Protein AF-0000000070218497 (afdb_homodimer)

Structure (mmCIF, N/CA/C/O backbone):
data_AF-0000000070218497-model_v1
#
loop_
_entity.id
_entity.type
_entity.pdbx_description
1 polymer 'Uncharacterized protein'
#
loop_
_atom_site.group_PDB
_atom_site.id
_atom_site.type_symbol
_atom_site.label_atom_id
_atom_site.label_alt_id
_atom_site.label_comp_id
_atom_site.label_asym_id
_atom_site.label_entity_id
_atom_site.label_seq_id
_atom_site.pdbx_PDB_ins_code
_atom_site.Cartn_x
_atom_site.Cartn_y
_atom_site.Cartn_z
_atom_site.occupancy
_atom_site.B_iso_or_equiv
_atom_site.auth_seq_id
_atom_site.auth_comp_id
_atom_site.auth_asym_id
_atom_site.auth_atom_id
_atom_site.pdbx_PDB_model_num
ATOM 1 N N . MET A 1 1 ? -20.203 59.906 51.844 1 42.94 1 MET A N 1
ATOM 2 C CA . MET A 1 1 ? -19.125 59.75 50.875 1 42.94 1 MET A CA 1
ATOM 3 C C . MET A 1 1 ? -19.578 58.938 49.656 1 42.94 1 MET A C 1
ATOM 5 O O . MET A 1 1 ? -20.172 57.875 49.844 1 42.94 1 MET A O 1
ATOM 9 N N . ARG A 1 2 ? -19.859 59.5 48.562 1 55.91 2 ARG A N 1
ATOM 10 C CA . ARG A 1 2 ? -20.406 58.812 47.375 1 55.91 2 ARG A CA 1
ATOM 11 C C . ARG A 1 2 ? -19.484 57.719 46.906 1 55.91 2 ARG A C 1
ATOM 13 O O . ARG A 1 2 ? -18.266 57.906 46.781 1 55.91 2 ARG A O 1
ATOM 20 N N . SER A 1 3 ? -19.922 56.531 47.125 1 72.69 3 SER A N 1
ATOM 21 C CA . SER A 1 3 ? -19.203 55.375 46.656 1 72.69 3 SER A CA 1
ATOM 22 C C . SER A 1 3 ? -19.172 55.312 45.125 1 72.69 3 SER A C 1
ATOM 24 O O . SER A 1 3 ? -20.172 55.625 44.469 1 72.69 3 SER A O 1
ATOM 26 N N . TYR A 1 4 ? -17.984 55.156 44.531 1 78.25 4 TYR A N 1
ATOM 27 C CA . TYR A 1 4 ? -17.828 55.031 43.094 1 78.25 4 TYR A CA 1
ATOM 28 C C . TYR A 1 4 ? -18.375 53.688 42.625 1 78.25 4 TYR A C 1
ATOM 30 O O . TYR A 1 4 ? -18.422 52.719 43.375 1 78.25 4 TYR A O 1
ATOM 38 N N . HIS A 1 5 ? -19.031 53.656 41.531 1 82.56 5 HIS A N 1
ATOM 39 C CA . HIS A 1 5 ? -19.578 52.438 40.938 1 82.56 5 HIS A CA 1
ATOM 40 C C . HIS A 1 5 ? -18.469 51.562 40.344 1 82.56 5 HIS A C 1
ATOM 42 O O . HIS A 1 5 ? -18.266 51.562 39.125 1 82.56 5 HIS A O 1
ATOM 48 N N . ILE A 1 6 ? -17.844 50.75 41.156 1 85.44 6 ILE A N 1
ATOM 49 C CA . ILE A 1 6 ? -16.672 49.938 40.781 1 85.44 6 ILE A CA 1
ATOM 50 C C . ILE A 1 6 ? -17.094 48.812 39.844 1 85.44 6 ILE A C 1
ATOM 52 O O . ILE A 1 6 ? -16.453 48.594 38.812 1 85.44 6 ILE A O 1
ATOM 56 N N . PHE A 1 7 ? -18.219 48.188 40.094 1 85.06 7 PHE A N 1
ATOM 57 C CA . PHE A 1 7 ? -18.625 47.031 39.312 1 85.06 7 PHE A CA 1
ATOM 58 C C . PHE A 1 7 ? -19.109 47.438 37.938 1 85.06 7 PHE A C 1
ATOM 60 O O . PHE A 1 7 ? -18.906 46.719 36.969 1 85.06 7 PHE A O 1
ATOM 67 N N . ARG A 1 8 ? -19.641 48.594 37.906 1 84.75 8 ARG A N 1
ATOM 68 C CA . ARG A 1 8 ? -20.078 49.094 36.594 1 84.75 8 ARG A CA 1
ATOM 69 C C . ARG A 1 8 ? -18.875 49.5 35.75 1 84.75 8 ARG A C 1
ATOM 71 O O . ARG A 1 8 ? -18.891 49.312 34.531 1 84.75 8 ARG A O 1
ATOM 78 N N . SER A 1 9 ? -17.828 49.969 36.344 1 87.44 9 SER A N 1
ATOM 79 C CA . SER A 1 9 ? -16.641 50.406 35.625 1 87.44 9 SER A CA 1
ATOM 80 C C . SER A 1 9 ? -15.828 49.219 35.125 1 87.44 9 SER A C 1
ATOM 82 O O . SER A 1 9 ? -15.164 49.281 34.094 1 87.44 9 SER A O 1
ATOM 84 N N . TRP A 1 10 ? -15.867 48.062 35.844 1 91.88 10 TRP A N 1
ATOM 85 C CA . TRP A 1 10 ? -15.07 46.906 35.469 1 91.88 10 TRP A CA 1
ATOM 86 C C . TRP A 1 10 ? -15.945 45.812 34.812 1 91.88 10 TRP A C 1
ATOM 88 O O . TRP A 1 10 ? -15.5 44.688 34.625 1 91.88 10 TRP A O 1
ATOM 98 N N . ALA A 1 11 ? -17.188 46.125 34.438 1 91.12 11 ALA A N 1
ATOM 99 C CA . ALA A 1 11 ? -18.125 45.156 33.875 1 91.12 11 ALA A CA 1
ATOM 100 C C . ALA A 1 11 ? -17.641 44.656 32.531 1 91.12 11 ALA A C 1
ATOM 102 O O . ALA A 1 11 ? -17.75 43.469 32.219 1 91.12 11 ALA A O 1
ATOM 103 N N . LEU A 1 12 ? -17.109 45.531 31.672 1 88.75 12 LEU A N 1
ATOM 104 C CA . LEU A 1 12 ? -16.641 45.125 30.359 1 88.75 12 LEU A CA 1
ATOM 105 C C . LEU A 1 12 ? -15.422 44.219 30.469 1 88.75 12 LEU A C 1
ATOM 107 O O . LEU A 1 12 ? -15.273 43.281 29.688 1 88.75 12 LEU A O 1
ATOM 111 N N . GLU A 1 13 ? -14.609 44.469 31.406 1 90.38 13 GLU A N 1
ATOM 112 C CA . GLU A 1 13 ? -13.438 43.625 31.594 1 90.38 13 GLU A CA 1
ATOM 113 C C . GLU A 1 13 ? -13.844 42.25 32.156 1 90.38 13 GLU A C 1
ATOM 115 O O . GLU A 1 13 ? -13.234 41.25 31.812 1 90.38 13 GLU A O 1
ATOM 120 N N . ALA A 1 14 ? -14.852 42.25 33 1 92.44 14 ALA A N 1
ATOM 121 C CA . ALA A 1 14 ? -15.344 40.969 33.5 1 92.44 14 ALA A CA 1
ATOM 122 C C . ALA A 1 14 ? -15.93 40.125 32.375 1 92.44 14 ALA A C 1
ATOM 124 O O . ALA A 1 14 ? -15.734 38.906 32.312 1 92.44 14 ALA A O 1
ATOM 125 N N . LEU A 1 15 ? -16.594 40.781 31.5 1 94.12 15 LEU A N 1
ATOM 126 C CA . LEU A 1 15 ? -17.125 40.094 30.328 1 94.12 15 LEU A CA 1
ATOM 127 C C . LEU A 1 15 ? -16 39.594 29.438 1 94.12 15 LEU A C 1
ATOM 129 O O . LEU A 1 15 ? -16.094 38.5 28.875 1 94.12 15 LEU A O 1
ATOM 133 N N . THR A 1 16 ? -14.977 40.344 29.281 1 95 16 THR A N 1
ATOM 134 C CA . THR A 1 16 ? -13.836 39.969 28.453 1 95 16 THR A CA 1
ATOM 135 C C . THR A 1 16 ? -13.109 38.781 29.047 1 95 16 THR A C 1
ATOM 137 O O . THR A 1 16 ? -12.633 37.906 28.312 1 95 16 THR A O 1
ATOM 140 N N . VAL A 1 17 ? -13.016 38.719 30.312 1 95.31 17 VAL A N 1
ATOM 141 C CA . VAL A 1 17 ? -12.391 37.562 30.953 1 95.31 17 VAL A CA 1
ATOM 142 C C . VAL A 1 17 ? -13.242 36.312 30.734 1 95.31 17 VAL A C 1
ATOM 144 O O . VAL A 1 17 ? -12.711 35.219 30.469 1 95.31 17 VAL A O 1
ATOM 147 N N . ALA A 1 18 ? -14.523 36.469 30.875 1 96.38 18 ALA A N 1
ATOM 148 C CA . ALA A 1 18 ? -15.422 35.344 30.625 1 96.38 18 ALA A CA 1
ATOM 149 C C . ALA A 1 18 ? -15.289 34.844 29.203 1 96.38 18 ALA A C 1
ATOM 151 O O . ALA A 1 18 ? -15.258 33.625 28.953 1 96.38 18 ALA A O 1
ATOM 152 N N . LEU A 1 19 ? -15.188 35.75 28.297 1 96.75 19 LEU A N 1
ATOM 153 C CA . LEU A 1 19 ? -15.023 35.375 26.891 1 96.75 19 LEU A CA 1
ATOM 154 C C . LEU A 1 19 ? -13.695 34.656 26.656 1 96.75 19 LEU A C 1
ATOM 156 O O . LEU A 1 19 ? -13.602 33.75 25.828 1 96.75 19 LEU A O 1
ATOM 160 N N . ALA A 1 20 ? -12.68 35.094 27.344 1 97.38 20 ALA A N 1
ATOM 161 C CA . ALA A 1 20 ? -11.375 34.469 27.234 1 97.38 20 ALA A CA 1
ATOM 162 C C . ALA A 1 20 ? -11.43 33.031 27.734 1 97.38 20 ALA A C 1
ATOM 164 O O . ALA A 1 20 ? -10.852 32.125 27.125 1 97.38 20 ALA A O 1
ATOM 165 N N . ILE A 1 21 ? -12.125 32.781 28.797 1 97 21 ILE A N 1
ATOM 166 C CA . ILE A 1 21 ? -12.273 31.453 29.344 1 97 21 ILE A CA 1
ATOM 167 C C . ILE A 1 21 ? -13.062 30.578 28.375 1 97 21 ILE A C 1
ATOM 169 O O . ILE A 1 21 ? -12.703 29.422 28.141 1 97 21 ILE A O 1
ATOM 173 N N . ILE A 1 22 ? -14.039 31.125 27.766 1 97.19 22 ILE A N 1
ATOM 174 C CA . ILE A 1 22 ? -14.844 30.391 26.797 1 97.19 22 ILE A CA 1
ATOM 175 C C . ILE A 1 22 ? -14 30.047 25.578 1 97.19 22 ILE A C 1
ATOM 177 O O . ILE A 1 22 ? -14.102 28.938 25.031 1 97.19 22 ILE A O 1
ATOM 181 N N . LEU A 1 23 ? -13.156 30.922 25.188 1 97.44 23 LEU A N 1
ATOM 182 C CA . LEU A 1 23 ? -12.344 30.703 24 1 97.44 23 LEU A CA 1
ATOM 183 C C . LEU A 1 23 ? -11.32 29.594 24.219 1 97.44 23 LEU A C 1
ATOM 185 O O . LEU A 1 23 ? -11.078 28.781 23.328 1 97.44 23 LEU A O 1
ATOM 189 N N . ILE A 1 24 ? -10.703 29.625 25.375 1 96.81 24 ILE A N 1
ATOM 190 C CA . ILE A 1 24 ? -9.727 28.562 25.641 1 96.81 24 ILE A CA 1
ATOM 191 C C . ILE A 1 24 ? -10.438 27.219 25.719 1 96.81 24 ILE A C 1
ATOM 193 O O . ILE A 1 24 ? -9.891 26.188 25.297 1 96.81 24 ILE A O 1
ATOM 197 N N . ALA A 1 25 ? -11.633 27.188 26.25 1 96.69 25 ALA A N 1
ATOM 198 C CA . ALA A 1 25 ? -12.43 25.969 26.281 1 96.69 25 ALA A CA 1
ATOM 199 C C . ALA A 1 25 ? -12.805 25.516 24.875 1 96.69 25 ALA A C 1
ATOM 201 O O . ALA A 1 25 ? -12.789 24.328 24.578 1 96.69 25 ALA A O 1
ATOM 202 N N . LEU A 1 26 ? -13.133 26.469 24.094 1 96.94 26 LEU A N 1
ATOM 203 C CA . LEU A 1 26 ? -13.484 26.172 22.703 1 96.94 26 LEU A CA 1
ATOM 204 C C . LEU A 1 26 ? -12.281 25.625 21.953 1 96.94 26 LEU A C 1
ATOM 206 O O . LEU A 1 26 ? -12.406 24.656 21.188 1 96.94 26 LEU A O 1
ATOM 210 N N . ILE A 1 27 ? -11.148 26.219 22.094 1 97.06 27 ILE A N 1
ATOM 211 C CA . ILE A 1 27 ? -9.93 25.766 21.438 1 97.06 27 ILE A CA 1
ATOM 212 C C . ILE A 1 27 ? -9.617 24.344 21.891 1 97.06 27 ILE A C 1
ATOM 214 O O . ILE A 1 27 ? -9.367 23.469 21.062 1 97.06 27 ILE A O 1
ATOM 218 N N . SER A 1 28 ? -9.664 24.109 23.172 1 96.06 28 SER A N 1
ATOM 219 C CA . SER A 1 28 ? -9.398 22.781 23.703 1 96.06 28 SER A CA 1
ATOM 220 C C . SER A 1 28 ? -10.453 21.766 23.25 1 96.06 28 SER A C 1
ATOM 222 O O . SER A 1 28 ? -10.141 20.609 22.969 1 96.06 28 SER A O 1
ATOM 224 N N . GLY A 1 29 ? -11.656 22.219 23.203 1 95.44 29 GLY A N 1
ATOM 225 C CA . GLY A 1 29 ? -12.742 21.359 22.766 1 95.44 29 GLY A CA 1
ATOM 226 C C . GLY A 1 29 ? -12.625 20.953 21.297 1 95.44 29 GLY A C 1
ATOM 227 O O . GLY A 1 29 ? -12.844 19.781 20.953 1 95.44 29 GLY A O 1
ATOM 228 N N . VAL A 1 30 ? -12.289 21.844 20.484 1 94.56 30 VAL A N 1
ATOM 229 C CA . VAL A 1 30 ? -12.133 21.562 19.047 1 94.56 30 VAL A CA 1
ATOM 230 C C . VAL A 1 30 ? -10.992 20.578 18.844 1 94.56 30 VAL A C 1
ATOM 232 O O . VAL A 1 30 ? -11.109 19.625 18.062 1 94.56 30 VAL A O 1
ATOM 235 N N . LEU A 1 31 ? -9.852 20.781 19.5 1 94.88 31 LEU A N 1
ATOM 236 C CA . LEU A 1 31 ? -8.711 19.891 19.375 1 94.88 31 LEU A CA 1
ATOM 237 C C . LEU A 1 31 ? -9.047 18.484 19.906 1 94.88 31 LEU A C 1
ATOM 239 O O . LEU A 1 31 ? -8.656 17.484 19.297 1 94.88 31 LEU A O 1
ATOM 243 N N . ALA A 1 32 ? -9.812 18.422 20.969 1 94.12 32 ALA A N 1
ATOM 244 C CA . ALA A 1 32 ? -10.203 17.141 21.531 1 94.12 32 ALA A CA 1
ATOM 245 C C . ALA A 1 32 ? -11.18 16.406 20.609 1 94.12 32 ALA A C 1
ATOM 247 O O . ALA A 1 32 ? -11.141 15.18 20.5 1 94.12 32 ALA A O 1
ATOM 248 N N . PHE A 1 33 ? -12 17.094 20 1 93.06 33 PHE A N 1
ATOM 249 C CA . PHE A 1 33 ? -13 16.516 19.125 1 93.06 33 PHE A CA 1
ATOM 250 C C . PHE A 1 33 ? -12.352 15.883 17.891 1 93.06 33 PHE A C 1
ATOM 252 O O . PHE A 1 33 ? -12.773 14.828 17.438 1 93.06 33 PHE A O 1
ATOM 259 N N . TYR A 1 34 ? -11.328 16.516 17.391 1 91.25 34 TYR A N 1
ATOM 260 C CA . TYR A 1 34 ? -10.719 16.047 16.156 1 91.25 34 TYR A CA 1
ATOM 261 C C . TYR A 1 34 ? -9.5 15.18 16.438 1 91.25 34 TYR A C 1
ATOM 263 O O . TYR A 1 34 ? -8.852 14.672 15.516 1 91.25 34 TYR A O 1
ATOM 271 N N . ASN A 1 35 ? -9.234 14.961 17.656 1 91.38 35 ASN A N 1
ATOM 272 C CA . ASN A 1 35 ? -8.086 14.133 18.016 1 91.38 35 ASN A CA 1
ATOM 273 C C . ASN A 1 35 ? -8.227 12.711 17.484 1 91.38 35 ASN A C 1
ATOM 275 O O . ASN A 1 35 ? -9.234 12.047 17.75 1 91.38 35 ASN A O 1
ATOM 279 N N . GLY A 1 36 ? -7.27 12.344 16.641 1 85.88 36 GLY A N 1
ATOM 280 C CA . GLY A 1 36 ? -7.266 11 16.109 1 85.88 36 GLY A CA 1
ATOM 281 C C . GLY A 1 36 ? -8.094 10.859 14.836 1 85.88 36 GLY A C 1
ATOM 282 O O . GLY A 1 36 ? -8.156 9.781 14.25 1 85.88 36 GLY A O 1
ATOM 283 N N . LYS A 1 37 ? -8.75 11.883 14.492 1 86.38 37 LYS A N 1
ATOM 284 C CA . LYS A 1 37 ? -9.555 11.883 13.273 1 86.38 37 LYS A CA 1
ATOM 285 C C . LYS A 1 37 ? -8.789 12.516 12.117 1 86.38 37 LYS A C 1
ATOM 287 O O . LYS A 1 37 ? -7.875 13.312 12.328 1 86.38 37 LYS A O 1
ATOM 292 N N . PRO A 1 38 ? -9.125 12 10.922 1 85.06 38 PRO A N 1
ATOM 293 C CA . PRO A 1 38 ? -8.492 12.633 9.766 1 85.06 38 PRO A CA 1
ATOM 294 C C . PRO A 1 38 ? -8.766 14.133 9.695 1 85.06 38 PRO A C 1
ATOM 296 O O . PRO A 1 38 ? -9.828 14.594 10.133 1 85.06 38 PRO A O 1
ATOM 299 N N . VAL A 1 39 ? -7.766 14.82 9.219 1 84.88 39 VAL A N 1
ATOM 300 C CA . VAL A 1 39 ? -7.898 16.266 9.062 1 84.88 39 VAL A CA 1
ATOM 301 C C . VAL A 1 39 ? -9.156 16.578 8.258 1 84.88 39 VAL A C 1
ATOM 303 O O . VAL A 1 39 ? -9.383 16 7.195 1 84.88 39 VAL A O 1
ATOM 306 N N . PRO A 1 40 ? -10.016 17.359 8.867 1 80.94 40 PRO A N 1
ATOM 307 C CA . PRO A 1 40 ? -11.266 17.672 8.164 1 80.94 40 PRO A CA 1
ATOM 308 C C . PRO A 1 40 ? -11.031 18.438 6.871 1 80.94 40 PRO A C 1
ATOM 310 O O . PRO A 1 40 ? -10.133 19.281 6.801 1 80.94 40 PRO A O 1
ATOM 313 N N . ASN A 1 41 ? -11.719 18 5.801 1 72.81 41 ASN A N 1
ATOM 314 C CA . ASN A 1 41 ? -11.656 18.688 4.52 1 72.81 41 ASN A CA 1
ATOM 315 C C . ASN A 1 41 ? -12.891 19.578 4.309 1 72.81 41 ASN A C 1
ATOM 317 O O . ASN A 1 41 ? -13.93 19.094 3.859 1 72.81 41 ASN A O 1
ATOM 321 N N . TRP A 1 42 ? -12.898 20.719 4.895 1 72.12 42 TRP A N 1
ATOM 322 C CA . TRP A 1 42 ? -14.023 21.641 4.719 1 72.12 42 TRP A CA 1
ATOM 323 C C . TRP A 1 42 ? -13.953 22.328 3.361 1 72.12 42 TRP A C 1
ATOM 325 O O . TRP A 1 42 ? -14.336 23.5 3.232 1 72.12 42 TRP A O 1
ATOM 335 N N . GLY A 1 43 ? -13.445 21.484 2.309 1 62.62 43 GLY A N 1
ATOM 336 C CA . GLY A 1 43 ? -13.289 22.031 0.968 1 62.62 43 GLY A CA 1
ATOM 337 C C . GLY A 1 43 ? -12.031 22.859 0.806 1 62.62 43 GLY A C 1
ATOM 338 O O . GLY A 1 43 ? -11.109 22.766 1.62 1 62.62 43 GLY A O 1
ATOM 339 N N . ASP A 1 44 ? -11.805 23.625 -0.364 1 59.91 44 ASP A N 1
ATOM 340 C CA . ASP A 1 44 ? -10.641 24.422 -0.724 1 59.91 44 ASP A CA 1
ATOM 341 C C . ASP A 1 44 ? -10.523 25.656 0.165 1 59.91 44 ASP A C 1
ATOM 343 O O . ASP A 1 44 ? -9.555 26.422 0.075 1 59.91 44 ASP A O 1
ATOM 347 N N . ASN A 1 45 ? -11.344 25.641 1.229 1 63.97 45 ASN A N 1
ATOM 348 C CA . ASN A 1 45 ? -11.359 27.016 1.68 1 63.97 45 ASN A CA 1
ATOM 349 C C . ASN A 1 45 ? -10.945 27.141 3.141 1 63.97 45 ASN A C 1
ATOM 351 O O . ASN A 1 45 ? -10.297 28.125 3.527 1 63.97 45 ASN A O 1
ATOM 355 N N . LEU A 1 46 ? -11.336 26.125 4.031 1 78.81 46 LEU A N 1
ATOM 356 C CA . LEU A 1 46 ? -11 26.406 5.422 1 78.81 46 LEU A CA 1
ATOM 357 C C . LEU A 1 46 ? -10.266 25.234 6.051 1 78.81 46 LEU A C 1
ATOM 359 O O . LEU A 1 46 ? -10.688 24.078 5.898 1 78.81 46 LEU A O 1
ATOM 363 N N . ASN A 1 47 ? -9.031 25.484 6.582 1 87.62 47 ASN A N 1
ATOM 364 C CA . ASN A 1 47 ? -8.219 24.5 7.309 1 87.62 47 ASN A CA 1
ATOM 365 C C . ASN A 1 47 ? -8.438 24.609 8.812 1 87.62 47 ASN A C 1
ATOM 367 O O . ASN A 1 47 ? -8.758 25.688 9.328 1 87.62 47 ASN A O 1
ATOM 371 N N . LEU A 1 48 ? -8.383 23.547 9.477 1 89.62 48 LEU A N 1
ATOM 372 C CA . LEU A 1 48 ? -8.508 23.516 10.93 1 89.62 48 LEU A CA 1
ATOM 373 C C . LEU A 1 48 ? -7.492 24.453 11.578 1 89.62 48 LEU A C 1
ATOM 375 O O . LEU A 1 48 ? -7.809 25.156 12.539 1 89.62 48 LEU A O 1
ATOM 379 N N . ASN A 1 49 ? -6.32 24.578 11.008 1 90.5 49 ASN A N 1
ATOM 380 C CA . ASN A 1 49 ? -5.27 25.422 11.547 1 90.5 49 ASN A CA 1
ATOM 381 C C . ASN A 1 49 ? -5.617 26.906 11.406 1 90.5 49 ASN A C 1
ATOM 383 O O . ASN A 1 49 ? -5.238 27.719 12.25 1 90.5 49 ASN A O 1
ATOM 387 N N . ALA A 1 50 ? -6.348 27.156 10.344 1 92.06 50 ALA A N 1
ATOM 388 C CA . ALA A 1 50 ? -6.797 28.531 10.172 1 92.06 50 ALA A CA 1
ATOM 389 C C . ALA A 1 50 ? -7.824 28.922 11.234 1 92.06 50 ALA A C 1
ATOM 391 O O . ALA A 1 50 ? -7.797 30.031 11.766 1 92.06 50 ALA A O 1
ATOM 392 N N . LEU A 1 51 ? -8.711 28.062 11.523 1 93.06 51 LEU A N 1
ATOM 393 C CA . LEU A 1 51 ? -9.695 28.297 12.578 1 93.06 51 LEU A CA 1
ATOM 394 C C . LEU A 1 51 ? -9.008 28.453 13.93 1 93.06 51 LEU A C 1
ATOM 396 O O . LEU A 1 51 ? -9.32 29.391 14.68 1 93.06 51 LEU A O 1
ATOM 400 N N . LEU A 1 52 ? -8.047 27.625 14.234 1 94.5 52 LEU A N 1
ATOM 401 C CA . LEU A 1 52 ? -7.316 27.703 15.492 1 94.5 52 LEU A CA 1
ATOM 402 C C . LEU A 1 52 ? -6.508 28.984 15.578 1 94.5 52 LEU A C 1
ATOM 404 O O . LEU A 1 52 ? -6.383 29.578 16.656 1 94.5 52 LEU A O 1
ATOM 408 N N . ALA A 1 53 ? -6 29.375 14.445 1 94.25 53 ALA A N 1
ATOM 409 C CA . ALA A 1 53 ? -5.25 30.625 14.414 1 94.25 53 ALA A CA 1
ATOM 410 C C . ALA A 1 53 ? -6.164 31.812 14.711 1 94.25 53 ALA A C 1
ATOM 412 O O . ALA A 1 53 ? -5.781 32.75 15.438 1 94.25 53 ALA A O 1
ATOM 413 N N . LEU A 1 54 ? -7.352 31.828 14.188 1 93.94 54 LEU A N 1
ATOM 414 C CA . LEU A 1 54 ? -8.312 32.875 14.438 1 93.94 54 LEU A CA 1
ATOM 415 C C . LEU A 1 54 ? -8.711 32.938 15.906 1 93.94 54 LEU A C 1
ATOM 417 O O . LEU A 1 54 ? -8.68 34 16.547 1 93.94 54 LEU A O 1
ATOM 421 N N . LEU A 1 55 ? -9.031 31.797 16.453 1 95.81 55 LEU A N 1
ATOM 422 C CA . LEU A 1 55 ? -9.438 31.719 17.844 1 95.81 55 LEU A CA 1
ATOM 423 C C . LEU A 1 55 ? -8.297 32.125 18.766 1 95.81 55 LEU A C 1
ATOM 425 O O . LEU A 1 55 ? -8.516 32.812 19.766 1 95.81 55 LEU A O 1
ATOM 429 N N . SER A 1 56 ? -7.09 31.703 18.438 1 95.31 56 SER A N 1
ATOM 430 C CA . SER A 1 56 ? -5.938 32.062 19.266 1 95.31 56 SER A CA 1
ATOM 431 C C . SER A 1 56 ? -5.629 33.531 19.188 1 95.31 56 SER A C 1
ATOM 433 O O . SER A 1 56 ? -5.227 34.156 20.188 1 95.31 56 SER A O 1
ATOM 435 N N . THR A 1 57 ? -5.797 34.062 18.016 1 93.38 57 THR A N 1
ATOM 436 C CA . THR A 1 57 ? -5.594 35.5 17.859 1 93.38 57 THR A CA 1
ATOM 437 C C . THR A 1 57 ? -6.617 36.281 18.688 1 93.38 57 THR A C 1
ATOM 439 O O . THR A 1 57 ? -6.273 37.281 19.344 1 93.38 57 THR A O 1
ATOM 442 N N . MET A 1 58 ? -7.84 35.906 18.719 1 94.19 58 MET A N 1
ATOM 443 C CA . MET A 1 58 ? -8.883 36.531 19.516 1 94.19 58 MET A CA 1
ATOM 444 C C . MET A 1 58 ? -8.602 36.375 21.016 1 94.19 58 MET A C 1
ATOM 446 O O . MET A 1 58 ? -8.797 37.312 21.781 1 94.19 58 MET A O 1
ATOM 450 N N . LEU A 1 59 ? -8.164 35.219 21.359 1 96.25 59 LEU A N 1
ATOM 451 C CA . LEU A 1 59 ? -7.824 34.969 22.766 1 96.25 59 LEU A CA 1
ATOM 452 C C . LEU A 1 59 ? -6.715 35.906 23.219 1 96.25 59 LEU A C 1
ATOM 454 O O . LEU A 1 59 ? -6.824 36.562 24.266 1 96.25 59 LEU A O 1
ATOM 458 N N . ARG A 1 60 ? -5.695 36.062 22.422 1 94.69 60 ARG A N 1
ATOM 459 C CA . ARG A 1 60 ? -4.598 36.938 22.766 1 94.69 60 ARG A CA 1
ATOM 460 C C . ARG A 1 60 ? -5.09 38.375 22.875 1 94.69 60 ARG A C 1
ATOM 462 O O . ARG A 1 60 ? -4.715 39.094 23.812 1 94.69 60 ARG A O 1
ATOM 469 N N . ALA A 1 61 ? -5.902 38.75 21.906 1 91.19 61 ALA A N 1
ATOM 470 C CA . ALA A 1 61 ? -6.426 40.125 21.922 1 91.19 61 ALA A CA 1
ATOM 471 C C . ALA A 1 61 ? -7.191 40.406 23.203 1 91.19 61 ALA A C 1
ATOM 473 O O . ALA A 1 61 ? -7.043 41.469 23.812 1 91.19 61 ALA A O 1
ATOM 474 N N . LEU A 1 62 ? -7.965 39.438 23.656 1 94.56 62 LEU A N 1
ATOM 475 C CA . LEU A 1 62 ? -8.758 39.625 24.875 1 94.56 62 LEU A CA 1
ATOM 476 C C . LEU A 1 62 ? -7.852 39.719 26.094 1 94.56 62 LEU A C 1
ATOM 478 O O . LEU A 1 62 ? -8.078 40.531 26.984 1 94.56 62 LEU A O 1
ATOM 482 N N . LEU A 1 63 ? -6.836 38.906 26.156 1 95 63 LEU A N 1
ATOM 483 C CA . LEU A 1 63 ? -5.906 38.938 27.281 1 95 63 LEU A CA 1
ATOM 484 C C . LEU A 1 63 ? -5.188 40.281 27.344 1 95 63 LEU A C 1
ATOM 486 O O . LEU A 1 63 ? -5.059 40.875 28.406 1 95 63 LEU A O 1
ATOM 490 N N . VAL A 1 64 ? -4.797 40.75 26.188 1 92.12 64 VAL A N 1
ATOM 491 C CA . VAL A 1 64 ? -4.051 42 26.125 1 92.12 64 VAL A CA 1
ATOM 492 C C . VAL A 1 64 ? -4.949 43.156 26.547 1 92.12 64 VAL A C 1
ATOM 494 O O . VAL A 1 64 ? -4.504 44.062 27.25 1 92.12 64 VAL A O 1
ATOM 497 N N . ILE A 1 65 ? -6.211 43.125 26.156 1 91.5 65 ILE A N 1
ATOM 498 C CA . ILE A 1 65 ? -7.152 44.188 26.531 1 91.5 65 ILE A CA 1
ATOM 499 C C . ILE A 1 65 ? -7.277 44.25 28.047 1 91.5 65 ILE A C 1
ATOM 501 O O . ILE A 1 65 ? -7.227 45.312 28.641 1 91.5 65 ILE A O 1
ATOM 505 N N . ILE A 1 66 ? -7.402 43.156 28.703 1 94 66 ILE A N 1
ATOM 506 C CA . ILE A 1 66 ? -7.605 43.062 30.141 1 94 66 ILE A CA 1
ATOM 507 C C . ILE A 1 66 ? -6.355 43.594 30.859 1 94 66 ILE A C 1
ATOM 509 O O . ILE A 1 66 ? -6.449 44.438 31.734 1 94 66 ILE A O 1
ATOM 513 N N . VAL A 1 67 ? -5.211 43.094 30.438 1 94.56 67 VAL A N 1
ATOM 514 C CA . VAL A 1 67 ? -3.98 43.469 31.125 1 94.56 67 VAL A CA 1
ATOM 515 C C . VAL A 1 67 ? -3.65 44.938 30.844 1 94.56 67 VAL A C 1
ATOM 517 O O . VAL A 1 67 ? -3.107 45.625 31.703 1 94.56 67 VAL A O 1
ATOM 520 N N . ALA A 1 68 ? -3.984 45.406 29.672 1 93.12 68 ALA A N 1
ATOM 521 C CA . ALA A 1 68 ? -3.775 46.812 29.344 1 93.12 68 ALA A CA 1
ATOM 522 C C . ALA A 1 68 ? -4.605 47.719 30.266 1 93.12 68 ALA A C 1
ATOM 524 O O . ALA A 1 68 ? -4.125 48.75 30.734 1 93.12 68 ALA A O 1
ATOM 525 N N . GLN A 1 69 ? -5.824 47.344 30.547 1 93.31 69 GLN A N 1
ATOM 526 C CA . GLN A 1 69 ? -6.684 48.125 31.438 1 93.31 69 GLN A CA 1
ATOM 527 C C . GLN A 1 69 ? -6.176 48.094 32.875 1 93.31 69 GLN A C 1
ATOM 529 O O . GLN A 1 69 ? -6.266 49.062 33.594 1 93.31 69 GLN A O 1
ATOM 534 N N . ILE A 1 70 ? -5.641 46.969 33.219 1 94.31 70 ILE A N 1
ATOM 535 C CA . ILE A 1 70 ? -5.09 46.844 34.562 1 94.31 70 ILE A CA 1
ATOM 536 C C . ILE A 1 70 ? -3.871 47.75 34.719 1 94.31 70 ILE A C 1
ATOM 538 O O . ILE A 1 70 ? -3.748 48.5 35.688 1 94.31 70 ILE A O 1
ATOM 542 N N . ILE A 1 71 ? -3.021 47.781 33.719 1 94.44 71 ILE A N 1
ATOM 543 C CA . ILE A 1 71 ? -1.835 48.625 33.75 1 94.44 71 ILE A CA 1
ATOM 544 C C . ILE A 1 71 ? -2.252 50.094 33.75 1 94.44 71 ILE A C 1
ATOM 546 O O . ILE A 1 71 ? -1.676 50.906 34.469 1 94.44 71 ILE A O 1
ATOM 550 N N . SER A 1 72 ? -3.299 50.375 32.938 1 93.06 72 SER A N 1
ATOM 551 C CA . SER A 1 72 ? -3.775 51.75 32.875 1 93.06 72 SER A CA 1
ATOM 552 C C . SER A 1 72 ? -4.359 52.219 34.188 1 93.06 72 SER A C 1
ATOM 554 O O . SER A 1 72 ? -4.238 53.406 34.562 1 93.06 72 SER A O 1
ATOM 556 N N . GLN A 1 73 ? -5.039 51.375 34.906 1 91.94 73 GLN A N 1
ATOM 557 C CA . GLN A 1 73 ? -5.578 51.75 36.219 1 91.94 73 GLN A CA 1
ATOM 558 C C . GLN A 1 73 ? -4.465 51.875 37.25 1 91.94 73 GLN A C 1
ATOM 560 O O . GLN A 1 73 ? -4.527 52.75 38.125 1 91.94 73 GLN A O 1
ATOM 565 N N . ARG A 1 74 ? -3.455 51.062 37.125 1 91.88 74 ARG A N 1
ATOM 566 C CA . ARG A 1 74 ? -2.348 51.062 38.062 1 91.88 74 ARG A CA 1
ATOM 567 C C . ARG A 1 74 ? -1.509 52.312 37.906 1 91.88 74 ARG A C 1
ATOM 569 O O . ARG A 1 74 ? -0.809 52.719 38.844 1 91.88 74 ARG A O 1
ATOM 576 N N . LYS A 1 75 ? -1.588 52.938 36.75 1 90.5 75 LYS A N 1
ATOM 577 C CA . LYS A 1 75 ? -0.894 54.188 36.5 1 90.5 75 LYS A CA 1
ATOM 578 C C . LYS A 1 75 ? -1.302 55.25 37.531 1 90.5 75 LYS A C 1
ATOM 580 O O . LYS A 1 75 ? -0.464 56 38 1 90.5 75 LYS A O 1
ATOM 585 N N . TRP A 1 76 ? -2.598 55.312 37.938 1 87.31 76 TRP A N 1
ATOM 586 C CA . TRP A 1 76 ? -3.127 56.281 38.906 1 87.31 76 TRP A CA 1
ATOM 587 C C . TRP A 1 76 ? -2.779 55.875 40.344 1 87.31 76 TRP A C 1
ATOM 589 O O . TRP A 1 76 ? -2.516 56.719 41.156 1 87.31 76 TRP A O 1
ATOM 599 N N . ASP A 1 77 ? -2.703 54.594 40.562 1 86.25 77 ASP A N 1
ATOM 600 C CA . ASP A 1 77 ? -2.342 54.094 41.875 1 86.25 77 ASP A CA 1
ATOM 601 C C . ASP A 1 77 ? -0.854 54.281 42.156 1 86.25 77 ASP A C 1
ATOM 603 O O . ASP A 1 77 ? -0.44 54.406 43.312 1 86.25 77 ASP A O 1
ATOM 607 N N . TRP A 1 78 ? -0.062 54.344 41.125 1 88.94 78 TRP A N 1
ATOM 608 C CA . TRP A 1 78 ? 1.383 54.531 41.219 1 88.94 78 TRP A CA 1
ATOM 609 C C . TRP A 1 78 ? 1.721 55.844 41.906 1 88.94 78 TRP A C 1
ATOM 611 O O . TRP A 1 78 ? 2.691 55.938 42.656 1 88.94 78 TRP A O 1
ATOM 621 N N . TYR A 1 79 ? 0.855 56.875 41.719 1 85.19 79 TYR A N 1
ATOM 622 C CA . TYR A 1 79 ? 1.123 58.188 42.281 1 85.19 79 TYR A CA 1
ATOM 623 C C . TYR A 1 79 ? 0.392 58.406 43.594 1 85.19 79 TYR A C 1
ATOM 625 O O . TYR A 1 79 ? 0.545 59.438 44.25 1 85.19 79 TYR A O 1
ATOM 633 N N . SER A 1 80 ? -0.384 57.469 44.031 1 78.31 80 SER A N 1
ATOM 634 C CA . SER A 1 80 ? -1.147 57.625 45.25 1 78.31 80 SER A CA 1
ATOM 635 C C . SER A 1 80 ? -0.305 57.25 46.469 1 78.31 80 SER A C 1
ATOM 637 O O . SER A 1 80 ? -0.81 57.219 47.594 1 78.31 80 SER A O 1
ATOM 639 N N . VAL A 1 81 ? 0.919 57.094 46.25 1 75.62 81 VAL A N 1
ATOM 640 C CA . VAL A 1 81 ? 1.801 56.75 47.375 1 75.62 81 VAL A CA 1
ATOM 641 C C . VAL A 1 81 ? 2.389 58.031 47.969 1 75.62 81 VAL A C 1
ATOM 643 O O . VAL A 1 81 ? 2.35 59.094 47.344 1 75.62 81 VAL A O 1
ATOM 646 N N . LYS A 1 82 ? 2.891 57.969 49.094 1 73 82 LYS A N 1
ATOM 647 C CA . LYS A 1 82 ? 3.393 59.094 49.844 1 73 82 LYS A CA 1
ATOM 648 C C . LYS A 1 82 ? 4.711 59.625 49.281 1 73 82 LYS A C 1
ATOM 650 O O . LYS A 1 82 ? 5 60.812 49.344 1 73 82 LYS A O 1
ATOM 655 N N . GLU A 1 83 ? 5.414 58.781 48.562 1 80.5 83 GLU A N 1
ATOM 656 C CA . GLU A 1 83 ? 6.695 59.188 47.969 1 80.5 83 GLU A CA 1
ATOM 657 C C . GLU A 1 83 ? 6.516 59.781 46.594 1 80.5 83 GLU A C 1
ATOM 659 O O . GLU A 1 83 ? 5.809 59.219 45.75 1 80.5 83 GLU A O 1
ATOM 664 N N . PRO A 1 84 ? 6.953 61.031 46.406 1 85.56 84 PRO A N 1
ATOM 665 C CA . PRO A 1 84 ? 6.836 61.625 45.062 1 85.56 84 PRO A CA 1
ATOM 666 C C . PRO A 1 84 ? 7.551 60.844 44 1 85.56 84 PRO A C 1
ATOM 668 O O . PRO A 1 84 ? 8.617 60.25 44.25 1 85.56 84 PRO A O 1
ATOM 671 N N . ARG A 1 85 ? 6.941 60.719 42.906 1 88.62 85 ARG A N 1
ATOM 672 C CA . ARG A 1 85 ? 7.477 60 41.75 1 88.62 85 ARG A CA 1
ATOM 673 C C . ARG A 1 85 ? 7.566 60.906 40.531 1 88.62 85 ARG A C 1
ATOM 675 O O . ARG A 1 85 ? 6.836 61.906 40.438 1 88.62 85 ARG A O 1
ATOM 682 N N . PRO A 1 86 ? 8.492 60.562 39.625 1 88.56 86 PRO A N 1
ATOM 683 C CA . PRO A 1 86 ? 8.656 61.406 38.438 1 88.56 86 PRO A CA 1
ATOM 684 C C . PRO A 1 86 ? 7.434 61.375 37.531 1 88.56 86 PRO A C 1
ATOM 686 O O . PRO A 1 86 ? 6.801 60.344 37.344 1 88.56 86 PRO A O 1
ATOM 689 N N . LEU A 1 87 ? 7.105 62.5 37 1 88.44 87 LEU A N 1
ATOM 690 C CA . LEU A 1 87 ? 5.977 62.625 36.094 1 88.44 87 LEU A CA 1
ATOM 691 C C . LEU A 1 87 ? 6.191 61.781 34.812 1 88.44 87 LEU A C 1
ATOM 693 O O . LEU A 1 87 ? 5.227 61.406 34.156 1 88.44 87 LEU A O 1
ATOM 697 N N . ALA A 1 88 ? 7.43 61.469 34.531 1 89.12 88 ALA A N 1
ATOM 698 C CA . ALA A 1 88 ? 7.773 60.656 33.375 1 89.12 88 ALA A CA 1
ATOM 699 C C . ALA A 1 88 ? 7.184 59.25 33.469 1 89.12 88 ALA A C 1
ATOM 701 O O . ALA A 1 88 ? 6.945 58.594 32.469 1 89.12 88 ALA A O 1
ATOM 702 N N . ASP A 1 89 ? 6.898 58.812 34.719 1 91.12 89 ASP A N 1
ATOM 703 C CA . ASP A 1 89 ? 6.332 57.5 34.906 1 91.12 89 ASP A CA 1
ATOM 704 C C . ASP A 1 89 ? 4.91 57.406 34.375 1 91.12 89 ASP A C 1
ATOM 706 O O . ASP A 1 89 ? 4.445 56.344 34 1 91.12 89 ASP A O 1
ATOM 710 N N . LEU A 1 90 ? 4.234 58.562 34.344 1 90.06 90 LEU A N 1
ATOM 711 C CA . LEU A 1 90 ? 2.883 58.562 33.781 1 90.06 90 LEU A CA 1
ATOM 712 C C . LEU A 1 90 ? 2.887 58.188 32.312 1 90.06 90 LEU A C 1
ATOM 714 O O . LEU A 1 90 ? 2.057 57.406 31.875 1 90.06 90 LEU A O 1
ATOM 718 N N . GLN A 1 91 ? 3.82 58.75 31.641 1 90.25 91 GLN A N 1
ATOM 719 C CA . GLN A 1 91 ? 3.963 58.438 30.219 1 90.25 91 GLN A CA 1
ATOM 720 C C . GLN A 1 91 ? 4.414 56.969 30.031 1 90.25 91 GLN A C 1
ATOM 722 O O . GLN A 1 91 ? 3.984 56.312 29.078 1 90.25 91 GLN A O 1
ATOM 727 N N . GLN A 1 92 ? 5.289 56.5 30.891 1 91.75 92 GLN A N 1
ATOM 728 C CA . GLN A 1 92 ? 5.773 55.125 30.766 1 91.75 92 GLN A CA 1
ATOM 729 C C . GLN A 1 92 ? 4.652 54.125 31 1 91.75 92 GLN A C 1
ATOM 731 O O . GLN A 1 92 ? 4.562 53.125 30.312 1 91.75 92 GLN A O 1
ATOM 736 N N . PHE A 1 93 ? 3.801 54.344 31.984 1 93.44 93 PHE A N 1
ATOM 737 C CA . PHE A 1 93 ? 2.658 53.469 32.219 1 93.44 93 PHE A CA 1
ATOM 738 C C . PHE A 1 93 ? 1.683 53.5 31.062 1 93.44 93 PHE A C 1
ATOM 740 O O . PHE A 1 93 ? 1.128 52.469 30.672 1 93.44 93 PHE A O 1
ATOM 747 N N . ASP A 1 94 ? 1.517 54.656 30.484 1 91.38 94 ASP A N 1
ATOM 748 C CA . ASP A 1 94 ? 0.615 54.781 29.344 1 91.38 94 ASP A CA 1
ATOM 749 C C . ASP A 1 94 ? 1.167 54.031 28.141 1 91.38 94 ASP A C 1
ATOM 751 O O . ASP A 1 94 ? 0.43 53.312 27.453 1 91.38 94 ASP A O 1
ATOM 755 N N . TYR A 1 95 ? 2.428 54.188 27.938 1 89.56 95 TYR A N 1
ATOM 756 C CA . TYR A 1 95 ? 3.078 53.5 26.844 1 89.56 95 TYR A CA 1
ATOM 757 C C . TYR A 1 95 ? 3.045 51.969 27.078 1 89.56 95 TYR A C 1
ATOM 759 O O . TYR A 1 95 ? 2.881 51.219 26.125 1 89.56 95 TYR A O 1
ATOM 767 N N . GLY A 1 96 ? 3.295 51.562 28.266 1 90.12 96 GLY A N 1
ATOM 768 C CA . GLY A 1 96 ? 3.318 50.156 28.609 1 90.12 96 GLY A CA 1
ATOM 769 C C . GLY A 1 96 ? 1.979 49.469 28.406 1 90.12 96 GLY A C 1
ATOM 770 O O . GLY A 1 96 ? 1.926 48.281 28.156 1 90.12 96 GLY A O 1
ATOM 771 N N . SER A 1 97 ? 0.874 50.188 28.453 1 91.12 97 SER A N 1
ATOM 772 C CA . SER A 1 97 ? -0.46 49.594 28.297 1 91.12 97 SER A CA 1
ATOM 773 C C . SER A 1 97 ? -0.861 49.531 26.828 1 91.12 97 SER A C 1
ATOM 775 O O . SER A 1 97 ? -1.847 48.875 26.484 1 91.12 97 SER A O 1
ATOM 777 N N . ARG A 1 98 ? -0.118 50.062 25.891 1 86.19 98 ARG A N 1
ATOM 778 C CA . ARG A 1 98 ? -0.515 50.156 24.5 1 86.19 98 ARG A CA 1
ATOM 779 C C . ARG A 1 98 ? 0.03 49 23.688 1 86.19 98 ARG A C 1
ATOM 781 O O . ARG A 1 98 ? -0.552 48.594 22.672 1 86.19 98 ARG A O 1
ATOM 788 N N . GLY A 1 99 ? 1.232 48.562 24.141 1 82.94 99 GLY A N 1
ATOM 789 C CA . GLY A 1 99 ? 1.796 47.469 23.344 1 82.94 99 GLY A CA 1
ATOM 790 C C . GLY A 1 99 ? 2.963 46.781 24 1 82.94 99 GLY A C 1
ATOM 791 O O . GLY A 1 99 ? 3.299 47.094 25.156 1 82.94 99 GLY A O 1
ATOM 792 N N . ALA A 1 100 ? 3.527 45.844 23.188 1 83.81 100 ALA A N 1
ATOM 793 C CA . ALA A 1 100 ? 4.598 45 23.719 1 83.81 100 ALA A CA 1
ATOM 794 C C . ALA A 1 100 ? 5.879 45.812 23.922 1 83.81 100 ALA A C 1
ATOM 796 O O . ALA A 1 100 ? 6.586 45.594 24.922 1 83.81 100 ALA A O 1
ATOM 797 N N . TYR A 1 101 ? 6.125 46.688 23.109 1 82.56 101 TYR A N 1
ATOM 798 C CA . TYR A 1 101 ? 7.34 47.469 23.219 1 82.56 101 TYR A CA 1
ATOM 799 C C . TYR A 1 101 ? 7.289 48.375 24.453 1 82.56 101 TYR A C 1
ATOM 801 O O . TYR A 1 101 ? 8.258 48.438 25.219 1 82.56 101 TYR A O 1
ATOM 809 N N . GLY A 1 102 ? 6.18 49.094 24.609 1 87.88 102 GLY A N 1
ATOM 810 C CA . GLY A 1 102 ? 6.008 49.906 25.797 1 87.88 102 GLY A CA 1
ATOM 811 C C . GLY A 1 102 ? 6.059 49.094 27.078 1 87.88 102 GLY A C 1
ATOM 812 O O . GLY A 1 102 ? 6.621 49.562 28.078 1 87.88 102 GLY A O 1
ATOM 813 N N . ALA A 1 103 ? 5.562 47.875 26.938 1 91.44 103 ALA A N 1
ATOM 814 C CA . ALA A 1 103 ? 5.555 47 28.109 1 91.44 103 ALA A CA 1
ATOM 815 C C . ALA A 1 103 ? 6.973 46.594 28.5 1 91.44 103 ALA A C 1
ATOM 817 O O . ALA A 1 103 ? 7.305 46.5 29.672 1 91.44 103 ALA A O 1
ATOM 818 N N . MET A 1 104 ? 7.777 46.375 27.531 1 91.06 104 MET A N 1
ATOM 819 C CA . MET A 1 104 ? 9.164 46 27.797 1 91.06 104 MET A CA 1
ATOM 820 C C . MET A 1 104 ? 9.914 47.125 28.484 1 91.06 104 MET A C 1
ATOM 822 O O . MET A 1 104 ? 10.727 46.875 29.375 1 91.06 104 MET A O 1
ATOM 826 N N . LEU A 1 105 ? 9.594 48.406 28.141 1 90.88 105 LEU A N 1
ATOM 827 C CA . LEU A 1 105 ? 10.258 49.562 28.719 1 90.88 105 LEU A CA 1
ATOM 828 C C . LEU A 1 105 ? 9.75 49.844 30.125 1 90.88 105 LEU A C 1
ATOM 830 O O . LEU A 1 105 ? 10.43 50.5 30.922 1 90.88 105 LEU A O 1
ATOM 834 N N . LEU A 1 106 ? 8.57 49.344 30.453 1 94.12 106 LEU A N 1
ATOM 835 C CA . LEU A 1 106 ? 7.957 49.562 31.75 1 94.12 106 LEU A CA 1
ATOM 836 C C . LEU A 1 106 ? 8.5 48.594 32.781 1 94.12 106 LEU A C 1
ATOM 838 O O . LEU A 1 106 ? 8.477 48.875 34 1 94.12 106 LEU A O 1
ATOM 842 N N . VAL A 1 107 ? 9.102 47.5 32.438 1 93.5 107 VAL A N 1
ATOM 843 C CA . VAL A 1 107 ? 9.508 46.406 33.312 1 93.5 107 VAL A CA 1
ATOM 844 C C . VAL A 1 107 ? 10.57 46.906 34.281 1 93.5 107 VAL A C 1
ATOM 846 O O . VAL A 1 107 ? 10.445 46.719 35.5 1 93.5 107 VAL A O 1
ATOM 849 N N . PRO A 1 108 ? 11.602 47.688 33.812 1 92.56 108 PRO A N 1
ATOM 850 C CA . PRO A 1 108 ? 12.625 48.125 34.75 1 92.56 108 PRO A CA 1
ATOM 851 C C . PRO A 1 108 ? 12.094 49.125 35.781 1 92.56 108 PRO A C 1
ATOM 853 O O . PRO A 1 108 ? 12.586 49.188 36.906 1 92.56 108 PRO A O 1
ATOM 856 N N . THR A 1 109 ? 11.07 49.969 35.438 1 90.88 109 THR A N 1
ATOM 857 C CA . THR A 1 109 ? 10.5 50.969 36.312 1 90.88 109 THR A CA 1
ATOM 858 C C . THR A 1 109 ? 9.688 50.312 37.438 1 90.88 109 THR A C 1
ATOM 860 O O . THR A 1 109 ? 9.727 50.781 38.594 1 90.88 109 THR A O 1
ATOM 863 N N . VAL A 1 110 ? 9.055 49.219 37.094 1 92.69 110 VAL A N 1
ATOM 864 C CA . VAL A 1 110 ? 8.125 48.656 38.062 1 92.69 110 VAL A CA 1
ATOM 865 C C . VAL A 1 110 ? 8.742 47.438 38.75 1 92.69 110 VAL A C 1
ATOM 867 O O . VAL A 1 110 ? 8.203 46.906 39.719 1 92.69 110 VAL A O 1
ATOM 870 N N . LEU A 1 111 ? 9.938 47.156 38.312 1 91.81 111 LEU A N 1
ATOM 871 C CA . LEU A 1 111 ? 10.586 45.969 38.812 1 91.81 111 LEU A CA 1
ATOM 872 C C . LEU A 1 111 ? 10.766 46.062 40.344 1 91.81 111 LEU A C 1
ATOM 874 O O . LEU A 1 111 ? 11.297 47.062 40.844 1 91.81 111 LEU A O 1
ATOM 878 N N . PHE A 1 112 ? 10.242 45.25 41.25 1 87.94 112 PHE A N 1
ATOM 879 C CA . PHE A 1 112 ? 10.344 45.062 42.688 1 87.94 112 PHE A CA 1
ATOM 880 C C . PHE A 1 112 ? 9.555 46.156 43.406 1 87.94 112 PHE A C 1
ATOM 882 O O . PHE A 1 112 ? 9.68 46.281 44.625 1 87.94 112 PHE A O 1
ATOM 889 N N . LYS A 1 113 ? 8.805 47.031 42.75 1 88.44 113 LYS A N 1
ATOM 890 C CA . LYS A 1 113 ? 8.016 48.094 43.375 1 88.44 113 LYS A CA 1
ATOM 891 C C . LYS A 1 113 ? 6.52 47.781 43.281 1 88.44 113 LYS A C 1
ATOM 893 O O . LYS A 1 113 ? 5.762 48.031 44.219 1 88.44 113 LYS A O 1
ATOM 898 N N . ASP A 1 114 ? 6.113 47.25 42.094 1 92.38 114 ASP A N 1
ATOM 899 C CA . ASP A 1 114 ? 4.703 46.938 41.844 1 92.38 114 ASP A CA 1
ATOM 900 C C . ASP A 1 114 ? 4.543 45.562 41.156 1 92.38 114 ASP A C 1
ATOM 902 O O . ASP A 1 114 ? 4.645 45.469 39.938 1 92.38 114 ASP A O 1
ATOM 906 N N . TYR A 1 115 ? 4.117 44.594 41.875 1 92.94 115 TYR A N 1
ATOM 907 C CA . TYR A 1 115 ? 4.043 43.219 41.375 1 92.94 115 TYR A CA 1
ATOM 908 C C . TYR A 1 115 ? 2.836 43.031 40.469 1 92.94 115 TYR A C 1
ATOM 910 O O . TYR A 1 115 ? 2.854 42.188 39.594 1 92.94 115 TYR A O 1
ATOM 918 N N . ILE A 1 116 ? 1.762 43.781 40.688 1 93.56 116 ILE A N 1
ATOM 919 C CA . ILE A 1 116 ? 0.563 43.656 39.844 1 93.56 116 ILE A CA 1
ATOM 920 C C . ILE A 1 116 ? 0.862 44.125 38.438 1 93.56 116 ILE A C 1
ATOM 922 O O . ILE A 1 116 ? 0.561 43.406 37.469 1 93.56 116 ILE A O 1
ATOM 926 N N . THR A 1 117 ? 1.525 45.281 38.344 1 94.88 117 THR A N 1
ATOM 927 C CA . THR A 1 117 ? 1.882 45.812 37.031 1 94.88 117 THR A CA 1
ATOM 928 C C . THR A 1 117 ? 2.936 44.906 36.344 1 94.88 117 THR A C 1
ATOM 930 O O . THR A 1 117 ? 2.898 44.719 35.156 1 94.88 117 THR A O 1
ATOM 933 N N . LEU A 1 118 ? 3.822 44.375 37.125 1 95.69 118 LEU A N 1
ATOM 934 C CA . LEU A 1 118 ? 4.852 43.5 36.594 1 95.69 118 LEU A CA 1
ATOM 935 C C . LEU A 1 118 ? 4.23 42.25 36 1 95.69 118 LEU A C 1
ATOM 937 O O . LEU A 1 118 ? 4.586 41.844 34.875 1 95.69 118 LEU A O 1
ATOM 941 N N . THR A 1 119 ? 3.344 41.594 36.75 1 95.81 119 THR A N 1
ATOM 942 C CA . THR A 1 119 ? 2.693 40.375 36.25 1 95.81 119 THR A CA 1
ATOM 943 C C . THR A 1 119 ? 1.859 40.656 35 1 95.81 119 THR A C 1
ATOM 945 O O . THR A 1 119 ? 1.84 39.875 34.062 1 95.81 119 THR A O 1
ATOM 948 N N . ALA A 1 120 ? 1.175 41.781 35.031 1 95.62 120 ALA A N 1
ATOM 949 C CA . ALA A 1 120 ? 0.371 42.156 33.875 1 95.62 120 ALA A CA 1
ATOM 950 C C . ALA A 1 120 ? 1.248 42.375 32.625 1 95.62 120 ALA A C 1
ATOM 952 O O . ALA A 1 120 ? 0.895 41.938 31.531 1 95.62 120 ALA A O 1
ATOM 953 N N . THR A 1 121 ? 2.4 43.031 32.781 1 95.38 121 THR A N 1
ATOM 954 C CA . THR A 1 121 ? 3.318 43.25 31.688 1 95.38 121 THR A CA 1
ATOM 955 C C . THR A 1 121 ? 3.904 41.938 31.188 1 95.38 121 THR A C 1
ATOM 957 O O . THR A 1 121 ? 4.105 41.75 29.984 1 95.38 121 THR A O 1
ATOM 960 N N . LEU A 1 122 ? 4.152 41.062 32 1 95.25 122 LEU A N 1
ATOM 961 C CA . LEU A 1 122 ? 4.672 39.75 31.609 1 95.25 122 LEU A CA 1
ATOM 962 C C . LEU A 1 122 ? 3.627 38.969 30.828 1 95.25 122 LEU A C 1
ATOM 964 O O . LEU A 1 122 ? 3.961 38.25 29.875 1 95.25 122 LEU A O 1
ATOM 968 N N . VAL A 1 123 ? 2.377 39.031 31.281 1 95.25 123 VAL A N 1
ATOM 969 C CA . VAL A 1 123 ? 1.304 38.375 30.531 1 95.25 123 VAL A CA 1
ATOM 970 C C . VAL A 1 123 ? 1.21 38.969 29.125 1 95.25 123 VAL A C 1
ATOM 972 O O . VAL A 1 123 ? 1.033 38.219 28.156 1 95.25 123 VAL A O 1
ATOM 975 N N . LEU A 1 124 ? 1.355 40.25 29.016 1 94.25 124 LEU A N 1
ATOM 976 C CA . LEU A 1 124 ? 1.303 40.906 27.719 1 94.25 124 LEU A CA 1
ATOM 977 C C . LEU A 1 124 ? 2.438 40.438 26.828 1 94.25 124 LEU A C 1
ATOM 979 O O . LEU A 1 124 ? 2.217 40.156 25.641 1 94.25 124 LEU A O 1
ATOM 983 N N . LEU A 1 125 ? 3.602 40.219 27.328 1 93.44 125 LEU A N 1
ATOM 984 C CA . LEU A 1 125 ? 4.766 39.812 26.547 1 93.44 125 LEU A CA 1
ATOM 985 C C . LEU A 1 125 ? 4.691 38.344 26.203 1 93.44 125 LEU A C 1
ATOM 987 O O . LEU A 1 125 ? 4.988 37.938 25.078 1 93.44 125 LEU A O 1
ATOM 991 N N . THR A 1 126 ? 4.25 37.531 27.078 1 94.88 126 THR A N 1
ATOM 992 C CA . THR A 1 126 ? 4.203 36.094 26.859 1 94.88 126 THR A CA 1
ATOM 993 C C . THR A 1 126 ? 2.986 35.719 26.031 1 94.88 126 THR A C 1
ATOM 995 O O . THR A 1 126 ? 2.914 34.594 25.5 1 94.88 126 THR A O 1
ATOM 998 N N . SER A 1 127 ? 2.062 36.625 25.875 1 93.88 127 SER A N 1
ATOM 999 C CA . SER A 1 127 ? 0.856 36.344 25.109 1 93.88 127 SER A CA 1
ATOM 1000 C C . SER A 1 127 ? 1.18 36.125 23.641 1 93.88 127 SER A C 1
ATOM 1002 O O . SER A 1 127 ? 0.381 35.562 22.906 1 93.88 127 SER A O 1
ATOM 1004 N N . PHE A 1 128 ? 2.416 36.5 23.172 1 91.56 128 PHE A N 1
ATOM 1005 C CA . PHE A 1 128 ? 2.857 36.25 21.797 1 91.56 128 PHE A CA 1
ATOM 1006 C C . PHE A 1 128 ? 2.965 34.781 21.516 1 91.56 128 PHE A C 1
ATOM 1008 O O . PHE A 1 128 ? 2.877 34.344 20.359 1 91.56 128 PHE A O 1
ATOM 1015 N N . LEU A 1 129 ? 3.049 34.031 22.562 1 94.38 129 LEU A N 1
ATOM 1016 C CA . LEU A 1 129 ? 3.293 32.625 22.391 1 94.38 129 LEU A CA 1
ATOM 1017 C C . LEU A 1 129 ? 1.98 31.828 22.375 1 94.38 129 LEU A C 1
ATOM 1019 O O . LEU A 1 129 ? 1.975 30.625 22.172 1 94.38 129 LEU A O 1
ATOM 1023 N N . VAL A 1 130 ? 0.872 32.5 22.531 1 95.62 130 VAL A N 1
ATOM 1024 C CA . VAL A 1 130 ? -0.414 31.828 22.562 1 95.62 130 VAL A CA 1
ATOM 1025 C C . VAL A 1 130 ? -0.681 31.172 21.203 1 95.62 130 VAL A C 1
ATOM 1027 O O . VAL A 1 130 ? -1.002 29.984 21.141 1 95.62 130 VAL A O 1
ATOM 1030 N N . GLY A 1 131 ? -0.492 31.859 20.125 1 93.75 131 GLY A N 1
ATOM 1031 C CA . GLY A 1 131 ? -0.718 31.328 18.781 1 93.75 131 GLY A CA 1
ATOM 1032 C C . GLY A 1 131 ? 0.139 30.109 18.469 1 93.75 131 GLY A C 1
ATOM 1033 O O . GLY A 1 131 ? -0.383 29.031 18.172 1 93.75 131 GLY A O 1
ATOM 1034 N N . PRO A 1 132 ? 1.449 30.281 18.625 1 93.81 132 PRO A N 1
ATOM 1035 C CA . PRO A 1 132 ? 2.346 29.156 18.344 1 93.81 132 PRO A CA 1
ATOM 1036 C C . PRO A 1 132 ? 2.068 27.953 19.219 1 93.81 132 PRO A C 1
ATOM 1038 O O . PRO A 1 132 ? 2.154 26.812 18.75 1 93.81 132 PRO A O 1
ATOM 1041 N N . CYS A 1 133 ? 1.742 28.172 20.453 1 95.06 133 CYS A N 1
ATOM 1042 C CA . CYS A 1 133 ? 1.484 27.047 21.344 1 95.06 133 CYS A CA 1
ATOM 1043 C C . CYS A 1 133 ? 0.213 26.312 20.953 1 95.06 133 CYS A C 1
ATOM 1045 O O . CYS A 1 133 ? 0.149 25.078 21.031 1 95.06 133 CYS A O 1
ATOM 1047 N N . VAL A 1 134 ? -0.748 27.062 20.547 1 95.44 134 VAL A N 1
ATOM 1048 C CA . VAL A 1 134 ? -1.977 26.422 20.094 1 95.44 134 VAL A CA 1
ATOM 1049 C C . VAL A 1 134 ? -1.703 25.625 18.812 1 95.44 134 VAL A C 1
ATOM 1051 O O . VAL A 1 134 ? -2.209 24.516 18.641 1 95.44 134 VAL A O 1
ATOM 1054 N N . GLN A 1 135 ? -0.883 26.188 17.969 1 93.25 135 GLN A N 1
ATOM 1055 C CA . GLN A 1 135 ? -0.549 25.484 16.734 1 93.25 135 GLN A CA 1
ATOM 1056 C C . GLN A 1 135 ? 0.318 24.25 17.031 1 93.25 135 GLN A C 1
ATOM 1058 O O . GLN A 1 135 ? 0.217 23.25 16.328 1 93.25 135 GLN A O 1
ATOM 1063 N N . GLN A 1 136 ? 1.128 24.391 18.016 1 91.69 136 GLN A N 1
ATOM 1064 C CA . GLN A 1 136 ? 1.936 23.25 18.406 1 91.69 136 GLN A CA 1
ATOM 1065 C C . GLN A 1 136 ? 1.066 22.141 19 1 91.69 136 GLN A C 1
ATOM 1067 O O . GLN A 1 136 ? 1.411 20.953 18.906 1 91.69 136 GLN A O 1
ATOM 1072 N N . ALA A 1 137 ? 0.046 22.531 19.562 1 93.31 137 ALA A N 1
ATOM 1073 C CA . ALA A 1 137 ? -0.857 21.547 20.156 1 93.31 137 ALA A CA 1
ATOM 1074 C C . ALA A 1 137 ? -1.604 20.766 19.078 1 93.31 137 ALA A C 1
ATOM 1076 O O . ALA A 1 137 ? -2.082 19.656 19.328 1 93.31 137 ALA A O 1
ATOM 1077 N N . SER A 1 138 ? -1.71 21.375 17.938 1 90.31 138 SER A N 1
ATOM 1078 C CA . SER A 1 138 ? -2.361 20.703 16.828 1 90.31 138 SER A CA 1
ATOM 1079 C C . SER A 1 138 ? -1.348 19.969 15.953 1 90.31 138 SER A C 1
ATOM 1081 O O . SER A 1 138 ? -0.974 20.453 14.883 1 90.31 138 SER A O 1
ATOM 1083 N N . GLY A 1 139 ? -0.938 18.844 16.328 1 83.94 139 GLY A N 1
ATOM 1084 C CA . GLY A 1 139 ? 0.019 18.062 15.578 1 83.94 139 GLY A CA 1
ATOM 1085 C C . GLY A 1 139 ? -0.635 17.156 14.547 1 83.94 139 GLY A C 1
ATOM 1086 O O . GLY A 1 139 ? -1.862 17.078 14.477 1 83.94 139 GLY A O 1
ATOM 1087 N N . ILE A 1 140 ? 0.283 16.719 13.625 1 80.62 140 ILE A N 1
ATOM 1088 C CA . ILE A 1 140 ? -0.2 15.82 12.594 1 80.62 140 ILE A CA 1
ATOM 1089 C C . ILE A 1 140 ? 0.544 14.492 12.68 1 80.62 140 ILE A C 1
ATOM 1091 O O . ILE A 1 140 ? 1.733 14.453 13.008 1 80.62 140 ILE A O 1
ATOM 1095 N N . ALA A 1 141 ? -0.215 13.383 12.5 1 78.5 141 ALA A N 1
ATOM 1096 C CA . ALA A 1 141 ? 0.355 12.039 12.484 1 78.5 141 ALA A CA 1
ATOM 1097 C C . ALA A 1 141 ? -0.345 11.156 11.453 1 78.5 141 ALA A C 1
ATOM 1099 O O . ALA A 1 141 ? -1.518 11.367 11.141 1 78.5 141 ALA A O 1
ATOM 1100 N N . PRO A 1 142 ? 0.496 10.297 10.828 1 77.62 142 PRO A N 1
ATOM 1101 C CA . PRO A 1 142 ? -0.16 9.352 9.922 1 77.62 142 PRO A CA 1
ATOM 1102 C C . PRO A 1 142 ? -1.07 8.367 10.656 1 77.62 142 PRO A C 1
ATOM 1104 O O . PRO A 1 142 ? -0.75 7.938 11.766 1 77.62 142 PRO A O 1
ATOM 1107 N N . CYS A 1 143 ? -2.217 8.172 10.102 1 78.19 143 CYS A N 1
ATOM 1108 C CA . CYS A 1 143 ? -3.148 7.203 10.672 1 78.19 143 CYS A CA 1
ATOM 1109 C C . CYS A 1 143 ? -3.77 6.34 9.578 1 78.19 143 CYS A C 1
ATOM 1111 O O . CYS A 1 143 ? -3.754 6.707 8.406 1 78.19 143 CYS A O 1
ATOM 1113 N N . SER A 1 144 ? -4.137 5.125 10 1 77.81 144 SER A N 1
ATOM 1114 C CA . SER A 1 144 ? -4.758 4.191 9.062 1 77.81 144 SER A CA 1
ATOM 1115 C C . SER A 1 144 ? -6.277 4.258 9.148 1 77.81 144 SER A C 1
ATOM 1117 O O . SER A 1 144 ? -6.852 4.109 10.227 1 77.81 144 SER A O 1
ATOM 1119 N N . VAL A 1 145 ? -6.879 4.578 8.031 1 79.19 145 VAL A N 1
ATOM 1120 C CA . VAL A 1 145 ? -8.336 4.641 7.965 1 79.19 145 VAL A CA 1
ATOM 1121 C C . VAL A 1 145 ? -8.844 3.697 6.875 1 79.19 145 VAL A C 1
ATOM 1123 O O . VAL A 1 145 ? -8.18 3.504 5.855 1 79.19 145 VAL A O 1
ATOM 1126 N N . PRO A 1 146 ? -9.93 3.029 7.184 1 79.62 146 PRO A N 1
ATOM 1127 C CA . PRO A 1 146 ? -10.484 2.158 6.145 1 79.62 146 PRO A CA 1
ATOM 1128 C C . PRO A 1 146 ? -10.906 2.926 4.895 1 79.62 146 PRO A C 1
ATOM 1130 O O . PRO A 1 146 ? -11.547 3.975 5 1 79.62 146 PRO A O 1
ATOM 1133 N N . GLY A 1 147 ? -10.328 2.471 3.773 1 72.75 147 GLY A N 1
ATOM 1134 C CA . GLY A 1 147 ? -10.672 3.127 2.521 1 72.75 147 GLY A CA 1
ATOM 1135 C C . GLY A 1 147 ? -12.102 2.883 2.092 1 72.75 147 GLY A C 1
ATOM 1136 O O . GLY A 1 147 ? -12.625 1.776 2.244 1 72.75 147 GLY A O 1
ATOM 1137 N N . SER A 1 148 ? -12.891 3.916 1.773 1 65.25 148 SER A N 1
ATOM 1138 C CA . SER A 1 148 ? -14.281 3.779 1.366 1 65.25 148 SER A CA 1
ATOM 1139 C C . SER A 1 148 ? -14.391 3.176 -0.031 1 65.25 148 SER A C 1
ATOM 1141 O O . SER A 1 148 ? -15.375 2.5 -0.344 1 65.25 148 SER A O 1
ATOM 1143 N N . LYS A 1 149 ? -13.453 3.344 -0.897 1 66.94 149 LYS A N 1
ATOM 1144 C CA . LYS A 1 149 ? -13.633 2.963 -2.295 1 66.94 149 LYS A CA 1
ATOM 1145 C C . LYS A 1 149 ? -12.781 1.742 -2.643 1 66.94 149 LYS A C 1
ATOM 1147 O O . LYS A 1 149 ? -12.852 1.227 -3.76 1 66.94 149 LYS A O 1
ATOM 1152 N N . ILE A 1 150 ? -11.992 1.331 -1.714 1 65.19 150 ILE A N 1
ATOM 1153 C CA . ILE A 1 150 ? -11.078 0.245 -2.055 1 65.19 150 ILE A CA 1
ATOM 1154 C C . ILE A 1 150 ? -11.484 -1.023 -1.308 1 65.19 150 ILE A C 1
ATOM 1156 O O . ILE A 1 150 ? -11.664 -1.003 -0.087 1 65.19 150 ILE A O 1
ATOM 1160 N N . SER A 1 151 ? -11.867 -1.922 -2.07 1 75 151 SER A N 1
ATOM 1161 C CA . SER A 1 151 ? -12.289 -3.162 -1.427 1 75 151 SER A CA 1
ATOM 1162 C C . SER A 1 151 ? -11.227 -4.25 -1.576 1 75 151 SER A C 1
ATOM 1164 O O . SER A 1 151 ? -10.461 -4.25 -2.543 1 75 151 SER A O 1
ATOM 1166 N N . ALA A 1 152 ? -10.938 -4.875 -0.479 1 83.75 152 ALA A N 1
ATOM 1167 C CA . ALA A 1 152 ? -10.102 -6.074 -0.428 1 83.75 152 ALA A CA 1
ATOM 1168 C C . ALA A 1 152 ? -10.953 -7.34 -0.487 1 83.75 152 ALA A C 1
ATOM 1170 O O . ALA A 1 152 ? -12.094 -7.348 -0.029 1 83.75 152 ALA A O 1
ATOM 1171 N N . SER A 1 153 ? -10.469 -8.289 -1.255 1 86.19 153 SER A N 1
ATOM 1172 C CA . SER A 1 153 ? -11.234 -9.531 -1.356 1 86.19 153 SER A CA 1
ATOM 1173 C C . SER A 1 153 ? -10.32 -10.75 -1.271 1 86.19 153 SER A C 1
ATOM 1175 O O . SER A 1 153 ? -9.148 -10.68 -1.663 1 86.19 153 SER A O 1
ATOM 1177 N N . LEU A 1 154 ? -10.797 -11.812 -0.648 1 87.44 154 LEU A N 1
ATOM 1178 C CA . LEU A 1 154 ? -10.156 -13.117 -0.533 1 87.44 154 LEU A CA 1
ATOM 1179 C C . LEU A 1 154 ? -11.117 -14.227 -0.964 1 87.44 154 LEU A C 1
ATOM 1181 O O . LEU A 1 154 ? -12.297 -14.211 -0.612 1 87.44 154 LEU A O 1
ATOM 1185 N N . PRO A 1 155 ? -10.641 -15.148 -1.707 1 88.12 155 PRO A N 1
ATOM 1186 C CA . PRO A 1 155 ? -11.531 -16.219 -2.166 1 88.12 155 PRO A CA 1
ATOM 1187 C C . PRO A 1 155 ? -11.781 -17.281 -1.095 1 88.12 155 PRO A C 1
ATOM 1189 O O . PRO A 1 155 ? -10.828 -17.891 -0.591 1 88.12 155 PRO A O 1
ATOM 1192 N N . PHE A 1 156 ? -13.008 -17.469 -0.749 1 89.44 156 PHE A N 1
ATOM 1193 C CA . PHE A 1 156 ? -13.492 -18.516 0.144 1 89.44 156 PHE A CA 1
ATOM 1194 C C . PHE A 1 156 ? -14.711 -19.219 -0.453 1 89.44 156 PHE A C 1
ATOM 1196 O O . PHE A 1 156 ? -15.836 -18.984 -0.018 1 89.44 156 PHE A O 1
ATOM 1203 N N . PRO A 1 157 ? -14.453 -20.141 -1.333 1 89.94 157 PRO A N 1
ATOM 1204 C CA . PRO A 1 157 ? -15.578 -20.766 -2.029 1 89.94 157 PRO A CA 1
ATOM 1205 C C . PRO A 1 157 ? -16.375 -21.719 -1.134 1 89.94 157 PRO A C 1
ATOM 1207 O O . PRO A 1 157 ? -15.797 -22.422 -0.302 1 89.94 157 PRO A O 1
ATOM 1210 N N . HIS A 1 158 ? -17.75 -21.719 -1.376 1 89.75 158 HIS A N 1
ATOM 1211 C CA . HIS A 1 158 ? -18.656 -22.609 -0.665 1 89.75 158 HIS A CA 1
ATOM 1212 C C . HIS A 1 158 ? -18.875 -23.906 -1.436 1 89.75 158 HIS A C 1
ATOM 1214 O O . HIS A 1 158 ? -19.312 -24.906 -0.863 1 89.75 158 HIS A O 1
ATOM 1220 N N . ARG A 1 159 ? -18.578 -23.75 -2.684 1 89.81 159 ARG A N 1
ATOM 1221 C CA . ARG A 1 159 ? -18.734 -24.922 -3.545 1 89.81 159 ARG A CA 1
ATOM 1222 C C . ARG A 1 159 ? -17.531 -25.078 -4.477 1 89.81 159 ARG A C 1
ATOM 1224 O O . ARG A 1 159 ? -17.078 -24.109 -5.078 1 89.81 159 ARG A O 1
ATOM 1231 N N . VAL A 1 160 ? -17.031 -26.266 -4.441 1 90.44 160 VAL A N 1
ATOM 1232 C CA . VAL A 1 160 ? -15.945 -26.594 -5.348 1 90.44 160 VAL A CA 1
ATOM 1233 C C . VAL A 1 160 ? -16.297 -27.844 -6.145 1 90.44 160 VAL A C 1
ATOM 1235 O O . VAL A 1 160 ? -16.562 -28.906 -5.562 1 90.44 160 VAL A O 1
ATOM 1238 N N . PRO A 1 161 ? -16.234 -27.844 -7.484 1 87.88 161 PRO A N 1
ATOM 1239 C CA . PRO A 1 161 ? -15.93 -26.703 -8.344 1 87.88 161 PRO A CA 1
ATOM 1240 C C . PRO A 1 161 ? -17.094 -25.719 -8.43 1 87.88 161 PRO A C 1
ATOM 1242 O O . PRO A 1 161 ? -18.25 -26.078 -8.203 1 87.88 161 PRO A O 1
ATOM 1245 N N . GLY A 1 162 ? -16.656 -24.406 -8.734 1 79.44 162 GLY A N 1
ATOM 1246 C CA . GLY A 1 162 ? -17.672 -23.375 -8.852 1 79.44 162 GLY A CA 1
ATOM 1247 C C . GLY A 1 162 ? -18.609 -23.594 -10.031 1 79.44 162 GLY A C 1
ATOM 1248 O O . GLY A 1 162 ? -18.406 -24.516 -10.82 1 79.44 162 GLY A O 1
ATOM 1249 N N . ASP A 1 163 ? -19.578 -22.625 -10.047 1 62.75 163 ASP A N 1
ATOM 1250 C CA . ASP A 1 163 ? -20.625 -22.688 -11.062 1 62.75 163 ASP A CA 1
ATOM 1251 C C . ASP A 1 163 ? -20.062 -22.391 -12.453 1 62.75 163 ASP A C 1
ATOM 1253 O O . ASP A 1 163 ? -19.281 -21.453 -12.633 1 62.75 163 ASP A O 1
ATOM 1257 N N . GLY A 1 164 ? -19.672 -23.438 -13.305 1 58.62 164 GLY A N 1
ATOM 1258 C CA . GLY A 1 164 ? -19.266 -23.234 -14.68 1 58.62 164 GLY A CA 1
ATOM 1259 C C . GLY A 1 164 ? -18.25 -24.266 -15.164 1 58.62 164 GLY A C 1
ATOM 1260 O O . GLY A 1 164 ? -17.984 -24.375 -16.359 1 58.62 164 GLY A O 1
ATOM 1261 N N . MET A 1 165 ? -17.656 -24.797 -14.211 1 58.88 165 MET A N 1
ATOM 1262 C CA . MET A 1 165 ? -16.734 -25.797 -14.734 1 58.88 165 MET A CA 1
ATOM 1263 C C . MET A 1 165 ? -17.469 -27.062 -15.141 1 58.88 165 MET A C 1
ATOM 1265 O O . MET A 1 165 ? -18.234 -27.625 -14.352 1 58.88 165 MET A O 1
ATOM 1269 N N . VAL A 1 166 ? -17.656 -27.188 -16.453 1 54.03 166 VAL A N 1
ATOM 1270 C CA . VAL A 1 166 ? -18.328 -28.359 -17 1 54.03 166 VAL A CA 1
ATOM 1271 C C . VAL A 1 166 ? -17.406 -29.578 -16.922 1 54.03 166 VAL A C 1
ATOM 1273 O O . VAL A 1 166 ? -16.266 -29.516 -17.375 1 54.03 166 VAL A O 1
ATOM 1276 N N . PHE A 1 167 ? -17.688 -30.453 -16 1 55.88 167 PHE A N 1
ATOM 1277 C CA . PHE A 1 167 ? -16.953 -31.719 -15.961 1 55.88 167 PHE A CA 1
ATOM 1278 C C . PHE A 1 167 ? -17.562 -32.75 -16.906 1 55.88 167 PHE A C 1
ATOM 1280 O O . PHE A 1 167 ? -18.797 -32.844 -17 1 55.88 167 PHE A O 1
ATOM 1287 N N . PRO A 1 168 ? -16.734 -33.125 -17.875 1 53.84 168 PRO A N 1
ATOM 1288 C CA . PRO A 1 168 ? -17.312 -34.156 -18.734 1 53.84 168 PRO A CA 1
ATOM 1289 C C . PRO A 1 168 ? -17.891 -35.344 -17.953 1 53.84 168 PRO A C 1
ATOM 1291 O O . PRO A 1 168 ? -17.469 -35.594 -16.828 1 53.84 168 PRO A O 1
ATOM 1294 N N . GLU A 1 169 ? -19.062 -35.844 -18.281 1 51.47 169 GLU A N 1
ATOM 1295 C CA . GLU A 1 169 ? -19.844 -36.938 -17.703 1 51.47 169 GLU A CA 1
ATOM 1296 C C . GLU A 1 169 ? -18.938 -38.125 -17.391 1 51.47 169 GLU A C 1
ATOM 1298 O O . GLU A 1 169 ? -19.25 -38.906 -16.484 1 51.47 169 GLU A O 1
ATOM 1303 N N . SER A 1 170 ? -17.75 -38.312 -18.156 1 52.66 170 SER A N 1
ATOM 1304 C CA . SER A 1 170 ? -17.016 -39.562 -18.062 1 52.66 170 SER A CA 1
ATOM 1305 C C . SER A 1 170 ? -16.109 -39.594 -16.844 1 52.66 170 SER A C 1
ATOM 1307 O O . SER A 1 170 ? -15.57 -40.625 -16.484 1 52.66 170 SER A O 1
ATOM 1309 N N . GLY A 1 171 ? -16.25 -38.656 -15.906 1 57.41 171 GLY A N 1
ATOM 1310 C CA . GLY A 1 171 ? -15.383 -38.656 -14.742 1 57.41 171 GLY A CA 1
ATOM 1311 C C . GLY A 1 171 ? -13.914 -38.562 -15.086 1 57.41 171 GLY A C 1
ATOM 1312 O O . GLY A 1 171 ? -13.055 -38.938 -14.273 1 57.41 171 GLY A O 1
ATOM 1313 N N . ILE A 1 172 ? -13.555 -38.375 -16.375 1 65.94 172 ILE A N 1
ATOM 1314 C CA . ILE A 1 172 ? -12.164 -38.281 -16.797 1 65.94 172 ILE A CA 1
ATOM 1315 C C . ILE A 1 172 ? -11.57 -36.969 -16.297 1 65.94 172 ILE A C 1
ATOM 1317 O O . ILE A 1 172 ? -12.156 -35.875 -16.484 1 65.94 172 ILE A O 1
ATOM 1321 N N . PRO A 1 173 ? -10.477 -37.25 -15.531 1 78.56 173 PRO A N 1
ATOM 1322 C CA . PRO A 1 173 ? -9.859 -36.031 -14.969 1 78.56 173 PRO A CA 1
ATOM 1323 C C . PRO A 1 173 ? -9.453 -35.031 -16.047 1 78.56 173 PRO A C 1
ATOM 1325 O O . PRO A 1 173 ? -8.82 -35.406 -17.047 1 78.56 173 PRO A O 1
ATOM 1328 N N . GLN A 1 174 ? -9.914 -33.844 -15.945 1 78.88 174 GLN A N 1
ATOM 1329 C CA . GLN A 1 174 ? -9.539 -32.75 -16.828 1 78.88 174 GLN A CA 1
ATOM 1330 C C . GLN A 1 174 ? -8.062 -32.406 -16.656 1 78.88 174 GLN A C 1
ATOM 1332 O O . GLN A 1 174 ? -7.512 -32.531 -15.57 1 78.88 174 GLN A O 1
ATOM 1337 N N . PRO A 1 175 ? -7.441 -31.953 -17.688 1 78.56 175 PRO A N 1
ATOM 1338 C CA . PRO A 1 175 ? -6.02 -31.625 -17.625 1 78.56 175 PRO A CA 1
ATOM 1339 C C . PRO A 1 175 ? -5.707 -30.562 -16.578 1 78.56 175 PRO A C 1
ATOM 1341 O O . PRO A 1 175 ? -4.641 -30.609 -15.953 1 78.56 175 PRO A O 1
ATOM 1344 N N . GLU A 1 176 ? -6.633 -29.672 -16.391 1 79.88 176 GLU A N 1
ATOM 1345 C CA . GLU A 1 176 ? -6.387 -28.625 -15.406 1 79.88 176 GLU A CA 1
ATOM 1346 C C . GLU A 1 176 ? -6.285 -29.203 -13.992 1 79.88 176 GLU A C 1
ATOM 1348 O O . GLU A 1 176 ? -5.496 -28.719 -13.18 1 79.88 176 GLU A O 1
ATOM 1353 N N . ILE A 1 177 ? -7.09 -30.156 -13.758 1 85.88 177 ILE A N 1
ATOM 1354 C CA . ILE A 1 177 ? -7.07 -30.797 -12.445 1 85.88 177 ILE A CA 1
ATOM 1355 C C . ILE A 1 177 ? -5.766 -31.578 -12.266 1 85.88 177 ILE A C 1
ATOM 1357 O O . ILE A 1 177 ? -5.145 -31.516 -11.203 1 85.88 177 ILE A O 1
ATOM 1361 N N . ILE A 1 178 ? -5.348 -32.219 -13.273 1 87.06 178 ILE A N 1
ATOM 1362 C CA . ILE A 1 178 ? -4.109 -33 -13.219 1 87.06 178 ILE A CA 1
ATOM 1363 C C . ILE A 1 178 ? -2.926 -32.062 -12.992 1 87.06 178 ILE A C 1
ATOM 1365 O O . ILE A 1 178 ? -2.062 -32.344 -12.156 1 87.06 178 ILE A O 1
ATOM 1369 N N . ALA A 1 179 ? -2.938 -30.953 -13.711 1 84.12 179 ALA A N 1
ATOM 1370 C CA . ALA A 1 179 ? -1.869 -29.969 -13.547 1 84.12 179 ALA A CA 1
ATOM 1371 C C . ALA A 1 179 ? -1.853 -29.406 -12.125 1 84.12 179 ALA A C 1
ATOM 1373 O O . ALA A 1 179 ? -0.784 -29.203 -11.547 1 84.12 179 ALA A O 1
ATOM 1374 N N . GLY A 1 180 ? -3 -29.188 -11.656 1 88.19 180 GLY A N 1
ATOM 1375 C CA . GLY A 1 180 ? -3.088 -28.703 -10.289 1 88.19 180 GLY A CA 1
ATOM 1376 C C . GLY A 1 180 ? -2.574 -29.703 -9.273 1 88.19 180 GLY A C 1
ATOM 1377 O O . GLY A 1 180 ? -1.882 -29.328 -8.32 1 88.19 180 GLY A O 1
ATOM 1378 N N . ILE A 1 181 ? -2.932 -30.938 -9.438 1 91.69 181 ILE A N 1
ATOM 1379 C CA . ILE A 1 181 ? -2.496 -31.984 -8.523 1 91.69 181 ILE A CA 1
ATOM 1380 C C . ILE A 1 181 ? -0.976 -32.125 -8.578 1 91.69 181 ILE A C 1
ATOM 1382 O O . ILE A 1 181 ? -0.311 -32.156 -7.539 1 91.69 181 ILE A O 1
ATOM 1386 N N . ILE A 1 182 ? -0.43 -32.156 -9.734 1 89.06 182 ILE A N 1
ATOM 1387 C CA . ILE A 1 182 ? 1.008 -32.344 -9.898 1 89.06 182 ILE A CA 1
ATOM 1388 C C . ILE A 1 182 ? 1.75 -31.156 -9.266 1 89.06 182 ILE A C 1
ATOM 1390 O O . ILE A 1 182 ? 2.744 -31.344 -8.562 1 89.06 182 ILE A O 1
ATOM 1394 N N . SER A 1 183 ? 1.287 -30.016 -9.555 1 87.81 183 SER A N 1
ATOM 1395 C CA . SER A 1 183 ? 1.922 -28.844 -8.977 1 87.81 183 SER A CA 1
ATOM 1396 C C . SER A 1 183 ? 1.876 -28.875 -7.453 1 87.81 183 SER A C 1
ATOM 1398 O O . SER A 1 183 ? 2.836 -28.484 -6.789 1 87.81 183 SER A O 1
ATOM 1400 N N . SER A 1 184 ? 0.788 -29.312 -6.895 1 91.81 184 SER A N 1
ATOM 1401 C CA . SER A 1 184 ? 0.62 -29.359 -5.445 1 91.81 184 SER A CA 1
ATOM 1402 C C . SER A 1 184 ? 1.499 -30.453 -4.824 1 91.81 184 SER A C 1
ATOM 1404 O O . SER A 1 184 ? 1.886 -30.344 -3.658 1 91.81 184 SER A O 1
ATOM 1406 N N . VAL A 1 185 ? 1.828 -31.422 -5.598 1 91.69 185 VAL A N 1
ATOM 1407 C CA . VAL A 1 185 ? 2.607 -32.531 -5.074 1 91.69 185 VAL A CA 1
ATOM 1408 C C . VAL A 1 185 ? 4.098 -32.25 -5.234 1 91.69 185 VAL A C 1
ATOM 1410 O O . VAL A 1 185 ? 4.891 -32.5 -4.328 1 91.69 185 VAL A O 1
ATOM 1413 N N . VAL A 1 186 ? 4.465 -31.703 -6.336 1 86.69 186 VAL A N 1
ATOM 1414 C CA . VAL A 1 186 ? 5.871 -31.484 -6.648 1 86.69 186 VAL A CA 1
ATOM 1415 C C . VAL A 1 186 ? 6.398 -30.281 -5.863 1 86.69 186 VAL A C 1
ATOM 1417 O O . VAL A 1 186 ? 7.52 -30.312 -5.352 1 86.69 186 VAL A O 1
ATOM 1420 N N . SER A 1 187 ? 5.566 -29.281 -5.793 1 83.94 187 SER A N 1
ATOM 1421 C CA . SER A 1 187 ? 5.961 -28.078 -5.078 1 83.94 187 SER A CA 1
ATOM 1422 C C . SER A 1 187 ? 4.82 -27.547 -4.215 1 83.94 187 SER A C 1
ATOM 1424 O O . SER A 1 187 ? 4.277 -26.469 -4.484 1 83.94 187 SER A O 1
ATOM 1426 N N . PRO A 1 188 ? 4.586 -28.203 -3.162 1 87.5 188 PRO A N 1
ATOM 1427 C CA . PRO A 1 188 ? 3.447 -27.812 -2.336 1 87.5 188 PRO A CA 1
ATOM 1428 C C . PRO A 1 188 ? 3.615 -26.406 -1.736 1 87.5 188 PRO A C 1
ATOM 1430 O O . PRO A 1 188 ? 2.627 -25.703 -1.519 1 87.5 188 PRO A O 1
ATOM 1433 N N . ASN A 1 189 ? 4.844 -25.984 -1.51 1 81.5 189 ASN A N 1
ATOM 1434 C CA . ASN A 1 189 ? 5.078 -24.672 -0.914 1 81.5 189 ASN A CA 1
ATOM 1435 C C . ASN A 1 189 ? 5.52 -23.656 -1.959 1 81.5 189 ASN A C 1
ATOM 1437 O O . ASN A 1 189 ? 6.066 -22.609 -1.614 1 81.5 189 ASN A O 1
ATOM 1441 N N . GLY A 1 190 ? 5.281 -24.016 -3.148 1 76.75 190 GLY A N 1
ATOM 1442 C CA . GLY A 1 190 ? 5.66 -23.109 -4.223 1 76.75 190 GLY A CA 1
ATOM 1443 C C . GLY A 1 190 ? 4.77 -21.875 -4.312 1 76.75 190 GLY A C 1
ATOM 1444 O O . GLY A 1 190 ? 3.607 -21.922 -3.9 1 76.75 190 GLY A O 1
ATOM 1445 N N . ILE A 1 191 ? 5.27 -20.812 -4.887 1 72.62 191 ILE A N 1
ATOM 1446 C CA . ILE A 1 191 ? 4.543 -19.547 -5.043 1 72.62 191 ILE A CA 1
ATOM 1447 C C . ILE A 1 191 ? 3.318 -19.766 -5.926 1 72.62 191 ILE A C 1
ATOM 1449 O O . ILE A 1 191 ? 2.297 -19.094 -5.762 1 72.62 191 ILE A O 1
ATOM 1453 N N . GLU A 1 192 ? 3.42 -20.766 -6.719 1 76.88 192 GLU A N 1
ATOM 1454 C CA . GLU A 1 192 ? 2.324 -21.031 -7.645 1 76.88 192 GLU A CA 1
ATOM 1455 C C . GLU A 1 192 ? 1.096 -21.562 -6.91 1 76.88 192 GLU A C 1
ATOM 1457 O O . GLU A 1 192 ? -0.012 -21.547 -7.449 1 76.88 192 GLU A O 1
ATOM 1462 N N . ASN A 1 193 ? 1.333 -22.062 -5.742 1 83.69 193 ASN A N 1
ATOM 1463 C CA . ASN A 1 193 ? 0.225 -22.625 -4.977 1 83.69 193 ASN A CA 1
ATOM 1464 C C . ASN A 1 193 ? -0.226 -21.688 -3.865 1 83.69 193 ASN A C 1
ATOM 1466 O O . ASN A 1 193 ? -0.96 -22.094 -2.963 1 83.69 193 ASN A O 1
ATOM 1470 N N . GLN A 1 194 ? 0.176 -20.484 -3.965 1 81.81 194 GLN A N 1
ATOM 1471 C CA . GLN A 1 194 ? -0.25 -19.516 -2.965 1 81.81 194 GLN A CA 1
ATOM 1472 C C . GLN A 1 194 ? -1.527 -18.812 -3.398 1 81.81 194 GLN A C 1
ATOM 1474 O O . GLN A 1 194 ? -1.76 -18.609 -4.594 1 81.81 194 GLN A O 1
ATOM 1479 N N . VAL A 1 195 ? -2.32 -18.438 -2.367 1 84.25 195 VAL A N 1
ATOM 1480 C CA . VAL A 1 195 ? -3.611 -17.812 -2.643 1 84.25 195 VAL A CA 1
ATOM 1481 C C . VAL A 1 195 ? -3.4 -16.391 -3.15 1 84.25 195 VAL A C 1
ATOM 1483 O O . VAL A 1 195 ? -2.57 -15.641 -2.617 1 84.25 195 VAL A O 1
ATOM 1486 N N . ASN A 1 196 ? -4.148 -16.078 -4.23 1 75.31 196 ASN A N 1
ATOM 1487 C CA . ASN A 1 196 ? -4.125 -14.727 -4.762 1 75.31 196 ASN A CA 1
ATOM 1488 C C . ASN A 1 196 ? -5.129 -13.828 -4.043 1 75.31 196 ASN A C 1
ATOM 1490 O O . ASN A 1 196 ? -6.273 -14.219 -3.826 1 75.31 196 ASN A O 1
ATOM 1494 N N . MET A 1 197 ? -4.656 -12.789 -3.504 1 80.38 197 MET A N 1
ATOM 1495 C CA . MET A 1 197 ? -5.516 -11.844 -2.807 1 80.38 197 MET A CA 1
ATOM 1496 C C . MET A 1 197 ? -5.508 -10.484 -3.506 1 80.38 197 MET A C 1
ATOM 1498 O O . MET A 1 197 ? -4.59 -10.18 -4.27 1 80.38 197 MET A O 1
ATOM 1502 N N . THR A 1 198 ? -6.703 -9.805 -3.355 1 81 198 THR A N 1
ATOM 1503 C CA . THR A 1 198 ? -6.777 -8.43 -3.82 1 81 198 THR A CA 1
ATOM 1504 C C . THR A 1 198 ? -6.711 -7.457 -2.645 1 81 198 THR A C 1
ATOM 1506 O O . THR A 1 198 ? -7.617 -7.418 -1.812 1 81 198 THR A O 1
ATOM 1509 N N . CYS A 1 199 ? -5.594 -6.82 -2.525 1 83.38 199 CYS A N 1
ATOM 1510 C CA . CYS A 1 199 ? -5.379 -5.809 -1.499 1 83.38 199 CYS A CA 1
ATOM 1511 C C . CYS A 1 199 ? -4.555 -4.645 -2.045 1 83.38 199 CYS A C 1
ATOM 1513 O O . CYS A 1 199 ? -3.326 -4.652 -1.955 1 83.38 199 CYS A O 1
ATOM 1515 N N . PRO A 1 200 ? -5.176 -3.586 -2.561 1 78.81 200 PRO A N 1
ATOM 1516 C CA . PRO A 1 200 ? -4.48 -2.498 -3.25 1 78.81 200 PRO A CA 1
ATOM 1517 C C . PRO A 1 200 ? -3.568 -1.696 -2.32 1 78.81 200 PRO A C 1
ATOM 1519 O O . PRO A 1 200 ? -2.586 -1.104 -2.773 1 78.81 200 PRO A O 1
ATOM 1522 N N . THR A 1 201 ? -3.838 -1.619 -1.03 1 78.12 201 THR A N 1
ATOM 1523 C CA . THR A 1 201 ? -3.053 -0.801 -0.112 1 78.12 201 THR A CA 1
ATOM 1524 C C . THR A 1 201 ? -1.948 -1.627 0.541 1 78.12 201 THR A C 1
ATOM 1526 O O . THR A 1 201 ? -1.034 -1.075 1.156 1 78.12 201 THR A O 1
ATOM 1529 N N . GLY A 1 202 ? -2.027 -2.879 0.431 1 78.75 202 GLY A N 1
ATOM 1530 C CA . GLY A 1 202 ? -1.05 -3.764 1.044 1 78.75 202 GLY A CA 1
ATOM 1531 C C . GLY A 1 202 ? -1.398 -4.141 2.471 1 78.75 202 GLY A C 1
ATOM 1532 O O . GLY A 1 202 ? -0.779 -5.035 3.053 1 78.75 202 GLY A O 1
ATOM 1533 N N . ASN A 1 203 ? -2.312 -3.451 3.066 1 81.75 203 ASN A N 1
ATOM 1534 C CA . ASN A 1 203 ? -2.795 -3.76 4.406 1 81.75 203 ASN A CA 1
ATOM 1535 C C . ASN A 1 203 ? -4.316 -3.889 4.441 1 81.75 203 ASN A C 1
ATOM 1537 O O . ASN A 1 203 ? -5.031 -2.891 4.34 1 81.75 203 ASN A O 1
ATOM 1541 N N . CYS A 1 204 ? -4.773 -5.145 4.578 1 84.69 204 CYS A N 1
ATOM 1542 C CA . CYS A 1 204 ? -6.207 -5.406 4.523 1 84.69 204 CYS A CA 1
ATOM 1543 C C . CYS A 1 204 ? -6.633 -6.344 5.648 1 84.69 204 CYS A C 1
ATOM 1545 O O . CYS A 1 204 ? -5.832 -7.148 6.129 1 84.69 204 CYS A O 1
ATOM 1547 N N . THR A 1 205 ? -7.82 -6.176 6.129 1 84.38 205 THR A N 1
ATOM 1548 C CA . THR A 1 205 ? -8.438 -7.055 7.117 1 84.38 205 THR A CA 1
ATOM 1549 C C . THR A 1 205 ? -9.758 -7.617 6.594 1 84.38 205 THR A C 1
ATOM 1551 O O . THR A 1 205 ? -10.438 -6.969 5.797 1 84.38 205 THR A O 1
ATOM 1554 N N . PHE A 1 206 ? -10 -8.891 6.969 1 82.81 206 PHE A N 1
ATOM 1555 C CA . PHE A 1 206 ? -11.188 -9.57 6.477 1 82.81 206 PHE A CA 1
ATOM 1556 C C . PHE A 1 206 ? -12.117 -9.938 7.629 1 82.81 206 PHE A C 1
ATOM 1558 O O . PHE A 1 206 ? -11.742 -10.719 8.5 1 82.81 206 PHE A O 1
ATOM 1565 N N . GLY A 1 207 ? -13.039 -9.227 8.023 1 71 207 GLY A N 1
ATOM 1566 C CA . GLY A 1 207 ? -14 -9.469 9.086 1 71 207 GLY A CA 1
ATOM 1567 C C . GLY A 1 207 ? -14.625 -8.203 9.633 1 71 207 GLY A C 1
ATOM 1568 O O . GLY A 1 207 ? -14.297 -7.102 9.18 1 71 207 GLY A O 1
ATOM 1569 N N . ASP A 1 208 ? -15.719 -8.352 10.367 1 54.91 208 ASP A N 1
ATOM 1570 C CA . ASP A 1 208 ? -16.406 -7.234 11.008 1 54.91 208 ASP A CA 1
ATOM 1571 C C . ASP A 1 208 ? -15.516 -6.555 12.039 1 54.91 208 ASP A C 1
ATOM 1573 O O . ASP A 1 208 ? -15.086 -7.188 13.008 1 54.91 208 ASP A O 1
ATOM 1577 N N . LEU A 1 209 ? -14.547 -5.863 11.578 1 45.5 209 LEU A N 1
ATOM 1578 C CA . LEU A 1 209 ? -13.766 -5.078 12.523 1 45.5 209 LEU A CA 1
ATOM 1579 C C . LEU A 1 209 ? -14.672 -4.234 13.414 1 45.5 209 LEU A C 1
ATOM 1581 O O . LEU A 1 209 ? -15.648 -3.658 12.938 1 45.5 209 LEU A O 1
ATOM 1585 N N . ILE A 1 210 ? -14.742 -4.602 14.625 1 39.34 210 ILE A N 1
ATOM 1586 C CA . ILE A 1 210 ? -15.328 -3.602 15.508 1 39.34 210 ILE A CA 1
ATOM 1587 C C . ILE A 1 210 ? -14.773 -2.221 15.172 1 39.34 210 ILE A C 1
ATOM 1589 O O . ILE A 1 210 ? -13.555 -2.037 15.078 1 39.34 210 ILE A O 1
ATOM 1593 N N . SER A 1 211 ? -15.492 -1.434 14.766 1 39.34 211 SER A N 1
ATOM 1594 C CA . SER A 1 211 ? -15.32 0.009 14.625 1 39.34 211 SER A CA 1
ATOM 1595 C C . SER A 1 211 ? -14.555 0.596 15.797 1 39.34 211 SER A C 1
ATOM 1597 O O . SER A 1 211 ? -14.812 0.249 16.953 1 39.34 211 SER A O 1
ATOM 1599 N N . GLY A 1 212 ? -13.391 1.348 15.633 1 41.84 212 GLY A N 1
ATOM 1600 C CA . GLY A 1 212 ? -12.695 2.168 16.609 1 41.84 212 GLY A CA 1
ATOM 1601 C C . GLY A 1 212 ? -11.352 1.597 17.016 1 41.84 212 GLY A C 1
ATOM 1602 O O . GLY A 1 212 ? -10.68 2.143 17.891 1 41.84 212 GLY A O 1
ATOM 1603 N N . ARG A 1 213 ? -11.219 0.373 16.734 1 45.75 213 ARG A N 1
ATOM 1604 C CA . ARG A 1 213 ? -9.992 -0.144 17.328 1 45.75 213 ARG A CA 1
ATOM 1605 C C . ARG A 1 213 ? -8.766 0.267 16.531 1 45.75 213 ARG A C 1
ATOM 1607 O O . ARG A 1 213 ? -8.852 0.44 15.305 1 45.75 213 ARG A O 1
ATOM 1614 N N . SER A 1 214 ? -7.73 0.653 17.25 1 46.38 214 SER A N 1
ATOM 1615 C CA . SER A 1 214 ? -6.453 1.057 16.672 1 46.38 214 SER A CA 1
ATOM 1616 C C . SER A 1 214 ? -5.891 -0.031 15.766 1 46.38 214 SER A C 1
ATOM 1618 O O . SER A 1 214 ? -6.207 -1.211 15.93 1 46.38 214 SER A O 1
ATOM 1620 N N . GLN A 1 215 ? -5.191 0.208 14.719 1 50.97 215 GLN A N 1
ATOM 1621 C CA . GLN A 1 215 ? -4.516 -0.649 13.75 1 50.97 215 GLN A CA 1
ATOM 1622 C C . GLN A 1 215 ? -3.861 -1.845 14.438 1 50.97 215 GLN A C 1
ATOM 1624 O O . GLN A 1 215 ? -3.986 -2.98 13.969 1 50.97 215 GLN A O 1
ATOM 1629 N N . ASP A 1 216 ? -3.068 -1.424 15.375 1 50.62 216 ASP A N 1
ATOM 1630 C CA . ASP A 1 216 ? -2.26 -2.439 16.047 1 50.62 216 ASP A CA 1
ATOM 1631 C C . ASP A 1 216 ? -3.141 -3.514 16.688 1 50.62 216 ASP A C 1
ATOM 1633 O O . ASP A 1 216 ? -2.791 -4.695 16.672 1 50.62 216 ASP A O 1
ATOM 1637 N N . THR A 1 217 ? -4.23 -2.949 17.047 1 53 217 THR A N 1
ATOM 1638 C CA . THR A 1 217 ? -5.062 -3.91 17.75 1 53 217 THR A CA 1
ATOM 1639 C C . THR A 1 217 ? -5.789 -4.828 16.781 1 53 217 THR A C 1
ATOM 1641 O O . THR A 1 217 ? -6.027 -6 17.078 1 53 217 THR A O 1
ATOM 1644 N N . ILE A 1 218 ? -6.102 -4.23 15.742 1 55.34 218 ILE A N 1
ATOM 1645 C CA . ILE A 1 218 ? -6.855 -5.031 14.781 1 55.34 218 ILE A CA 1
ATOM 1646 C C . ILE A 1 218 ? -5.961 -6.121 14.195 1 55.34 218 ILE A C 1
ATOM 1648 O O . ILE A 1 218 ? -6.395 -7.258 14.016 1 55.34 218 ILE A O 1
ATOM 1652 N N . PHE A 1 219 ? -4.801 -5.688 13.898 1 56.28 219 PHE A N 1
ATOM 1653 C CA . PHE A 1 219 ? -3.885 -6.637 13.273 1 56.28 219 PHE A CA 1
ATOM 1654 C C . PHE A 1 219 ? -3.371 -7.641 14.305 1 56.28 219 PHE A C 1
ATOM 1656 O O . PHE A 1 219 ? -2.984 -8.758 13.945 1 56.28 219 PHE A O 1
ATOM 1663 N N . ASN A 1 220 ? -3.457 -7.227 15.57 1 47.91 220 ASN A N 1
ATOM 1664 C CA . ASN A 1 220 ? -2.998 -8.125 16.625 1 47.91 220 ASN A CA 1
ATOM 1665 C C . ASN A 1 220 ? -4.168 -8.781 17.344 1 47.91 220 ASN A C 1
ATOM 1667 O O . ASN A 1 220 ? -3.973 -9.523 18.312 1 47.91 220 ASN A O 1
ATOM 1671 N N . ASP A 1 221 ? -5.309 -8.398 17 1 50.62 221 ASP A N 1
ATOM 1672 C CA . ASP A 1 221 ? -6.441 -8.898 17.766 1 50.62 221 ASP A CA 1
ATOM 1673 C C . ASP A 1 221 ? -6.742 -10.352 17.422 1 50.62 221 ASP A C 1
ATOM 1675 O O . ASP A 1 221 ? -6.766 -10.719 16.234 1 50.62 221 ASP A O 1
ATOM 1679 N N . ASP A 1 222 ? -6.707 -11.094 18.422 1 49.28 222 ASP A N 1
ATOM 1680 C CA . ASP A 1 222 ? -7.027 -12.523 18.453 1 49.28 222 ASP A CA 1
ATOM 1681 C C . ASP A 1 222 ? -8.469 -12.766 18.016 1 49.28 222 ASP A C 1
ATOM 1683 O O . ASP A 1 222 ? -8.844 -13.898 17.703 1 49.28 222 ASP A O 1
ATOM 1687 N N . ASN A 1 223 ? -9.445 -11.734 18.156 1 50.25 223 ASN A N 1
ATOM 1688 C CA . ASN A 1 223 ? -10.852 -12.023 17.922 1 50.25 223 ASN A CA 1
ATOM 1689 C C . ASN A 1 223 ? -11.234 -11.789 16.469 1 50.25 223 ASN A C 1
ATOM 1691 O O . ASN A 1 223 ? -12.359 -11.359 16.172 1 50.25 223 ASN A O 1
ATOM 1695 N N . ARG A 1 224 ? -10.531 -12.125 15.68 1 61.44 224 ARG A N 1
ATOM 1696 C CA . ARG A 1 224 ? -10.758 -11.953 14.242 1 61.44 224 ARG A CA 1
ATOM 1697 C C . ARG A 1 224 ? -11.805 -12.938 13.734 1 61.44 224 ARG A C 1
ATOM 1699 O O . ARG A 1 224 ? -11.875 -14.078 14.211 1 61.44 224 ARG A O 1
ATOM 1706 N N . THR A 1 225 ? -12.641 -12.328 12.812 1 73.75 225 THR A N 1
ATOM 1707 C CA . THR A 1 225 ? -13.641 -13.195 12.195 1 73.75 225 THR A CA 1
ATOM 1708 C C . THR A 1 225 ? -12.977 -14.211 11.273 1 73.75 225 THR A C 1
ATOM 1710 O O . THR A 1 225 ? -12.094 -13.867 10.484 1 73.75 225 THR A O 1
ATOM 1713 N N . ALA A 1 226 ? -13.32 -15.414 11.547 1 84.44 226 ALA A N 1
ATOM 1714 C CA . ALA A 1 226 ? -12.797 -16.516 10.758 1 84.44 226 ALA A CA 1
ATOM 1715 C C . ALA A 1 226 ? -13.766 -16.891 9.633 1 84.44 226 ALA A C 1
ATOM 1717 O O . ALA A 1 226 ? -14.984 -16.766 9.789 1 84.44 226 ALA A O 1
ATOM 1718 N N . HIS A 1 227 ? -13.25 -17.172 8.555 1 88.25 227 HIS A N 1
ATOM 1719 C CA . HIS A 1 227 ? -14.031 -17.609 7.398 1 88.25 227 HIS A CA 1
ATOM 1720 C C . HIS A 1 227 ? -13.68 -19.031 7.004 1 88.25 227 HIS A C 1
ATOM 1722 O O . HIS A 1 227 ? -12.531 -19.453 7.145 1 88.25 227 HIS A O 1
ATOM 1728 N N . SER A 1 228 ? -14.695 -19.719 6.543 1 92.25 228 SER A N 1
ATOM 1729 C CA . SER A 1 228 ? -14.5 -21.125 6.176 1 92.25 228 SER A CA 1
ATOM 1730 C C . SER A 1 228 ? -14.492 -21.297 4.66 1 92.25 228 SER A C 1
ATOM 1732 O O . SER A 1 228 ? -15.008 -20.453 3.928 1 92.25 228 SER A O 1
ATOM 1734 N N . THR A 1 229 ? -13.812 -22.344 4.203 1 93.38 229 THR A N 1
ATOM 1735 C CA . THR A 1 229 ? -13.742 -22.672 2.783 1 93.38 229 THR A CA 1
ATOM 1736 C C . THR A 1 229 ? -13.68 -24.172 2.576 1 93.38 229 THR A C 1
ATOM 1738 O O . THR A 1 229 ? -13.352 -24.922 3.502 1 93.38 229 THR A O 1
ATOM 1741 N N . VAL A 1 230 ? -14.125 -24.594 1.386 1 95.31 230 VAL A N 1
ATOM 1742 C CA . VAL A 1 230 ? -13.914 -25.984 0.983 1 95.31 230 VAL A CA 1
ATOM 1743 C C . VAL A 1 230 ? -12.422 -26.266 0.895 1 95.31 230 VAL A C 1
ATOM 1745 O O . VAL A 1 230 ? -11.656 -25.484 0.331 1 95.31 230 VAL A O 1
ATOM 1748 N N . ALA A 1 231 ? -12 -27.391 1.534 1 97.06 231 ALA A N 1
ATOM 1749 C CA . ALA A 1 231 ? -10.57 -27.672 1.641 1 97.06 231 ALA A CA 1
ATOM 1750 C C . ALA A 1 231 ? -10.289 -29.172 1.592 1 97.06 231 ALA A C 1
ATOM 1752 O O . ALA A 1 231 ? -11.211 -29.969 1.414 1 97.06 231 ALA A O 1
ATOM 1753 N N . MET A 1 232 ? -9.07 -29.453 1.416 1 97.31 232 MET A N 1
ATOM 1754 C CA . MET A 1 232 ? -8.531 -30.797 1.57 1 97.31 232 MET A CA 1
ATOM 1755 C C . MET A 1 232 ? -7.781 -30.938 2.891 1 97.31 232 MET A C 1
ATOM 1757 O O . MET A 1 232 ? -7.004 -30.062 3.264 1 97.31 232 MET A O 1
ATOM 1761 N N . CYS A 1 233 ? -8.086 -32 3.633 1 97.25 233 CYS A N 1
ATOM 1762 C CA . CYS A 1 233 ? -7.422 -32.281 4.902 1 97.25 233 CYS A CA 1
ATOM 1763 C C . CYS A 1 233 ? -6.672 -33.594 4.848 1 97.25 233 CYS A C 1
ATOM 1765 O O . CYS A 1 233 ? -6.742 -34.312 3.846 1 97.25 233 CYS A O 1
ATOM 1767 N N . ASN A 1 234 ? -5.816 -33.844 5.867 1 96.5 234 ASN A N 1
ATOM 1768 C CA . ASN A 1 234 ? -5.047 -35.094 5.906 1 96.5 234 ASN A CA 1
ATOM 1769 C C . ASN A 1 234 ? -5.027 -35.688 7.309 1 96.5 234 ASN A C 1
ATOM 1771 O O . ASN A 1 234 ? -5.27 -35 8.297 1 96.5 234 ASN A O 1
ATOM 1775 N N . THR A 1 235 ? -4.945 -36.938 7.414 1 95.5 235 THR A N 1
ATOM 1776 C CA . THR A 1 235 ? -4.676 -37.688 8.641 1 95.5 235 THR A CA 1
ATOM 1777 C C . THR A 1 235 ? -3.697 -38.812 8.375 1 95.5 235 THR A C 1
ATOM 1779 O O . THR A 1 235 ? -3.82 -39.531 7.371 1 95.5 235 THR A O 1
ATOM 1782 N N . CYS A 1 236 ? -2.604 -38.812 9.156 1 95.56 236 CYS A N 1
ATOM 1783 C CA . CYS A 1 236 ? -1.591 -39.844 9.008 1 95.56 236 CYS A CA 1
ATOM 1784 C C . CYS A 1 236 ? -1.421 -40.625 10.305 1 95.56 236 CYS A C 1
ATOM 1786 O O . CYS A 1 236 ? -1.421 -40.062 11.391 1 95.56 236 CYS A O 1
ATOM 1788 N N . THR A 1 237 ? -1.394 -42 10.195 1 95.56 237 THR A N 1
ATOM 1789 C CA . THR A 1 237 ? -1.208 -42.875 11.344 1 95.56 237 THR A CA 1
ATOM 1790 C C . THR A 1 237 ? 0.087 -43.656 11.203 1 95.56 237 THR A C 1
ATOM 1792 O O . THR A 1 237 ? 0.375 -44.219 10.141 1 95.56 237 THR A O 1
ATOM 1795 N N . ASP A 1 238 ? 0.854 -43.688 12.289 1 94.12 238 ASP A N 1
ATOM 1796 C CA . ASP A 1 238 ? 2.088 -44.469 12.32 1 94.12 238 ASP A CA 1
ATOM 1797 C C . ASP A 1 238 ? 1.794 -45.938 12.516 1 94.12 238 ASP A C 1
ATOM 1799 O O . ASP A 1 238 ? 1.302 -46.344 13.57 1 94.12 238 ASP A O 1
ATOM 1803 N N . VAL A 1 239 ? 2.107 -46.781 11.523 1 94.06 239 VAL A N 1
ATOM 1804 C CA . VAL A 1 239 ? 1.827 -48.219 11.594 1 94.06 239 VAL A CA 1
ATOM 1805 C C . VAL A 1 239 ? 3.139 -49 11.602 1 94.06 239 VAL A C 1
ATOM 1807 O O . VAL A 1 239 ? 3.178 -50.156 11.195 1 94.06 239 VAL A O 1
ATOM 1810 N N . THR A 1 240 ? 4.148 -48.375 11.992 1 90.31 240 THR A N 1
ATOM 1811 C CA . THR A 1 240 ? 5.457 -49 12.016 1 90.31 240 THR A CA 1
ATOM 1812 C C . THR A 1 240 ? 5.43 -50.25 12.906 1 90.31 240 THR A C 1
ATOM 1814 O O . THR A 1 240 ? 6.102 -51.25 12.617 1 90.31 240 THR A O 1
ATOM 1817 N N . SER A 1 241 ? 4.625 -50.281 13.984 1 89.62 241 SER A N 1
ATOM 1818 C CA . SER A 1 241 ? 4.551 -51.375 14.922 1 89.62 241 SER A CA 1
ATOM 1819 C C . SER A 1 241 ? 3.949 -52.625 14.266 1 89.62 241 SER A C 1
ATOM 1821 O O . SER A 1 241 ? 4.133 -53.75 14.75 1 89.62 241 SER A O 1
ATOM 1823 N N . LEU A 1 242 ? 3.324 -52.469 13.141 1 90.56 242 LEU A N 1
ATOM 1824 C CA . LEU A 1 242 ? 2.652 -53.594 12.492 1 90.56 242 LEU A CA 1
ATOM 1825 C C . LEU A 1 242 ? 3.545 -54.219 11.422 1 90.56 242 LEU A C 1
ATOM 1827 O O . LEU A 1 242 ? 3.166 -55.188 10.797 1 90.56 242 LEU A O 1
ATOM 1831 N N . VAL A 1 243 ? 4.672 -53.656 11.219 1 87.94 243 VAL A N 1
ATOM 1832 C CA . VAL A 1 243 ? 5.566 -54.188 10.195 1 87.94 243 VAL A CA 1
ATOM 1833 C C . VAL A 1 243 ? 6.23 -55.469 10.695 1 87.94 243 VAL A C 1
ATOM 1835 O O . VAL A 1 243 ? 6.828 -55.469 11.773 1 87.94 243 VAL A O 1
ATOM 1838 N N . LEU A 1 244 ? 5.984 -56.5 9.93 1 83.06 244 LEU A N 1
ATOM 1839 C CA . LEU A 1 244 ? 6.637 -57.781 10.242 1 83.06 244 LEU A CA 1
ATOM 1840 C C . LEU A 1 244 ? 7.926 -57.938 9.445 1 83.06 244 LEU A C 1
ATOM 1842 O O . LEU A 1 244 ? 7.922 -57.781 8.219 1 83.06 244 LEU A O 1
ATOM 1846 N N . GLN A 1 245 ? 8.984 -58.031 10.156 1 75.94 245 GLN A N 1
ATOM 1847 C CA . GLN A 1 245 ? 10.281 -58.25 9.523 1 75.94 245 GLN A CA 1
ATOM 1848 C C . GLN A 1 245 ? 10.664 -59.719 9.523 1 75.94 245 GLN A C 1
ATOM 1850 O O . GLN A 1 245 ? 10.594 -60.375 10.562 1 75.94 245 GLN A O 1
ATOM 1855 N N . ALA A 1 246 ? 10.531 -60.25 8.25 1 65.56 246 ALA A N 1
ATOM 1856 C CA . ALA A 1 246 ? 11 -61.656 8.219 1 65.56 246 ALA A CA 1
ATOM 1857 C C . ALA A 1 246 ? 12.328 -61.75 7.465 1 65.56 246 ALA A C 1
ATOM 1859 O O . ALA A 1 246 ? 12.555 -61.031 6.488 1 65.56 246 ALA A O 1
ATOM 1860 N N . GLY A 1 247 ? 13.414 -61.938 8.094 1 59.44 247 GLY A N 1
ATOM 1861 C CA . GLY A 1 247 ? 14.727 -62.156 7.508 1 59.44 247 GLY A CA 1
ATOM 1862 C C . GLY A 1 247 ? 14.867 -63.5 6.812 1 59.44 247 GLY A C 1
ATOM 1863 O O . GLY A 1 247 ? 14.469 -64.5 7.359 1 59.44 247 GLY A O 1
ATOM 1864 N N . ILE A 1 248 ? 14.625 -63.656 5.469 1 52.78 248 ILE A N 1
ATOM 1865 C CA . ILE A 1 248 ? 14.969 -64.938 4.906 1 52.78 248 ILE A CA 1
ATOM 1866 C C . ILE A 1 248 ? 16.375 -64.938 4.328 1 52.78 248 ILE A C 1
ATOM 1868 O O . ILE A 1 248 ? 16.594 -64.375 3.238 1 52.78 248 ILE A O 1
ATOM 1872 N N . PRO A 1 249 ? 17.391 -65.188 5.145 1 53.28 249 PRO A N 1
ATOM 1873 C CA . PRO A 1 249 ? 18.766 -65.25 4.617 1 53.28 249 PRO A CA 1
ATOM 1874 C C . PRO A 1 249 ? 18.906 -66.25 3.467 1 53.28 249 PRO A C 1
ATOM 1876 O O . PRO A 1 249 ? 18.391 -67.375 3.549 1 53.28 249 PRO A O 1
ATOM 1879 N N . THR A 1 250 ? 18.812 -65.75 2.182 1 53.47 250 THR A N 1
ATOM 1880 C CA . THR A 1 250 ? 19.188 -66.75 1.188 1 53.47 250 THR A CA 1
ATOM 1881 C C . THR A 1 250 ? 20.703 -66.812 1.023 1 53.47 250 THR A C 1
ATOM 1883 O O . THR A 1 250 ? 21.422 -65.938 1.475 1 53.47 250 THR A O 1
ATOM 1886 N N . SER A 1 251 ? 21.25 -68 0.653 1 56.38 251 SER A N 1
ATOM 1887 C CA . SER A 1 251 ? 22.672 -68.25 0.443 1 56.38 251 SER A CA 1
ATOM 1888 C C . SER A 1 251 ? 23.328 -67.125 -0.301 1 56.38 251 SER A C 1
ATOM 1890 O O . SER A 1 251 ? 24.453 -66.75 0.011 1 56.38 251 SER A O 1
ATOM 1892 N N . ASP A 1 252 ? 22.719 -66.562 -1.251 1 55.31 252 ASP A N 1
ATOM 1893 C CA . ASP A 1 252 ? 23.328 -65.562 -2.16 1 55.31 252 ASP A CA 1
ATOM 1894 C C . ASP A 1 252 ? 23.125 -64.188 -1.656 1 55.31 252 ASP A C 1
ATOM 1896 O O . ASP A 1 252 ? 23.812 -63.25 -2.092 1 55.31 252 ASP A O 1
ATOM 1900 N N . HIS A 1 253 ? 22.016 -63.938 -0.939 1 55.38 253 HIS A N 1
ATOM 1901 C CA . HIS A 1 253 ? 21.766 -62.625 -0.393 1 55.38 253 HIS A CA 1
ATOM 1902 C C . HIS A 1 253 ? 21.469 -62.688 1.102 1 55.38 253 HIS A C 1
ATOM 1904 O O . HIS A 1 253 ? 20.297 -62.75 1.507 1 55.38 253 HIS A O 1
ATOM 1910 N N . PRO A 1 254 ? 22.391 -62.875 1.964 1 54.97 254 PRO A N 1
ATOM 1911 C CA . PRO A 1 254 ? 22.25 -63.125 3.398 1 54.97 254 PRO A CA 1
ATOM 1912 C C . PRO A 1 254 ? 21.422 -62.062 4.109 1 54.97 254 PRO A C 1
ATOM 1914 O O . PRO A 1 254 ? 20.859 -62.312 5.18 1 54.97 254 PRO A O 1
ATOM 1917 N N . SER A 1 255 ? 21.297 -60.875 3.65 1 54.31 255 SER A N 1
ATOM 1918 C CA . SER A 1 255 ? 20.719 -59.781 4.434 1 54.31 255 SER A CA 1
ATOM 1919 C C . SER A 1 255 ? 19.359 -59.375 3.863 1 54.31 255 SER A C 1
ATOM 1921 O O . SER A 1 255 ? 18.938 -58.219 4.066 1 54.31 255 SER A O 1
ATOM 1923 N N . LEU A 1 256 ? 18.75 -60.281 3.207 1 57.12 256 LEU A N 1
ATOM 1924 C CA . LEU A 1 256 ? 17.469 -59.969 2.611 1 57.12 256 LEU A CA 1
ATOM 1925 C C . LEU A 1 256 ? 16.375 -59.875 3.678 1 57.12 256 LEU A C 1
ATOM 1927 O O . LEU A 1 256 ? 16.234 -60.781 4.488 1 57.12 256 LEU A O 1
ATOM 1931 N N . ALA A 1 257 ? 15.945 -58.688 3.959 1 66.06 257 ALA A N 1
ATOM 1932 C CA . ALA A 1 257 ? 14.82 -58.5 4.875 1 66.06 257 ALA A CA 1
ATOM 1933 C C . ALA A 1 257 ? 13.523 -58.25 4.109 1 66.06 257 ALA A C 1
ATOM 1935 O O . ALA A 1 257 ? 13.523 -57.625 3.062 1 66.06 257 ALA A O 1
ATOM 1936 N N . PHE A 1 258 ? 12.594 -59.25 4.348 1 73.06 258 PHE A N 1
ATOM 1937 C CA . PHE A 1 258 ? 11.242 -59.094 3.824 1 73.06 258 PHE A CA 1
ATOM 1938 C C . PHE A 1 258 ? 10.359 -58.344 4.816 1 73.06 258 PHE A C 1
ATOM 1940 O O . PHE A 1 258 ? 10.305 -58.688 5.996 1 73.06 258 PHE A O 1
ATOM 1947 N N . LEU A 1 259 ? 9.969 -57.219 4.414 1 79.44 259 LEU A N 1
ATOM 1948 C CA . LEU A 1 259 ? 9.023 -56.438 5.211 1 79.44 259 LEU A CA 1
ATOM 1949 C C . LEU A 1 259 ? 7.598 -56.656 4.707 1 79.44 259 LEU A C 1
ATOM 1951 O O . LEU A 1 259 ? 7.348 -56.594 3.498 1 79.44 259 LEU A O 1
ATOM 1955 N N . LYS A 1 260 ? 6.777 -57.062 5.648 1 84.12 260 LYS A N 1
ATOM 1956 C CA . LYS A 1 260 ? 5.391 -57.312 5.262 1 84.12 260 LYS A CA 1
ATOM 1957 C C . LYS A 1 260 ? 4.426 -56.594 6.191 1 84.12 260 LYS A C 1
ATOM 1959 O O . LYS A 1 260 ? 4.629 -56.562 7.406 1 84.12 260 LYS A O 1
ATOM 1964 N N . LEU A 1 261 ? 3.439 -56.031 5.566 1 88.38 261 LEU A N 1
ATOM 1965 C CA . LEU A 1 261 ? 2.324 -55.438 6.301 1 88.38 261 LEU A CA 1
ATOM 1966 C C . LEU A 1 261 ? 1.082 -56.312 6.191 1 88.38 261 LEU A C 1
ATOM 1968 O O . LEU A 1 261 ? 0.955 -57.094 5.258 1 88.38 261 LEU A O 1
ATOM 1972 N N . PRO A 1 262 ? 0.214 -56.156 7.133 1 87.31 262 PRO A N 1
ATOM 1973 C CA . PRO A 1 262 ? -0.977 -57.031 7.113 1 87.31 262 PRO A CA 1
ATOM 1974 C C . PRO A 1 262 ? -1.85 -56.781 5.883 1 87.31 262 PRO A C 1
ATOM 1976 O O . PRO A 1 262 ? -2.67 -57.656 5.531 1 87.31 262 PRO A O 1
ATOM 1979 N N . ASN A 1 263 ? -1.768 -55.688 5.203 1 85.75 263 ASN A N 1
ATOM 1980 C CA . ASN A 1 263 ? -2.588 -55.406 4.031 1 85.75 263 ASN A CA 1
ATOM 1981 C C . ASN A 1 263 ? -2.045 -56.094 2.785 1 85.75 263 ASN A C 1
ATOM 1983 O O . ASN A 1 263 ? -2.641 -56 1.711 1 85.75 263 ASN A O 1
ATOM 1987 N N . GLY A 1 264 ? -0.951 -56.719 2.871 1 80.56 264 GLY A N 1
ATOM 1988 C CA . GLY A 1 264 ? -0.394 -57.438 1.752 1 80.56 264 GLY A CA 1
ATOM 1989 C C . GLY A 1 264 ? 0.771 -56.75 1.086 1 80.56 264 GLY A C 1
ATOM 1990 O O . GLY A 1 264 ? 1.401 -57.281 0.179 1 80.56 264 GLY A O 1
ATOM 1991 N N . LEU A 1 265 ? 1.005 -55.5 1.544 1 83.75 265 LEU A N 1
ATOM 1992 C CA . LEU A 1 265 ? 2.158 -54.781 0.987 1 83.75 265 LEU A CA 1
ATOM 1993 C C . LEU A 1 265 ? 3.461 -55.438 1.459 1 83.75 265 LEU A C 1
ATOM 1995 O O . LEU A 1 265 ? 3.668 -55.625 2.66 1 83.75 265 LEU A O 1
ATOM 1999 N N . ASN A 1 266 ? 4.234 -55.969 0.481 1 77.25 266 ASN A N 1
ATOM 2000 C CA . ASN A 1 266 ? 5.5 -56.625 0.798 1 77.25 266 ASN A CA 1
ATOM 2001 C C . ASN A 1 266 ? 6.656 -56.031 0.008 1 77.25 266 ASN A C 1
ATOM 2003 O O . ASN A 1 266 ? 6.473 -55.594 -1.129 1 77.25 266 ASN A O 1
ATOM 2007 N N . PHE A 1 267 ? 7.633 -55.875 0.706 1 73.38 267 PHE A N 1
ATOM 2008 C CA . PHE A 1 267 ? 8.82 -55.281 0.087 1 73.38 267 PHE A CA 1
ATOM 2009 C C . PHE A 1 267 ? 10.078 -56.031 0.519 1 73.38 267 PHE A C 1
ATOM 2011 O O . PHE A 1 267 ? 10.188 -56.438 1.67 1 73.38 267 PHE A O 1
ATOM 2018 N N . SER A 1 268 ? 10.781 -56.531 -0.559 1 68.19 268 SER A N 1
ATOM 2019 C CA . SER A 1 268 ? 12.016 -57.25 -0.262 1 68.19 268 SER A CA 1
ATOM 2020 C C . SER A 1 268 ? 13.234 -56.344 -0.443 1 68.19 268 SER A C 1
ATOM 2022 O O . SER A 1 268 ? 13.281 -55.531 -1.363 1 68.19 268 SER A O 1
ATOM 2024 N N . THR A 1 269 ? 14 -56.219 0.521 1 63.34 269 THR A N 1
ATOM 2025 C CA . THR A 1 269 ? 15.227 -55.438 0.396 1 63.34 269 THR A CA 1
ATOM 2026 C C . THR A 1 269 ? 16.453 -56.344 0.478 1 63.34 269 THR A C 1
ATOM 2028 O O . THR A 1 269 ? 16.469 -57.312 1.239 1 63.34 269 THR A O 1
ATOM 2031 N N . ILE A 1 270 ? 17.234 -56.375 -0.657 1 58.31 270 ILE A N 1
ATOM 2032 C CA . ILE A 1 270 ? 18.453 -57.188 -0.663 1 58.31 270 ILE A CA 1
ATOM 2033 C C . ILE A 1 270 ? 19.391 -56.719 0.441 1 58.31 270 ILE A C 1
ATOM 2035 O O . ILE A 1 270 ? 20.156 -57.5 1.004 1 58.31 270 ILE A O 1
ATOM 2039 N N . SER A 1 271 ? 19.688 -55.344 0.652 1 55.56 271 SER A N 1
ATOM 2040 C CA . SER A 1 271 ? 20.531 -54.875 1.737 1 55.56 271 SER A CA 1
ATOM 2041 C C . SER A 1 271 ? 19.828 -53.812 2.566 1 55.56 271 SER A C 1
ATOM 2043 O O . SER A 1 271 ? 19.203 -52.906 2.016 1 55.56 271 SER A O 1
ATOM 2045 N N . LEU A 1 272 ? 19.672 -54.188 3.887 1 52.09 272 LEU A N 1
ATOM 2046 C CA . LEU A 1 272 ? 19.078 -53.281 4.855 1 52.09 272 LEU A CA 1
ATOM 2047 C C . LEU A 1 272 ? 19.75 -51.906 4.809 1 52.09 272 LEU A C 1
ATOM 2049 O O . LEU A 1 272 ? 19.25 -50.938 5.383 1 52.09 272 LEU A O 1
ATOM 2053 N N . ASN A 1 273 ? 20.922 -51.906 4.18 1 53.44 273 ASN A N 1
ATOM 2054 C CA . ASN A 1 273 ? 21.641 -50.625 4.148 1 53.44 273 ASN A CA 1
ATOM 2055 C C . ASN A 1 273 ? 21.172 -49.75 2.996 1 53.44 273 ASN A C 1
ATOM 2057 O O . ASN A 1 273 ? 21.734 -48.656 2.771 1 53.44 273 ASN A O 1
ATOM 2061 N N . LEU A 1 274 ? 20.156 -50.344 2.32 1 59.09 274 LEU A N 1
ATOM 2062 C CA . LEU A 1 274 ? 19.797 -49.562 1.143 1 59.09 274 LEU A CA 1
ATOM 2063 C C . LEU A 1 274 ? 18.484 -48.812 1.372 1 59.09 274 LEU A C 1
ATOM 2065 O O . LEU A 1 274 ? 17.625 -49.25 2.139 1 59.09 274 LEU A O 1
ATOM 2069 N N . SER A 1 275 ? 18.438 -47.562 1.01 1 69.25 275 SER A N 1
ATOM 2070 C CA . SER A 1 275 ? 17.25 -46.688 1.124 1 69.25 275 SER A CA 1
ATOM 2071 C C . SER A 1 275 ? 16.203 -47.094 0.09 1 69.25 275 SER A C 1
ATOM 2073 O O . SER A 1 275 ? 16.469 -47.062 -1.112 1 69.25 275 SER A O 1
ATOM 2075 N N . MET A 1 276 ? 15.164 -47.844 0.497 1 76.88 276 MET A N 1
ATOM 2076 C CA . MET A 1 276 ? 14.047 -48.188 -0.38 1 76.88 276 MET A CA 1
ATOM 2077 C C . MET A 1 276 ? 12.727 -47.688 0.186 1 76.88 276 MET A C 1
ATOM 2079 O O . MET A 1 276 ? 12.57 -47.594 1.403 1 76.88 276 MET A O 1
ATOM 2083 N N . SER A 1 277 ? 11.891 -47.281 -0.711 1 83.5 277 SER A N 1
ATOM 2084 C CA . SER A 1 277 ? 10.57 -46.812 -0.303 1 83.5 277 SER A CA 1
ATOM 2085 C C . SER A 1 277 ? 9.492 -47.281 -1.271 1 83.5 277 SER A C 1
ATOM 2087 O O . SER A 1 277 ? 9.75 -47.438 -2.465 1 83.5 277 SER A O 1
ATOM 2089 N N . THR A 1 278 ? 8.406 -47.688 -0.723 1 86.69 278 THR A N 1
ATOM 2090 C CA . THR A 1 278 ? 7.262 -48.062 -1.545 1 86.69 278 THR A CA 1
ATOM 2091 C C . THR A 1 278 ? 5.984 -47.406 -1.023 1 86.69 278 THR A C 1
ATOM 2093 O O . THR A 1 278 ? 5.867 -47.156 0.172 1 86.69 278 THR A O 1
ATOM 2096 N N . MET A 1 279 ? 5.191 -47.094 -1.936 1 90.88 279 MET A N 1
ATOM 2097 C CA . MET A 1 279 ? 3.889 -46.5 -1.612 1 90.88 279 MET A CA 1
ATOM 2098 C C . MET A 1 279 ? 2.795 -47.125 -2.477 1 90.88 279 MET A C 1
ATOM 2100 O O . MET A 1 279 ? 3 -47.375 -3.668 1 90.88 279 MET A O 1
ATOM 2104 N N . ARG A 1 280 ? 1.636 -47.406 -1.87 1 92.12 280 ARG A N 1
ATOM 2105 C CA . ARG A 1 280 ? 0.491 -47.969 -2.584 1 92.12 280 ARG A CA 1
ATOM 2106 C C . ARG A 1 280 ? -0.821 -47.469 -1.982 1 92.12 280 ARG A C 1
ATOM 2108 O O . ARG A 1 280 ? -0.944 -47.344 -0.762 1 92.12 280 ARG A O 1
ATOM 2115 N N . PRO A 1 281 ? -1.73 -47.219 -2.928 1 92.88 281 PRO A N 1
ATOM 2116 C CA . PRO A 1 281 ? -3.066 -46.906 -2.406 1 92.88 281 PRO A CA 1
ATOM 2117 C C . PRO A 1 281 ? -3.717 -48.125 -1.734 1 92.88 281 PRO A C 1
ATOM 2119 O O . PRO A 1 281 ? -3.648 -49.25 -2.26 1 92.88 281 PRO A O 1
ATOM 2122 N N . THR A 1 282 ? -4.207 -47.906 -0.554 1 91.19 282 THR A N 1
ATOM 2123 C CA . THR A 1 282 ? -4.891 -48.938 0.207 1 91.19 282 THR A CA 1
ATOM 2124 C C . THR A 1 282 ? -6.305 -48.5 0.574 1 91.19 282 THR A C 1
ATOM 2126 O O . THR A 1 282 ? -6.512 -47.844 1.602 1 91.19 282 THR A O 1
ATOM 2129 N N . PRO A 1 283 ? -7.266 -48.906 -0.216 1 85.25 283 PRO A N 1
ATOM 2130 C CA . PRO A 1 283 ? -8.625 -48.406 0.049 1 85.25 283 PRO A CA 1
ATOM 2131 C C . PRO A 1 283 ? -9.195 -48.969 1.357 1 85.25 283 PRO A C 1
ATOM 2133 O O . PRO A 1 283 ? -9.977 -48.281 2.025 1 85.25 283 PRO A O 1
ATOM 2136 N N . ASP A 1 284 ? -8.828 -50.188 1.756 1 83.25 284 ASP A N 1
ATOM 2137 C CA . ASP A 1 284 ? -9.328 -50.812 2.99 1 83.25 284 ASP A CA 1
ATOM 2138 C C . ASP A 1 284 ? -8.289 -50.688 4.105 1 83.25 284 ASP A C 1
ATOM 2140 O O . ASP A 1 284 ? -7.211 -51.281 4.012 1 83.25 284 ASP A O 1
ATOM 2144 N N . LEU A 1 285 ? -8.695 -49.969 5.184 1 90.38 285 LEU A N 1
ATOM 2145 C CA . LEU A 1 285 ? -7.742 -49.75 6.266 1 90.38 285 LEU A CA 1
ATOM 2146 C C . LEU A 1 285 ? -8.109 -50.562 7.5 1 90.38 285 LEU A C 1
ATOM 2148 O O . LEU A 1 285 ? -7.555 -50.344 8.578 1 90.38 285 LEU A O 1
ATOM 2152 N N . THR A 1 286 ? -8.938 -51.531 7.344 1 86.56 286 THR A N 1
ATOM 2153 C CA . THR A 1 286 ? -9.391 -52.344 8.477 1 86.56 286 THR A CA 1
ATOM 2154 C C . THR A 1 286 ? -8.234 -53.188 9.039 1 86.56 286 THR A C 1
ATOM 2156 O O . THR A 1 286 ? -8.266 -53.562 10.211 1 86.56 286 THR A O 1
ATOM 2159 N N . TRP A 1 287 ? -7.223 -53.375 8.297 1 90.88 287 TRP A N 1
ATOM 2160 C CA . TRP A 1 287 ? -6.07 -54.188 8.711 1 90.88 287 TRP A CA 1
ATOM 2161 C C . TRP A 1 287 ? -5.285 -53.469 9.805 1 90.88 287 TRP A C 1
ATOM 2163 O O . TRP A 1 287 ? -4.449 -54.062 10.477 1 90.88 287 TRP A O 1
ATOM 2173 N N . MET A 1 288 ? -5.566 -52.125 10.023 1 92.12 288 MET A N 1
ATOM 2174 C CA . MET A 1 288 ? -4.844 -51.344 11.023 1 92.12 288 MET A CA 1
ATOM 2175 C C . MET A 1 288 ? -5.293 -51.719 12.438 1 92.12 288 MET A C 1
ATOM 2177 O O . MET A 1 288 ? -4.617 -51.406 13.414 1 92.12 288 MET A O 1
ATOM 2181 N N . GLY A 1 289 ? -6.383 -52.344 12.57 1 87.69 289 GLY A N 1
ATOM 2182 C CA . GLY A 1 289 ? -6.871 -52.781 13.859 1 87.69 289 GLY A CA 1
ATOM 2183 C C . GLY A 1 289 ? -7.121 -51.656 14.828 1 87.69 289 GLY A C 1
ATOM 2184 O O . GLY A 1 289 ? -7.828 -50.688 14.508 1 87.69 289 GLY A O 1
ATOM 2185 N N . GLY A 1 290 ? -6.465 -51.688 15.984 1 87.19 290 GLY A N 1
ATOM 2186 C CA . GLY A 1 290 ? -6.652 -50.719 17.047 1 87.19 290 GLY A CA 1
ATOM 2187 C C . GLY A 1 290 ? -6.094 -49.344 16.703 1 87.19 290 GLY A C 1
ATOM 2188 O O . GLY A 1 290 ? -6.457 -48.344 17.328 1 87.19 290 GLY A O 1
ATOM 2189 N N . LEU A 1 291 ? -5.258 -49.312 15.68 1 92.69 291 LEU A N 1
ATOM 2190 C CA . LEU A 1 291 ? -4.652 -48.031 15.305 1 92.69 291 LEU A CA 1
ATOM 2191 C C . LEU A 1 291 ? -5.617 -47.188 14.461 1 92.69 291 LEU A C 1
ATOM 2193 O O . LEU A 1 291 ? -5.406 -46 14.273 1 92.69 291 LEU A O 1
ATOM 2197 N N . LEU A 1 292 ? -6.648 -47.844 13.93 1 91.69 292 LEU A N 1
ATOM 2198 C CA . LEU A 1 292 ? -7.672 -47.125 13.18 1 91.69 292 LEU A CA 1
ATOM 2199 C C . LEU A 1 292 ? -8.656 -46.438 14.125 1 91.69 292 LEU A C 1
ATOM 2201 O O . LEU A 1 292 ? -9.672 -47.031 14.508 1 91.69 292 LEU A O 1
ATOM 2205 N N . THR A 1 293 ? -8.414 -45.219 14.438 1 90.12 293 THR A N 1
ATOM 2206 C CA . THR A 1 293 ? -9.297 -44.438 15.305 1 90.12 293 THR A CA 1
ATOM 2207 C C . THR A 1 293 ? -10.602 -44.125 14.586 1 90.12 293 THR A C 1
ATOM 2209 O O . THR A 1 293 ? -10.695 -44.219 13.367 1 90.12 293 THR A O 1
ATOM 2212 N N . ASP A 1 294 ? -11.617 -43.719 15.297 1 86.88 294 ASP A N 1
ATOM 2213 C CA . ASP A 1 294 ? -12.914 -43.344 14.719 1 86.88 294 ASP A CA 1
ATOM 2214 C C . ASP A 1 294 ? -12.781 -42.188 13.742 1 86.88 294 ASP A C 1
ATOM 2216 O O . ASP A 1 294 ? -13.406 -42.188 12.688 1 86.88 294 ASP A O 1
ATOM 2220 N N . SER A 1 295 ? -11.961 -41.312 14.125 1 88.06 295 SER A N 1
ATOM 2221 C CA . SER A 1 295 ? -11.766 -40.156 13.258 1 88.06 295 SER A CA 1
ATOM 2222 C C . SER A 1 295 ? -11.062 -40.531 11.961 1 88.06 295 SER A C 1
ATOM 2224 O O . SER A 1 295 ? -11.414 -40.062 10.883 1 88.06 295 SER A O 1
ATOM 2226 N N . ALA A 1 296 ? -10.109 -41.438 12.094 1 90.75 296 ALA A N 1
ATOM 2227 C CA . ALA A 1 296 ? -9.398 -41.906 10.914 1 90.75 296 ALA A CA 1
ATOM 2228 C C . ALA A 1 296 ? -10.312 -42.75 10.031 1 90.75 296 ALA A C 1
ATOM 2230 O O . ALA A 1 296 ? -10.211 -42.719 8.805 1 90.75 296 ALA A O 1
ATOM 2231 N N . ARG A 1 297 ? -11.164 -43.469 10.656 1 89.62 297 ARG A N 1
ATOM 2232 C CA . ARG A 1 297 ? -12.125 -44.281 9.922 1 89.62 297 ARG A CA 1
ATOM 2233 C C . ARG A 1 297 ? -13.086 -43.406 9.117 1 89.62 297 ARG A C 1
ATOM 2235 O O . ARG A 1 297 ? -13.344 -43.688 7.941 1 89.62 297 ARG A O 1
ATOM 2242 N N . GLU A 1 298 ? -13.531 -42.438 9.719 1 88.5 298 GLU A N 1
ATOM 2243 C CA . GLU A 1 298 ? -14.438 -41.531 9.023 1 88.5 298 GLU A CA 1
ATOM 2244 C C . GLU A 1 298 ? -13.727 -40.812 7.883 1 88.5 298 GLU A C 1
ATOM 2246 O O . GLU A 1 298 ? -14.273 -40.688 6.785 1 88.5 298 GLU A O 1
ATOM 2251 N N . ALA A 1 299 ? -12.547 -40.406 8.148 1 90.94 299 ALA A N 1
ATOM 2252 C CA . ALA A 1 299 ? -11.766 -39.656 7.16 1 90.94 299 ALA A CA 1
ATOM 2253 C C . ALA A 1 299 ? -11.398 -40.531 5.977 1 90.94 299 ALA A C 1
ATOM 2255 O O . ALA A 1 299 ? -11.398 -40.094 4.828 1 90.94 299 ALA A O 1
ATOM 2256 N N . SER A 1 300 ? -11.141 -41.75 6.172 1 91.31 300 SER A N 1
ATOM 2257 C CA . SER A 1 300 ? -10.617 -42.656 5.141 1 91.31 300 SER A CA 1
ATOM 2258 C C . SER A 1 300 ? -11.734 -43.188 4.27 1 91.31 300 SER A C 1
ATOM 2260 O O . SER A 1 300 ? -11.492 -43.656 3.15 1 91.31 300 SER A O 1
ATOM 2262 N N . ARG A 1 301 ? -12.945 -43.188 4.781 1 85.69 301 ARG A N 1
ATOM 2263 C CA . ARG A 1 301 ? -14.047 -43.812 4.062 1 85.69 301 ARG A CA 1
ATOM 2264 C C . ARG A 1 301 ? -14.289 -43.125 2.719 1 85.69 301 ARG A C 1
ATOM 2266 O O . ARG A 1 301 ? -14.469 -43.812 1.701 1 85.69 301 ARG A O 1
ATOM 2273 N N . TRP A 1 302 ? -14.25 -41.812 2.725 1 85.56 302 TRP A N 1
ATOM 2274 C CA . TRP A 1 302 ? -14.531 -41.094 1.504 1 85.56 302 TRP A CA 1
ATOM 2275 C C . TRP A 1 302 ? -13.328 -40.25 1.087 1 85.56 302 TRP A C 1
ATOM 2277 O O . TRP A 1 302 ? -13.492 -39.156 0.508 1 85.56 302 TRP A O 1
ATOM 2287 N N . ALA A 1 303 ? -12.203 -40.75 1.452 1 94.31 303 ALA A N 1
ATOM 2288 C CA . ALA A 1 303 ? -10.969 -40.031 1.164 1 94.31 303 ALA A CA 1
ATOM 2289 C C . ALA A 1 303 ? -10.664 -40.031 -0.331 1 94.31 303 ALA A C 1
ATOM 2291 O O . ALA A 1 303 ? -11.078 -40.969 -1.05 1 94.31 303 ALA A O 1
ATOM 2292 N N . TYR A 1 304 ? -10.016 -39 -0.783 1 95.5 304 TYR A N 1
ATOM 2293 C CA . TYR A 1 304 ? -9.477 -39 -2.137 1 95.5 304 TYR A CA 1
ATOM 2294 C C . TYR A 1 304 ? -8.539 -40.188 -2.332 1 95.5 304 TYR A C 1
ATOM 2296 O O . TYR A 1 304 ? -8.57 -40.844 -3.371 1 95.5 304 TYR A O 1
ATOM 2304 N N . VAL A 1 305 ? -7.723 -40.312 -1.342 1 95.94 305 VAL A N 1
ATOM 2305 C CA . VAL A 1 305 ? -6.746 -41.406 -1.407 1 95.94 305 VAL A CA 1
ATOM 2306 C C . VAL A 1 305 ? -6.348 -41.812 0.005 1 95.94 305 VAL A C 1
ATOM 2308 O O . VAL A 1 305 ? -6.273 -41 0.912 1 95.94 305 VAL A O 1
ATOM 2311 N N . ASN A 1 306 ? -6.281 -43.094 0.195 1 95.62 306 ASN A N 1
ATOM 2312 C CA . ASN A 1 306 ? -5.602 -43.75 1.315 1 95.62 306 ASN A CA 1
ATOM 2313 C C . ASN A 1 306 ? -4.305 -44.406 0.874 1 95.62 306 ASN A C 1
ATOM 2315 O O . ASN A 1 306 ? -4.332 -45.375 0.091 1 95.62 306 ASN A O 1
ATOM 2319 N N . ALA A 1 307 ? -3.256 -43.875 1.36 1 94.62 307 ALA A N 1
ATOM 2320 C CA . ALA A 1 307 ? -1.97 -44.375 0.888 1 94.62 307 ALA A CA 1
ATOM 2321 C C . ALA A 1 307 ? -1.149 -44.938 2.041 1 94.62 307 ALA A C 1
ATOM 2323 O O . ALA A 1 307 ? -1.111 -44.375 3.131 1 94.62 307 ALA A O 1
ATOM 2324 N N . THR A 1 308 ? -0.571 -46.094 1.795 1 93.44 308 THR A N 1
ATOM 2325 C CA . THR A 1 308 ? 0.348 -46.719 2.74 1 93.44 308 THR A CA 1
ATOM 2326 C C . THR A 1 308 ? 1.792 -46.562 2.273 1 93.44 308 THR A C 1
ATOM 2328 O O . THR A 1 308 ? 2.104 -46.812 1.108 1 93.44 308 THR A O 1
ATOM 2331 N N . PHE A 1 309 ? 2.607 -46.094 3.189 1 90.62 309 PHE A N 1
ATOM 2332 C CA . PHE A 1 309 ? 4.02 -45.844 2.918 1 90.62 309 PHE A CA 1
ATOM 2333 C C . PHE A 1 309 ? 4.895 -46.75 3.779 1 90.62 309 PHE A C 1
ATOM 2335 O O . PHE A 1 309 ? 4.617 -46.938 4.965 1 90.62 309 PHE A O 1
ATOM 2342 N N . VAL A 1 310 ? 5.891 -47.312 3.111 1 86.75 310 VAL A N 1
ATOM 2343 C CA . VAL A 1 310 ? 6.93 -48.031 3.844 1 86.75 310 VAL A CA 1
ATOM 2344 C C . VAL A 1 310 ? 8.305 -47.594 3.357 1 86.75 310 VAL A C 1
ATOM 2346 O O . VAL A 1 310 ? 8.57 -47.562 2.152 1 86.75 310 VAL A O 1
ATOM 2349 N N . THR A 1 311 ? 9.008 -47.031 4.219 1 83 311 THR A N 1
ATOM 2350 C CA . THR A 1 311 ? 10.359 -46.594 3.885 1 83 311 THR A CA 1
ATOM 2351 C C . THR A 1 311 ? 11.391 -47.281 4.777 1 83 311 THR A C 1
ATOM 2353 O O . THR A 1 311 ? 11.148 -47.5 5.965 1 83 311 THR A O 1
ATOM 2356 N N . SER A 1 312 ? 12.367 -47.781 4.117 1 75.81 312 SER A N 1
ATOM 2357 C CA . SER A 1 312 ? 13.492 -48.375 4.844 1 75.81 312 SER A CA 1
ATOM 2358 C C . SER A 1 312 ? 14.789 -47.625 4.535 1 75.81 312 SER A C 1
ATOM 2360 O O . SER A 1 312 ? 15.125 -47.406 3.369 1 75.81 312 SER A O 1
ATOM 2362 N N . PHE A 1 313 ? 15.266 -46.719 5.422 1 65.56 313 PHE A N 1
ATOM 2363 C CA . PHE A 1 313 ? 16.547 -46.062 5.258 1 65.56 313 PHE A CA 1
ATOM 2364 C C . PHE A 1 313 ? 17.594 -46.656 6.199 1 65.56 313 PHE A C 1
ATOM 2366 O O . PHE A 1 313 ? 17.625 -46.344 7.383 1 65.56 313 PHE A O 1
ATOM 2373 N N . ASN A 1 314 ? 18.75 -47.344 5.73 1 59.25 314 ASN A N 1
ATOM 2374 C CA . ASN A 1 314 ? 19.812 -48 6.504 1 59.25 314 ASN A CA 1
ATOM 2375 C C . ASN A 1 314 ? 19.312 -48.438 7.875 1 59.25 314 ASN A C 1
ATOM 2377 O O . ASN A 1 314 ? 20 -48.25 8.883 1 59.25 314 ASN A O 1
ATOM 2381 N N . LEU A 1 315 ? 18.234 -48.812 8.07 1 59.34 315 LEU A N 1
ATOM 2382 C CA . LEU A 1 315 ? 17.594 -49.25 9.312 1 59.34 315 LEU A CA 1
ATOM 2383 C C . LEU A 1 315 ? 17.328 -48.062 10.219 1 59.34 315 LEU A C 1
ATOM 2385 O O . LEU A 1 315 ? 18.234 -47.281 10.508 1 59.34 315 LEU A O 1
ATOM 2389 N N . PRO A 1 316 ? 16.219 -47.5 10.594 1 73.94 316 PRO A N 1
ATOM 2390 C CA . PRO A 1 316 ? 14.844 -47.75 11.055 1 73.94 316 PRO A CA 1
ATOM 2391 C C . PRO A 1 316 ? 13.828 -47.719 9.914 1 73.94 316 PRO A C 1
ATOM 2393 O O . PRO A 1 316 ? 14.055 -47.062 8.891 1 73.94 316 PRO A O 1
ATOM 2396 N N . ILE A 1 317 ? 12.867 -48.688 10.016 1 80.12 317 ILE A N 1
ATOM 2397 C CA . ILE A 1 317 ? 11.727 -48.812 9.125 1 80.12 317 ILE A CA 1
ATOM 2398 C C . ILE A 1 317 ? 10.602 -47.906 9.594 1 80.12 317 ILE A C 1
ATOM 2400 O O . ILE A 1 317 ? 10.336 -47.781 10.789 1 80.12 317 ILE A O 1
ATOM 2404 N N . THR A 1 318 ? 10.188 -47.125 8.711 1 86.81 318 THR A N 1
ATOM 2405 C CA . THR A 1 318 ? 9.023 -46.281 9 1 86.81 318 THR A CA 1
ATOM 2406 C C . THR A 1 318 ? 7.859 -46.656 8.078 1 86.81 318 THR A C 1
ATOM 2408 O O . THR A 1 318 ? 8.039 -46.781 6.871 1 86.81 318 THR A O 1
ATOM 2411 N N . ALA A 1 319 ? 6.73 -46.969 8.688 1 91 319 ALA A N 1
ATOM 2412 C CA . ALA A 1 319 ? 5.504 -47.25 7.941 1 91 319 ALA A CA 1
ATOM 2413 C C . ALA A 1 319 ? 4.375 -46.312 8.391 1 91 319 ALA A C 1
ATOM 2415 O O . ALA A 1 319 ? 4.16 -46.125 9.594 1 91 319 ALA A O 1
ATOM 2416 N N . SER A 1 320 ? 3.791 -45.688 7.441 1 93.44 320 SER A N 1
ATOM 2417 C CA . SER A 1 320 ? 2.703 -44.781 7.738 1 93.44 320 SER A CA 1
ATOM 2418 C C . SER A 1 320 ? 1.543 -44.938 6.766 1 93.44 320 SER A C 1
ATOM 2420 O O . SER A 1 320 ? 1.748 -45.344 5.609 1 93.44 320 SER A O 1
ATOM 2422 N N . VAL A 1 321 ? 0.35 -44.812 7.23 1 95.81 321 VAL A N 1
ATOM 2423 C CA . VAL A 1 321 ? -0.856 -44.75 6.41 1 95.81 321 VAL A CA 1
ATOM 2424 C C . VAL A 1 321 ? -1.442 -43.344 6.465 1 95.81 321 VAL A C 1
ATOM 2426 O O . VAL A 1 321 ? -1.728 -42.812 7.547 1 95.81 321 VAL A O 1
ATOM 2429 N N . CYS A 1 322 ? -1.516 -42.75 5.352 1 95.88 322 CYS A N 1
ATOM 2430 C CA . CYS A 1 322 ? -2.029 -41.375 5.289 1 95.88 322 CYS A CA 1
ATOM 2431 C C . CYS A 1 322 ? -3.256 -41.281 4.387 1 95.88 322 CYS A C 1
ATOM 2433 O O . CYS A 1 322 ? -3.338 -42 3.379 1 95.88 322 CYS A O 1
ATOM 2435 N N . SER A 1 323 ? -4.23 -40.5 4.781 1 96.62 323 SER A N 1
ATOM 2436 C CA . SER A 1 323 ? -5.453 -40.281 4.016 1 96.62 323 SER A CA 1
ATOM 2437 C C . SER A 1 323 ? -5.648 -38.781 3.707 1 96.62 323 SER A C 1
ATOM 2439 O O . SER A 1 323 ? -5.414 -37.938 4.562 1 96.62 323 SER A O 1
ATOM 2441 N N . LEU A 1 324 ? -5.883 -38.469 2.455 1 97.31 324 LEU A N 1
ATOM 2442 C CA . LEU A 1 324 ? -6.352 -37.156 2.039 1 97.31 324 LEU A CA 1
ATOM 2443 C C . LEU A 1 324 ? -7.863 -37.156 1.829 1 97.31 324 LEU A C 1
ATOM 2445 O O . LEU A 1 324 ? -8.383 -37.969 1.06 1 97.31 324 LEU A O 1
ATOM 2449 N N . TYR A 1 325 ? -8.586 -36.281 2.512 1 96.56 325 TYR A N 1
ATOM 2450 C CA . TYR A 1 325 ? -10.039 -36.344 2.457 1 96.56 325 TYR A CA 1
ATOM 2451 C C . TYR A 1 325 ? -10.641 -34.938 2.375 1 96.56 325 TYR A C 1
ATOM 2453 O O . TYR A 1 325 ? -9.984 -33.969 2.744 1 96.56 325 TYR A O 1
ATOM 2461 N N . PRO A 1 326 ? -11.852 -34.844 1.785 1 96.81 326 PRO A N 1
ATOM 2462 C CA . PRO A 1 326 ? -12.516 -33.531 1.711 1 96.81 326 PRO A CA 1
ATOM 2463 C C . PRO A 1 326 ? -12.945 -33 3.08 1 96.81 326 PRO A C 1
ATOM 2465 O O . PRO A 1 326 ? -13.453 -33.781 3.906 1 96.81 326 PRO A O 1
ATOM 2468 N N . CYS A 1 327 ? -12.68 -31.75 3.27 1 97.06 327 CYS A N 1
ATOM 2469 C CA . CYS A 1 327 ? -13.031 -31.125 4.539 1 97.06 327 CYS A CA 1
ATOM 2470 C C . CYS A 1 327 ? -13.305 -29.641 4.355 1 97.06 327 CYS A C 1
ATOM 2472 O O . CYS A 1 327 ? -13.258 -29.125 3.234 1 97.06 327 CYS A O 1
ATOM 2474 N N . MET A 1 328 ? -13.781 -29.062 5.402 1 96.44 328 MET A N 1
ATOM 2475 C CA . MET A 1 328 ? -13.93 -27.609 5.52 1 96.44 328 MET A CA 1
ATOM 2476 C C . MET A 1 328 ? -12.898 -27.031 6.48 1 96.44 328 MET A C 1
ATOM 2478 O O . MET A 1 328 ? -12.766 -27.516 7.609 1 96.44 328 MET A O 1
ATOM 2482 N N . ARG A 1 329 ? -12.109 -26.125 6.008 1 95.5 329 ARG A N 1
ATOM 2483 C CA . ARG A 1 329 ? -11.117 -25.453 6.844 1 95.5 329 ARG A CA 1
ATOM 2484 C C . ARG A 1 329 ? -11.516 -24 7.109 1 95.5 329 ARG A C 1
ATOM 2486 O O . ARG A 1 329 ? -12.047 -23.328 6.223 1 95.5 329 ARG A O 1
ATOM 2493 N N . THR A 1 330 ? -11.336 -23.578 8.336 1 92.88 330 THR A N 1
ATOM 2494 C CA . THR A 1 330 ? -11.633 -22.219 8.734 1 92.88 330 THR A CA 1
ATOM 2495 C C . THR A 1 330 ? -10.352 -21.453 9.055 1 92.88 330 THR A C 1
ATOM 2497 O O . THR A 1 330 ? -9.508 -21.938 9.805 1 92.88 330 THR A O 1
ATOM 2500 N N . TYR A 1 331 ? -10.25 -20.266 8.391 1 90.62 331 TYR A N 1
ATOM 2501 C CA . TYR A 1 331 ? -9.039 -19.469 8.547 1 90.62 331 TYR A CA 1
ATOM 2502 C C . TYR A 1 331 ? -9.375 -18.062 9.062 1 90.62 331 TYR A C 1
ATOM 2504 O O . TYR A 1 331 ? -10.43 -17.516 8.742 1 90.62 331 TYR A O 1
ATOM 2512 N N . SER A 1 332 ? -8.492 -17.547 9.898 1 88.06 332 SER A N 1
ATOM 2513 C CA . SER A 1 332 ? -8.422 -16.125 10.148 1 88.06 332 SER A CA 1
ATOM 2514 C C . SER A 1 332 ? -7.336 -15.461 9.305 1 88.06 332 SER A C 1
ATOM 2516 O O . SER A 1 332 ? -6.176 -15.875 9.352 1 88.06 332 SER A O 1
ATOM 2518 N N . SER A 1 333 ? -7.742 -14.531 8.453 1 88.5 333 SER A N 1
ATOM 2519 C CA . SER A 1 333 ? -6.809 -14.008 7.461 1 88.5 333 SER A CA 1
ATOM 2520 C C . SER A 1 333 ? -6.555 -12.516 7.68 1 88.5 333 SER A C 1
ATOM 2522 O O . SER A 1 333 ? -7.469 -11.773 8.047 1 88.5 333 SER A O 1
ATOM 2524 N N . ILE A 1 334 ? -5.293 -12.133 7.539 1 85.12 334 ILE A N 1
ATOM 2525 C CA . ILE A 1 334 ? -4.871 -10.734 7.547 1 85.12 334 ILE A CA 1
ATOM 2526 C C . ILE A 1 334 ? -3.797 -10.516 6.488 1 85.12 334 ILE A C 1
ATOM 2528 O O . ILE A 1 334 ? -2.961 -11.391 6.25 1 85.12 334 ILE A O 1
ATOM 2532 N N . VAL A 1 335 ? -3.906 -9.414 5.777 1 85.5 335 VAL A N 1
ATOM 2533 C CA . VAL A 1 335 ? -2.857 -9.023 4.84 1 85.5 335 VAL A CA 1
ATOM 2534 C C . VAL A 1 335 ? -2.049 -7.867 5.422 1 85.5 335 VAL A C 1
ATOM 2536 O O . VAL A 1 335 ? -2.598 -6.801 5.707 1 85.5 335 VAL A O 1
ATOM 2539 N N . LYS A 1 336 ? -0.771 -8.164 5.691 1 81.44 336 LYS A N 1
ATOM 2540 C CA . LYS A 1 336 ? 0.152 -7.156 6.199 1 81.44 336 LYS A CA 1
ATOM 2541 C C . LYS A 1 336 ? 1.368 -7.012 5.289 1 81.44 336 LYS A C 1
ATOM 2543 O O . LYS A 1 336 ? 1.996 -8.008 4.922 1 81.44 336 LYS A O 1
ATOM 2548 N N . ASP A 1 337 ? 1.675 -5.828 4.887 1 76.06 337 ASP A N 1
ATOM 2549 C CA . ASP A 1 337 ? 2.838 -5.559 4.047 1 76.06 337 ASP A CA 1
ATOM 2550 C C . ASP A 1 337 ? 2.801 -6.406 2.775 1 76.06 337 ASP A C 1
ATOM 2552 O O . ASP A 1 337 ? 3.803 -7.02 2.404 1 76.06 337 ASP A O 1
ATOM 2556 N N . ASN A 1 338 ? 1.556 -6.555 2.301 1 78.94 338 ASN A N 1
ATOM 2557 C CA . ASN A 1 338 ? 1.294 -7.254 1.047 1 78.94 338 ASN A CA 1
ATOM 2558 C C . ASN A 1 338 ? 1.555 -8.75 1.175 1 78.94 338 ASN A C 1
ATOM 2560 O O . ASN A 1 338 ? 1.835 -9.422 0.182 1 78.94 338 ASN A O 1
ATOM 2564 N N . GLN A 1 339 ? 1.592 -9.203 2.352 1 81.25 339 GLN A N 1
ATOM 2565 C CA . GLN A 1 339 ? 1.725 -10.641 2.602 1 81.25 339 GLN A CA 1
ATOM 2566 C C . GLN A 1 339 ? 0.504 -11.18 3.338 1 81.25 339 GLN A C 1
ATOM 2568 O O . GLN A 1 339 ? 0.036 -10.578 4.305 1 81.25 339 GLN A O 1
ATOM 2573 N N . LEU A 1 340 ? 0.031 -12.312 2.816 1 86.38 340 LEU A N 1
ATOM 2574 C CA . LEU A 1 340 ? -1.144 -12.938 3.416 1 86.38 340 LEU A CA 1
ATOM 2575 C C . LEU A 1 340 ? -0.749 -13.82 4.594 1 86.38 340 LEU A C 1
ATOM 2577 O O . LEU A 1 340 ? 0.114 -14.688 4.461 1 86.38 340 LEU A O 1
ATOM 2581 N N . HIS A 1 341 ? -1.279 -13.547 5.762 1 85.75 341 HIS A N 1
ATOM 2582 C CA . HIS A 1 341 ? -1.107 -14.359 6.957 1 85.75 341 HIS A CA 1
ATOM 2583 C C . HIS A 1 341 ? -2.42 -15.023 7.367 1 85.75 341 HIS A C 1
ATOM 2585 O O . HIS A 1 341 ? -3.408 -14.336 7.637 1 85.75 341 HIS A O 1
ATOM 2591 N N . GLU A 1 342 ? -2.359 -16.328 7.27 1 89.25 342 GLU A N 1
ATOM 2592 C CA . GLU A 1 342 ? -3.562 -17.062 7.633 1 89.25 342 GLU A CA 1
ATOM 2593 C C . GLU A 1 342 ? -3.283 -18.047 8.766 1 89.25 342 GLU A C 1
ATOM 2595 O O . GLU A 1 342 ? -2.219 -18.672 8.805 1 89.25 342 GLU A O 1
ATOM 2600 N N . GLU A 1 343 ? -4.211 -18.078 9.727 1 87.44 343 GLU A N 1
ATOM 2601 C CA . GLU A 1 343 ? -4.164 -19.047 10.82 1 87.44 343 GLU A CA 1
ATOM 2602 C C . GLU A 1 343 ? -5.41 -19.922 10.828 1 87.44 343 GLU A C 1
ATOM 2604 O O . GLU A 1 343 ? -6.535 -19.422 10.852 1 87.44 343 GLU A O 1
ATOM 2609 N N . GLU A 1 344 ? -5.16 -21.25 10.719 1 91.06 344 GLU A N 1
ATOM 2610 C CA . GLU A 1 344 ? -6.277 -22.188 10.742 1 91.06 344 GLU A CA 1
ATOM 2611 C C . GLU A 1 344 ? -6.852 -22.312 12.148 1 91.06 344 GLU A C 1
ATOM 2613 O O . GLU A 1 344 ? -6.113 -22.547 13.109 1 91.06 344 GLU A O 1
ATOM 2618 N N . THR A 1 345 ? -8.172 -22.172 12.266 1 85.75 345 THR A N 1
ATOM 2619 C CA . THR A 1 345 ? -8.82 -22.234 13.57 1 85.75 345 THR A CA 1
ATOM 2620 C C . THR A 1 345 ? -9.523 -23.562 13.766 1 85.75 345 THR A C 1
ATOM 2622 O O . THR A 1 345 ? -9.508 -24.125 14.867 1 85.75 345 THR A O 1
ATOM 2625 N N . GLN A 1 346 ? -10.195 -23.969 12.727 1 88.25 346 GLN A N 1
ATOM 2626 C CA . GLN A 1 346 ? -10.977 -25.203 12.828 1 88.25 346 GLN A CA 1
ATOM 2627 C C . GLN A 1 346 ? -11.07 -25.906 11.484 1 88.25 346 GLN A C 1
ATOM 2629 O O . GLN A 1 346 ? -10.969 -25.281 10.43 1 88.25 346 GLN A O 1
ATOM 2634 N N . SER A 1 347 ? -11.141 -27.266 11.586 1 93 347 SER A N 1
ATOM 2635 C CA . SER A 1 347 ? -11.398 -28.078 10.406 1 93 347 SER A CA 1
ATOM 2636 C C . SER A 1 347 ? -12.484 -29.125 10.664 1 93 347 SER A C 1
ATOM 2638 O O . SER A 1 347 ? -12.562 -29.672 11.758 1 93 347 SER A O 1
ATOM 2640 N N . ASN A 1 348 ? -13.406 -29.219 9.734 1 94 348 ASN A N 1
ATOM 2641 C CA . ASN A 1 348 ? -14.484 -30.188 9.82 1 94 348 ASN A CA 1
ATOM 2642 C C . ASN A 1 348 ? -14.516 -31.094 8.594 1 94 348 ASN A C 1
ATOM 2644 O O . ASN A 1 348 ? -14.406 -30.625 7.461 1 94 348 ASN A O 1
ATOM 2648 N N . ILE A 1 349 ? -14.719 -32.344 8.828 1 94.44 349 ILE A N 1
ATOM 2649 C CA . ILE A 1 349 ? -14.75 -33.344 7.75 1 94.44 349 ILE A CA 1
ATOM 2650 C C . ILE A 1 349 ? -16.031 -33.156 6.934 1 94.44 349 ILE A C 1
ATOM 2652 O O . ILE A 1 349 ? -17.078 -32.812 7.484 1 94.44 349 ILE A O 1
ATOM 2656 N N . MET A 1 350 ? -15.906 -33.406 5.613 1 95.06 350 MET A N 1
ATOM 2657 C CA . MET A 1 350 ? -17.094 -33.438 4.766 1 95.06 350 MET A CA 1
ATOM 2658 C C . MET A 1 350 ? -17.672 -34.844 4.699 1 95.06 350 MET A C 1
ATOM 2660 O O . MET A 1 350 ? -16.938 -35.812 4.613 1 95.06 350 MET A O 1
ATOM 2664 N N . ARG A 1 351 ? -19.016 -34.844 4.762 1 92.25 351 ARG A N 1
ATOM 2665 C CA . ARG A 1 351 ? -19.719 -36.125 4.68 1 92.25 351 ARG A CA 1
ATOM 2666 C C . ARG A 1 351 ? -20.578 -36.188 3.426 1 92.25 351 ARG A C 1
ATOM 2668 O O . ARG A 1 351 ? -20.859 -35.188 2.803 1 92.25 351 ARG A O 1
ATOM 2675 N N . ILE A 1 352 ? -20.906 -37.375 3.131 1 90.31 352 ILE A N 1
ATOM 2676 C CA . ILE A 1 352 ? -21.766 -37.562 1.965 1 90.31 352 ILE A CA 1
ATOM 2677 C C . ILE A 1 352 ? -23.188 -37.094 2.279 1 90.31 352 ILE A C 1
ATOM 2679 O O . ILE A 1 352 ? -23.719 -37.406 3.344 1 90.31 352 ILE A O 1
ATOM 2683 N N . ASP A 1 353 ? -23.672 -36.344 1.328 1 90 353 ASP A N 1
ATOM 2684 C CA . ASP A 1 353 ? -25.062 -35.875 1.438 1 90 353 ASP A CA 1
ATOM 2685 C C . ASP A 1 353 ? -26 -36.781 0.642 1 90 353 ASP A C 1
ATOM 2687 O O . ASP A 1 353 ? -26.141 -36.625 -0.574 1 90 353 ASP A O 1
ATOM 2691 N N . SER A 1 354 ? -26.766 -37.531 1.298 1 82.31 354 SER A N 1
ATOM 2692 C CA . SER A 1 354 ? -27.672 -38.5 0.646 1 82.31 354 SER A CA 1
ATOM 2693 C C . SER A 1 354 ? -28.922 -37.781 0.129 1 82.31 354 SER A C 1
ATOM 2695 O O . SER A 1 354 ? -29.672 -38.375 -0.657 1 82.31 354 SER A O 1
ATOM 2697 N N . ALA A 1 355 ? -29.078 -36.562 0.56 1 76.19 355 ALA A N 1
ATOM 2698 C CA . ALA A 1 355 ? -30.25 -35.812 0.103 1 76.19 355 ALA A CA 1
ATOM 2699 C C . ALA A 1 355 ? -30.125 -35.438 -1.371 1 76.19 355 ALA A C 1
ATOM 2701 O O . ALA A 1 355 ? -31.125 -35.125 -2.029 1 76.19 355 ALA A O 1
ATOM 2702 N N . THR A 1 356 ? -28.969 -35.406 -1.881 1 68.19 356 THR A N 1
ATOM 2703 C CA . THR A 1 356 ? -28.766 -35 -3.271 1 68.19 356 THR A CA 1
ATOM 2704 C C . THR A 1 356 ? -29.016 -36.188 -4.207 1 68.19 356 THR A C 1
ATOM 2706 O O . THR A 1 356 ? -28.797 -36.094 -5.418 1 68.19 356 THR A O 1
ATOM 2709 N N . ARG A 1 357 ? -29.422 -37.25 -3.734 1 62.12 357 ARG A N 1
ATOM 2710 C CA . ARG A 1 357 ? -29.766 -38.406 -4.535 1 62.12 357 ARG A CA 1
ATOM 2711 C C . ARG A 1 357 ? -30.875 -38.094 -5.531 1 62.12 357 ARG A C 1
ATOM 2713 O O . ARG A 1 357 ? -31.875 -37.469 -5.176 1 62.12 357 ARG A O 1
ATOM 2720 N N . SER A 1 358 ? -30.469 -38.031 -6.848 1 56.59 358 SER A N 1
ATOM 2721 C CA . SER A 1 358 ? -31.547 -37.875 -7.832 1 56.59 358 SER A CA 1
ATOM 2722 C C . SER A 1 358 ? -32.594 -39 -7.695 1 56.59 358 SER A C 1
ATOM 2724 O O . SER A 1 358 ? -32.25 -40.156 -7.52 1 56.59 358 SER A O 1
ATOM 2726 N N . VAL A 1 359 ? -33.844 -38.594 -7.266 1 50.94 359 VAL A N 1
ATOM 2727 C CA . VAL A 1 359 ? -34.969 -39.5 -7.172 1 50.94 359 VAL A CA 1
ATOM 2728 C C . VAL A 1 359 ? -35.688 -39.594 -8.523 1 50.94 359 VAL A C 1
ATOM 2730 O O . VAL A 1 359 ? -35.938 -38.562 -9.148 1 50.94 359 VAL A O 1
ATOM 2733 N N . TYR A 1 360 ? -35.469 -40.688 -9.203 1 49.97 360 TYR A N 1
ATOM 2734 C CA . TYR A 1 360 ? -36.406 -40.812 -10.305 1 49.97 360 TYR A CA 1
ATOM 2735 C C . TYR A 1 360 ? -37.625 -41.625 -9.867 1 49.97 360 TYR A C 1
ATOM 2737 O O . TYR A 1 360 ? -37.531 -42.469 -8.992 1 49.97 360 TYR A O 1
ATOM 2745 N N . PHE A 1 361 ? -38.719 -41 -10.18 1 51.69 361 PHE A N 1
ATOM 2746 C CA . PHE A 1 361 ? -39.969 -41.656 -9.898 1 51.69 361 PHE A CA 1
ATOM 2747 C C . PHE A 1 361 ? -40.375 -42.594 -11.039 1 51.69 361 PHE A C 1
ATOM 2749 O O . PHE A 1 361 ? -40.281 -42.25 -12.211 1 51.69 361 PHE A O 1
ATOM 2756 N N . ASP A 1 362 ? -40.406 -43.875 -10.727 1 47.19 362 ASP A N 1
ATOM 2757 C CA . ASP A 1 362 ? -40.906 -44.781 -11.734 1 47.19 362 ASP A CA 1
ATOM 2758 C C . ASP A 1 362 ? -42.375 -44.5 -12.055 1 47.19 362 ASP A C 1
ATOM 2760 O O . ASP A 1 362 ? -43 -43.625 -11.469 1 47.19 362 ASP A O 1
ATOM 2764 N N . GLU A 1 363 ? -42.906 -45.219 -13.109 1 57.28 363 GLU A N 1
ATOM 2765 C CA . GLU A 1 363 ? -44.281 -45.062 -13.609 1 57.28 363 GLU A CA 1
ATOM 2766 C C . GLU A 1 363 ? -45.281 -45.062 -12.461 1 57.28 363 GLU A C 1
ATOM 2768 O O . GLU A 1 363 ? -46.344 -44.406 -12.547 1 57.28 363 GLU A O 1
ATOM 2773 N N . ASN A 1 364 ? -44.969 -45.75 -11.352 1 57.59 364 ASN A N 1
ATOM 2774 C CA . ASN A 1 364 ? -45.906 -45.875 -10.219 1 57.59 364 ASN A CA 1
ATOM 2775 C C . ASN A 1 364 ? -45.625 -44.812 -9.156 1 57.59 364 ASN A C 1
ATOM 2777 O O . ASN A 1 364 ? -46.062 -44.938 -8.023 1 57.59 364 ASN A O 1
ATOM 2781 N N . LYS A 1 365 ? -44.906 -43.812 -9.5 1 60.16 365 LYS A N 1
ATOM 2782 C CA . LYS A 1 365 ? -44.594 -42.656 -8.664 1 60.16 365 LYS A CA 1
ATOM 2783 C C . LYS A 1 365 ? -43.75 -43.062 -7.449 1 60.16 365 LYS A C 1
ATOM 2785 O O . LYS A 1 365 ? -43.844 -42.438 -6.391 1 60.16 365 LYS A O 1
ATOM 2790 N N . THR A 1 366 ? -43.281 -44.219 -7.473 1 52.22 366 THR A N 1
ATOM 2791 C CA . THR A 1 366 ? -42.312 -44.625 -6.434 1 52.22 366 THR A CA 1
ATOM 2792 C C . THR A 1 366 ? -40.969 -43.969 -6.664 1 52.22 366 THR A C 1
ATOM 2794 O O . THR A 1 366 ? -40.438 -44 -7.785 1 52.22 366 THR A O 1
ATOM 2797 N N . ALA A 1 367 ? -40.531 -43.156 -5.793 1 51.22 367 ALA A N 1
ATOM 2798 C CA . ALA A 1 367 ? -39.25 -42.5 -5.84 1 51.22 367 ALA A CA 1
ATOM 2799 C C . ALA A 1 367 ? -38.125 -43.531 -5.871 1 51.22 367 ALA A C 1
ATOM 2801 O O . ALA A 1 367 ? -38.062 -44.438 -5.039 1 51.22 367 ALA A O 1
ATOM 2802 N N . HIS A 1 368 ? -37.594 -43.875 -7.055 1 50.75 368 HIS A N 1
ATOM 2803 C CA . HIS A 1 368 ? -36.406 -44.719 -7.168 1 50.75 368 HIS A CA 1
ATOM 2804 C C . HIS A 1 368 ? -35.125 -43.875 -7.098 1 50.75 368 HIS A C 1
ATOM 2806 O O . HIS A 1 368 ? -35.094 -42.781 -7.633 1 50.75 368 HIS A O 1
ATOM 2812 N N . TYR A 1 369 ? -34.469 -44.125 -6.031 1 50.59 369 TYR A N 1
ATOM 2813 C CA . TYR A 1 369 ? -33.188 -43.469 -5.922 1 50.59 369 TYR A CA 1
ATOM 2814 C C . TYR A 1 369 ? -32.188 -44.062 -6.93 1 50.59 369 TYR A C 1
ATOM 2816 O O . TYR A 1 369 ? -32.219 -45.281 -7.184 1 50.59 369 TYR A O 1
ATOM 2824 N N . ASN A 1 370 ? -31.906 -43.438 -7.957 1 49.22 370 ASN A N 1
ATOM 2825 C CA . ASN A 1 370 ? -30.953 -43.969 -8.938 1 49.22 370 ASN A CA 1
ATOM 2826 C C . ASN A 1 370 ? -29.766 -44.656 -8.258 1 49.22 370 ASN A C 1
ATOM 2828 O O . ASN A 1 370 ? -28.812 -45.062 -8.93 1 49.22 370 ASN A O 1
ATOM 2832 N N . PHE A 1 371 ? -29.5 -44.5 -7.043 1 50.38 371 PHE A N 1
ATOM 2833 C CA . PHE A 1 371 ? -28.328 -45.156 -6.473 1 50.38 371 PHE A CA 1
ATOM 2834 C C . PHE A 1 371 ? -28.641 -46.625 -6.164 1 50.38 371 PHE A C 1
ATOM 2836 O O . PHE A 1 371 ? -29.359 -46.906 -5.215 1 50.38 371 PHE A O 1
ATOM 2843 N N . GLU A 1 372 ? -28.906 -47.406 -7.051 1 47.16 372 GLU A N 1
ATOM 2844 C CA . GLU A 1 372 ? -29.141 -48.812 -6.812 1 47.16 372 GLU A CA 1
ATOM 2845 C C . GLU A 1 372 ? -28.094 -49.406 -5.883 1 47.16 372 GLU A C 1
ATOM 2847 O O . GLU A 1 372 ? -28.328 -50.438 -5.234 1 47.16 372 GLU A O 1
ATOM 2852 N N . GLY A 1 373 ? -26.828 -48.875 -5.746 1 51.38 373 GLY A N 1
ATOM 2853 C CA . GLY A 1 373 ? -25.828 -49.688 -5.055 1 51.38 373 GLY A CA 1
ATOM 2854 C C . GLY A 1 373 ? -25.781 -49.438 -3.562 1 51.38 373 GLY A C 1
ATOM 2855 O O . GLY A 1 373 ? -26.375 -48.469 -3.074 1 51.38 373 GLY A O 1
ATOM 2856 N N . ASN A 1 374 ? -25.422 -50.438 -2.742 1 58.19 374 ASN A N 1
ATOM 2857 C CA . ASN A 1 374 ? -25.156 -50.438 -1.31 1 58.19 374 ASN A CA 1
ATOM 2858 C C . ASN A 1 374 ? -24.141 -49.344 -0.941 1 58.19 374 ASN A C 1
ATOM 2860 O O . ASN A 1 374 ? -22.984 -49.406 -1.376 1 58.19 374 ASN A O 1
ATOM 2864 N N . ILE A 1 375 ? -24.672 -48.156 -0.424 1 61.97 375 ILE A N 1
ATOM 2865 C CA . ILE A 1 375 ? -23.875 -47.031 0.011 1 61.97 375 ILE A CA 1
ATOM 2866 C C . ILE A 1 375 ? -22.625 -47.531 0.741 1 61.97 375 ILE A C 1
ATOM 2868 O O . ILE A 1 375 ? -21.578 -46.875 0.719 1 61.97 375 ILE A O 1
ATOM 2872 N N . GLU A 1 376 ? -22.859 -48.781 1.321 1 61.12 376 GLU A N 1
ATOM 2873 C CA . GLU A 1 376 ? -21.75 -49.312 2.098 1 61.12 376 GLU A CA 1
ATOM 2874 C C . GLU A 1 376 ? -20.547 -49.625 1.203 1 61.12 376 GLU A C 1
ATOM 2876 O O . GLU A 1 376 ? -19.422 -49.688 1.673 1 61.12 376 GLU A O 1
ATOM 2881 N N . THR A 1 377 ? -20.859 -49.688 -0.091 1 61.94 377 THR A N 1
ATOM 2882 C CA . THR A 1 377 ? -19.766 -50.094 -0.967 1 61.94 377 THR A CA 1
ATOM 2883 C C . THR A 1 377 ? -19.203 -48.875 -1.725 1 61.94 377 THR A C 1
ATOM 2885 O O . THR A 1 377 ? -18.234 -49 -2.465 1 61.94 377 THR A O 1
ATOM 2888 N N . PHE A 1 378 ? -19.797 -47.75 -1.381 1 70.75 378 PHE A N 1
ATOM 2889 C CA . PHE A 1 378 ? -19.375 -46.562 -2.123 1 70.75 378 PHE A CA 1
ATOM 2890 C C . PHE A 1 378 ? -18.047 -46.031 -1.6 1 70.75 378 PHE A C 1
ATOM 2892 O O . PHE A 1 378 ? -17.75 -46.156 -0.407 1 70.75 378 PHE A O 1
ATOM 2899 N N . ASN A 1 379 ? -17.203 -45.75 -2.479 1 76.25 379 ASN A N 1
ATOM 2900 C CA . ASN A 1 379 ? -15.992 -45 -2.18 1 76.25 379 ASN A CA 1
ATOM 2901 C C . ASN A 1 379 ? -15.82 -43.812 -3.117 1 76.25 379 ASN A C 1
ATOM 2903 O O . ASN A 1 379 ? -16.719 -43.5 -3.906 1 76.25 379 ASN A O 1
ATOM 2907 N N . ALA A 1 380 ? -14.867 -43.094 -2.939 1 79.62 380 ALA A N 1
ATOM 2908 C CA . ALA A 1 380 ? -14.633 -41.875 -3.727 1 79.62 380 ALA A CA 1
ATOM 2909 C C . ALA A 1 380 ? -14.547 -42.188 -5.215 1 79.62 380 ALA A C 1
ATOM 2911 O O . ALA A 1 380 ? -14.859 -41.344 -6.059 1 79.62 380 ALA A O 1
ATOM 2912 N N . HIS A 1 381 ? -14.25 -43.469 -5.617 1 79.06 381 HIS A N 1
ATOM 2913 C CA . HIS A 1 381 ? -14.078 -43.844 -7.012 1 79.06 381 HIS A CA 1
ATOM 2914 C C . HIS A 1 381 ? -15.406 -44.25 -7.641 1 79.06 381 HIS A C 1
ATOM 2916 O O . HIS A 1 381 ? -15.555 -44.188 -8.867 1 79.06 381 HIS A O 1
ATOM 2922 N N . THR A 1 382 ? -16.266 -44.594 -6.801 1 79.44 382 THR A N 1
ATOM 2923 C CA . THR A 1 382 ? -17.516 -45.125 -7.355 1 79.44 382 THR A CA 1
ATOM 2924 C C . THR A 1 382 ? -18.656 -44.125 -7.195 1 79.44 382 THR A C 1
ATOM 2926 O O . THR A 1 382 ? -19.688 -44.219 -7.859 1 79.44 382 THR A O 1
ATOM 2929 N N . ASN A 1 383 ? -18.422 -43.188 -6.336 1 80.94 383 ASN A N 1
ATOM 2930 C CA . ASN A 1 383 ? -19.453 -42.188 -6.09 1 80.94 383 ASN A CA 1
ATOM 2931 C C . ASN A 1 383 ? -19.516 -41.156 -7.207 1 80.94 383 ASN A C 1
ATOM 2933 O O . ASN A 1 383 ? -18.578 -40.406 -7.398 1 80.94 383 ASN A O 1
ATOM 2937 N N . ASN A 1 384 ? -20.578 -41.094 -8 1 78.06 384 ASN A N 1
ATOM 2938 C CA . ASN A 1 384 ? -20.734 -40.156 -9.086 1 78.06 384 ASN A CA 1
ATOM 2939 C C . ASN A 1 384 ? -21.875 -39.188 -8.828 1 78.06 384 ASN A C 1
ATOM 2941 O O . ASN A 1 384 ? -22.125 -38.25 -9.617 1 78.06 384 ASN A O 1
ATOM 2945 N N . ASN A 1 385 ? -22.5 -39.312 -7.742 1 76.62 385 ASN A N 1
ATOM 2946 C CA . ASN A 1 385 ? -23.781 -38.594 -7.656 1 76.62 385 ASN A CA 1
ATOM 2947 C C . ASN A 1 385 ? -23.922 -37.875 -6.332 1 76.62 385 ASN A C 1
ATOM 2949 O O . ASN A 1 385 ? -24.5 -36.781 -6.277 1 76.62 385 ASN A O 1
ATOM 2953 N N . LEU A 1 386 ? -23.359 -38.469 -5.301 1 83.19 386 LEU A N 1
ATOM 2954 C CA . LEU A 1 386 ? -23.594 -37.875 -3.98 1 83.19 386 LEU A CA 1
ATOM 2955 C C . LEU A 1 386 ? -22.516 -36.844 -3.648 1 83.19 386 LEU A C 1
ATOM 2957 O O . LEU A 1 386 ? -21.328 -37.188 -3.58 1 83.19 386 LEU A O 1
ATOM 2961 N N . SER A 1 387 ? -22.953 -35.688 -3.41 1 88.5 387 SER A N 1
ATOM 2962 C CA . SER A 1 387 ? -22.016 -34.594 -3.096 1 88.5 387 SER A CA 1
ATOM 2963 C C . SER A 1 387 ? -21.516 -34.719 -1.659 1 88.5 387 SER A C 1
ATOM 2965 O O . SER A 1 387 ? -22.156 -35.344 -0.818 1 88.5 387 SER A O 1
ATOM 2967 N N . TYR A 1 388 ? -20.375 -34.188 -1.427 1 93.25 388 TYR A N 1
ATOM 2968 C CA . TYR A 1 388 ? -19.812 -34.062 -0.088 1 93.25 388 TYR A CA 1
ATOM 2969 C C . TYR A 1 388 ? -20.172 -32.719 0.52 1 93.25 388 TYR A C 1
ATOM 2971 O O . TYR A 1 388 ? -20.172 -31.688 -0.175 1 93.25 388 TYR A O 1
ATOM 2979 N N . ALA A 1 389 ? -20.516 -32.719 1.771 1 94.56 389 ALA A N 1
ATOM 2980 C CA . ALA A 1 389 ? -20.922 -31.453 2.365 1 94.56 389 ALA A CA 1
ATOM 2981 C C . ALA A 1 389 ? -20.516 -31.391 3.834 1 94.56 389 ALA A C 1
ATOM 2983 O O . ALA A 1 389 ? -20.297 -32.406 4.473 1 94.56 389 ALA A O 1
ATOM 2984 N N . SER A 1 390 ? -20.266 -30.266 4.27 1 94.88 390 SER A N 1
ATOM 2985 C CA . SER A 1 390 ? -20.062 -29.906 5.668 1 94.88 390 SER A CA 1
ATOM 2986 C C . SER A 1 390 ? -20.75 -28.594 6.016 1 94.88 390 SER A C 1
ATOM 2988 O O . SER A 1 390 ? -21.094 -27.812 5.129 1 94.88 390 SER A O 1
ATOM 2990 N N . ILE A 1 391 ? -21.125 -28.422 7.254 1 93.12 391 ILE A N 1
ATOM 2991 C CA . ILE A 1 391 ? -21.812 -27.203 7.684 1 93.12 391 ILE A CA 1
ATOM 2992 C C . ILE A 1 391 ? -20.953 -26.438 8.68 1 93.12 391 ILE A C 1
ATOM 2994 O O . ILE A 1 391 ? -20.203 -27.047 9.453 1 93.12 391 ILE A O 1
ATOM 2998 N N . LYS A 1 392 ? -21.031 -25.234 8.586 1 91.75 392 LYS A N 1
ATOM 2999 C CA . LYS A 1 392 ? -20.359 -24.375 9.562 1 91.75 392 LYS A CA 1
ATOM 3000 C C . LYS A 1 392 ? -21.297 -24.016 10.703 1 91.75 392 LYS A C 1
ATOM 3002 O O . LYS A 1 392 ? -22.391 -23.5 10.469 1 91.75 392 LYS A O 1
ATOM 3007 N N . GLU A 1 393 ? -20.953 -24.359 11.898 1 88.25 393 GLU A N 1
ATOM 3008 C CA . GLU A 1 393 ? -21.672 -24 13.109 1 88.25 393 GLU A CA 1
ATOM 3009 C C . GLU A 1 393 ? -20.797 -23.219 14.078 1 88.25 393 GLU A C 1
ATOM 3011 O O . GLU A 1 393 ? -19.688 -23.656 14.398 1 88.25 393 GLU A O 1
ATOM 3016 N N . PRO A 1 394 ? -21.188 -22.016 14.547 1 87.75 394 PRO A N 1
ATOM 3017 C CA . PRO A 1 394 ? -22.453 -21.328 14.297 1 87.75 394 PRO A CA 1
ATOM 3018 C C . PRO A 1 394 ? -22.484 -20.609 12.945 1 87.75 394 PRO A C 1
ATOM 3020 O O . PRO A 1 394 ? -21.438 -20.281 12.391 1 87.75 394 PRO A O 1
ATOM 3023 N N . CYS A 1 395 ? -23.719 -20.5 12.438 1 88.06 395 CYS A N 1
ATOM 3024 C CA . CYS A 1 395 ? -23.906 -19.812 11.164 1 88.06 395 CYS A CA 1
ATOM 3025 C C . CYS A 1 395 ? -24.281 -18.344 11.383 1 88.06 395 CYS A C 1
ATOM 3027 O O . CYS A 1 395 ? -25.234 -18.047 12.117 1 88.06 395 CYS A O 1
ATOM 3029 N N . GLN A 1 396 ? -23.484 -17.531 10.836 1 78.75 396 GLN A N 1
ATOM 3030 C CA . GLN A 1 396 ? -23.797 -16.109 10.906 1 78.75 396 GLN A CA 1
ATOM 3031 C C . GLN A 1 396 ? -24.5 -15.641 9.641 1 78.75 396 GLN A C 1
ATOM 3033 O O . GLN A 1 396 ? -23.922 -15.656 8.547 1 78.75 396 GLN A O 1
ATOM 3038 N N . ALA A 1 397 ? -25.672 -15.406 9.711 1 75.81 397 ALA A N 1
ATOM 3039 C CA . ALA A 1 397 ? -26.438 -14.852 8.609 1 75.81 397 ALA A CA 1
ATOM 3040 C C . ALA A 1 397 ? -26.844 -13.406 8.891 1 75.81 397 ALA A C 1
ATOM 3042 O O . ALA A 1 397 ? -27.812 -13.148 9.602 1 75.81 397 ALA A O 1
ATOM 3043 N N . GLY A 1 398 ? -26.062 -12.555 8.25 1 66.56 398 GLY A N 1
ATOM 3044 C CA . GLY A 1 398 ? -26.281 -11.148 8.578 1 66.56 398 GLY A CA 1
ATOM 3045 C C . GLY A 1 398 ? -25.828 -10.789 9.984 1 66.56 398 GLY A C 1
ATOM 3046 O O . GLY A 1 398 ? -24.688 -11.016 10.352 1 66.56 398 GLY A O 1
ATOM 3047 N N . GLU A 1 399 ? -26.844 -10.227 10.789 1 70.38 399 GLU A N 1
ATOM 3048 C CA . GLU A 1 399 ? -26.562 -9.82 12.156 1 70.38 399 GLU A CA 1
ATOM 3049 C C . GLU A 1 399 ? -26.953 -10.906 13.148 1 70.38 399 GLU A C 1
ATOM 3051 O O . GLU A 1 399 ? -26.703 -10.781 14.352 1 70.38 399 GLU A O 1
ATOM 3056 N N . ARG A 1 400 ? -27.594 -12.008 12.664 1 80.19 400 ARG A N 1
ATOM 3057 C CA . ARG A 1 400 ? -28.094 -13.078 13.516 1 80.19 400 ARG A CA 1
ATOM 3058 C C . ARG A 1 400 ? -27.188 -14.305 13.445 1 80.19 400 ARG A C 1
ATOM 3060 O O . ARG A 1 400 ? -26.625 -14.602 12.398 1 80.19 400 ARG A O 1
ATOM 3067 N N . THR A 1 401 ? -26.953 -14.992 14.539 1 85.31 401 THR A N 1
ATOM 3068 C CA . THR A 1 401 ? -26.188 -16.219 14.656 1 85.31 401 THR A CA 1
ATOM 3069 C C . THR A 1 401 ? -27.109 -17.406 14.938 1 85.31 401 THR A C 1
ATOM 3071 O O . THR A 1 401 ? -27.984 -17.328 15.797 1 85.31 401 THR A O 1
ATOM 3074 N N . PHE A 1 402 ? -26.953 -18.438 14.227 1 86.75 402 PHE A N 1
ATOM 3075 C CA . PHE A 1 402 ? -27.812 -19.609 14.367 1 86.75 402 PHE A CA 1
ATOM 3076 C C . PHE A 1 402 ? -27 -20.828 14.781 1 86.75 402 PHE A C 1
ATOM 3078 O O . PHE A 1 402 ? -25.844 -21 14.352 1 86.75 402 PHE A O 1
ATOM 3085 N N . TYR A 1 403 ? -27.547 -21.641 15.594 1 89.75 403 TYR A N 1
ATOM 3086 C CA . TYR A 1 403 ? -26.984 -22.922 15.992 1 89.75 403 TYR A CA 1
ATOM 3087 C C . TYR A 1 403 ? -27.875 -24.078 15.516 1 89.75 403 TYR A C 1
ATOM 3089 O O . TYR A 1 403 ? -29.062 -23.875 15.25 1 89.75 403 TYR A O 1
ATOM 3097 N N . VAL A 1 404 ? -27.188 -25.203 15.383 1 89.5 404 VAL A N 1
ATOM 3098 C CA . VAL A 1 404 ? -27.969 -26.375 14.969 1 89.5 404 VAL A CA 1
ATOM 3099 C C . VAL A 1 404 ? -29.062 -26.656 15.992 1 89.5 404 VAL A C 1
ATOM 3101 O O . VAL A 1 404 ? -28.797 -26.719 17.188 1 89.5 404 VAL A O 1
ATOM 3104 N N . GLY A 1 405 ? -30.266 -26.781 15.625 1 83.88 405 GLY A N 1
ATOM 3105 C CA . GLY A 1 405 ? -31.422 -26.984 16.5 1 83.88 405 GLY A CA 1
ATOM 3106 C C . GLY A 1 405 ? -32.281 -25.766 16.656 1 83.88 405 GLY A C 1
ATOM 3107 O O . GLY A 1 405 ? -33.438 -25.859 17.125 1 83.88 405 GLY A O 1
ATOM 3108 N N . ASP A 1 406 ? -31.734 -24.641 16.203 1 85.31 406 ASP A N 1
ATOM 3109 C CA . ASP A 1 406 ? -32.5 -23.391 16.297 1 85.31 406 ASP A CA 1
ATOM 3110 C C . ASP A 1 406 ? -33.594 -23.359 15.266 1 85.31 406 ASP A C 1
ATOM 3112 O O . ASP A 1 406 ? -33.5 -23.984 14.211 1 85.31 406 ASP A O 1
ATOM 3116 N N . LYS A 1 407 ? -34.781 -22.641 15.695 1 84.94 407 LYS A N 1
ATOM 3117 C CA . LYS A 1 407 ? -35.844 -22.391 14.727 1 84.94 407 LYS A CA 1
ATOM 3118 C C . LYS A 1 407 ? -35.469 -21.25 13.781 1 84.94 407 LYS A C 1
ATOM 3120 O O . LYS A 1 407 ? -35.219 -20.125 14.219 1 84.94 407 LYS A O 1
ATOM 3125 N N . LEU A 1 408 ? -35.281 -21.594 12.531 1 88.19 408 LEU A N 1
ATOM 3126 C CA . LEU A 1 408 ? -34.906 -20.609 11.523 1 88.19 408 LEU A CA 1
ATOM 3127 C C . LEU A 1 408 ? -36.094 -19.734 11.133 1 88.19 408 LEU A C 1
ATOM 3129 O O . LEU A 1 408 ? -37.188 -20.25 10.922 1 88.19 408 LEU A O 1
ATOM 3133 N N . PRO A 1 409 ? -35.906 -18.438 11.094 1 86.94 409 PRO A N 1
ATOM 3134 C CA . PRO A 1 409 ? -37 -17.547 10.664 1 86.94 409 PRO A CA 1
ATOM 3135 C C . PRO A 1 409 ? -37.406 -17.766 9.203 1 86.94 409 PRO A C 1
ATOM 3137 O O . PRO A 1 409 ? -36.656 -18.391 8.445 1 86.94 409 PRO A O 1
ATOM 3140 N N . GLU A 1 410 ? -38.562 -17.281 8.82 1 83.12 410 GLU A N 1
ATOM 3141 C CA . GLU A 1 410 ? -39.156 -17.531 7.5 1 83.12 410 GLU A CA 1
ATOM 3142 C C . GLU A 1 410 ? -38.281 -16.922 6.398 1 83.12 410 GLU A C 1
ATOM 3144 O O . GLU A 1 410 ? -38.156 -17.484 5.312 1 83.12 410 GLU A O 1
ATOM 3149 N N . ASP A 1 411 ? -37.625 -15.836 6.629 1 82 411 ASP A N 1
ATOM 3150 C CA . ASP A 1 411 ? -36.812 -15.156 5.621 1 82 411 ASP A CA 1
ATOM 3151 C C . ASP A 1 411 ? -35.562 -15.984 5.262 1 82 411 ASP A C 1
ATOM 3153 O O . ASP A 1 411 ? -35.094 -15.93 4.125 1 82 411 ASP A O 1
ATOM 3157 N N . ILE A 1 412 ? -35.125 -16.719 6.27 1 81.81 412 ILE A N 1
ATOM 3158 C CA . ILE A 1 412 ? -33.938 -17.547 6.055 1 81.81 412 ILE A CA 1
ATOM 3159 C C . ILE A 1 412 ? -34.344 -18.906 5.508 1 81.81 412 ILE A C 1
ATOM 3161 O O . ILE A 1 412 ? -33.594 -19.516 4.734 1 81.81 412 ILE A O 1
ATOM 3165 N N . MET A 1 413 ? -35.594 -19.344 5.895 1 82.25 413 MET A N 1
ATOM 3166 C CA . MET A 1 413 ? -36.062 -20.688 5.516 1 82.25 413 MET A CA 1
ATOM 3167 C C . MET A 1 413 ? -36.094 -20.828 3.998 1 82.25 413 MET A C 1
ATOM 3169 O O . MET A 1 413 ? -35.875 -21.906 3.465 1 82.25 413 MET A O 1
ATOM 3173 N N . ASN A 1 414 ? -36.25 -19.719 3.289 1 79.69 414 ASN A N 1
ATOM 3174 C CA . ASN A 1 414 ? -36.312 -19.781 1.833 1 79.69 414 ASN A CA 1
ATOM 3175 C C . ASN A 1 414 ? -34.906 -19.953 1.219 1 79.69 414 ASN A C 1
ATOM 3177 O O . ASN A 1 414 ? -34.781 -20.281 0.039 1 79.69 414 ASN A O 1
ATOM 3181 N N . LYS A 1 415 ? -33.938 -19.781 2.004 1 84.31 415 LYS A N 1
ATOM 3182 C CA . LYS A 1 415 ? -32.594 -19.891 1.506 1 84.31 415 LYS A CA 1
ATOM 3183 C C . LYS A 1 415 ? -31.828 -21.016 2.209 1 84.31 415 LYS A C 1
ATOM 3185 O O . LYS A 1 415 ? -30.625 -20.891 2.461 1 84.31 415 LYS A O 1
ATOM 3190 N N . THR A 1 416 ? -32.594 -21.984 2.639 1 87.81 416 THR A N 1
ATOM 3191 C CA . THR A 1 416 ? -31.953 -23.109 3.332 1 87.81 416 THR A CA 1
ATOM 3192 C C . THR A 1 416 ? -31.844 -24.312 2.412 1 87.81 416 THR A C 1
ATOM 3194 O O . THR A 1 416 ? -32.469 -24.359 1.35 1 87.81 416 THR A O 1
ATOM 3197 N N . ALA A 1 417 ? -30.922 -25.141 2.736 1 88.62 417 ALA A N 1
ATOM 3198 C CA . ALA A 1 417 ? -30.766 -26.438 2.096 1 88.62 417 ALA A CA 1
ATOM 3199 C C . ALA A 1 417 ? -30.984 -27.578 3.092 1 88.62 417 ALA A C 1
ATOM 3201 O O . ALA A 1 417 ? -30.609 -27.469 4.262 1 88.62 417 ALA A O 1
ATOM 3202 N N . ASN A 1 418 ? -31.688 -28.578 2.588 1 89.38 418 ASN A N 1
ATOM 3203 C CA . ASN A 1 418 ? -31.844 -29.797 3.383 1 89.38 418 ASN A CA 1
ATOM 3204 C C . ASN A 1 418 ? -30.703 -30.781 3.139 1 89.38 418 ASN A C 1
ATOM 3206 O O . ASN A 1 418 ? -30.469 -31.188 1.999 1 89.38 418 ASN A O 1
ATOM 3210 N N . LEU A 1 419 ? -30.062 -31.109 4.27 1 92.19 419 LEU A N 1
ATOM 3211 C CA . LEU A 1 419 ? -28.906 -32 4.16 1 92.19 419 LEU A CA 1
ATOM 3212 C C . LEU A 1 419 ? -29.125 -33.281 4.969 1 92.19 419 LEU A C 1
ATOM 3214 O O . LEU A 1 419 ? -29.734 -33.219 6.039 1 92.19 419 LEU A O 1
ATOM 3218 N N . SER A 1 420 ? -28.75 -34.375 4.414 1 90.56 420 SER A N 1
ATOM 3219 C CA . SER A 1 420 ? -28.641 -35.656 5.102 1 90.56 420 SER A CA 1
ATOM 3220 C C . SER A 1 420 ? -27.219 -36.219 5.043 1 90.56 420 SER A C 1
ATOM 3222 O O . SER A 1 420 ? -26.859 -36.906 4.09 1 90.56 420 SER A O 1
ATOM 3224 N N . LEU A 1 421 ? -26.5 -35.969 6.102 1 90.44 421 LEU A N 1
ATOM 3225 C CA . LEU A 1 421 ? -25.078 -36.281 6.129 1 90.44 421 LEU A CA 1
ATOM 3226 C C . LEU A 1 421 ? -24.844 -37.656 6.773 1 90.44 421 LEU A C 1
ATOM 3228 O O . LEU A 1 421 ? -25.219 -37.875 7.926 1 90.44 421 LEU A O 1
ATOM 3232 N N . LEU A 1 422 ? -24.172 -38.438 6.035 1 87.62 422 LEU A N 1
ATOM 3233 C CA . LEU A 1 422 ? -23.906 -39.812 6.508 1 87.62 422 LEU A CA 1
ATOM 3234 C C . LEU A 1 422 ? -22.625 -39.844 7.344 1 87.62 422 LEU A C 1
ATOM 3236 O O . LEU A 1 422 ? -21.609 -39.281 6.953 1 87.62 422 LEU A O 1
ATOM 3240 N N . ASP A 1 423 ? -22.766 -40.406 8.5 1 83.19 423 ASP A N 1
ATOM 3241 C CA . ASP A 1 423 ? -21.609 -40.594 9.391 1 83.19 423 ASP A CA 1
ATOM 3242 C C . ASP A 1 423 ? -21.109 -42.031 9.367 1 83.19 423 ASP A C 1
ATOM 3244 O O . ASP A 1 423 ? -21.844 -42.938 9.75 1 83.19 423 ASP A O 1
ATOM 3248 N N . PHE A 1 424 ? -19.906 -42.188 8.906 1 72.62 424 PHE A N 1
ATOM 3249 C CA . PHE A 1 424 ? -19.328 -43.531 8.797 1 72.62 424 PHE A CA 1
ATOM 3250 C C . PHE A 1 424 ? -18.281 -43.781 9.883 1 72.62 424 PHE A C 1
ATOM 3252 O O . PHE A 1 424 ? -17.453 -44.656 9.766 1 72.62 424 PHE A O 1
ATOM 3259 N N . GLY A 1 425 ? -18.234 -42.906 10.812 1 72.5 425 GLY A N 1
ATOM 3260 C CA . GLY A 1 425 ? -17.266 -43.062 11.883 1 72.5 425 GLY A CA 1
ATOM 3261 C C . GLY A 1 425 ? -17.469 -44.312 12.695 1 72.5 425 GLY A C 1
ATOM 3262 O O . GLY A 1 425 ? -16.5 -44.875 13.227 1 72.5 425 GLY A O 1
ATOM 3263 N N . GLN A 1 426 ? -18.75 -44.719 12.82 1 70.62 426 GLN A N 1
ATOM 3264 C CA . GLN A 1 426 ? -19.047 -45.906 13.609 1 70.62 426 GLN A CA 1
ATOM 3265 C C . GLN A 1 426 ? -19.453 -47.094 12.711 1 70.62 426 GLN A C 1
ATOM 3267 O O . GLN A 1 426 ? -19.656 -46.906 11.508 1 70.62 426 GLN A O 1
ATOM 3272 N N . GLU A 1 427 ? -19.359 -48.344 13.18 1 63.34 427 GLU A N 1
ATOM 3273 C CA . GLU A 1 427 ? -19.672 -49.562 12.445 1 63.34 427 GLU A CA 1
ATOM 3274 C C . GLU A 1 427 ? -21.062 -49.469 11.812 1 63.34 427 GLU A C 1
ATOM 3276 O O . GLU A 1 427 ? -21.25 -49.906 10.68 1 63.34 427 GLU A O 1
ATOM 3281 N N . LYS A 1 428 ? -22.016 -48.75 12.578 1 70 428 LYS A N 1
ATOM 3282 C CA . LYS A 1 428 ? -23.344 -48.562 12.008 1 70 428 LYS A CA 1
ATOM 3283 C C . LYS A 1 428 ? -23.484 -47.125 11.445 1 70 428 LYS A C 1
ATOM 3285 O O . LYS A 1 428 ? -23.109 -46.156 12.109 1 70 428 LYS A O 1
ATOM 3290 N N . THR A 1 429 ? -23.906 -47.031 10.188 1 76.5 429 THR A N 1
ATOM 3291 C CA . THR A 1 429 ? -24.031 -45.719 9.508 1 76.5 429 THR A CA 1
ATOM 3292 C C . THR A 1 429 ? -25.219 -44.938 10.07 1 76.5 429 THR A C 1
ATOM 3294 O O . THR A 1 429 ? -26.312 -45.469 10.203 1 76.5 429 THR A O 1
ATOM 3297 N N . THR A 1 430 ? -24.891 -43.75 10.641 1 81.5 430 THR A N 1
ATOM 3298 C CA . THR A 1 430 ? -25.938 -42.844 11.086 1 81.5 430 THR A CA 1
ATOM 3299 C C . THR A 1 430 ? -26.047 -41.656 10.164 1 81.5 430 THR A C 1
ATOM 3301 O O . THR A 1 430 ? -25.125 -41.375 9.375 1 81.5 430 THR A O 1
ATOM 3304 N N . SER A 1 431 ? -27.266 -41.125 10.125 1 85.06 431 SER A N 1
ATOM 3305 C CA . SER A 1 431 ? -27.484 -39.938 9.305 1 85.06 431 SER A CA 1
ATOM 3306 C C . SER A 1 431 ? -27.797 -38.719 10.156 1 85.06 431 SER A C 1
ATOM 3308 O O . SER A 1 431 ? -28.5 -38.844 11.172 1 85.06 431 SER A O 1
ATOM 3310 N N . PHE A 1 432 ? -27.078 -37.719 9.875 1 87.62 432 PHE A N 1
ATOM 3311 C CA . PHE A 1 432 ? -27.344 -36.438 10.477 1 87.62 432 PHE A CA 1
ATOM 3312 C C . PHE A 1 432 ? -28.172 -35.562 9.531 1 87.62 432 PHE A C 1
ATOM 3314 O O . PHE A 1 432 ? -27.656 -35.094 8.516 1 87.62 432 PHE A O 1
ATOM 3321 N N . ASN A 1 433 ? -29.469 -35.375 9.812 1 89.31 433 ASN A N 1
ATOM 3322 C CA . ASN A 1 433 ? -30.359 -34.531 9 1 89.31 433 ASN A CA 1
ATOM 3323 C C . ASN A 1 433 ? -30.484 -33.125 9.562 1 89.31 433 ASN A C 1
ATOM 3325 O O . ASN A 1 433 ? -30.75 -32.938 10.75 1 89.31 433 ASN A O 1
ATOM 3329 N N . VAL A 1 434 ? -30.219 -32.25 8.703 1 90.44 434 VAL A N 1
ATOM 3330 C CA . VAL A 1 434 ? -30.266 -30.875 9.18 1 90.44 434 VAL A CA 1
ATOM 3331 C C . VAL A 1 434 ? -30.719 -29.953 8.047 1 90.44 434 VAL A C 1
ATOM 3333 O O . VAL A 1 434 ? -30.406 -30.188 6.879 1 90.44 434 VAL A O 1
ATOM 3336 N N . THR A 1 435 ? -31.547 -28.969 8.383 1 90.5 435 THR A N 1
ATOM 3337 C CA . THR A 1 435 ? -31.859 -27.844 7.504 1 90.5 435 THR A CA 1
ATOM 3338 C C . THR A 1 435 ? -31.031 -26.609 7.875 1 90.5 435 THR A C 1
ATOM 3340 O O . THR A 1 435 ? -31.125 -26.109 8.992 1 90.5 435 THR A O 1
ATOM 3343 N N . TRP A 1 436 ? -30.25 -26.266 6.965 1 91.5 436 TRP A N 1
ATOM 3344 C CA . TRP A 1 436 ? -29.234 -25.25 7.266 1 91.5 436 TRP A CA 1
ATOM 3345 C C . TRP A 1 436 ? -29.188 -24.188 6.176 1 91.5 436 TRP A C 1
ATOM 3347 O O . TRP A 1 436 ? -29.469 -24.469 5.012 1 91.5 436 TRP A O 1
ATOM 3357 N N . PRO A 1 437 ? -28.922 -22.969 6.578 1 89.25 437 PRO A N 1
ATOM 3358 C CA . PRO A 1 437 ? -28.797 -21.938 5.551 1 89.25 437 PRO A CA 1
ATOM 3359 C C . PRO A 1 437 ? -27.703 -22.25 4.527 1 89.25 437 PRO A C 1
ATOM 3361 O O . PRO A 1 437 ? -26.625 -22.703 4.895 1 89.25 437 PRO A O 1
ATOM 3364 N N . LYS A 1 438 ? -27.906 -21.906 3.285 1 87.31 438 LYS A N 1
ATOM 3365 C CA . LYS A 1 438 ? -27.016 -22.234 2.18 1 87.31 438 LYS A CA 1
ATOM 3366 C C . LYS A 1 438 ? -25.672 -21.531 2.33 1 87.31 438 LYS A C 1
ATOM 3368 O O . LYS A 1 438 ? -24.641 -22.047 1.906 1 87.31 438 LYS A O 1
ATOM 3373 N N . GLN A 1 439 ? -25.688 -20.406 2.979 1 85.5 439 GLN A N 1
ATOM 3374 C CA . GLN A 1 439 ? -24.453 -19.625 3.105 1 85.5 439 GLN A CA 1
ATOM 3375 C C . GLN A 1 439 ? -23.469 -20.297 4.059 1 85.5 439 GLN A C 1
ATOM 3377 O O . GLN A 1 439 ? -22.281 -19.984 4.066 1 85.5 439 GLN A O 1
ATOM 3382 N N . CYS A 1 440 ? -23.938 -21.188 4.848 1 89.81 440 CYS A N 1
ATOM 3383 C CA . CYS A 1 440 ? -23.094 -21.875 5.809 1 89.81 440 CYS A CA 1
ATOM 3384 C C . CYS A 1 440 ? -22.922 -23.344 5.43 1 89.81 440 CYS A C 1
ATOM 3386 O O . CYS A 1 440 ? -22.531 -24.172 6.266 1 89.81 440 CYS A O 1
ATOM 3388 N N . VAL A 1 441 ? -23.297 -23.625 4.246 1 92.25 441 VAL A N 1
ATOM 3389 C CA . VAL A 1 441 ? -23.109 -24.984 3.734 1 92.25 441 VAL A CA 1
ATOM 3390 C C . VAL A 1 441 ? -21.969 -25.016 2.73 1 92.25 441 VAL A C 1
ATOM 3392 O O . VAL A 1 441 ? -21.906 -24.188 1.818 1 92.25 441 VAL A O 1
ATOM 3395 N N . TYR A 1 442 ? -21.125 -25.891 2.941 1 93.12 442 TYR A N 1
ATOM 3396 C CA . TYR A 1 442 ? -19.984 -26.094 2.057 1 93.12 442 TYR A CA 1
ATOM 3397 C C . TYR A 1 442 ? -20.062 -27.438 1.357 1 93.12 442 TYR A C 1
ATOM 3399 O O . TYR A 1 442 ? -20.266 -28.469 2.004 1 93.12 442 TYR A O 1
ATOM 3407 N N . ARG A 1 443 ? -19.859 -27.375 0.006 1 92.75 443 ARG A N 1
ATOM 3408 C CA . ARG A 1 443 ? -20.078 -28.594 -0.772 1 92.75 443 ARG A CA 1
ATOM 3409 C C . ARG A 1 443 ? -18.953 -28.828 -1.765 1 92.75 443 ARG A C 1
ATOM 3411 O O . ARG A 1 443 ? -18.312 -27.875 -2.23 1 92.75 443 ARG A O 1
ATOM 3418 N N . GLN A 1 444 ? -18.734 -30.078 -2.002 1 92.12 444 GLN A N 1
ATOM 3419 C CA . GLN A 1 444 ? -17.844 -30.5 -3.078 1 92.12 444 GLN A CA 1
ATOM 3420 C C . GLN A 1 444 ? -18.531 -31.547 -3.969 1 92.12 444 GLN A C 1
ATOM 3422 O O . GLN A 1 444 ? -19.141 -32.5 -3.471 1 92.12 444 GLN A O 1
ATOM 3427 N N . ASP A 1 445 ? -18.391 -31.328 -5.23 1 88.88 445 ASP A N 1
ATOM 3428 C CA . ASP A 1 445 ? -19.062 -32.188 -6.215 1 88.88 445 ASP A CA 1
ATOM 3429 C C . ASP A 1 445 ? -18.453 -33.562 -6.246 1 88.88 445 ASP A C 1
ATOM 3431 O O . ASP A 1 445 ? -17.234 -33.719 -6.148 1 88.88 445 ASP A O 1
ATOM 3435 N N . ALA A 1 446 ? -19.328 -34.594 -6.398 1 87.94 446 ALA A N 1
ATOM 3436 C CA . ALA A 1 446 ? -18.906 -36 -6.371 1 87.94 446 ALA A CA 1
ATOM 3437 C C . ALA A 1 446 ? -17.969 -36.312 -7.543 1 87.94 446 ALA A C 1
ATOM 3439 O O . ALA A 1 446 ? -16.953 -36.969 -7.375 1 87.94 446 ALA A O 1
ATOM 3440 N N . LYS A 1 447 ? -18.312 -35.844 -8.711 1 84.5 447 LYS A N 1
ATOM 3441 C CA . LYS A 1 447 ? -17.5 -36.125 -9.891 1 84.5 447 LYS A CA 1
ATOM 3442 C C . LYS A 1 447 ? -16.125 -35.469 -9.797 1 84.5 447 LYS A C 1
ATOM 3444 O O . LYS A 1 447 ? -15.133 -36 -10.273 1 84.5 447 LYS A O 1
ATOM 3449 N N . PHE A 1 448 ? -16.156 -34.344 -9.234 1 89.25 448 PHE A N 1
ATOM 3450 C CA . PHE A 1 448 ? -14.898 -33.656 -9.016 1 89.25 448 PHE A CA 1
ATOM 3451 C C . PHE A 1 448 ? -14 -34.438 -8.062 1 89.25 448 PHE A C 1
ATOM 3453 O O . PHE A 1 448 ? -12.812 -34.594 -8.328 1 89.25 448 PHE A O 1
ATOM 3460 N N . VAL A 1 449 ? -14.578 -34.844 -6.953 1 91.38 449 VAL A N 1
ATOM 3461 C CA . VAL A 1 449 ? -13.828 -35.656 -5.988 1 91.38 449 VAL A CA 1
ATOM 3462 C C . VAL A 1 449 ? -13.328 -36.938 -6.645 1 91.38 449 VAL A C 1
ATOM 3464 O O . VAL A 1 449 ? -12.195 -37.344 -6.426 1 91.38 449 VAL A O 1
ATOM 3467 N N . LYS A 1 450 ? -14.102 -37.5 -7.441 1 89.19 450 LYS A N 1
ATOM 3468 C CA . LYS A 1 450 ? -13.727 -38.719 -8.148 1 89.19 450 LYS A CA 1
ATOM 3469 C C . LYS A 1 450 ? -12.547 -38.469 -9.086 1 89.19 450 LYS A C 1
ATOM 3471 O O . LYS A 1 450 ? -11.633 -39.312 -9.172 1 89.19 450 LYS A O 1
ATOM 3476 N N . ALA A 1 451 ? -12.617 -37.438 -9.812 1 87.44 451 ALA A N 1
ATOM 3477 C CA . ALA A 1 451 ? -11.531 -37.094 -10.734 1 87.44 451 ALA A CA 1
ATOM 3478 C C . ALA A 1 451 ? -10.211 -36.969 -9.984 1 87.44 451 ALA A C 1
ATOM 3480 O O . ALA A 1 451 ? -9.188 -37.5 -10.422 1 87.44 451 ALA A O 1
ATOM 3481 N N . ILE A 1 452 ? -10.227 -36.281 -8.898 1 91.88 452 ILE A N 1
ATOM 3482 C CA . ILE A 1 452 ? -9.016 -36.094 -8.109 1 91.88 452 ILE A CA 1
ATOM 3483 C C . ILE A 1 452 ? -8.562 -37.469 -7.551 1 91.88 452 ILE A C 1
ATOM 3485 O O . ILE A 1 452 ? -7.375 -37.781 -7.605 1 91.88 452 ILE A O 1
ATOM 3489 N N . ALA A 1 453 ? -9.539 -38.188 -7.039 1 92.62 453 ALA A N 1
ATOM 3490 C CA . ALA A 1 453 ? -9.227 -39.469 -6.457 1 92.62 453 ALA A CA 1
ATOM 3491 C C . ALA A 1 453 ? -8.602 -40.406 -7.492 1 92.62 453 ALA A C 1
ATOM 3493 O O . ALA A 1 453 ? -7.652 -41.125 -7.191 1 92.62 453 ALA A O 1
ATOM 3494 N N . THR A 1 454 ? -9.055 -40.375 -8.656 1 88.69 454 THR A N 1
ATOM 3495 C CA . THR A 1 454 ? -8.555 -41.25 -9.719 1 88.69 454 THR A CA 1
ATOM 3496 C C . THR A 1 454 ? -7.094 -40.938 -10.023 1 88.69 454 THR A C 1
ATOM 3498 O O . THR A 1 454 ? -6.258 -41.844 -10.094 1 88.69 454 THR A O 1
ATOM 3501 N N . VAL A 1 455 ? -6.816 -39.719 -10.148 1 88.62 455 VAL A N 1
ATOM 3502 C CA . VAL A 1 455 ? -5.453 -39.312 -10.477 1 88.62 455 VAL A CA 1
ATOM 3503 C C . VAL A 1 455 ? -4.523 -39.656 -9.312 1 88.62 455 VAL A C 1
ATOM 3505 O O . VAL A 1 455 ? -3.418 -40.156 -9.508 1 88.62 455 VAL A O 1
ATOM 3508 N N . MET A 1 456 ? -4.953 -39.375 -8.102 1 92.62 456 MET A N 1
ATOM 3509 C CA . MET A 1 456 ? -4.105 -39.594 -6.93 1 92.62 456 MET A CA 1
ATOM 3510 C C . MET A 1 456 ? -3.83 -41.062 -6.707 1 92.62 456 MET A C 1
ATOM 3512 O O . MET A 1 456 ? -2.727 -41.438 -6.312 1 92.62 456 MET A O 1
ATOM 3516 N N . ASN A 1 457 ? -4.789 -41.906 -6.953 1 90.69 457 ASN A N 1
ATOM 3517 C CA . ASN A 1 457 ? -4.617 -43.312 -6.734 1 90.69 457 ASN A CA 1
ATOM 3518 C C . ASN A 1 457 ? -3.832 -43.969 -7.871 1 90.69 457 ASN A C 1
ATOM 3520 O O . ASN A 1 457 ? -3.008 -44.875 -7.637 1 90.69 457 ASN A O 1
ATOM 3524 N N . ALA A 1 458 ? -4.055 -43.469 -9.047 1 85.12 458 ALA A N 1
ATOM 3525 C CA . ALA A 1 458 ? -3.477 -44.125 -10.203 1 85.12 458 ALA A CA 1
ATOM 3526 C C . ALA A 1 458 ? -2.08 -43.594 -10.508 1 85.12 458 ALA A C 1
ATOM 3528 O O . ALA A 1 458 ? -1.183 -44.375 -10.875 1 85.12 458 ALA A O 1
ATOM 3529 N N . ASP A 1 459 ? -1.895 -42.344 -10.312 1 85.31 459 ASP A N 1
ATOM 3530 C CA . ASP A 1 459 ? -0.694 -41.75 -10.906 1 85.31 459 ASP A CA 1
ATOM 3531 C C . ASP A 1 459 ? 0.194 -41.125 -9.828 1 85.31 459 ASP A C 1
ATOM 3533 O O . ASP A 1 459 ? 1.384 -40.875 -10.062 1 85.31 459 ASP A O 1
ATOM 3537 N N . ILE A 1 460 ? -0.295 -40.844 -8.703 1 90.5 460 ILE A N 1
ATOM 3538 C CA . ILE A 1 460 ? 0.489 -40.062 -7.75 1 90.5 460 ILE A CA 1
ATOM 3539 C C . ILE A 1 460 ? 1.003 -40.969 -6.637 1 90.5 460 ILE A C 1
ATOM 3541 O O . ILE A 1 460 ? 2.199 -40.969 -6.332 1 90.5 460 ILE A O 1
ATOM 3545 N N . PHE A 1 461 ? 0.098 -41.75 -6.004 1 92.81 461 PHE A N 1
ATOM 3546 C CA . PHE A 1 461 ? 0.482 -42.438 -4.785 1 92.81 461 PHE A CA 1
ATOM 3547 C C . PHE A 1 461 ? 0.662 -43.938 -5.051 1 92.81 461 PHE A C 1
ATOM 3549 O O . PHE A 1 461 ? 0.299 -44.781 -4.219 1 92.81 461 PHE A O 1
ATOM 3556 N N . ASP A 1 462 ? 1.113 -44.219 -6.168 1 89.5 462 ASP A N 1
ATOM 3557 C CA . ASP A 1 462 ? 1.469 -45.594 -6.527 1 89.5 462 ASP A CA 1
ATOM 3558 C C . ASP A 1 462 ? 2.861 -45.656 -7.148 1 89.5 462 ASP A C 1
ATOM 3560 O O . ASP A 1 462 ? 3.023 -45.406 -8.344 1 89.5 462 ASP A O 1
ATOM 3564 N N . GLY A 1 463 ? 3.867 -46 -6.293 1 87.25 463 GLY A N 1
ATOM 3565 C CA . GLY A 1 463 ? 5.23 -46.031 -6.797 1 87.25 463 GLY A CA 1
ATOM 3566 C C . GLY A 1 463 ? 6.207 -46.719 -5.863 1 87.25 463 GLY A C 1
ATOM 3567 O O . GLY A 1 463 ? 5.82 -47.188 -4.793 1 87.25 463 GLY A O 1
ATOM 3568 N N . PHE A 1 464 ? 7.43 -46.875 -6.344 1 84.5 464 PHE A N 1
ATOM 3569 C CA . PHE A 1 464 ? 8.492 -47.5 -5.543 1 84.5 464 PHE A CA 1
ATOM 3570 C C . PHE A 1 464 ? 9.844 -46.906 -5.906 1 84.5 464 PHE A C 1
ATOM 3572 O O . PHE A 1 464 ? 10.031 -46.406 -7.02 1 84.5 464 PHE A O 1
ATOM 3579 N N . CYS A 1 465 ? 10.625 -46.781 -4.895 1 81 465 CYS A N 1
ATOM 3580 C CA . CYS A 1 465 ? 12.031 -46.438 -5.098 1 81 465 CYS A CA 1
ATOM 3581 C C . CYS A 1 465 ? 12.93 -47.625 -4.875 1 81 465 CYS A C 1
ATOM 3583 O O . CYS A 1 465 ? 12.859 -48.281 -3.83 1 81 465 CYS A O 1
ATOM 3585 N N . ASP A 1 466 ? 13.758 -47.781 -5.926 1 74.38 466 ASP A N 1
ATOM 3586 C CA . ASP A 1 466 ? 14.617 -48.938 -5.828 1 74.38 466 ASP A CA 1
ATOM 3587 C C . ASP A 1 466 ? 15.891 -48.625 -5.055 1 74.38 466 ASP A C 1
ATOM 3589 O O . ASP A 1 466 ? 16.016 -47.562 -4.457 1 74.38 466 ASP A O 1
ATOM 3593 N N . GLU A 1 467 ? 16.75 -49.656 -5.035 1 68.44 467 GLU A N 1
ATOM 3594 C CA . GLU A 1 467 ? 17.984 -49.562 -4.258 1 68.44 467 GLU A CA 1
ATOM 3595 C C . GLU A 1 467 ? 18.938 -48.5 -4.828 1 68.44 467 GLU A C 1
ATOM 3597 O O . GLU A 1 467 ? 19.812 -48 -4.125 1 68.44 467 GLU A O 1
ATOM 3602 N N . TYR A 1 468 ? 18.688 -48.156 -6.082 1 65.81 468 TYR A N 1
ATOM 3603 C CA . TYR A 1 468 ? 19.531 -47.156 -6.719 1 65.81 468 TYR A CA 1
ATOM 3604 C C . TYR A 1 468 ? 18.875 -45.781 -6.633 1 65.81 468 TYR A C 1
ATOM 3606 O O . TYR A 1 468 ? 19.312 -44.844 -7.309 1 65.81 468 TYR A O 1
ATOM 3614 N N . ARG A 1 469 ? 17.812 -45.688 -5.871 1 70.56 469 ARG A N 1
ATOM 3615 C CA . ARG A 1 469 ? 17.109 -44.438 -5.625 1 70.56 469 ARG A CA 1
ATOM 3616 C C . ARG A 1 469 ? 16.406 -43.938 -6.887 1 70.56 469 ARG A C 1
ATOM 3618 O O . ARG A 1 469 ? 16.297 -42.75 -7.125 1 70.56 469 ARG A O 1
ATOM 3625 N N . ILE A 1 470 ? 16.188 -44.906 -7.734 1 70.5 470 ILE A N 1
ATOM 3626 C CA . ILE A 1 470 ? 15.328 -44.594 -8.867 1 70.5 470 ILE A CA 1
ATOM 3627 C C . ILE A 1 470 ? 13.867 -44.812 -8.484 1 70.5 470 ILE A C 1
ATOM 3629 O O . ILE A 1 470 ? 13.469 -45.906 -8.117 1 70.5 470 ILE A O 1
ATOM 3633 N N . CYS A 1 471 ? 13.141 -43.75 -8.469 1 77.81 471 CYS A N 1
ATOM 3634 C CA . CYS A 1 471 ? 11.742 -43.812 -8.055 1 77.81 471 CYS A CA 1
ATOM 3635 C C . CYS A 1 471 ? 10.812 -43.781 -9.258 1 77.81 471 CYS A C 1
ATOM 3637 O O . CYS A 1 471 ? 10.914 -42.906 -10.109 1 77.81 471 CYS A O 1
ATOM 3639 N N . THR A 1 472 ? 10.031 -44.781 -9.398 1 77 472 THR A N 1
ATOM 3640 C CA . THR A 1 472 ? 9.125 -44.906 -10.539 1 77 472 THR A CA 1
ATOM 3641 C C . THR A 1 472 ? 7.734 -45.344 -10.078 1 77 472 THR A C 1
ATOM 3643 O O . THR A 1 472 ? 7.566 -45.781 -8.945 1 77 472 THR A O 1
ATOM 3646 N N . LYS A 1 473 ? 6.793 -45.125 -10.93 1 81.88 473 LYS A N 1
ATOM 3647 C CA . LYS A 1 473 ? 5.461 -45.688 -10.711 1 81.88 473 LYS A CA 1
ATOM 3648 C C . LYS A 1 473 ? 5.477 -47.219 -10.797 1 81.88 473 LYS A C 1
ATOM 3650 O O . LYS A 1 473 ? 6.312 -47.781 -11.492 1 81.88 473 LYS A O 1
ATOM 3655 N N . ASN A 1 474 ? 4.73 -48 -9.938 1 73.81 474 ASN A N 1
ATOM 3656 C CA . ASN A 1 474 ? 4.688 -49.469 -9.898 1 73.81 474 ASN A CA 1
ATOM 3657 C C . ASN A 1 474 ? 4.289 -50.062 -11.242 1 73.81 474 ASN A C 1
ATOM 3659 O O . ASN A 1 474 ? 4.723 -51.156 -11.602 1 73.81 474 ASN A O 1
ATOM 3663 N N . GLU A 1 475 ? 3.326 -49.531 -11.945 1 63.41 475 GLU A N 1
ATOM 3664 C CA . GLU A 1 475 ? 2.914 -50.219 -13.164 1 63.41 475 GLU A CA 1
ATOM 3665 C C . GLU A 1 475 ? 3.932 -50.031 -14.281 1 63.41 475 GLU A C 1
ATOM 3667 O O . GLU A 1 475 ? 4.703 -49.062 -14.266 1 63.41 475 GLU A O 1
ATOM 3672 N N . PRO A 1 476 ? 3.928 -51.031 -15.281 1 53.88 476 PRO A N 1
ATOM 3673 C CA . PRO A 1 476 ? 4.941 -51.219 -16.312 1 53.88 476 PRO A CA 1
ATOM 3674 C C . PRO A 1 476 ? 5.457 -49.875 -16.875 1 53.88 476 PRO A C 1
ATOM 3676 O O . PRO A 1 476 ? 4.738 -48.875 -16.875 1 53.88 476 PRO A O 1
ATOM 3679 N N . PRO A 1 477 ? 6.75 -49.969 -17.062 1 49.5 477 PRO A N 1
ATOM 3680 C CA . PRO A 1 477 ? 7.641 -48.844 -17.406 1 49.5 477 PRO A CA 1
ATOM 3681 C C . PRO A 1 477 ? 7.066 -47.938 -18.5 1 49.5 477 PRO A C 1
ATOM 3683 O O . PRO A 1 477 ? 6.832 -48.406 -19.625 1 49.5 477 PRO A O 1
ATOM 3686 N N . TYR A 1 478 ? 6.102 -47.312 -18.234 1 51.28 478 TYR A N 1
ATOM 3687 C CA . TYR A 1 478 ? 5.57 -46.375 -19.219 1 51.28 478 TYR A CA 1
ATOM 3688 C C . TYR A 1 478 ? 6.605 -45.312 -19.562 1 51.28 478 TYR A C 1
ATOM 3690 O O . TYR A 1 478 ? 7.461 -44.969 -18.75 1 51.28 478 TYR A O 1
ATOM 3698 N N . ASP A 1 479 ? 6.855 -45.219 -20.781 1 56.75 479 ASP A N 1
ATOM 3699 C CA . ASP A 1 479 ? 7.762 -44.469 -21.641 1 56.75 479 ASP A CA 1
ATOM 3700 C C . ASP A 1 479 ? 7.555 -42.969 -21.469 1 56.75 479 ASP A C 1
ATOM 3702 O O . ASP A 1 479 ? 8.016 -42.188 -22.297 1 56.75 479 ASP A O 1
ATOM 3706 N N . SER A 1 480 ? 6.75 -42.594 -20.438 1 69.69 480 SER A N 1
ATOM 3707 C CA . SER A 1 480 ? 6.617 -41.125 -20.469 1 69.69 480 SER A CA 1
ATOM 3708 C C . SER A 1 480 ? 7.219 -40.5 -19.203 1 69.69 480 SER A C 1
ATOM 3710 O O . SER A 1 480 ? 7.137 -41.062 -18.125 1 69.69 480 SER A O 1
ATOM 3712 N N . TYR A 1 481 ? 8.055 -39.469 -19.344 1 70.62 481 TYR A N 1
ATOM 3713 C CA . TYR A 1 481 ? 8.625 -38.688 -18.25 1 70.62 481 TYR A CA 1
ATOM 3714 C C . TYR A 1 481 ? 7.527 -38.125 -17.359 1 70.62 481 TYR A C 1
ATOM 3716 O O . TYR A 1 481 ? 7.738 -37.906 -16.172 1 70.62 481 TYR A O 1
ATOM 3724 N N . MET A 1 482 ? 6.379 -38.125 -17.891 1 75.81 482 MET A N 1
ATOM 3725 C CA . MET A 1 482 ? 5.273 -37.5 -17.156 1 75.81 482 MET A CA 1
ATOM 3726 C C . MET A 1 482 ? 4.648 -38.5 -16.188 1 75.81 482 MET A C 1
ATOM 3728 O O . MET A 1 482 ? 4.203 -38.125 -15.102 1 75.81 482 MET A O 1
ATOM 3732 N N . SER A 1 483 ? 4.715 -39.719 -16.531 1 74.69 483 SER A N 1
ATOM 3733 C CA . SER A 1 483 ? 4.039 -40.719 -15.719 1 74.69 483 SER A CA 1
ATOM 3734 C C . SER A 1 483 ? 4.73 -40.906 -14.375 1 74.69 483 SER A C 1
ATOM 3736 O O . SER A 1 483 ? 4.09 -41.25 -13.383 1 74.69 483 SER A O 1
ATOM 3738 N N . ASN A 1 484 ? 6.012 -40.562 -14.258 1 76.94 484 ASN A N 1
ATOM 3739 C CA . ASN A 1 484 ? 6.785 -40.844 -13.047 1 76.94 484 ASN A CA 1
ATOM 3740 C C . ASN A 1 484 ? 6.883 -39.594 -12.164 1 76.94 484 ASN A C 1
ATOM 3742 O O . ASN A 1 484 ? 7.352 -39.688 -11.031 1 76.94 484 ASN A O 1
ATOM 3746 N N . VAL A 1 485 ? 6.375 -38.594 -12.633 1 78.56 485 VAL A N 1
ATOM 3747 C CA . VAL A 1 485 ? 6.633 -37.344 -11.961 1 78.56 485 VAL A CA 1
ATOM 3748 C C . VAL A 1 485 ? 5.934 -37.312 -10.609 1 78.56 485 VAL A C 1
ATOM 3750 O O . VAL A 1 485 ? 6.523 -36.906 -9.602 1 78.56 485 VAL A O 1
ATOM 3753 N N . GLY A 1 486 ? 4.719 -37.656 -10.531 1 81.75 486 GLY A N 1
ATOM 3754 C CA . GLY A 1 486 ? 3.969 -37.625 -9.281 1 81.75 486 GLY A CA 1
ATOM 3755 C C . GLY A 1 486 ? 4.551 -38.531 -8.211 1 81.75 486 GLY A C 1
ATOM 3756 O O . GLY A 1 486 ? 5.023 -38.062 -7.18 1 81.75 486 GLY A O 1
ATOM 3757 N N . ALA A 1 487 ? 4.641 -39.781 -8.531 1 84.56 487 ALA A N 1
ATOM 3758 C CA . ALA A 1 487 ? 5.145 -40.75 -7.586 1 84.56 487 ALA A CA 1
ATOM 3759 C C . ALA A 1 487 ? 6.625 -40.531 -7.289 1 84.56 487 ALA A C 1
ATOM 3761 O O . ALA A 1 487 ? 7.062 -40.656 -6.145 1 84.56 487 ALA A O 1
ATOM 3762 N N . GLY A 1 488 ? 7.305 -40.188 -8.297 1 80.75 488 GLY A N 1
ATOM 3763 C CA . GLY A 1 488 ? 8.734 -39.938 -8.125 1 80.75 488 GLY A CA 1
ATOM 3764 C C . GLY A 1 488 ? 9.039 -38.781 -7.191 1 80.75 488 GLY A C 1
ATOM 3765 O O . GLY A 1 488 ? 9.945 -38.875 -6.363 1 80.75 488 GLY A O 1
ATOM 3766 N N . SER A 1 489 ? 8.297 -37.844 -7.305 1 83.25 489 SER A N 1
ATOM 3767 C CA . SER A 1 489 ? 8.539 -36.656 -6.484 1 83.25 489 SER A CA 1
ATOM 3768 C C . SER A 1 489 ? 8.281 -36.938 -5.008 1 83.25 489 SER A C 1
ATOM 3770 O O . SER A 1 489 ? 9.047 -36.531 -4.145 1 83.25 489 SER A O 1
ATOM 3772 N N . ILE A 1 490 ? 7.25 -37.562 -4.715 1 88.06 490 ILE A N 1
ATOM 3773 C CA . ILE A 1 490 ? 6.887 -37.906 -3.342 1 88.06 490 ILE A CA 1
ATOM 3774 C C . ILE A 1 490 ? 7.934 -38.844 -2.738 1 88.06 490 ILE A C 1
ATOM 3776 O O . ILE A 1 490 ? 8.445 -38.594 -1.646 1 88.06 490 ILE A O 1
ATOM 3780 N N . LEU A 1 491 ? 8.289 -39.844 -3.471 1 86.38 491 LEU A N 1
ATOM 3781 C CA . LEU A 1 491 ? 9.188 -40.844 -2.945 1 86.38 491 LEU A CA 1
ATOM 3782 C C . LEU A 1 491 ? 10.609 -40.312 -2.82 1 86.38 491 LEU A C 1
ATOM 3784 O O . LEU A 1 491 ? 11.336 -40.688 -1.89 1 86.38 491 LEU A O 1
ATOM 3788 N N . GLN A 1 492 ? 10.969 -39.5 -3.756 1 79 492 GLN A N 1
ATOM 3789 C CA . GLN A 1 492 ? 12.297 -38.906 -3.672 1 79 492 GLN A CA 1
ATOM 3790 C C . GLN A 1 492 ? 12.43 -38.031 -2.428 1 79 492 GLN A C 1
ATOM 3792 O O . GLN A 1 492 ? 13.492 -37.969 -1.804 1 79 492 GLN A O 1
ATOM 3797 N N . SER A 1 493 ? 11.406 -37.344 -2.105 1 78.88 493 SER A N 1
ATOM 3798 C CA . SER A 1 493 ? 11.422 -36.469 -0.925 1 78.88 493 SER A CA 1
ATOM 3799 C C . SER A 1 493 ? 11.547 -37.312 0.354 1 78.88 493 SER A C 1
ATOM 3801 O O . SER A 1 493 ? 12.094 -36.844 1.353 1 78.88 493 SER A O 1
ATOM 3803 N N . LEU A 1 494 ? 11.141 -38.5 0.298 1 77.44 494 LEU A N 1
ATOM 3804 C CA . LEU A 1 494 ? 11.133 -39.344 1.489 1 77.44 494 LEU A CA 1
ATOM 3805 C C . LEU A 1 494 ? 12.414 -40.156 1.577 1 77.44 494 LEU A C 1
ATOM 3807 O O . LEU A 1 494 ? 12.766 -40.656 2.65 1 77.44 494 LEU A O 1
ATOM 3811 N N . THR A 1 495 ? 13.141 -40.375 0.491 1 73.12 495 THR A N 1
ATOM 3812 C CA . THR A 1 495 ? 14.289 -41.281 0.5 1 73.12 495 THR A CA 1
ATOM 3813 C C . THR A 1 495 ? 15.586 -40.5 0.675 1 73.12 495 THR A C 1
ATOM 3815 O O . THR A 1 495 ? 16.656 -41.094 0.842 1 73.12 495 THR A O 1
ATOM 3818 N N . THR A 1 496 ? 15.57 -39.188 0.588 1 68.25 496 THR A N 1
ATOM 3819 C CA . THR A 1 496 ? 16.797 -38.406 0.672 1 68.25 496 THR A CA 1
ATOM 3820 C C . THR A 1 496 ? 17.328 -38.375 2.104 1 68.25 496 THR A C 1
ATOM 3822 O O . THR A 1 496 ? 18.531 -38.25 2.326 1 68.25 496 THR A O 1
ATOM 3825 N N . LYS A 1 497 ? 16.5 -38.469 3.104 1 70.75 497 LYS A N 1
ATOM 3826 C CA . LYS A 1 497 ? 16.891 -38.469 4.512 1 70.75 497 LYS A CA 1
ATOM 3827 C C . LYS A 1 497 ? 16.109 -39.5 5.289 1 70.75 497 LYS A C 1
ATOM 3829 O O . LYS A 1 497 ? 15.289 -40.25 4.719 1 70.75 497 LYS A O 1
ATOM 3834 N N . ILE A 1 498 ? 16.625 -39.781 6.504 1 74.44 498 ILE A N 1
ATOM 3835 C CA . ILE A 1 498 ? 15.883 -40.688 7.375 1 74.44 498 ILE A CA 1
ATOM 3836 C C . ILE A 1 498 ? 14.438 -40.188 7.512 1 74.44 498 ILE A C 1
ATOM 3838 O O . ILE A 1 498 ? 14.203 -39.062 7.953 1 74.44 498 ILE A O 1
ATOM 3842 N N . THR A 1 499 ? 13.586 -41 6.945 1 83.25 499 THR A N 1
ATOM 3843 C CA . THR A 1 499 ? 12.172 -40.625 6.922 1 83.25 499 THR A CA 1
ATOM 3844 C C . THR A 1 499 ? 11.508 -40.938 8.258 1 83.25 499 THR A C 1
ATOM 3846 O O . THR A 1 499 ? 11.633 -42.062 8.766 1 83.25 499 THR A O 1
ATOM 3849 N N . THR A 1 500 ? 11.023 -39.969 8.914 1 86.81 500 THR A N 1
ATOM 3850 C CA . THR A 1 500 ? 10.219 -40.156 10.125 1 86.81 500 THR A CA 1
ATOM 3851 C C . THR A 1 500 ? 8.734 -39.969 9.812 1 86.81 500 THR A C 1
ATOM 3853 O O . THR A 1 500 ? 8.375 -39.5 8.742 1 86.81 500 THR A O 1
ATOM 3856 N N . HIS A 1 501 ? 7.941 -40.5 10.727 1 91.12 501 HIS A N 1
ATOM 3857 C CA . HIS A 1 501 ? 6.5 -40.344 10.57 1 91.12 501 HIS A CA 1
ATOM 3858 C C . HIS A 1 501 ? 6.113 -38.875 10.477 1 91.12 501 HIS A C 1
ATOM 3860 O O . HIS A 1 501 ? 5.211 -38.5 9.711 1 91.12 501 HIS A O 1
ATOM 3866 N N . ASP A 1 502 ? 6.809 -38.062 11.203 1 90.5 502 ASP A N 1
ATOM 3867 C CA . ASP A 1 502 ? 6.52 -36.656 11.211 1 90.5 502 ASP A CA 1
ATOM 3868 C C . ASP A 1 502 ? 6.809 -36.031 9.844 1 90.5 502 ASP A C 1
ATOM 3870 O O . ASP A 1 502 ? 6.105 -35.125 9.414 1 90.5 502 ASP A O 1
ATOM 3874 N N . MET A 1 503 ? 7.758 -36.5 9.227 1 88.31 503 MET A N 1
ATOM 3875 C CA . MET A 1 503 ? 8.102 -36 7.906 1 88.31 503 MET A CA 1
ATOM 3876 C C . MET A 1 503 ? 7.031 -36.344 6.887 1 88.31 503 MET A C 1
ATOM 3878 O O . MET A 1 503 ? 6.684 -35.531 6.027 1 88.31 503 MET A O 1
ATOM 3882 N N . VAL A 1 504 ? 6.559 -37.594 7.027 1 91.56 504 VAL A N 1
ATOM 3883 C CA . VAL A 1 504 ? 5.492 -38 6.129 1 91.56 504 VAL A CA 1
ATOM 3884 C C . VAL A 1 504 ? 4.238 -37.188 6.383 1 91.56 504 VAL A C 1
ATOM 3886 O O . VAL A 1 504 ? 3.596 -36.719 5.438 1 91.56 504 VAL A O 1
ATOM 3889 N N . THR A 1 505 ? 3.953 -36.938 7.625 1 93.62 505 THR A N 1
ATOM 3890 C CA . THR A 1 505 ? 2.783 -36.156 7.992 1 93.62 505 THR A CA 1
ATOM 3891 C C . THR A 1 505 ? 2.922 -34.719 7.48 1 93.62 505 THR A C 1
ATOM 3893 O O . THR A 1 505 ? 1.962 -34.156 6.965 1 93.62 505 THR A O 1
ATOM 3896 N N . SER A 1 506 ? 4.07 -34.188 7.59 1 92.69 506 SER A N 1
ATOM 3897 C CA . SER A 1 506 ? 4.312 -32.844 7.137 1 92.69 506 SER A CA 1
ATOM 3898 C C . SER A 1 506 ? 4.164 -32.719 5.621 1 92.69 506 SER A C 1
ATOM 3900 O O . SER A 1 506 ? 3.678 -31.719 5.113 1 92.69 506 SER A O 1
ATOM 3902 N N . MET A 1 507 ? 4.574 -33.719 4.949 1 91.75 507 MET A N 1
ATOM 3903 C CA . MET A 1 507 ? 4.434 -33.719 3.496 1 91.75 507 MET A CA 1
ATOM 3904 C C . MET A 1 507 ? 2.965 -33.719 3.092 1 91.75 507 MET A C 1
ATOM 3906 O O . MET A 1 507 ? 2.549 -32.969 2.221 1 91.75 507 MET A O 1
ATOM 3910 N N . PHE A 1 508 ? 2.191 -34.531 3.721 1 94.94 508 PHE A N 1
ATOM 3911 C CA . PHE A 1 508 ? 0.77 -34.625 3.408 1 94.94 508 PHE A CA 1
ATOM 3912 C C . PHE A 1 508 ? 0.057 -33.344 3.805 1 94.94 508 PHE A C 1
ATOM 3914 O O . PHE A 1 508 ? -0.897 -32.906 3.146 1 94.94 508 PHE A O 1
ATOM 3921 N N . ASP A 1 509 ? 0.563 -32.781 4.828 1 95.06 509 ASP A N 1
ATOM 3922 C CA . ASP A 1 509 ? 0.006 -31.484 5.234 1 95.06 509 ASP A CA 1
ATOM 3923 C C . ASP A 1 509 ? 0.258 -30.406 4.172 1 95.06 509 ASP A C 1
ATOM 3925 O O . ASP A 1 509 ? -0.634 -29.625 3.855 1 95.06 509 ASP A O 1
ATOM 3929 N N . SER A 1 510 ? 1.433 -30.438 3.664 1 94.38 510 SER A N 1
ATOM 3930 C CA . SER A 1 510 ? 1.791 -29.453 2.637 1 94.38 510 SER A CA 1
ATOM 3931 C C . SER A 1 510 ? 0.989 -29.688 1.358 1 94.38 510 SER A C 1
ATOM 3933 O O . SER A 1 510 ? 0.545 -28.719 0.721 1 94.38 510 SER A O 1
ATOM 3935 N N . ILE A 1 511 ? 0.812 -30.891 1.018 1 95.19 511 ILE A N 1
ATOM 3936 C CA . ILE A 1 511 ? 0.039 -31.203 -0.176 1 95.19 511 ILE A CA 1
ATOM 3937 C C . ILE A 1 511 ? -1.417 -30.797 0.025 1 95.19 511 ILE A C 1
ATOM 3939 O O . ILE A 1 511 ? -2.025 -30.188 -0.863 1 95.19 511 ILE A O 1
ATOM 3943 N N . ALA A 1 512 ? -1.934 -31.094 1.157 1 97.19 512 ALA A N 1
ATOM 3944 C CA . ALA A 1 512 ? -3.312 -30.734 1.467 1 97.19 512 ALA A CA 1
ATOM 3945 C C . ALA A 1 512 ? -3.5 -29.219 1.437 1 97.19 512 ALA A C 1
ATOM 3947 O O . ALA A 1 512 ? -4.504 -28.719 0.924 1 97.19 512 ALA A O 1
ATOM 3948 N N . SER A 1 513 ? -2.568 -28.562 1.994 1 94.94 513 SER A N 1
ATOM 3949 C CA . SER A 1 513 ? -2.645 -27.094 2.002 1 94.94 513 SER A CA 1
ATOM 3950 C C . SER A 1 513 ? -2.559 -26.531 0.588 1 94.94 513 SER A C 1
ATOM 3952 O O . SER A 1 513 ? -3.275 -25.594 0.247 1 94.94 513 SER A O 1
ATOM 3954 N N . ALA A 1 514 ? -1.664 -27.016 -0.193 1 94.19 514 ALA A N 1
ATOM 3955 C CA . ALA A 1 514 ? -1.528 -26.578 -1.579 1 94.19 514 ALA A CA 1
ATOM 3956 C C . ALA A 1 514 ? -2.814 -26.828 -2.361 1 94.19 514 ALA A C 1
ATOM 3958 O O . ALA A 1 514 ? -3.289 -25.953 -3.084 1 94.19 514 ALA A O 1
ATOM 3959 N N . MET A 1 515 ? -3.371 -27.984 -2.205 1 95.62 515 MET A N 1
ATOM 3960 C CA . MET A 1 515 ? -4.617 -28.312 -2.898 1 95.62 515 MET A CA 1
ATOM 3961 C C . MET A 1 515 ? -5.754 -27.422 -2.412 1 95.62 515 MET A C 1
ATOM 3963 O O . MET A 1 515 ? -6.613 -27.016 -3.199 1 95.62 515 MET A O 1
ATOM 3967 N N . THR A 1 516 ? -5.754 -27.188 -1.129 1 95.88 516 THR A N 1
ATOM 3968 C CA . THR A 1 516 ? -6.766 -26.281 -0.587 1 95.88 516 THR A CA 1
ATOM 3969 C C . THR A 1 516 ? -6.664 -24.906 -1.241 1 95.88 516 THR A C 1
ATOM 3971 O O . THR A 1 516 ? -7.684 -24.312 -1.606 1 95.88 516 THR A O 1
ATOM 3974 N N . ASN A 1 517 ? -5.492 -24.438 -1.335 1 92.19 517 ASN A N 1
ATOM 3975 C CA . ASN A 1 517 ? -5.289 -23.141 -1.979 1 92.19 517 ASN A CA 1
ATOM 3976 C C . ASN A 1 517 ? -5.754 -23.156 -3.432 1 92.19 517 ASN A C 1
ATOM 3978 O O . ASN A 1 517 ? -6.34 -22.188 -3.912 1 92.19 517 ASN A O 1
ATOM 3982 N N . ARG A 1 518 ? -5.531 -24.203 -4.062 1 91 518 ARG A N 1
ATOM 3983 C CA . ARG A 1 518 ? -6 -24.312 -5.441 1 91 518 ARG A CA 1
ATOM 3984 C C . ARG A 1 518 ? -7.523 -24.328 -5.504 1 91 518 ARG A C 1
ATOM 3986 O O . ARG A 1 518 ? -8.117 -23.766 -6.426 1 91 518 ARG A O 1
ATOM 3993 N N . PHE A 1 519 ? -8.148 -25 -4.559 1 92.12 519 PHE A N 1
ATOM 3994 C CA . PHE A 1 519 ? -9.609 -24.984 -4.488 1 92.12 519 PHE A CA 1
ATOM 3995 C C . PHE A 1 519 ? -10.117 -23.547 -4.379 1 92.12 519 PHE A C 1
ATOM 3997 O O . PHE A 1 519 ? -11.148 -23.203 -4.961 1 92.12 519 PHE A O 1
ATOM 4004 N N . ARG A 1 520 ? -9.391 -22.781 -3.707 1 90.19 520 ARG A N 1
ATOM 4005 C CA . ARG A 1 520 ? -9.836 -21.422 -3.398 1 90.19 520 ARG A CA 1
ATOM 4006 C C . ARG A 1 520 ? -9.656 -20.5 -4.602 1 90.19 520 ARG A C 1
ATOM 4008 O O . ARG A 1 520 ? -10.562 -19.75 -4.945 1 90.19 520 ARG A O 1
ATOM 4015 N N . PHE A 1 521 ? -8.547 -20.578 -5.262 1 84.06 521 PHE A N 1
ATOM 4016 C CA . PHE A 1 521 ? -8.32 -19.531 -6.246 1 84.06 521 PHE A CA 1
ATOM 4017 C C . PHE A 1 521 ? -8.57 -20.047 -7.656 1 84.06 521 PHE A C 1
ATOM 4019 O O . PHE A 1 521 ? -8.836 -19.266 -8.57 1 84.06 521 PHE A O 1
ATOM 4026 N N . GLN A 1 522 ? -8.461 -21.312 -7.863 1 77.94 522 GLN A N 1
ATOM 4027 C CA . GLN A 1 522 ? -8.562 -21.797 -9.234 1 77.94 522 GLN A CA 1
ATOM 4028 C C . GLN A 1 522 ? -9.93 -22.422 -9.5 1 77.94 522 GLN A C 1
ATOM 4030 O O . GLN A 1 522 ? -10.531 -22.188 -10.547 1 77.94 522 GLN A O 1
ATOM 4035 N N . TYR A 1 523 ? -10.438 -23.188 -8.578 1 81.88 523 TYR A N 1
ATOM 4036 C CA . TYR A 1 523 ? -11.609 -24 -8.875 1 81.88 523 TYR A CA 1
ATOM 4037 C C . TYR A 1 523 ? -12.867 -23.406 -8.242 1 81.88 523 TYR A C 1
ATOM 4039 O O . TYR A 1 523 ? -13.984 -23.75 -8.625 1 81.88 523 TYR A O 1
ATOM 4047 N N . GLY A 1 524 ? -12.656 -22.656 -7.238 1 74.94 524 GLY A N 1
ATOM 4048 C CA . GLY A 1 524 ? -13.805 -22.219 -6.465 1 74.94 524 GLY A CA 1
ATOM 4049 C C . GLY A 1 524 ? -14.352 -20.875 -6.918 1 74.94 524 GLY A C 1
ATOM 4050 O O . GLY A 1 524 ? -15.422 -20.453 -6.473 1 74.94 524 GLY A O 1
ATOM 4051 N N . ILE A 1 525 ? -13.648 -20.062 -7.711 1 64.62 525 ILE A N 1
ATOM 4052 C CA . ILE A 1 525 ? -14.109 -18.719 -8.008 1 64.62 525 ILE A CA 1
ATOM 4053 C C . ILE A 1 525 ? -15.242 -18.766 -9.031 1 64.62 525 ILE A C 1
ATOM 4055 O O . ILE A 1 525 ? -15.055 -19.281 -10.141 1 64.62 525 ILE A O 1
ATOM 4059 N N . SER A 1 526 ? -16.453 -18.953 -8.484 1 60 526 SER A N 1
ATOM 4060 C CA . SER A 1 526 ? -17.609 -18.766 -9.352 1 60 526 SER A CA 1
ATOM 4061 C C . SER A 1 526 ? -17.844 -17.297 -9.648 1 60 526 SER A C 1
ATOM 4063 O O . SER A 1 526 ? -17.391 -16.422 -8.898 1 60 526 SER A O 1
ATOM 4065 N N . ALA A 1 527 ? -18.109 -16.969 -10.977 1 49.88 527 ALA A N 1
ATOM 4066 C CA . ALA A 1 527 ? -18.516 -15.633 -11.391 1 49.88 527 ALA A CA 1
ATOM 4067 C C . ALA A 1 527 ? -19.359 -14.953 -10.32 1 49.88 527 ALA A C 1
ATOM 4069 O O . ALA A 1 527 ? -19.562 -13.742 -10.352 1 49.88 527 ALA A O 1
ATOM 4070 N N . GLN A 1 528 ? -19.844 -15.789 -9.367 1 48.94 528 GLN A N 1
ATOM 4071 C CA . GLN A 1 528 ? -20.797 -15.125 -8.477 1 48.94 528 GLN A CA 1
ATOM 4072 C C . GLN A 1 528 ? -20.094 -14.562 -7.242 1 48.94 528 GLN A C 1
ATOM 4074 O O . GLN A 1 528 ? -19.141 -15.164 -6.746 1 48.94 528 GLN A O 1
ATOM 4079 N N . ASP A 1 529 ? -20.281 -13.383 -6.758 1 56.03 529 ASP A N 1
ATOM 4080 C CA . ASP A 1 529 ? -19.828 -12.484 -5.699 1 56.03 529 ASP A CA 1
ATOM 4081 C C . ASP A 1 529 ? -19.812 -13.188 -4.344 1 56.03 529 ASP A C 1
ATOM 4083 O O . ASP A 1 529 ? -19.047 -12.812 -3.459 1 56.03 529 ASP A O 1
ATOM 4087 N N . VAL A 1 530 ? -20.516 -14.391 -4.145 1 57.03 530 VAL A N 1
ATOM 4088 C CA . VAL A 1 530 ? -20.719 -14.969 -2.82 1 57.03 530 VAL A CA 1
ATOM 4089 C C . VAL A 1 530 ? -19.438 -15.688 -2.377 1 57.03 530 VAL A C 1
ATOM 4091 O O . VAL A 1 530 ? -19.156 -15.789 -1.179 1 57.03 530 VAL A O 1
ATOM 4094 N N . ASP A 1 531 ? -18.516 -15.906 -3.207 1 73.88 531 ASP A N 1
ATOM 4095 C CA . ASP A 1 531 ? -17.359 -16.734 -2.877 1 73.88 531 ASP A CA 1
ATOM 4096 C C . ASP A 1 531 ? -16.141 -15.859 -2.559 1 73.88 531 ASP A C 1
ATOM 4098 O O . ASP A 1 531 ? -15.047 -16.375 -2.318 1 73.88 531 ASP A O 1
ATOM 4102 N N . LEU A 1 532 ? -16.453 -14.625 -2.5 1 79 532 LEU A N 1
ATOM 4103 C CA . LEU A 1 532 ? -15.391 -13.688 -2.143 1 79 532 LEU A CA 1
ATOM 4104 C C . LEU A 1 532 ? -15.703 -12.992 -0.82 1 79 532 LEU A C 1
ATOM 4106 O O . LEU A 1 532 ? -16.797 -12.445 -0.642 1 79 532 LEU A O 1
ATOM 4110 N N . VAL A 1 533 ? -14.836 -13.203 0.094 1 82.62 533 VAL A N 1
ATOM 4111 C CA . VAL A 1 533 ? -14.953 -12.469 1.348 1 82.62 533 VAL A CA 1
ATOM 4112 C C . VAL A 1 533 ? -14.438 -11.039 1.163 1 82.62 533 VAL A C 1
ATOM 4114 O O . VAL A 1 533 ? -13.32 -10.836 0.678 1 82.62 533 VAL A O 1
ATOM 4117 N N . GLN A 1 534 ? -15.312 -10.164 1.438 1 82.56 534 GLN A N 1
ATOM 4118 C CA . GLN A 1 534 ? -14.922 -8.766 1.299 1 82.56 534 GLN A CA 1
ATOM 4119 C C . GLN A 1 534 ? -14.25 -8.25 2.566 1 82.56 534 GLN A C 1
ATOM 4121 O O . GLN A 1 534 ? -14.656 -8.602 3.678 1 82.56 534 GLN A O 1
ATOM 4126 N N . GLY A 1 535 ? -13.125 -7.613 2.299 1 82.81 535 GLY A N 1
ATOM 4127 C CA . GLY A 1 535 ? -12.398 -7.008 3.402 1 82.81 535 GLY A CA 1
ATOM 4128 C C . GLY A 1 535 ? -12.25 -5.504 3.27 1 82.81 535 GLY A C 1
ATOM 4129 O O . GLY A 1 535 ? -12.875 -4.887 2.406 1 82.81 535 GLY A O 1
ATOM 4130 N N . LYS A 1 536 ? -11.672 -4.938 4.301 1 82 536 LYS A N 1
ATOM 4131 C CA . LYS A 1 536 ? -11.398 -3.504 4.312 1 82 536 LYS A CA 1
ATOM 4132 C C . LYS A 1 536 ? -9.922 -3.227 4.039 1 82 536 LYS A C 1
ATOM 4134 O O . LYS A 1 536 ? -9.047 -3.861 4.629 1 82 536 LYS A O 1
ATOM 4139 N N . ALA A 1 537 ? -9.727 -2.424 3.068 1 83.62 537 ALA A N 1
ATOM 4140 C CA . ALA A 1 537 ? -8.367 -1.965 2.779 1 83.62 537 ALA A CA 1
ATOM 4141 C C . ALA A 1 537 ? -8.023 -0.724 3.596 1 83.62 537 ALA A C 1
ATOM 4143 O O . ALA A 1 537 ? -8.773 0.253 3.602 1 83.62 537 ALA A O 1
ATOM 4144 N N . TRP A 1 538 ? -6.957 -0.728 4.293 1 80.5 538 TRP A N 1
ATOM 4145 C CA . TRP A 1 538 ? -6.543 0.373 5.156 1 80.5 538 TRP A CA 1
ATOM 4146 C C . TRP A 1 538 ? -5.602 1.318 4.422 1 80.5 538 TRP A C 1
ATOM 4148 O O . TRP A 1 538 ? -4.57 0.894 3.896 1 80.5 538 TRP A O 1
ATOM 4158 N N . GLU A 1 539 ? -6.094 2.533 4.293 1 77.62 539 GLU A N 1
ATOM 4159 C CA . GLU A 1 539 ? -5.277 3.568 3.668 1 77.62 539 GLU A CA 1
ATOM 4160 C C . GLU A 1 539 ? -4.641 4.48 4.715 1 77.62 539 GLU A C 1
ATOM 4162 O O . GLU A 1 539 ? -5.242 4.746 5.758 1 77.62 539 GLU A O 1
ATOM 4167 N N . THR A 1 540 ? -3.438 4.91 4.457 1 75.12 540 THR A N 1
ATOM 4168 C CA . THR A 1 540 ? -2.764 5.844 5.352 1 75.12 540 THR A CA 1
ATOM 4169 C C . THR A 1 540 ? -3.164 7.281 5.031 1 75.12 540 THR A C 1
ATOM 4171 O O . THR A 1 540 ? -3.025 7.73 3.893 1 75.12 540 THR A O 1
ATOM 4174 N N . LYS A 1 541 ? -3.893 7.914 5.957 1 78.19 541 LYS A N 1
ATOM 4175 C CA . LYS A 1 541 ? -4.27 9.32 5.824 1 78.19 541 LYS A CA 1
ATOM 4176 C C . LYS A 1 541 ? -3.598 10.172 6.898 1 78.19 541 LYS A C 1
ATOM 4178 O O . LYS A 1 541 ? -2.863 9.648 7.742 1 78.19 541 LYS A O 1
ATOM 4183 N N . VAL A 1 542 ? -3.779 11.492 6.766 1 79.69 542 VAL A N 1
ATOM 4184 C CA . VAL A 1 542 ? -3.221 12.422 7.738 1 79.69 542 VAL A CA 1
ATOM 4185 C C . VAL A 1 542 ? -4.25 12.719 8.828 1 79.69 542 VAL A C 1
ATOM 4187 O O . VAL A 1 542 ? -5.371 13.133 8.531 1 79.69 542 VAL A O 1
ATOM 4190 N N . CYS A 1 543 ? -3.889 12.461 10.078 1 84.56 543 CYS A N 1
ATOM 4191 C CA . CYS A 1 543 ? -4.793 12.672 11.203 1 84.56 543 CYS A CA 1
ATOM 4192 C C . CYS A 1 543 ? -4.238 13.727 12.164 1 84.56 543 CYS A C 1
ATOM 4194 O O . CYS A 1 543 ? -3.041 14.008 12.156 1 84.56 543 CYS A O 1
ATOM 4196 N N . VAL A 1 544 ? -5.152 14.305 12.875 1 88.75 544 VAL A N 1
ATOM 4197 C CA . VAL A 1 544 ? -4.789 15.32 13.859 1 88.75 544 VAL A CA 1
ATOM 4198 C C . VAL A 1 544 ? -4.379 14.648 15.164 1 88.75 544 VAL A C 1
ATOM 4200 O O . VAL A 1 544 ? -5.031 13.703 15.617 1 88.75 544 VAL A O 1
ATOM 4203 N N . SER A 1 545 ? -3.227 15.016 15.695 1 88.5 545 SER A N 1
ATOM 4204 C CA . SER A 1 545 ? -2.756 14.523 16.984 1 88.5 545 SER A CA 1
ATOM 4205 C C . SER A 1 545 ? -2.643 15.664 18 1 88.5 545 SER A C 1
ATOM 4207 O O . SER A 1 545 ? -1.837 16.578 17.828 1 88.5 545 SER A O 1
ATOM 4209 N N . MET A 1 546 ? -3.457 15.594 19.047 1 91.44 546 MET A N 1
ATOM 4210 C CA . MET A 1 546 ? -3.48 16.641 20.062 1 91.44 546 MET A CA 1
ATOM 4211 C C . MET A 1 546 ? -2.355 16.469 21.062 1 91.44 546 MET A C 1
ATOM 4213 O O . MET A 1 546 ? -2.229 15.398 21.672 1 91.44 546 MET A O 1
ATOM 4217 N N . ARG A 1 547 ? -1.564 17.484 21.219 1 91.75 547 ARG A N 1
ATOM 4218 C CA . ARG A 1 547 ? -0.535 17.531 22.25 1 91.75 547 ARG A CA 1
ATOM 4219 C C . ARG A 1 547 ? -0.939 18.484 23.375 1 91.75 547 ARG A C 1
ATOM 4221 O O . ARG A 1 547 ? -0.671 19.688 23.297 1 91.75 547 ARG A O 1
ATOM 4228 N N . ILE A 1 548 ? -1.407 18.031 24.453 1 91.5 548 ILE A N 1
ATOM 4229 C CA . ILE A 1 548 ? -2.059 18.797 25.516 1 91.5 548 ILE A CA 1
ATOM 4230 C C . ILE A 1 548 ? -1.015 19.594 26.297 1 91.5 548 ILE A C 1
ATOM 4232 O O . ILE A 1 548 ? -1.319 20.656 26.844 1 91.5 548 ILE A O 1
ATOM 4236 N N . LYS A 1 549 ? 0.242 19.188 26.281 1 92.88 549 LYS A N 1
ATOM 4237 C CA . LYS A 1 549 ? 1.284 19.875 27.047 1 92.88 549 LYS A CA 1
ATOM 4238 C C . LYS A 1 549 ? 1.463 21.312 26.562 1 92.88 549 LYS A C 1
ATOM 4240 O O . LYS A 1 549 ? 1.758 22.203 27.359 1 92.88 549 LYS A O 1
ATOM 4245 N N . TRP A 1 550 ? 1.188 21.578 25.344 1 93.12 550 TRP A N 1
ATOM 4246 C CA . TRP A 1 550 ? 1.414 22.906 24.781 1 93.12 550 TRP A CA 1
ATOM 4247 C C . TRP A 1 550 ? 0.232 23.828 25.047 1 93.12 550 TRP A C 1
ATOM 4249 O O . TRP A 1 550 ? 0.338 25.047 24.906 1 93.12 550 TRP A O 1
ATOM 4259 N N . LEU A 1 551 ? -0.934 23.281 25.5 1 95.38 551 LEU A N 1
ATOM 4260 C CA . LEU A 1 551 ? -2.092 24.109 25.844 1 95.38 551 LEU A CA 1
ATOM 4261 C C . LEU A 1 551 ? -1.982 24.625 27.266 1 95.38 551 LEU A C 1
ATOM 4263 O O . LEU A 1 551 ? -2.754 25.5 27.672 1 95.38 551 LEU A O 1
ATOM 4267 N N . LEU A 1 552 ? -0.963 24.281 27.969 1 96.44 552 LEU A N 1
ATOM 4268 C CA . LEU A 1 552 ? -0.799 24.703 29.359 1 96.44 552 LEU A CA 1
ATOM 4269 C C . LEU A 1 552 ? -0.45 26.188 29.438 1 96.44 552 LEU A C 1
ATOM 4271 O O . LEU A 1 552 ? -0.867 26.875 30.375 1 96.44 552 LEU A O 1
ATOM 4275 N N . LEU A 1 553 ? 0.243 26.625 28.469 1 96.5 553 LEU A N 1
ATOM 4276 C CA . LEU A 1 553 ? 0.635 28.031 28.5 1 96.5 553 LEU A CA 1
ATOM 4277 C C . LEU A 1 553 ? -0.575 28.938 28.281 1 96.5 553 LEU A C 1
ATOM 4279 O O . LEU A 1 553 ? -0.858 29.797 29.125 1 96.5 553 LEU A O 1
ATOM 4283 N N . PRO A 1 554 ? -1.359 28.688 27.203 1 96.81 554 PRO A N 1
ATOM 4284 C CA . PRO A 1 554 ? -2.543 29.547 27.062 1 96.81 554 PRO A CA 1
ATOM 4285 C C . PRO A 1 554 ? -3.525 29.391 28.219 1 96.81 554 PRO A C 1
ATOM 4287 O O . PRO A 1 554 ? -4.148 30.375 28.625 1 96.81 554 PRO A O 1
ATOM 4290 N N . ILE A 1 555 ? -3.666 28.266 28.797 1 96.94 555 ILE A N 1
ATOM 4291 C CA . ILE A 1 555 ? -4.543 28.062 29.953 1 96.94 555 ILE A CA 1
ATOM 4292 C C . ILE A 1 555 ? -3.963 28.766 31.172 1 96.94 555 ILE A C 1
ATOM 4294 O O . ILE A 1 555 ? -4.691 29.422 31.922 1 96.94 555 ILE A O 1
ATOM 4298 N N . GLY A 1 556 ? -2.68 28.625 31.344 1 97.19 556 GLY A N 1
ATOM 4299 C CA . GLY A 1 556 ? -2.01 29.297 32.438 1 97.19 556 GLY A CA 1
ATOM 4300 C C . GLY A 1 556 ? -2.096 30.812 32.375 1 97.19 556 GLY A C 1
ATOM 4301 O O . GLY A 1 556 ? -2.363 31.469 33.375 1 97.19 556 GLY A O 1
ATOM 4302 N N . LEU A 1 557 ? -1.903 31.344 31.172 1 97.62 557 LEU A N 1
ATOM 4303 C CA . LEU A 1 557 ? -1.98 32.781 30.984 1 97.62 557 LEU A CA 1
ATOM 4304 C C . LEU A 1 557 ? -3.393 33.312 31.25 1 97.62 557 LEU A C 1
ATOM 4306 O O . LEU A 1 557 ? -3.572 34.375 31.859 1 97.62 557 LEU A O 1
ATOM 4310 N N . THR A 1 558 ? -4.402 32.594 30.797 1 97.5 558 THR A N 1
ATOM 4311 C CA . THR A 1 558 ? -5.789 32.969 31.031 1 97.5 558 THR A CA 1
ATOM 4312 C C . THR A 1 558 ? -6.121 32.906 32.531 1 97.5 558 THR A C 1
ATOM 4314 O O . THR A 1 558 ? -6.797 33.812 33.031 1 97.5 558 THR A O 1
ATOM 4317 N N . SER A 1 559 ? -5.582 31.953 33.219 1 97.44 559 SER A N 1
ATOM 4318 C CA . SER A 1 559 ? -5.812 31.828 34.656 1 97.44 559 SER A CA 1
ATOM 4319 C C . SER A 1 559 ? -5.152 32.969 35.438 1 97.44 559 SER A C 1
ATOM 4321 O O . SER A 1 559 ? -5.758 33.531 36.344 1 97.44 559 SER A O 1
ATOM 4323 N N . VAL A 1 560 ? -3.943 33.281 35.062 1 97.5 560 VAL A N 1
ATOM 4324 C CA . VAL A 1 560 ? -3.23 34.375 35.719 1 97.5 560 VAL A CA 1
ATOM 4325 C C . VAL A 1 560 ? -3.969 35.688 35.469 1 97.5 560 VAL A C 1
ATOM 4327 O O . VAL A 1 560 ? -4.09 36.531 36.375 1 97.5 560 VAL A O 1
ATOM 4330 N N . THR A 1 561 ? -4.434 35.844 34.219 1 97.06 561 THR A N 1
ATOM 4331 C CA . THR A 1 561 ? -5.18 37.062 33.906 1 97.06 561 THR A CA 1
ATOM 4332 C C . THR A 1 561 ? -6.477 37.125 34.688 1 97.06 561 THR A C 1
ATOM 4334 O O . THR A 1 561 ? -6.879 38.219 35.156 1 97.06 561 THR A O 1
ATOM 4337 N N . PHE A 1 562 ? -7.086 36.031 34.875 1 95.94 562 PHE A N 1
ATOM 4338 C CA . PHE A 1 562 ? -8.305 35.969 35.656 1 95.94 562 PHE A CA 1
ATOM 4339 C C . PHE A 1 562 ? -8.023 36.344 37.125 1 95.94 562 PHE A C 1
ATOM 4341 O O . PHE A 1 562 ? -8.75 37.156 37.719 1 95.94 562 PHE A O 1
ATOM 4348 N N . ILE A 1 563 ? -6.973 35.844 37.688 1 96.75 563 ILE A N 1
ATOM 4349 C CA . ILE A 1 563 ? -6.602 36.094 39.062 1 96.75 563 ILE A CA 1
ATOM 4350 C C . ILE A 1 563 ? -6.227 37.562 39.219 1 96.75 563 ILE A C 1
ATOM 4352 O O . ILE A 1 563 ? -6.645 38.219 40.188 1 96.75 563 ILE A O 1
ATOM 4356 N N . LEU A 1 564 ? -5.477 38.094 38.25 1 96.19 564 LEU A N 1
ATOM 4357 C CA . LEU A 1 564 ? -5.082 39.5 38.281 1 96.19 564 LEU A CA 1
ATOM 4358 C C . LEU A 1 564 ? -6.305 40.406 38.219 1 96.19 564 LEU A C 1
ATOM 4360 O O . LEU A 1 564 ? -6.367 41.438 38.906 1 96.19 564 LEU A O 1
ATOM 4364 N N . SER A 1 565 ? -7.25 40.031 37.344 1 95.06 565 SER A N 1
ATOM 4365 C CA . SER A 1 565 ? -8.461 40.844 37.188 1 95.06 565 SER A CA 1
ATOM 4366 C C . SER A 1 565 ? -9.297 40.812 38.438 1 95.06 565 SER A C 1
ATOM 4368 O O . SER A 1 565 ? -9.781 41.875 38.906 1 95.06 565 SER A O 1
ATOM 4370 N N . MET A 1 566 ? -9.383 39.75 39.094 1 94.19 566 MET A N 1
ATOM 4371 C CA . MET A 1 566 ? -10.141 39.625 40.344 1 94.19 566 MET A CA 1
ATOM 4372 C C . MET A 1 566 ? -9.453 40.406 41.469 1 94.19 566 MET A C 1
ATOM 4374 O O . MET A 1 566 ? -10.117 41.062 42.25 1 94.19 566 MET A O 1
ATOM 4378 N N . TRP A 1 567 ? -8.195 40.312 41.469 1 93.94 567 TRP A N 1
ATOM 4379 C CA . TRP A 1 567 ? -7.422 41.031 42.5 1 93.94 567 TRP A CA 1
ATOM 4380 C C . TRP A 1 567 ? -7.566 42.531 42.344 1 93.94 567 TRP A C 1
ATOM 4382 O O . TRP A 1 567 ? -7.73 43.25 43.312 1 93.94 567 TRP A O 1
ATOM 4392 N N . THR A 1 568 ? -7.508 43 41.062 1 92.44 568 THR A N 1
ATOM 4393 C CA . THR A 1 568 ? -7.621 44.438 40.812 1 92.44 568 THR A CA 1
ATOM 4394 C C . THR A 1 568 ? -9.023 44.938 41.156 1 92.44 568 THR A C 1
ATOM 4396 O O . THR A 1 568 ? -9.18 46.031 41.719 1 92.44 568 THR A O 1
ATOM 4399 N N . ILE A 1 569 ? -10.039 44.156 40.844 1 90.62 569 ILE A N 1
ATOM 4400 C CA . ILE A 1 569 ? -11.414 44.531 41.125 1 90.62 569 ILE A CA 1
ATOM 4401 C C . ILE A 1 569 ? -11.641 44.594 42.625 1 90.62 569 ILE A C 1
ATOM 4403 O O . ILE A 1 569 ? -12.242 45.531 43.156 1 90.62 569 ILE A O 1
ATOM 4407 N N . ILE A 1 570 ? -11.094 43.688 43.406 1 90.75 570 ILE A N 1
ATOM 4408 C CA . ILE A 1 570 ? -11.273 43.625 44.844 1 90.75 570 ILE A CA 1
ATOM 4409 C C . ILE A 1 570 ? -10.523 44.781 45.5 1 90.75 570 ILE A C 1
ATOM 4411 O O . ILE A 1 570 ? -11.039 45.406 46.438 1 90.75 570 ILE A O 1
ATOM 4415 N N . THR A 1 571 ? -9.328 45.062 45 1 89 571 THR A N 1
ATOM 4416 C CA . THR A 1 571 ? -8.555 46.156 45.562 1 89 571 THR A CA 1
ATOM 4417 C C . THR A 1 571 ? -9.234 47.5 45.312 1 89 571 THR A C 1
ATOM 4419 O O . THR A 1 571 ? -9.219 48.375 46.156 1 89 571 THR A O 1
ATOM 4422 N N . ASN A 1 572 ? -9.836 47.594 44.062 1 89.75 572 ASN A N 1
ATOM 4423 C CA . ASN A 1 572 ? -10.547 48.812 43.719 1 89.75 572 ASN A CA 1
ATOM 4424 C C . ASN A 1 572 ? -11.852 48.938 44.5 1 89.75 572 ASN A C 1
ATOM 4426 O O . ASN A 1 572 ? -12.297 50.031 44.844 1 89.75 572 ASN A O 1
ATOM 4430 N N . TRP A 1 573 ? -12.445 47.781 44.875 1 87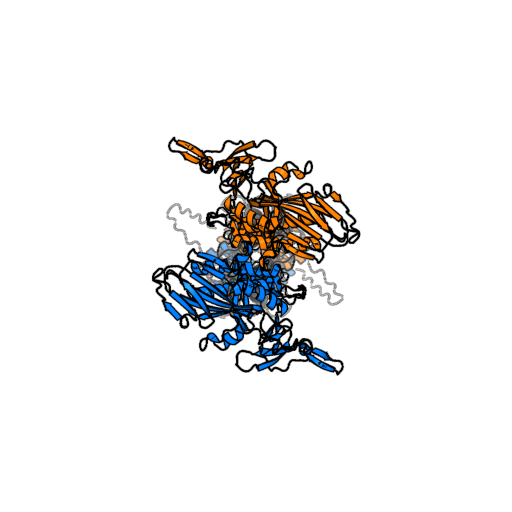.25 573 TRP A N 1
ATOM 4431 C CA . TRP A 1 573 ? -13.656 47.781 45.688 1 87.25 573 TRP A CA 1
ATOM 4432 C C . TRP A 1 573 ? -13.359 48.188 47.125 1 87.25 573 TRP A C 1
ATOM 4434 O O . TRP A 1 573 ? -14.141 48.906 47.75 1 87.25 573 TRP A O 1
ATOM 4444 N N . ARG A 1 574 ? -12.211 47.875 47.656 1 86.19 574 ARG A N 1
ATOM 4445 C CA . ARG A 1 574 ? -11.82 48.219 49.031 1 86.19 574 ARG A CA 1
ATOM 4446 C C . ARG A 1 574 ? -11.531 49.719 49.125 1 86.19 574 ARG A C 1
ATOM 4448 O O . ARG A 1 574 ? -11.766 50.344 50.156 1 86.19 574 ARG A O 1
ATOM 4455 N N . ARG A 1 575 ? -11.07 50.312 48 1 83.69 575 ARG A N 1
ATOM 4456 C CA . ARG A 1 575 ? -10.742 51.75 47.969 1 83.69 575 ARG A CA 1
ATOM 4457 C C . ARG A 1 575 ? -11.82 52.531 47.25 1 83.69 575 ARG A C 1
ATOM 4459 O O . ARG A 1 575 ? -11.531 53.594 46.688 1 83.69 575 ARG A O 1
ATOM 4466 N N . ARG A 1 576 ? -13.055 52.188 47.25 1 82.31 576 ARG A N 1
ATOM 4467 C CA . ARG A 1 576 ? -14.133 52.75 46.438 1 82.31 576 ARG A CA 1
ATOM 4468 C C . ARG A 1 576 ? -14.445 54.156 46.844 1 82.31 576 ARG A C 1
ATOM 4470 O O . ARG A 1 576 ? -14.992 54.938 46.062 1 82.31 576 ARG A O 1
ATOM 4477 N N . HIS A 1 577 ? -14.008 54.562 47.969 1 78.25 577 HIS A N 1
ATOM 4478 C CA . HIS A 1 577 ? -14.375 55.906 48.469 1 78.25 577 HIS A CA 1
ATOM 4479 C C . HIS A 1 577 ? -13.242 56.906 48.281 1 78.25 577 HIS A C 1
ATOM 4481 O O . HIS A 1 577 ? -13.438 58.094 48.406 1 78.25 577 HIS A O 1
ATOM 4487 N N . SER A 1 578 ? -12.109 56.469 47.844 1 76 578 SER A N 1
ATOM 4488 C CA . SER A 1 578 ? -10.961 57.375 47.812 1 76 578 SER A CA 1
ATOM 4489 C C . SER A 1 578 ? -10.492 57.625 46.406 1 76 578 SER A C 1
ATOM 4491 O O . SER A 1 578 ? -10.227 58.781 46.031 1 76 578 SER A O 1
ATOM 4493 N N . ILE A 1 579 ? -10.367 56.625 45.625 1 79.38 579 ILE A N 1
ATOM 4494 C CA . ILE A 1 579 ? -9.75 56.75 44.312 1 79.38 579 ILE A CA 1
ATOM 4495 C C . ILE A 1 579 ? -10.758 56.375 43.219 1 79.38 579 ILE A C 1
ATOM 4497 O O . ILE A 1 579 ? -11.305 55.25 43.25 1 79.38 579 ILE A O 1
ATOM 4501 N N . PRO A 1 580 ? -11.039 57.25 42.281 1 84.44 580 PRO A N 1
ATOM 4502 C CA . PRO A 1 580 ? -11.906 56.906 41.156 1 84.44 580 PRO A CA 1
ATOM 4503 C C . PRO A 1 580 ? -11.227 55.969 40.156 1 84.44 580 PRO A C 1
ATOM 4505 O O . PRO A 1 580 ? -10 55.844 40.156 1 84.44 580 PRO A O 1
ATOM 4508 N N . ILE A 1 581 ? -11.992 55.281 39.406 1 88.69 581 ILE A N 1
ATOM 4509 C CA . ILE A 1 581 ? -11.484 54.375 38.375 1 88.69 581 ILE A CA 1
ATOM 4510 C C . ILE A 1 581 ? -11.422 55.094 37.062 1 88.69 581 ILE A C 1
ATOM 4512 O O . ILE A 1 581 ? -12.461 55.344 36.438 1 88.69 581 ILE A O 1
ATOM 4516 N N . TRP A 1 582 ? -10.227 55.5 36.562 1 89.31 582 TRP A N 1
ATOM 4517 C CA . TRP A 1 582 ? -10.07 56.25 35.312 1 89.31 582 TRP A CA 1
ATOM 4518 C C . TRP A 1 582 ? -9.469 55.344 34.219 1 89.31 582 TRP A C 1
ATOM 4520 O O . TRP A 1 582 ? -9.672 55.594 33.031 1 89.31 582 TRP A O 1
ATOM 4530 N N . LYS A 1 583 ? -8.867 54.312 34.531 1 90.81 583 LYS A N 1
ATOM 4531 C CA . LYS A 1 583 ? -8.273 53.344 33.594 1 90.81 583 LYS A CA 1
ATOM 4532 C C . LYS A 1 583 ? -7.488 54.062 32.5 1 90.81 583 LYS A C 1
ATOM 4534 O O . LYS A 1 583 ? -6.562 54.812 32.781 1 90.81 583 LYS A O 1
ATOM 4539 N N . GLU A 1 584 ? -7.84 53.969 31.203 1 89.56 584 GLU A N 1
ATOM 4540 C CA . GLU A 1 584 ? -7.059 54.5 30.094 1 89.56 584 GLU A CA 1
ATOM 4541 C C . GLU A 1 584 ? -7.523 55.906 29.734 1 89.56 584 GLU A C 1
ATOM 4543 O O . GLU A 1 584 ? -6.988 56.531 28.797 1 89.56 584 GLU A O 1
ATOM 4548 N N . SER A 1 585 ? -8.406 56.562 30.453 1 88.56 585 SER A N 1
ATOM 4549 C CA . SER A 1 585 ? -8.945 57.875 30.125 1 88.56 585 SER A CA 1
ATOM 4550 C C . SER A 1 585 ? -7.883 58.969 30.281 1 88.56 585 SER A C 1
ATOM 4552 O O . SER A 1 585 ? -7.145 58.969 31.266 1 88.56 585 SER A O 1
ATOM 4554 N N . ILE A 1 586 ? -7.719 59.875 29.297 1 88.62 586 ILE A N 1
ATOM 4555 C CA . ILE A 1 586 ? -6.742 60.938 29.344 1 88.62 586 ILE A CA 1
ATOM 4556 C C . ILE A 1 586 ? -7.418 62.219 29.828 1 88.62 586 ILE A C 1
ATOM 4558 O O . ILE A 1 586 ? -6.746 63.219 30.125 1 88.62 586 ILE A O 1
ATOM 4562 N N . LEU A 1 587 ? -8.734 62.219 30.109 1 86.56 587 LEU A N 1
ATOM 4563 C CA . LEU A 1 587 ? -9.508 63.406 30.422 1 86.56 587 LEU A CA 1
ATOM 4564 C C . LEU A 1 587 ? -9.18 63.906 31.828 1 86.56 587 LEU A C 1
ATOM 4566 O O . LEU A 1 587 ? -9.203 65.125 32.062 1 86.56 587 LEU A O 1
ATOM 4570 N N . PRO A 1 588 ? -8.867 63 32.719 1 84.88 588 PRO A N 1
ATOM 4571 C CA . PRO A 1 588 ? -8.516 63.5 34.062 1 84.88 588 PRO A CA 1
ATOM 4572 C C . PRO A 1 588 ? -7.285 64.438 34.031 1 84.88 588 PRO A C 1
ATOM 4574 O O . PRO A 1 588 ? -7.148 65.312 34.875 1 84.88 588 PRO A O 1
ATOM 4577 N N . LEU A 1 589 ? -6.434 64.25 33.094 1 83.88 589 LEU A N 1
ATOM 4578 C CA . LEU A 1 589 ? -5.246 65.125 32.969 1 83.88 589 LEU A CA 1
ATOM 4579 C C . LEU A 1 589 ? -5.613 66.5 32.531 1 83.88 589 LEU A C 1
ATOM 4581 O O . LEU A 1 589 ? -4.918 67.5 32.844 1 83.88 589 LEU A O 1
ATOM 4585 N N . LEU A 1 590 ? -6.73 66.625 31.828 1 81.56 590 LEU A N 1
ATOM 4586 C CA . LEU A 1 590 ? -7.191 67.875 31.344 1 81.56 590 LEU A CA 1
ATOM 4587 C C . LEU A 1 590 ? -8.062 68.562 32.406 1 81.56 590 LEU A C 1
ATOM 4589 O O . LEU A 1 590 ? -7.961 69.812 32.594 1 81.56 590 LEU A O 1
ATOM 4593 N N . PHE A 1 591 ? -8.898 67.812 33.094 1 76.44 591 PHE A N 1
ATOM 4594 C CA . PHE A 1 591 ? -9.844 68.438 34.062 1 76.44 591 PHE A CA 1
ATOM 4595 C C . PHE A 1 591 ? -9.141 68.75 35.375 1 76.44 591 PHE A C 1
ATOM 4597 O O . PHE A 1 591 ? -9.484 69.75 36.031 1 76.44 591 PHE A O 1
ATOM 4604 N N . TYR A 1 592 ? -8.141 67.938 35.688 1 73.31 592 TYR A N 1
ATOM 4605 C CA . TYR A 1 592 ? -7.504 68.125 37 1 73.31 592 TYR A CA 1
ATOM 4606 C C . TYR A 1 592 ? -6.031 68.5 36.812 1 73.31 592 TYR A C 1
ATOM 4608 O O . TYR A 1 592 ? -5.266 68.438 37.781 1 73.31 592 TYR A O 1
ATOM 4616 N N . GLY A 1 593 ? -5.562 68.812 35.625 1 64.25 593 GLY A N 1
ATOM 4617 C CA . GLY A 1 593 ? -4.168 69.062 35.312 1 64.25 593 GLY A CA 1
ATOM 4618 C C . GLY A 1 593 ? -3.631 70.25 36.094 1 64.25 593 GLY A C 1
ATOM 4619 O O . GLY A 1 593 ? -2.461 70.312 36.5 1 64.25 593 GLY A O 1
ATOM 4620 N N . GLN A 1 594 ? -4.535 71.25 36.375 1 56.91 594 GLN A N 1
ATOM 4621 C CA . GLN A 1 594 ? -4.09 72.438 37.094 1 56.91 594 GLN A CA 1
ATOM 4622 C C . GLN A 1 594 ? -3.787 72.125 38.562 1 56.91 594 GLN A C 1
ATOM 4624 O O . GLN A 1 594 ? -2.941 72.812 39.156 1 56.91 594 GLN A O 1
ATOM 4629 N N . ASP A 1 595 ? -4.574 71.25 38.969 1 52.69 595 ASP A N 1
ATOM 4630 C CA . ASP A 1 595 ? -4.344 70.875 40.375 1 52.69 595 ASP A CA 1
ATOM 4631 C C . ASP A 1 595 ? -3.098 70 40.5 1 52.69 595 ASP A C 1
ATOM 4633 O O . ASP A 1 595 ? -2.516 69.938 41.594 1 52.69 595 ASP A O 1
ATOM 4637 N N . ILE A 1 596 ? -2.699 69.438 39.469 1 47.5 596 ILE A N 1
ATOM 4638 C CA . ILE A 1 596 ? -1.512 68.562 39.469 1 47.5 596 ILE A CA 1
ATOM 4639 C C . ILE A 1 596 ? -0.262 69.438 39.281 1 47.5 596 ILE A C 1
ATOM 4641 O O . ILE A 1 596 ? 0.796 69.125 39.844 1 47.5 596 ILE A O 1
ATOM 4645 N N . ALA A 1 597 ? -0.45 70.75 38.562 1 43.84 597 ALA A N 1
ATOM 4646 C CA . ALA A 1 597 ? 0.659 71.688 38.344 1 43.84 597 ALA A CA 1
ATOM 4647 C C . ALA A 1 597 ? 0.874 72.562 39.562 1 43.84 597 ALA A C 1
ATOM 4649 O O . ALA A 1 597 ? -0.063 72.812 40.344 1 43.84 597 ALA A O 1
ATOM 4650 N N . PRO A 1 598 ? 2.012 73.062 40.094 1 37.91 598 PRO A N 1
ATOM 4651 C CA . PRO A 1 598 ? 2.314 73.812 41.312 1 37.91 598 PRO A CA 1
ATOM 4652 C C . PRO A 1 598 ? 1.394 75 41.5 1 37.91 598 PRO A C 1
ATOM 4654 O O . PRO A 1 598 ? 0.849 75.562 40.531 1 37.91 598 PRO A O 1
ATOM 4657 N N . ARG A 1 599 ? 0.947 75.5 42.875 1 37.75 599 ARG A N 1
ATOM 4658 C CA . ARG A 1 599 ? 0.015 76.312 43.594 1 37.75 599 ARG A CA 1
ATOM 4659 C C . ARG A 1 599 ? -0.037 77.75 42.969 1 37.75 599 ARG A C 1
ATOM 4661 O O . ARG A 1 599 ? -0.771 78.625 43.469 1 37.75 599 ARG A O 1
ATOM 4668 N N . ASP A 1 600 ? 0.907 78.375 42.375 1 32.66 600 ASP A N 1
ATOM 4669 C CA . ASP A 1 600 ? 0.566 79.75 42.438 1 32.66 600 ASP A CA 1
ATOM 4670 C C . ASP A 1 600 ? -0.702 80.062 41.656 1 32.66 600 ASP A C 1
ATOM 4672 O O . ASP A 1 600 ? -1.14 81.188 41.594 1 32.66 600 ASP A O 1
ATOM 4676 N N . ALA A 1 601 ? -0.998 79.375 40.531 1 33.53 601 ALA A N 1
ATOM 4677 C CA . ALA A 1 601 ? -2.008 80.062 39.688 1 33.53 601 ALA A CA 1
ATOM 4678 C C . ALA A 1 601 ? -3.408 79.562 40.031 1 33.53 601 ALA A C 1
ATOM 4680 O O . ALA A 1 601 ? -3.59 78.438 40.469 1 33.53 601 ALA A O 1
ATOM 4681 N N . LYS A 1 602 ? -4.355 80.562 40.406 1 33.91 602 LYS A N 1
ATOM 4682 C CA . LYS A 1 602 ? -5.766 80.5 40.781 1 33.91 602 LYS A CA 1
ATOM 4683 C C . LYS A 1 602 ? -6.52 79.438 39.938 1 33.91 602 LYS A C 1
ATOM 4685 O O . LYS A 1 602 ? -6.32 79.375 38.719 1 33.91 602 LYS A O 1
ATOM 4690 N N . ALA A 1 603 ? -7.133 78.5 40.5 1 33.62 603 ALA A N 1
ATOM 4691 C CA . ALA A 1 603 ? -7.891 77.312 40.094 1 33.62 603 ALA A CA 1
ATOM 4692 C C . ALA A 1 603 ? -8.938 77.688 39.031 1 33.62 603 ALA A C 1
ATOM 4694 O O . ALA A 1 603 ? -9.617 78.688 39.156 1 33.62 603 ALA A O 1
ATOM 4695 N N . LEU A 1 604 ? -8.93 77.312 37.844 1 31.27 604 LEU A N 1
ATOM 4696 C CA . LEU A 1 604 ? -10 77.5 36.875 1 31.27 604 LEU A CA 1
ATOM 4697 C C . LEU A 1 604 ? -11.32 76.938 37.406 1 31.27 604 LEU A C 1
ATOM 4699 O O . LEU A 1 604 ? -11.367 75.812 37.875 1 31.27 604 LEU A O 1
ATOM 4703 N N . PRO A 1 605 ? -12.352 77.75 37.812 1 31.14 605 PRO A N 1
ATOM 4704 C CA . PRO A 1 605 ? -13.695 77.25 38.156 1 31.14 605 PRO A CA 1
ATOM 4705 C C . PRO A 1 605 ? -14.344 76.438 37.031 1 31.14 605 PRO A C 1
ATOM 4707 O O . PRO A 1 605 ? -15 77 36.156 1 31.14 605 PRO A O 1
ATOM 4710 N N . ILE A 1 606 ? -13.664 75.688 36.344 1 35.59 606 ILE A N 1
ATOM 4711 C CA . ILE A 1 606 ? -14.43 75 35.281 1 35.59 606 ILE A CA 1
ATOM 4712 C C . ILE A 1 606 ? -15.656 74.312 35.875 1 35.59 606 ILE A C 1
ATOM 4714 O O . ILE A 1 606 ? -16.266 73.438 35.25 1 35.59 606 ILE A O 1
ATOM 4718 N N . GLN A 1 607 ? -15.938 74.438 37.25 1 32.91 607 GLN A N 1
ATOM 4719 C CA . GLN A 1 607 ? -17.219 73.875 37.656 1 32.91 607 GLN A CA 1
ATOM 4720 C C . GLN A 1 607 ? -18.375 74.625 37.031 1 32.91 607 GLN A C 1
ATOM 4722 O O . GLN A 1 607 ? -18.438 75.875 37.094 1 32.91 607 GLN A O 1
ATOM 4727 N N . PRO A 1 608 ? -19.062 74.188 35.969 1 31 608 PRO A N 1
ATOM 4728 C CA . PRO A 1 608 ? -20.281 75 35.688 1 31 608 PRO A CA 1
ATOM 4729 C C . PRO A 1 608 ? -20.969 75.5 36.969 1 31 608 PRO A C 1
ATOM 4731 O O . PRO A 1 608 ? -21.109 74.688 37.938 1 31 608 PRO A O 1
ATOM 4734 N N . SER A 1 609 ? -20.703 76.688 37.344 1 30.05 609 SER A N 1
ATOM 4735 C CA . SER A 1 609 ? -21.484 77.375 38.375 1 30.05 609 SER A CA 1
ATOM 4736 C C . SER A 1 609 ? -22.984 77.188 38.156 1 30.05 609 SER A C 1
ATOM 4738 O O . SER A 1 609 ? -23.688 78.062 37.719 1 30.05 609 SER A O 1
ATOM 4740 N N . GLY A 1 610 ? -23.469 76.312 37.219 1 30.66 610 GLY A N 1
ATOM 4741 C CA . GLY A 1 610 ? -24.906 76.438 37.375 1 30.66 610 GLY A CA 1
ATOM 4742 C C . GLY A 1 610 ? -25.391 76.375 38.812 1 30.66 610 GLY A C 1
ATOM 4743 O O . GLY A 1 610 ? -25.172 75.312 39.469 1 30.66 610 GLY A O 1
ATOM 4744 N N . LYS A 1 611 ? -25.438 77.5 39.5 1 35.78 611 LYS A N 1
ATOM 4745 C CA . LYS A 1 611 ? -26.094 77.812 40.781 1 35.78 611 LYS A CA 1
ATOM 4746 C C . LYS A 1 611 ? -27.328 76.938 41 1 35.78 611 LYS A C 1
ATOM 4748 O O . LYS A 1 611 ? -27.641 76.562 42.125 1 35.78 611 LYS A O 1
ATOM 4753 N N . ASP A 1 612 ? -28.406 77.125 40.062 1 30.75 612 ASP A N 1
ATOM 4754 C CA . ASP A 1 612 ? -29.766 76.938 40.562 1 30.75 612 ASP A CA 1
ATOM 4755 C C . ASP A 1 612 ? -30.031 75.5 40.938 1 30.75 612 ASP A C 1
ATOM 4757 O O . ASP A 1 612 ? -31.156 75.125 41.344 1 30.75 612 ASP A O 1
ATOM 4761 N N . THR A 1 613 ? -29.703 74.5 40.125 1 29.02 613 THR A N 1
ATOM 4762 C CA . THR A 1 613 ? -30.453 73.438 40.719 1 29.02 613 THR A CA 1
ATOM 4763 C C . THR A 1 613 ? -29.938 73.125 42.125 1 29.02 613 THR A C 1
ATOM 4765 O O . THR A 1 613 ? -28.734 73.125 42.344 1 29.02 613 THR A O 1
ATOM 4768 N N . GLY A 1 614 ? -30.594 73.375 43.219 1 31.25 614 GLY A N 1
ATOM 4769 C CA . GLY A 1 614 ? -30.531 73.062 44.625 1 31.25 614 GLY A CA 1
ATOM 4770 C C . GLY A 1 614 ? -29.656 71.875 44.938 1 31.25 614 GLY A C 1
ATOM 4771 O O . GLY A 1 614 ? -29.656 71.375 46.062 1 31.25 614 GLY A O 1
ATOM 4772 N N . GLY A 1 615 ? -29.641 70.938 43.938 1 30.05 615 GLY A N 1
ATOM 4773 C CA . GLY A 1 615 ? -29.125 69.688 44.531 1 30.05 615 GLY A CA 1
ATOM 4774 C C . GLY A 1 615 ? -27.719 69.812 45.062 1 30.05 615 GLY A C 1
ATOM 4775 O O . GLY A 1 615 ? -27.031 70.812 44.781 1 30.05 615 GLY A O 1
ATOM 4776 N N . ASP A 1 616 ? -27.188 68.75 45.75 1 31.77 616 ASP A N 1
ATOM 4777 C CA . ASP A 1 616 ? -26.047 68.375 46.594 1 31.77 616 ASP A CA 1
ATOM 4778 C C . ASP A 1 616 ? -24.734 68.75 45.906 1 31.77 616 ASP A C 1
ATOM 4780 O O . ASP A 1 616 ? -24.594 68.625 44.688 1 31.77 616 ASP A O 1
ATOM 4784 N N . GLN A 1 617 ? -23.922 69.75 46.188 1 34.94 617 GLN A N 1
ATOM 4785 C CA . GLN A 1 617 ? -22.5 70 46.031 1 34.94 617 GLN A CA 1
ATOM 4786 C C . GLN A 1 617 ? -21.719 68.688 45.781 1 34.94 617 GLN A C 1
ATOM 4788 O O . GLN A 1 617 ? -21.562 67.875 46.688 1 34.94 617 GLN A O 1
ATOM 4793 N N . VAL A 1 618 ? -21.891 67.938 44.75 1 39.44 618 VAL A N 1
ATOM 4794 C CA . VAL A 1 618 ? -21.203 66.688 44.438 1 39.44 618 VAL A CA 1
ATOM 4795 C C . VAL A 1 618 ? -19.719 66.875 44.688 1 39.44 618 VAL A C 1
ATOM 4797 O O . VAL A 1 618 ? -19.016 67.562 43.969 1 39.44 618 VAL A O 1
ATOM 4800 N N . GLU A 1 619 ? -19.031 67.062 45.844 1 46.56 619 GLU A N 1
ATOM 4801 C CA . GLU A 1 619 ? -17.75 67.25 46.469 1 46.56 619 GLU A CA 1
ATOM 4802 C C . GLU A 1 619 ? -16.766 66.125 46.062 1 46.56 619 GLU A C 1
ATOM 4804 O O . GLU A 1 619 ? -15.602 66.125 46.5 1 46.56 619 GLU A O 1
ATOM 4809 N N . GLY A 1 620 ? -16.969 65.062 45.125 1 60.38 620 GLY A N 1
ATOM 4810 C CA . GLY A 1 620 ? -16.016 64 44.812 1 60.38 620 GLY A CA 1
ATOM 4811 C C . GLY A 1 620 ? -15.5 64.062 43.375 1 60.38 620 GLY A C 1
ATOM 4812 O O . GLY A 1 620 ? -15.938 64.938 42.594 1 60.38 620 GLY A O 1
ATOM 4813 N N . LEU A 1 621 ? -14.172 63.531 43.031 1 75 621 LEU A N 1
ATOM 4814 C CA . LEU A 1 621 ? -13.586 63.5 41.719 1 75 621 LEU A CA 1
ATOM 4815 C C . LEU A 1 621 ? -14.555 62.844 40.719 1 75 621 LEU A C 1
ATOM 4817 O O . LEU A 1 621 ? -15.336 61.969 41.094 1 75 621 LEU A O 1
ATOM 4821 N N . MET A 1 622 ? -14.734 63.406 39.5 1 78.25 622 MET A N 1
ATOM 4822 C CA . MET A 1 622 ? -15.641 62.906 38.5 1 78.25 622 MET A CA 1
ATOM 4823 C C . MET A 1 622 ? -15.188 61.531 38 1 78.25 622 MET A C 1
ATOM 4825 O O . MET A 1 622 ? -13.984 61.25 37.906 1 78.25 622 MET A O 1
ATOM 4829 N N . GLU A 1 623 ? -16.156 60.656 37.781 1 83.81 623 GLU A N 1
ATOM 4830 C CA . GLU A 1 623 ? -15.875 59.375 37.156 1 83.81 623 GLU A CA 1
ATOM 4831 C C . GLU A 1 623 ? -15.562 59.531 35.688 1 83.81 623 GLU A C 1
ATOM 4833 O O . GLU A 1 623 ? -15.852 60.594 35.094 1 83.81 623 GLU A O 1
ATOM 4838 N N . ALA A 1 624 ? -14.922 58.594 35.156 1 85.25 624 ALA A N 1
ATOM 4839 C CA . ALA A 1 624 ? -14.5 58.656 33.75 1 85.25 624 ALA A CA 1
ATOM 4840 C C . ALA A 1 624 ? -15.695 58.844 32.812 1 85.25 624 ALA A C 1
ATOM 4842 O O . ALA A 1 624 ? -15.633 59.594 31.844 1 85.25 624 ALA A O 1
ATOM 4843 N N . SER A 1 625 ? -16.812 58.188 33.062 1 84.12 625 SER A N 1
ATOM 4844 C CA . SER A 1 625 ? -18 58.281 32.219 1 84.12 625 SER A CA 1
ATOM 4845 C C . SER A 1 625 ? -18.609 59.688 32.281 1 84.12 625 SER A C 1
ATOM 4847 O O . SER A 1 625 ? -19.078 60.219 31.266 1 84.12 625 SER A O 1
ATOM 4849 N N . THR A 1 626 ? -18.547 60.281 33.438 1 84.25 626 THR A N 1
ATOM 4850 C CA . THR A 1 626 ? -19.094 61.625 33.594 1 84.25 626 THR A CA 1
ATOM 4851 C C . THR A 1 626 ? -18.188 62.656 32.906 1 84.25 626 THR A C 1
ATOM 4853 O O . THR A 1 626 ? -18.688 63.656 32.344 1 84.25 626 THR A O 1
ATOM 4856 N N . MET A 1 627 ? -16.938 62.375 32.969 1 86.81 627 MET A N 1
ATOM 4857 C CA . MET A 1 627 ? -16.016 63.281 32.281 1 86.81 627 MET A CA 1
ATOM 4858 C C . MET A 1 627 ? -16.203 63.25 30.766 1 86.81 627 MET A C 1
ATOM 4860 O O . MET A 1 627 ? -16.109 64.25 30.094 1 86.81 627 MET A O 1
ATOM 4864 N N . VAL A 1 628 ? -16.5 62.094 30.297 1 87.62 628 VAL A N 1
ATOM 4865 C CA . VAL A 1 628 ? -16.719 61.969 28.859 1 87.62 628 VAL A CA 1
ATOM 4866 C C . VAL A 1 628 ? -18 62.688 28.453 1 87.62 628 VAL A C 1
ATOM 4868 O O . VAL A 1 628 ? -18.047 63.344 27.422 1 87.62 628 VAL A O 1
ATOM 4871 N N . ALA A 1 629 ? -19 62.594 29.234 1 86.81 629 ALA A N 1
ATOM 4872 C CA . ALA A 1 629 ? -20.25 63.281 28.953 1 86.81 629 ALA A CA 1
ATOM 4873 C C . ALA A 1 629 ? -20.062 64.812 28.969 1 86.81 629 ALA A C 1
ATOM 4875 O O . ALA A 1 629 ? -20.609 65.5 28.141 1 86.81 629 ALA A O 1
ATOM 4876 N N . ALA A 1 630 ? -19.203 65.25 29.906 1 84.38 630 ALA A N 1
ATOM 4877 C CA . ALA A 1 630 ? -18.906 66.688 30 1 84.38 630 ALA A CA 1
ATOM 4878 C C . ALA A 1 630 ? -18.062 67.188 28.828 1 84.38 630 ALA A C 1
ATOM 4880 O O . ALA A 1 630 ? -18.25 68.25 28.328 1 84.38 630 ALA A O 1
ATOM 4881 N N . SER A 1 631 ? -17.219 66.25 28.375 1 86.25 631 SER A N 1
ATOM 4882 C CA . SER A 1 631 ? -16.297 66.625 27.312 1 86.25 631 SER A CA 1
ATOM 4883 C C . SER A 1 631 ? -16.984 66.688 25.953 1 86.25 631 SER A C 1
ATOM 4885 O O . SER A 1 631 ? -16.484 67.312 25 1 86.25 631 SER A O 1
ATOM 4887 N N . ARG A 1 632 ? -18.141 66.125 25.844 1 88.25 632 ARG A N 1
ATOM 4888 C CA . ARG A 1 632 ? -18.891 66.188 24.609 1 88.25 632 ARG A CA 1
ATOM 4889 C C . ARG A 1 632 ? -19.469 67.562 24.375 1 88.25 632 ARG A C 1
ATOM 4891 O O . ARG A 1 632 ? -19.688 68 23.234 1 88.25 632 ARG A O 1
ATOM 4898 N N . LYS A 1 633 ? -19.5 68.312 25.438 1 82.5 633 LYS A N 1
ATOM 4899 C CA . LYS A 1 633 ? -20.109 69.625 25.359 1 82.5 633 LYS A CA 1
ATOM 4900 C C . LYS A 1 633 ? -19.047 70.75 25.219 1 82.5 633 LYS A C 1
ATOM 4902 O O . LYS A 1 633 ? -19.359 71.875 24.875 1 82.5 633 LYS A O 1
ATOM 4907 N N . ILE A 1 634 ? -17.844 70.312 25.391 1 80.88 634 ILE A N 1
ATOM 4908 C CA . ILE A 1 634 ? -16.75 71.312 25.297 1 80.88 634 ILE A CA 1
ATOM 4909 C C . ILE A 1 634 ? -16.156 71.25 23.906 1 80.88 634 ILE A C 1
ATOM 4911 O O . ILE A 1 634 ? -15.617 70.25 23.469 1 80.88 634 ILE A O 1
ATOM 4915 N N . MET A 1 635 ? -16.281 72.438 23.156 1 84.75 635 MET A N 1
ATOM 4916 C CA . MET A 1 635 ? -15.727 72.5 21.797 1 84.75 635 MET A CA 1
ATOM 4917 C C . MET A 1 635 ? -14.352 73.125 21.812 1 84.75 635 MET A C 1
ATOM 4919 O O . MET A 1 635 ? -14.148 74.188 22.484 1 84.75 635 MET A O 1
ATOM 4923 N N . VAL A 1 636 ? -13.383 72.438 21.141 1 81.06 636 VAL A N 1
ATOM 4924 C CA . VAL A 1 636 ? -12 72.875 21.188 1 81.06 636 VAL A CA 1
ATOM 4925 C C . VAL A 1 636 ? -11.422 72.938 19.781 1 81.06 636 VAL A C 1
ATOM 4927 O O . VAL A 1 636 ? -11.773 72.188 18.906 1 81.06 636 VAL A O 1
ATOM 4930 N N . THR A 1 637 ? -10.656 74 19.531 1 78.88 637 THR A N 1
ATOM 4931 C CA . THR A 1 637 ? -9.852 74.125 18.312 1 78.88 637 THR A CA 1
ATOM 4932 C C . THR A 1 637 ? -8.414 74.5 18.641 1 78.88 637 THR A C 1
ATOM 4934 O O . THR A 1 637 ? -8.164 75.25 19.547 1 78.88 637 THR A O 1
ATOM 4937 N N . PHE A 1 638 ? -7.441 73.812 18 1 76.31 638 PHE A N 1
ATOM 4938 C CA . PHE A 1 638 ? -6.031 74.062 18.203 1 76.31 638 PHE A CA 1
ATOM 4939 C C . PHE A 1 638 ? -5.523 75.062 17.141 1 76.31 638 PHE A C 1
ATOM 4941 O O . PHE A 1 638 ? -5.684 74.812 15.945 1 76.31 638 PHE A O 1
ATOM 4948 N N . ARG A 1 639 ? -5.066 76.25 17.453 1 70.5 639 ARG A N 1
ATOM 4949 C CA . ARG A 1 639 ? -4.496 77.188 16.5 1 70.5 639 ARG A CA 1
ATOM 4950 C C . ARG A 1 639 ? -2.973 77.25 16.578 1 70.5 639 ARG A C 1
ATOM 4952 O O . ARG A 1 639 ? -2.4 77.625 17.609 1 70.5 639 ARG A O 1
ATOM 4959 N N . PHE A 1 640 ? -2.379 76.562 15.578 1 67.12 640 PHE A N 1
ATOM 4960 C CA . PHE A 1 640 ? -0.923 76.5 15.508 1 67.12 640 PHE A CA 1
ATOM 4961 C C . PHE A 1 640 ? -0.392 77.688 14.742 1 67.12 640 PHE A C 1
ATOM 4963 O O . PHE A 1 640 ? -1.029 78.188 13.797 1 67.12 640 PHE A O 1
ATOM 4970 N N . ASP A 1 641 ? 0.363 78.75 15.273 1 56.22 641 ASP A N 1
ATOM 4971 C CA . ASP A 1 641 ? 0.861 80 14.672 1 56.22 641 ASP A CA 1
ATOM 4972 C C . ASP A 1 641 ? 1.604 79.688 13.367 1 56.22 641 ASP A C 1
ATOM 4974 O O . ASP A 1 641 ? 2.584 78.938 13.359 1 56.22 641 ASP A O 1
ATOM 4978 N N . ASP A 1 642 ? 0.951 79.875 12.242 1 51.53 642 ASP A N 1
ATOM 4979 C CA . ASP A 1 642 ? 1.671 79.875 10.969 1 51.53 642 ASP A CA 1
ATOM 4980 C C . ASP A 1 642 ? 2.484 81.125 10.828 1 51.53 642 ASP A C 1
ATOM 4982 O O . ASP A 1 642 ? 2.041 82.25 11.25 1 51.53 642 ASP A O 1
ATOM 4986 N N . GLY A 1 643 ? 3.75 81.25 11 1 41.62 643 GLY A N 1
ATOM 4987 C CA . GLY A 1 643 ? 4.684 82.375 10.828 1 41.62 643 GLY A CA 1
ATOM 4988 C C . GLY A 1 643 ? 4.223 83.375 9.812 1 41.62 643 GLY A C 1
ATOM 4989 O O . GLY A 1 643 ? 4.938 84.375 9.523 1 41.62 643 GLY A O 1
ATOM 4990 N N . LYS A 1 644 ? 3.406 83.312 8.805 1 42.91 644 LYS A N 1
ATOM 4991 C CA . LYS A 1 644 ? 3.539 84.312 7.766 1 42.91 644 LYS A CA 1
ATOM 4992 C C . LYS A 1 644 ? 3.016 85.625 8.25 1 42.91 644 LYS A C 1
ATOM 4994 O O . LYS A 1 644 ? 3.146 86.688 7.555 1 42.91 644 LYS A O 1
ATOM 4999 N N . THR A 1 645 ? 1.891 85.75 8.906 1 36.5 645 THR A N 1
ATOM 5000 C CA . THR A 1 645 ? 1.45 87.125 8.695 1 36.5 645 THR A CA 1
ATOM 5001 C C . THR A 1 645 ? 2.275 88.062 9.531 1 36.5 645 THR A C 1
ATOM 5003 O O . THR A 1 645 ? 2.229 88.062 10.758 1 36.5 645 THR A O 1
ATOM 5006 N N . HIS A 1 646 ? 3.443 88.438 9.039 1 33.31 646 HIS A N 1
ATOM 5007 C CA . HIS A 1 646 ? 4.203 89.625 9.461 1 33.31 646 HIS A CA 1
ATOM 5008 C C . HIS A 1 646 ? 3.32 90.875 9.5 1 33.31 646 HIS A C 1
ATOM 5010 O O . HIS A 1 646 ? 3.498 91.75 8.695 1 33.31 646 HIS A O 1
ATOM 5016 N N . ASP A 1 647 ? 2.025 91 9.461 1 31.36 647 ASP A N 1
ATOM 5017 C CA . ASP A 1 647 ? 1.674 92.375 9.594 1 31.36 647 ASP A CA 1
ATOM 5018 C C . ASP A 1 647 ? 2.295 93 10.844 1 31.36 647 ASP A C 1
ATOM 5020 O O . ASP A 1 647 ? 2.566 92.312 11.82 1 31.36 647 ASP A O 1
ATOM 5024 N N . THR A 1 648 ? 2.822 94.375 10.836 1 31.22 648 THR A N 1
ATOM 5025 C CA . THR A 1 648 ? 3.559 95.375 11.664 1 31.22 648 THR A CA 1
ATOM 5026 C C . THR A 1 648 ? 3.027 95.375 13.094 1 31.22 648 THR A C 1
ATOM 5028 O O . THR A 1 648 ? 3.586 96 13.977 1 31.22 648 THR A O 1
ATOM 5031 N N . ASP A 1 649 ? 1.707 95.375 13.32 1 28.77 649 ASP A N 1
ATOM 5032 C CA . ASP A 1 649 ? 1.422 95.875 14.664 1 28.77 649 ASP A CA 1
ATOM 5033 C C . ASP A 1 649 ? 1.998 94.938 15.727 1 28.77 649 ASP A C 1
ATOM 5035 O O . ASP A 1 649 ? 2.117 93.75 15.508 1 28.77 649 ASP A O 1
ATOM 5039 N N . ASP A 1 650 ? 2.686 95.438 16.781 1 29.77 650 ASP A N 1
ATOM 5040 C CA . ASP A 1 650 ? 3.43 95 17.953 1 29.77 650 ASP A CA 1
ATOM 5041 C C . ASP A 1 650 ? 2.707 93.875 18.672 1 29.77 650 ASP A C 1
ATOM 5043 O O . ASP A 1 650 ? 2.975 93.562 19.844 1 29.77 650 ASP A O 1
ATOM 5047 N N . GLN A 1 651 ? 1.438 93.5 18.188 1 26.17 651 GLN A N 1
ATOM 5048 C CA . GLN A 1 651 ? 0.688 92.688 19.172 1 26.17 651 GLN A CA 1
ATOM 5049 C C . GLN A 1 651 ? 1.354 91.375 19.422 1 26.17 651 GLN A C 1
ATOM 5051 O O . GLN A 1 651 ? 1.896 90.75 18.5 1 26.17 651 GLN A O 1
ATOM 5056 N N . VAL A 1 652 ? 1.667 91.125 20.656 1 27.66 652 VAL A N 1
ATOM 5057 C CA . VAL A 1 652 ? 2.199 89.938 21.312 1 27.66 652 VAL A CA 1
ATOM 5058 C C . VAL A 1 652 ? 1.526 88.688 20.734 1 27.66 652 VAL A C 1
ATOM 5060 O O . VAL A 1 652 ? 0.297 88.562 20.734 1 27.66 652 VAL A O 1
ATOM 5063 N N . MET A 1 653 ? 2.107 88.125 19.703 1 28.84 653 MET A N 1
ATOM 5064 C CA . MET A 1 653 ? 1.801 86.875 18.984 1 28.84 653 MET A CA 1
ATOM 5065 C C . MET A 1 653 ? 1.505 85.75 19.969 1 28.84 653 MET A C 1
ATOM 5067 O O . MET A 1 653 ? 2.418 85.062 20.406 1 28.84 653 MET A O 1
ATOM 5071 N N . SER A 1 654 ? 0.754 86.062 21.078 1 28.08 654 SER A N 1
ATOM 5072 C CA . SER A 1 654 ? 0.407 84.938 21.938 1 28.08 654 SER A CA 1
ATOM 5073 C C . SER A 1 654 ? -0.449 83.938 21.188 1 28.08 654 SER A C 1
ATOM 5075 O O . SER A 1 654 ? -1.423 84.312 20.516 1 28.08 654 SER A O 1
ATOM 5077 N N . SER A 1 655 ? 0.118 82.938 20.531 1 30.23 655 SER A N 1
ATOM 5078 C CA . SER A 1 655 ? -0.636 81.812 20.016 1 30.23 655 SER A CA 1
ATOM 5079 C C . SER A 1 655 ? -1.818 81.5 20.922 1 30.23 655 SER A C 1
ATOM 5081 O O . SER A 1 655 ? -1.634 81.062 22.047 1 30.23 655 SER A O 1
ATOM 5083 N N . THR A 1 656 ? -2.84 82.375 21 1 28.59 656 THR A N 1
ATOM 5084 C CA . THR A 1 656 ? -4.027 82.25 21.828 1 28.59 656 THR A CA 1
ATOM 5085 C C . THR A 1 656 ? -4.988 81.25 21.25 1 28.59 656 THR A C 1
ATOM 5087 O O . THR A 1 656 ? -5.234 81.25 20.031 1 28.59 656 THR A O 1
ATOM 5090 N N . VAL A 1 657 ? -5.023 80 21.688 1 32.34 657 VAL A N 1
ATOM 5091 C CA . VAL A 1 657 ? -6.137 79.062 21.5 1 32.34 657 VAL A CA 1
ATOM 5092 C C . VAL A 1 657 ? -7.449 79.812 21.844 1 32.34 657 VAL A C 1
ATOM 5094 O O . VAL A 1 657 ? -7.609 80.312 22.953 1 32.34 657 VAL A O 1
ATOM 5097 N N . SER A 1 658 ? -8.109 80.562 20.922 1 29.64 658 SER A N 1
ATOM 5098 C CA . SER A 1 658 ? -9.344 81.25 21.188 1 29.64 658 SER A CA 1
ATOM 5099 C C . SER A 1 658 ? -10.531 80.312 21.312 1 29.64 658 SER A C 1
ATOM 5101 O O . SER A 1 658 ? -10.742 79.438 20.469 1 29.64 658 SER A O 1
ATOM 5103 N N . LEU A 1 659 ? -10.969 79.938 22.484 1 30.31 659 LEU A N 1
ATOM 5104 C CA . LEU A 1 659 ? -12.242 79.312 22.734 1 30.31 659 LEU A CA 1
ATOM 5105 C C . LEU A 1 659 ? -13.414 80.188 22.312 1 30.31 659 LEU A C 1
ATOM 5107 O O . LEU A 1 659 ? -13.484 81.375 22.703 1 30.31 659 LEU A O 1
ATOM 5111 N N . LEU A 1 660 ? -13.938 80.188 21.141 1 27.58 660 LEU A N 1
ATOM 5112 C CA . LEU A 1 660 ? -15.141 80.938 20.812 1 27.58 660 LEU A CA 1
ATOM 5113 C C . LEU A 1 660 ? -16.328 80.5 21.641 1 27.58 660 LEU A C 1
ATOM 5115 O O . LEU A 1 660 ? -16.656 79.25 21.625 1 27.58 660 LEU A O 1
ATOM 5119 N N . ASP A 1 661 ? -16.594 81.062 22.781 1 28.05 661 ASP A N 1
ATOM 5120 C CA . ASP A 1 661 ? -17.875 80.938 23.484 1 28.05 661 ASP A CA 1
ATOM 5121 C C . ASP A 1 661 ? -19.047 81.25 22.562 1 28.05 661 ASP A C 1
ATOM 5123 O O . ASP A 1 661 ? -19.172 82.375 22.078 1 28.05 661 ASP A O 1
ATOM 5127 N N . GLN A 1 662 ? -19.391 80.5 21.625 1 27.05 662 GLN A N 1
ATOM 5128 C CA . GLN A 1 662 ? -20.672 80.812 20.984 1 27.05 662 GLN A CA 1
ATOM 5129 C C . GLN A 1 662 ? -21.797 80.938 22.016 1 27.05 662 GLN A C 1
ATOM 5131 O O . GLN A 1 662 ? -22.047 80 22.75 1 27.05 662 GLN A O 1
ATOM 5136 N N . ASP A 1 663 ? -22.141 82.188 22.516 1 23.97 663 ASP A N 1
ATOM 5137 C CA . ASP A 1 663 ? -23.359 82.625 23.188 1 23.97 663 ASP A CA 1
ATOM 5138 C C . ASP A 1 663 ? -24.594 81.938 22.656 1 23.97 663 ASP A C 1
ATOM 5140 O O . ASP A 1 663 ? -24.562 81.375 21.547 1 23.97 663 ASP A O 1
ATOM 5144 N N . SER A 1 664 ? -25.625 81.938 23.609 1 25.11 664 SER A N 1
ATOM 5145 C CA . SER A 1 664 ? -27.031 81.625 23.781 1 25.11 664 SER A CA 1
ATOM 5146 C C . SER A 1 664 ? -27.859 82.188 22.625 1 25.11 664 SER A C 1
ATOM 5148 O O . SER A 1 664 ? -28.016 83.438 22.516 1 25.11 664 SER A O 1
ATOM 5150 N N . THR A 1 665 ? -27.719 81.812 21.531 1 23.27 665 THR A N 1
ATOM 5151 C CA . THR A 1 665 ? -28.875 82.25 20.781 1 23.27 665 THR A CA 1
ATOM 5152 C C . THR A 1 665 ? -30.172 81.875 21.516 1 23.27 665 THR A C 1
ATOM 5154 O O . THR A 1 665 ? -30.328 80.812 22.016 1 23.27 665 THR A O 1
ATOM 5157 N N . PRO A 1 666 ? -30.875 82.938 22 1 24.56 666 PRO A N 1
ATOM 5158 C CA . PRO A 1 666 ? -32.188 82.875 22.656 1 24.56 666 PRO A CA 1
ATOM 5159 C C . PRO A 1 666 ? -33.094 81.812 22.016 1 24.56 666 PRO A C 1
ATOM 5161 O O . PRO A 1 666 ? -33.188 81.75 20.797 1 24.56 666 PRO A O 1
ATOM 5164 N N . LEU A 1 667 ? -33.062 80.625 22.656 1 24.17 667 LEU A N 1
ATOM 5165 C CA . LEU A 1 667 ? -34.281 79.875 22.328 1 24.17 667 LEU A CA 1
ATOM 5166 C C . LEU A 1 667 ? -35.5 80.812 22.359 1 24.17 667 LEU A C 1
ATOM 5168 O O . LEU A 1 667 ? -35.719 81.5 23.328 1 24.17 667 LEU A O 1
ATOM 5172 N N . ARG A 1 668 ? -35.906 81.188 21.328 1 22.92 668 ARG A N 1
ATOM 5173 C CA . ARG A 1 668 ? -37.219 81.812 21.203 1 22.92 668 ARG A CA 1
ATOM 5174 C C . ARG A 1 668 ? -38.25 81.062 22.016 1 22.92 668 ARG A C 1
ATOM 5176 O O . ARG A 1 668 ? -38.531 79.938 21.75 1 22.92 668 ARG A O 1
ATOM 5183 N N . ARG A 1 669 ? -38.406 81.375 23.469 1 20.77 669 ARG A N 1
ATOM 5184 C CA . ARG A 1 669 ? -39.781 81.25 23.906 1 20.77 669 ARG A CA 1
ATOM 5185 C C . ARG A 1 669 ? -40.75 81.812 22.906 1 20.77 669 ARG A C 1
ATOM 5187 O O . ARG A 1 669 ? -40.469 82.875 22.328 1 20.77 669 ARG A O 1
ATOM 5194 N N . GLN A 1 670 ? -41.781 81.312 22.188 1 21.98 670 GLN A N 1
ATOM 5195 C CA . GLN A 1 670 ? -43.156 81.625 22.609 1 21.98 670 GLN A CA 1
ATOM 5196 C C . GLN A 1 670 ? -43.219 81.812 24.109 1 21.98 670 GLN A C 1
ATOM 5198 O O . GLN A 1 670 ? -43.812 82.812 24.578 1 21.98 670 GLN A O 1
ATOM 5203 N N . ASP A 1 671 ? -43.562 81 25.172 1 20.45 671 ASP A N 1
ATOM 5204 C CA . ASP A 1 671 ? -43.781 81.438 26.531 1 20.45 671 ASP A CA 1
ATOM 5205 C C . ASP A 1 671 ? -42.5 82 27.172 1 20.45 671 ASP A C 1
ATOM 5207 O O . ASP A 1 671 ? -41.438 82 26.547 1 20.45 671 ASP A O 1
ATOM 5211 N N . SER A 1 672 ? -42.062 81.75 28.547 1 20.11 672 SER A N 1
ATOM 5212 C CA . SER A 1 672 ? -41.438 82.562 29.578 1 20.11 672 SER A CA 1
ATOM 5213 C C . SER A 1 672 ? -39.969 82.812 29.25 1 20.11 672 SER A C 1
ATOM 5215 O O . SER A 1 672 ? -39.188 81.875 29.219 1 20.11 672 SER A O 1
ATOM 5217 N N . ARG A 1 673 ? -39.688 83.812 28.516 1 24.84 673 ARG A N 1
ATOM 5218 C CA . ARG A 1 673 ? -38.688 84.562 27.734 1 24.84 673 ARG A CA 1
ATOM 5219 C C . ARG A 1 673 ? -37.531 85 28.625 1 24.84 673 ARG A C 1
ATOM 5221 O O . ARG A 1 673 ? -36.812 85.938 28.266 1 24.84 673 ARG A O 1
ATOM 5228 N N . VAL A 1 674 ? -37.5 84.562 30.016 1 18.59 674 VAL A N 1
ATOM 5229 C CA . VAL A 1 674 ? -36.75 85.562 30.828 1 18.59 674 VAL A CA 1
ATOM 5230 C C . VAL A 1 674 ? -35.281 85.5 30.453 1 18.59 674 VAL A C 1
ATOM 5232 O O . VAL A 1 674 ? -34.625 84.438 30.531 1 18.59 674 VAL A O 1
ATOM 5235 N N . SER A 1 675 ? -34.969 86.25 29.516 1 21.28 675 SER A N 1
ATOM 5236 C CA . SER A 1 675 ? -33.688 86.562 28.891 1 21.28 675 SER A CA 1
ATOM 5237 C C . SER A 1 675 ? -32.719 87.125 29.891 1 21.28 675 SER A C 1
ATOM 5239 O O . SER A 1 675 ? -32.594 88.375 29.984 1 21.28 675 SER A O 1
ATOM 5241 N N . SER A 1 676 ? -32.594 86.625 31.172 1 17.34 676 SER A N 1
ATOM 5242 C CA . SER A 1 676 ? -31.766 87.438 32.062 1 17.34 676 SER A CA 1
ATOM 5243 C C . SER A 1 676 ? -30.359 87.562 31.531 1 17.34 676 SER A C 1
ATOM 5245 O O . SER A 1 676 ? -29.656 86.562 31.312 1 17.34 676 SER A O 1
ATOM 5247 N N . MET A 1 677 ? -30.281 88.5 30.547 1 19.58 677 MET A N 1
ATOM 5248 C CA . MET A 1 677 ? -29.062 89.062 29.969 1 19.58 677 MET A CA 1
ATOM 5249 C C . MET A 1 677 ? -28.141 89.625 31.062 1 19.58 677 MET A C 1
ATOM 5251 O O . MET A 1 677 ? -28.484 90.562 31.766 1 19.58 677 MET A O 1
ATOM 5255 N N . VAL A 1 678 ? -27.641 88.688 31.984 1 17.42 678 VAL A N 1
ATOM 5256 C CA . VAL A 1 678 ? -26.812 89.375 33 1 17.42 678 VAL A CA 1
ATOM 5257 C C . VAL A 1 678 ? -25.641 90.062 32.312 1 17.42 678 VAL A C 1
ATOM 5259 O O . VAL A 1 678 ? -24.922 89.5 31.516 1 17.42 678 VAL A O 1
ATOM 5262 N N . GLU A 1 679 ? -26 91.375 31.953 1 18.06 679 GLU A N 1
ATOM 5263 C CA . GLU A 1 679 ? -25.109 92.5 31.594 1 18.06 679 GLU A CA 1
ATOM 5264 C C . GLU A 1 679 ? -23.906 92.562 32.531 1 18.06 679 GLU A C 1
ATOM 5266 O O . GLU A 1 679 ? -24.094 92.625 33.75 1 18.06 679 GLU A O 1
ATOM 5271 N N . PHE A 1 680 ? -22.844 91.625 32.469 1 17.41 680 PHE A N 1
ATOM 5272 C CA . PHE A 1 680 ? -21.703 92.25 33.156 1 17.41 680 PHE A CA 1
ATOM 5273 C C . PHE A 1 680 ? -21.125 93.375 32.312 1 17.41 680 PHE A C 1
ATOM 5275 O O . PHE A 1 680 ? -21.094 93.312 31.078 1 17.41 680 PHE A O 1
ATOM 5282 N N . MET B 1 1 ? 12.57 79.875 11.938 1 43.09 1 MET B N 1
ATOM 5283 C CA . MET B 1 1 ? 11.539 79 12.414 1 43.09 1 MET B CA 1
ATOM 5284 C C . MET B 1 1 ? 12.102 77.562 12.625 1 43.09 1 MET B C 1
ATOM 5286 O O . MET B 1 1 ? 12.797 77.062 11.75 1 43.09 1 MET B O 1
ATOM 5290 N N . ARG B 1 2 ? 12.352 77.125 13.781 1 56.06 2 ARG B N 1
ATOM 5291 C CA . ARG B 1 2 ? 13 75.875 14.086 1 56.06 2 ARG B CA 1
ATOM 5292 C C . ARG B 1 2 ? 12.195 74.688 13.523 1 56.06 2 ARG B C 1
ATOM 5294 O O . ARG B 1 2 ? 10.969 74.625 13.672 1 56.06 2 ARG B O 1
ATOM 5301 N N . SER B 1 3 ? 12.734 74.125 12.523 1 72.25 3 SER B N 1
ATOM 5302 C CA . SER B 1 3 ? 12.133 72.938 11.906 1 72.25 3 SER B CA 1
ATOM 5303 C C . SER B 1 3 ? 12.18 71.75 12.844 1 72.25 3 SER B C 1
ATOM 5305 O O . SER B 1 3 ? 13.172 71.562 13.547 1 72.25 3 SER B O 1
ATOM 5307 N N . TYR B 1 4 ? 11.031 71.125 13.07 1 77.94 4 TYR B N 1
ATOM 5308 C CA . TYR B 1 4 ? 10.945 69.938 13.898 1 77.94 4 TYR B CA 1
ATOM 5309 C C . TYR B 1 4 ? 11.641 68.75 13.219 1 77.94 4 TYR B C 1
ATOM 5311 O O . TYR B 1 4 ? 11.734 68.688 11.992 1 77.94 4 TYR B O 1
ATOM 5319 N N . HIS B 1 5 ? 12.352 68 13.922 1 82.12 5 HIS B N 1
ATOM 5320 C CA . HIS B 1 5 ? 13.023 66.812 13.406 1 82.12 5 HIS B CA 1
ATOM 5321 C C . HIS B 1 5 ? 12.031 65.688 13.109 1 82.12 5 HIS B C 1
ATOM 5323 O O . HIS B 1 5 ? 11.875 64.75 13.914 1 82.12 5 HIS B O 1
ATOM 5329 N N . ILE B 1 6 ? 11.445 65.688 11.93 1 85.31 6 ILE B N 1
ATOM 5330 C CA . ILE B 1 6 ? 10.367 64.812 11.531 1 85.31 6 ILE B CA 1
ATOM 5331 C C . ILE B 1 6 ? 10.93 63.375 11.32 1 85.31 6 ILE B C 1
ATOM 5333 O O . ILE B 1 6 ? 10.352 62.406 11.805 1 85.31 6 ILE B O 1
ATOM 5337 N N . PHE B 1 7 ? 12.109 63.281 10.727 1 84.88 7 PHE B N 1
ATOM 5338 C CA . PHE B 1 7 ? 12.656 61.969 10.383 1 84.88 7 PHE B CA 1
ATOM 5339 C C . PHE B 1 7 ? 13.156 61.25 11.625 1 84.88 7 PHE B C 1
ATOM 5341 O O . PHE B 1 7 ? 13.07 60.031 11.719 1 84.88 7 PHE B O 1
ATOM 5348 N N . ARG B 1 8 ? 13.578 62 12.539 1 84.62 8 ARG B N 1
ATOM 5349 C CA . ARG B 1 8 ? 14.016 61.406 13.789 1 84.62 8 ARG B CA 1
ATOM 5350 C C . ARG B 1 8 ? 12.82 60.906 14.594 1 84.62 8 ARG B C 1
ATOM 5352 O O . ARG B 1 8 ? 12.898 59.844 15.25 1 84.62 8 ARG B O 1
ATOM 5359 N N . SER B 1 9 ? 11.711 61.562 14.508 1 87.31 9 SER B N 1
ATOM 5360 C CA . SER B 1 9 ? 10.516 61.188 15.266 1 87.31 9 SER B CA 1
ATOM 5361 C C . SER B 1 9 ? 9.836 59.969 14.664 1 87.31 9 SER B C 1
ATOM 5363 O O . SER B 1 9 ? 9.219 59.188 15.375 1 87.31 9 SER B O 1
ATOM 5365 N N . TRP B 1 10 ? 9.945 59.781 13.312 1 91.88 10 TRP B N 1
ATOM 5366 C CA . TRP B 1 10 ? 9.273 58.656 12.656 1 91.88 10 TRP B CA 1
ATOM 5367 C C . TRP B 1 10 ? 10.266 57.562 12.312 1 91.88 10 TRP B C 1
ATOM 5369 O O . TRP B 1 10 ? 9.938 56.625 11.562 1 91.88 10 TRP B O 1
ATOM 5379 N N . ALA B 1 11 ? 11.5 57.594 12.836 1 91.12 11 ALA B N 1
ATOM 5380 C CA . ALA B 1 11 ? 12.539 56.625 12.516 1 91.12 11 ALA B CA 1
ATOM 5381 C C . ALA B 1 11 ? 12.164 55.219 13.016 1 91.12 11 ALA B C 1
ATOM 5383 O O . ALA B 1 11 ? 12.391 54.219 12.32 1 91.12 11 ALA B O 1
ATOM 5384 N N . LEU B 1 12 ? 11.594 55.094 14.195 1 88.75 12 LEU B N 1
ATOM 5385 C CA . LEU B 1 12 ? 11.211 53.812 14.742 1 88.75 12 LEU B CA 1
ATOM 5386 C C . LEU B 1 12 ? 10.094 53.188 13.922 1 88.75 12 LEU B C 1
ATOM 5388 O O . LEU B 1 12 ? 10.062 51.969 13.727 1 88.75 12 LEU B O 1
ATOM 5392 N N . GLU B 1 13 ? 9.203 53.969 13.484 1 90.31 13 GLU B N 1
ATOM 5393 C CA . GLU B 1 13 ? 8.109 53.469 12.656 1 90.31 13 GLU B CA 1
ATOM 5394 C C . GLU B 1 13 ? 8.609 53.031 11.281 1 90.31 13 GLU B C 1
ATOM 5396 O O . GLU B 1 13 ? 8.117 52.062 10.711 1 90.31 13 GLU B O 1
ATOM 5401 N N . ALA B 1 14 ? 9.586 53.75 10.758 1 92.38 14 ALA B N 1
ATOM 5402 C CA . ALA B 1 14 ? 10.18 53.344 9.484 1 92.38 14 ALA B CA 1
ATOM 5403 C C . ALA B 1 14 ? 10.891 52 9.625 1 92.38 14 ALA B C 1
ATOM 5405 O O . ALA B 1 14 ? 10.805 51.156 8.727 1 92.38 14 ALA B O 1
ATOM 5406 N N . LEU B 1 15 ? 11.516 51.844 10.719 1 94.12 15 LEU B N 1
ATOM 5407 C CA . LEU B 1 15 ? 12.164 50.531 10.977 1 94.12 15 LEU B CA 1
ATOM 5408 C C . LEU B 1 15 ? 11.125 49.438 11.141 1 94.12 15 LEU B C 1
ATOM 5410 O O . LEU B 1 15 ? 11.344 48.312 10.695 1 94.12 15 LEU B O 1
ATOM 5414 N N . THR B 1 16 ? 10.039 49.719 11.789 1 94.94 16 THR B N 1
ATOM 5415 C CA . THR B 1 16 ? 8.977 48.75 12 1 94.94 16 THR B CA 1
ATOM 5416 C C . THR B 1 16 ? 8.344 48.344 10.68 1 94.94 16 THR B C 1
ATOM 5418 O O . THR B 1 16 ? 7.977 47.188 10.492 1 94.94 16 THR B O 1
ATOM 5421 N N . VAL B 1 17 ? 8.203 49.25 9.789 1 95.31 17 VAL B N 1
ATOM 5422 C CA . VAL B 1 17 ? 7.66 48.938 8.469 1 95.31 17 VAL B CA 1
ATOM 5423 C C . VAL B 1 17 ? 8.633 48.031 7.711 1 95.31 17 VAL B C 1
ATOM 5425 O O . VAL B 1 17 ? 8.219 47.094 7.051 1 95.31 17 VAL B O 1
ATOM 5428 N N . ALA B 1 18 ? 9.883 48.375 7.781 1 96.31 18 ALA B N 1
ATOM 5429 C CA . ALA B 1 18 ? 10.891 47.531 7.129 1 96.31 18 ALA B CA 1
ATOM 5430 C C . ALA B 1 18 ? 10.867 46.125 7.688 1 96.31 18 ALA B C 1
ATOM 5432 O O . ALA B 1 18 ? 10.961 45.125 6.934 1 96.31 18 ALA B O 1
ATOM 5433 N N . LEU B 1 19 ? 10.719 46 8.977 1 96.75 19 LEU B N 1
ATOM 5434 C CA . LEU B 1 19 ? 10.656 44.719 9.609 1 96.75 19 LEU B CA 1
ATOM 5435 C C . LEU B 1 19 ? 9.406 43.938 9.18 1 96.75 19 LEU B C 1
ATOM 5437 O O . LEU B 1 19 ? 9.43 42.719 9.031 1 96.75 19 LEU B O 1
ATOM 5441 N N . ALA B 1 20 ? 8.32 44.656 9.008 1 97.38 20 ALA B N 1
ATOM 5442 C CA . ALA B 1 20 ? 7.09 44.031 8.539 1 97.38 20 ALA B CA 1
ATOM 5443 C C . ALA B 1 20 ? 7.258 43.469 7.133 1 97.38 20 ALA B C 1
ATOM 5445 O O . ALA B 1 20 ? 6.793 42.375 6.832 1 97.38 20 ALA B O 1
ATOM 5446 N N . ILE B 1 21 ? 7.93 44.188 6.281 1 96.94 21 ILE B N 1
ATOM 5447 C CA . ILE B 1 21 ? 8.18 43.75 4.914 1 96.94 21 ILE B CA 1
ATOM 5448 C C . ILE B 1 21 ? 9.086 42.531 4.93 1 96.94 21 ILE B C 1
ATOM 5450 O O . ILE B 1 21 ? 8.844 41.562 4.199 1 96.94 21 ILE B O 1
ATOM 5454 N N . ILE B 1 22 ? 10.031 42.5 5.793 1 97.19 22 ILE B N 1
ATOM 5455 C CA . ILE B 1 22 ? 10.945 41.344 5.906 1 97.19 22 ILE B CA 1
ATOM 5456 C C . ILE B 1 22 ? 10.188 40.125 6.418 1 97.19 22 ILE B C 1
ATOM 5458 O O . ILE B 1 22 ? 10.414 39.031 5.953 1 97.19 22 ILE B O 1
ATOM 5462 N N . LEU B 1 23 ? 9.273 40.344 7.285 1 97.44 23 LEU B N 1
ATOM 5463 C CA . LEU B 1 23 ? 8.539 39.219 7.879 1 97.44 23 LEU B CA 1
ATOM 5464 C C . LEU B 1 23 ? 7.613 38.594 6.852 1 97.44 23 LEU B C 1
ATOM 5466 O O . LEU B 1 23 ? 7.48 37.375 6.816 1 97.44 23 LEU B O 1
ATOM 5470 N N . ILE B 1 24 ? 6.945 39.406 6.09 1 96.81 24 ILE B N 1
ATOM 5471 C CA . ILE B 1 24 ? 6.066 38.844 5.078 1 96.81 24 ILE B CA 1
ATOM 5472 C C . ILE B 1 24 ? 6.895 38.094 4.039 1 96.81 24 ILE B C 1
ATOM 5474 O O . ILE B 1 24 ? 6.469 37.031 3.523 1 96.81 24 ILE B O 1
ATOM 5478 N N . ALA B 1 25 ? 8.07 38.562 3.721 1 96.75 25 ALA B N 1
ATOM 5479 C CA . ALA B 1 25 ? 8.977 37.875 2.814 1 96.75 25 ALA B CA 1
ATOM 5480 C C . ALA B 1 25 ? 9.453 36.562 3.422 1 96.75 25 ALA B C 1
ATOM 5482 O O . ALA B 1 25 ? 9.562 35.562 2.721 1 96.75 25 ALA B O 1
ATOM 5483 N N . LEU B 1 26 ? 9.719 36.625 4.68 1 97 26 LEU B N 1
ATOM 5484 C CA . LEU B 1 26 ? 10.148 35.406 5.375 1 97 26 LEU B CA 1
ATOM 5485 C C . LEU B 1 26 ? 9.031 34.375 5.406 1 97 26 LEU B C 1
ATOM 5487 O O . LEU B 1 26 ? 9.281 33.188 5.188 1 97 26 LEU B O 1
ATOM 5491 N N . ILE B 1 27 ? 7.855 34.781 5.707 1 97.06 27 ILE B N 1
ATOM 5492 C CA . ILE B 1 27 ? 6.707 33.875 5.734 1 97.06 27 ILE B CA 1
ATOM 5493 C C . ILE B 1 27 ? 6.512 33.25 4.352 1 97.06 27 ILE B C 1
ATOM 5495 O O . ILE B 1 27 ? 6.383 32.031 4.23 1 97.06 27 ILE B O 1
ATOM 5499 N N . SER B 1 28 ? 6.527 34.062 3.338 1 96.12 28 SER B N 1
ATOM 5500 C CA . SER B 1 28 ? 6.363 33.562 1.972 1 96.12 28 SER B CA 1
ATOM 5501 C C . SER B 1 28 ? 7.527 32.688 1.562 1 96.12 28 SER B C 1
ATOM 5503 O O . SER B 1 28 ? 7.328 31.688 0.866 1 96.12 28 SER B O 1
ATOM 5505 N N . GLY B 1 29 ? 8.68 33.062 1.979 1 95.44 29 GLY B N 1
ATOM 5506 C CA . GLY B 1 29 ? 9.859 32.25 1.664 1 95.44 29 GLY B CA 1
ATOM 5507 C C . GLY B 1 29 ? 9.844 30.891 2.316 1 95.44 29 GLY B C 1
ATOM 5508 O O . GLY B 1 29 ? 10.18 29.891 1.678 1 95.44 29 GLY B O 1
ATOM 5509 N N . VAL B 1 30 ? 9.469 30.812 3.525 1 94.62 30 VAL B N 1
ATOM 5510 C CA . VAL B 1 30 ? 9.391 29.547 4.246 1 94.62 30 VAL B CA 1
ATOM 5511 C C . VAL B 1 30 ? 8.352 28.625 3.588 1 94.62 30 VAL B C 1
ATOM 5513 O O . VAL B 1 30 ? 8.602 27.438 3.398 1 94.62 30 VAL B O 1
ATOM 5516 N N . LEU B 1 31 ? 7.184 29.141 3.25 1 94.94 31 LEU B N 1
ATOM 5517 C CA . LEU B 1 31 ? 6.133 28.359 2.609 1 94.94 31 LEU B CA 1
ATOM 5518 C C . LEU B 1 31 ? 6.578 27.875 1.231 1 94.94 31 LEU B C 1
ATOM 5520 O O . LEU B 1 31 ? 6.309 26.734 0.852 1 94.94 31 LEU B O 1
ATOM 5524 N N . ALA B 1 32 ? 7.305 28.703 0.515 1 94.12 32 ALA B N 1
ATOM 5525 C CA . ALA B 1 32 ? 7.785 28.328 -0.812 1 94.12 32 ALA B CA 1
ATOM 5526 C C . ALA B 1 32 ? 8.875 27.266 -0.718 1 94.12 32 ALA B C 1
ATOM 5528 O O . ALA B 1 32 ? 8.953 26.375 -1.573 1 94.12 32 ALA B O 1
ATOM 5529 N N . PHE B 1 33 ? 9.656 27.312 0.235 1 92.94 33 PHE B N 1
ATOM 5530 C CA . PHE B 1 33 ? 10.75 26.375 0.426 1 92.94 33 PHE B CA 1
ATOM 5531 C C . PHE B 1 33 ? 10.211 24.984 0.726 1 92.94 33 PHE B C 1
ATOM 5533 O O . PHE B 1 33 ? 10.75 23.984 0.249 1 92.94 33 PHE B O 1
ATOM 5540 N N . TYR B 1 34 ? 9.156 24.906 1.488 1 91.31 34 TYR B N 1
ATOM 5541 C CA . TYR B 1 34 ? 8.641 23.609 1.92 1 91.31 34 TYR B CA 1
ATOM 5542 C C . TYR B 1 34 ? 7.5 23.156 1.023 1 91.31 34 TYR B C 1
ATOM 5544 O O . TYR B 1 34 ? 6.941 22.078 1.222 1 91.31 34 TYR B O 1
ATOM 5552 N N . ASN B 1 35 ? 7.203 23.906 0.056 1 91.44 35 ASN B N 1
ATOM 5553 C CA . ASN B 1 35 ? 6.121 23.531 -0.851 1 91.44 35 ASN B CA 1
ATOM 5554 C C . ASN B 1 35 ? 6.414 22.234 -1.573 1 91.44 35 ASN B C 1
ATOM 5556 O O . ASN B 1 35 ? 7.465 22.078 -2.203 1 91.44 35 ASN B O 1
ATOM 5560 N N . GLY B 1 36 ? 5.527 21.266 -1.334 1 85.81 36 GLY B N 1
ATOM 5561 C CA . GLY B 1 36 ? 5.668 19.969 -1.995 1 85.81 36 GLY B CA 1
ATOM 5562 C C . GLY B 1 36 ? 6.551 19 -1.232 1 85.81 36 GLY B C 1
ATOM 5563 O O . GLY B 1 36 ? 6.723 17.859 -1.646 1 85.81 36 GLY B O 1
ATOM 5564 N N . LYS B 1 37 ? 7.141 19.484 -0.215 1 86.44 37 LYS B N 1
ATOM 5565 C CA . LYS B 1 37 ? 7.988 18.625 0.62 1 86.44 37 LYS B CA 1
ATOM 5566 C C . LYS B 1 37 ? 7.219 18.094 1.825 1 86.44 37 LYS B C 1
ATOM 5568 O O . LYS B 1 37 ? 6.223 18.703 2.242 1 86.44 37 LYS B O 1
ATOM 5573 N N . PRO B 1 38 ? 7.656 16.891 2.234 1 85.06 38 PRO B N 1
ATOM 5574 C CA . PRO B 1 38 ? 7.008 16.391 3.445 1 85.06 38 PRO B CA 1
ATOM 5575 C C . PRO B 1 38 ? 7.148 17.328 4.633 1 85.06 38 PRO B C 1
ATOM 5577 O O . PRO B 1 38 ? 8.141 18.062 4.742 1 85.06 38 PRO B O 1
ATOM 5580 N N . VAL B 1 39 ? 6.102 17.344 5.418 1 85 39 VAL B N 1
ATOM 5581 C CA . VAL B 1 39 ? 6.105 18.172 6.613 1 85 39 VAL B CA 1
ATOM 5582 C C . VAL B 1 39 ? 7.363 17.891 7.434 1 85 39 VAL B C 1
ATOM 5584 O O . VAL B 1 39 ? 7.684 16.734 7.707 1 85 39 VAL B O 1
ATOM 5587 N N . PRO B 1 40 ? 8.109 18.938 7.668 1 81.19 40 PRO B N 1
ATOM 5588 C CA . PRO B 1 40 ? 9.359 18.734 8.414 1 81.19 40 PRO B CA 1
ATOM 5589 C C . PRO B 1 40 ? 9.109 18.234 9.836 1 81.19 40 PRO B C 1
ATOM 5591 O O . PRO B 1 40 ? 8.141 18.641 10.477 1 81.19 40 PRO B O 1
ATOM 5594 N N . ASN B 1 41 ? 9.875 17.188 10.242 1 72.69 41 ASN B N 1
ATOM 5595 C CA . ASN B 1 41 ? 9.812 16.672 11.602 1 72.69 41 ASN B CA 1
ATOM 5596 C C . ASN B 1 41 ? 10.961 17.203 12.453 1 72.69 41 ASN B C 1
ATOM 5598 O O . ASN B 1 41 ? 12.062 16.641 12.422 1 72.69 41 ASN B O 1
ATOM 5602 N N . TRP B 1 42 ? 10.844 18.391 12.945 1 72.19 42 TRP B N 1
ATOM 5603 C CA . TRP B 1 42 ? 11.883 18.953 13.797 1 72.19 42 TRP B CA 1
ATOM 5604 C C . TRP B 1 42 ? 11.812 18.375 15.203 1 72.19 42 TRP B C 1
ATOM 5606 O O . TRP B 1 42 ? 12.055 19.078 16.188 1 72.19 42 TRP B O 1
ATOM 5616 N N . GLY B 1 43 ? 11.43 16.984 15.227 1 62.66 43 GLY B N 1
ATOM 5617 C CA . GLY B 1 43 ? 11.281 16.312 16.516 1 62.66 43 GLY B CA 1
ATOM 5618 C C . GLY B 1 43 ? 9.953 16.609 17.188 1 62.66 43 GLY B C 1
ATOM 5619 O O . GLY B 1 43 ? 9.016 17.078 16.547 1 62.66 43 GLY B O 1
ATOM 5620 N N . ASP B 1 44 ? 9.688 16.203 18.516 1 59.97 44 ASP B N 1
ATOM 5621 C CA . ASP B 1 44 ? 8.461 16.328 19.297 1 59.97 44 ASP B CA 1
ATOM 5622 C C . ASP B 1 44 ? 8.195 17.797 19.641 1 59.97 44 ASP B C 1
ATOM 5624 O O . ASP B 1 44 ? 7.156 18.125 20.219 1 59.97 44 ASP B O 1
ATOM 5628 N N . ASN B 1 45 ? 8.977 18.656 18.969 1 64.44 45 ASN B N 1
ATOM 5629 C CA . ASN B 1 45 ? 8.836 19.891 19.734 1 64.44 45 ASN B CA 1
ATOM 5630 C C . ASN B 1 45 ? 8.352 21.047 18.844 1 64.44 45 ASN B C 1
ATOM 5632 O O . ASN B 1 45 ? 7.598 21.906 19.297 1 64.44 45 ASN B O 1
ATOM 5636 N N . LEU B 1 46 ? 8.812 21.078 17.516 1 79 46 LEU B N 1
ATOM 5637 C CA . LEU B 1 46 ? 8.398 22.281 16.797 1 79 46 LEU B CA 1
ATOM 5638 C C . LEU B 1 46 ? 7.746 21.922 15.461 1 79 46 LEU B C 1
ATOM 5640 O O . LEU B 1 46 ? 8.258 21.094 14.719 1 79 46 LEU B O 1
ATOM 5644 N N . ASN B 1 47 ? 6.477 22.391 15.242 1 87.62 47 ASN B N 1
ATOM 5645 C CA . ASN B 1 47 ? 5.727 22.25 14 1 87.62 47 ASN B CA 1
ATOM 5646 C C . ASN B 1 47 ? 5.879 23.469 13.102 1 87.62 47 ASN B C 1
ATOM 5648 O O . ASN B 1 47 ? 6.082 24.578 13.586 1 87.62 47 ASN B O 1
ATOM 5652 N N . LEU B 1 48 ? 5.895 23.266 11.844 1 89.69 48 LEU B N 1
ATOM 5653 C CA . LEU B 1 48 ? 5.953 24.359 10.875 1 89.69 48 LEU B CA 1
ATOM 5654 C C . LEU B 1 48 ? 4.828 25.359 11.109 1 89.69 48 LEU B C 1
ATOM 5656 O O . LEU B 1 48 ? 5.039 26.562 11.016 1 89.69 48 LEU B O 1
ATOM 5660 N N . ASN B 1 49 ? 3.686 24.891 11.516 1 90.56 49 ASN B N 1
ATOM 5661 C CA . ASN B 1 49 ? 2.535 25.766 11.758 1 90.56 49 ASN B CA 1
ATOM 5662 C C . ASN B 1 49 ? 2.75 26.656 12.977 1 90.56 49 ASN B C 1
ATOM 5664 O O . ASN B 1 49 ? 2.264 27.781 13.016 1 90.56 49 ASN B O 1
ATOM 5668 N N . ALA B 1 50 ? 3.492 26.094 13.914 1 92.12 50 ALA B N 1
ATOM 5669 C CA . ALA B 1 50 ? 3.818 26.891 15.086 1 92.12 50 ALA B CA 1
ATOM 5670 C C . ALA B 1 50 ? 4.762 28.031 14.719 1 92.12 50 ALA B C 1
ATOM 5672 O O . ALA B 1 50 ? 4.605 29.156 15.203 1 92.12 50 ALA B O 1
ATOM 5673 N N . LEU B 1 51 ? 5.711 27.781 13.922 1 93.12 51 LEU B N 1
ATOM 5674 C CA . LEU B 1 51 ? 6.621 28.812 13.453 1 93.12 51 LEU B CA 1
ATOM 5675 C C . LEU B 1 51 ? 5.871 29.875 12.648 1 93.12 51 LEU B C 1
ATOM 5677 O O . LEU B 1 51 ? 6.062 31.078 12.867 1 93.12 51 LEU B O 1
ATOM 5681 N N . LEU B 1 52 ? 4.98 29.469 11.781 1 94.56 52 LEU B N 1
ATOM 5682 C CA . LEU B 1 52 ? 4.195 30.406 10.977 1 94.56 52 LEU B CA 1
ATOM 5683 C C . LEU B 1 52 ? 3.266 31.219 11.859 1 94.56 52 LEU B C 1
ATOM 5685 O O . LEU B 1 52 ? 3.041 32.406 11.594 1 94.56 52 LEU B O 1
ATOM 5689 N N . ALA B 1 53 ? 2.768 30.594 12.875 1 94.31 53 ALA B N 1
ATOM 5690 C CA . ALA B 1 53 ? 1.909 31.312 13.812 1 94.31 53 ALA B CA 1
ATOM 5691 C C . ALA B 1 53 ? 2.693 32.406 14.547 1 94.31 53 ALA B C 1
ATOM 5693 O O . ALA B 1 53 ? 2.197 33.5 14.742 1 94.31 53 ALA B O 1
ATOM 5694 N N . LEU B 1 54 ? 3.893 32.125 14.945 1 93.94 54 LEU B N 1
ATOM 5695 C CA . LEU B 1 54 ? 4.738 33.094 15.625 1 93.94 54 LEU B CA 1
ATOM 5696 C C . LEU B 1 54 ? 5.07 34.25 14.703 1 93.94 54 LEU B C 1
ATOM 5698 O O . LEU B 1 54 ? 4.922 35.438 15.086 1 93.94 54 LEU B O 1
ATOM 5702 N N . LEU B 1 55 ? 5.473 33.938 13.508 1 95.81 55 LEU B N 1
ATOM 5703 C CA . LEU B 1 55 ? 5.828 35 12.547 1 95.81 55 LEU B CA 1
ATOM 5704 C C . LEU B 1 55 ? 4.617 35.844 12.195 1 95.81 55 LEU B C 1
ATOM 5706 O O . LEU B 1 55 ? 4.727 37.062 12.07 1 95.81 55 LEU B O 1
ATOM 5710 N N . SER B 1 56 ? 3.465 35.219 12.039 1 95.31 56 SER B N 1
ATOM 5711 C CA . SER B 1 56 ? 2.254 35.969 11.703 1 95.31 56 SER B CA 1
ATOM 5712 C C . SER B 1 56 ? 1.812 36.844 12.867 1 95.31 56 SER B C 1
ATOM 5714 O O . SER B 1 56 ? 1.307 37.938 12.656 1 95.31 56 SER B O 1
ATOM 5716 N N . THR B 1 57 ? 1.99 36.312 14.062 1 93.19 57 THR B N 1
ATOM 5717 C CA . THR B 1 57 ? 1.66 37.125 15.234 1 93.19 57 THR B CA 1
ATOM 5718 C C . THR B 1 57 ? 2.57 38.344 15.32 1 93.19 57 THR B C 1
ATOM 5720 O O . THR B 1 57 ? 2.109 39.438 15.617 1 93.19 57 THR B O 1
ATOM 5723 N N . MET B 1 58 ? 3.82 38.219 15.062 1 94.12 58 MET B N 1
ATOM 5724 C CA . MET B 1 58 ? 4.766 39.344 15.055 1 94.12 58 MET B CA 1
ATOM 5725 C C . MET B 1 58 ? 4.434 40.344 13.945 1 94.12 58 MET B C 1
ATOM 5727 O O . MET B 1 58 ? 4.508 41.562 14.141 1 94.12 58 MET B O 1
ATOM 5731 N N . LEU B 1 59 ? 4.098 39.812 12.805 1 96.19 59 LEU B N 1
ATOM 5732 C CA . LEU B 1 59 ? 3.717 40.656 11.695 1 96.19 59 LEU B CA 1
ATOM 5733 C C . LEU B 1 59 ? 2.506 41.531 12.07 1 96.19 59 LEU B C 1
ATOM 5735 O O . LEU B 1 59 ? 2.51 42.75 11.859 1 96.19 59 LEU B O 1
ATOM 5739 N N . ARG B 1 60 ? 1.515 40.906 12.656 1 94.62 60 ARG B N 1
ATOM 5740 C CA . ARG B 1 60 ? 0.326 41.656 13.062 1 94.62 60 ARG B CA 1
ATOM 5741 C C . ARG B 1 60 ? 0.674 42.719 14.094 1 94.62 60 ARG B C 1
ATOM 5743 O O . ARG B 1 60 ? 0.194 43.844 14.008 1 94.62 60 ARG B O 1
ATOM 5750 N N . ALA B 1 61 ? 1.483 42.312 15.039 1 91.12 61 ALA B N 1
ATOM 5751 C CA . ALA B 1 61 ? 1.877 43.25 16.078 1 91.12 61 ALA B CA 1
ATOM 5752 C C . ALA B 1 61 ? 2.561 44.469 15.477 1 91.12 61 ALA B C 1
ATOM 5754 O O . ALA B 1 61 ? 2.291 45.625 15.883 1 91.12 61 ALA B O 1
ATOM 5755 N N . LEU B 1 62 ? 3.406 44.281 14.5 1 94.5 62 LEU B N 1
ATOM 5756 C CA . LEU B 1 62 ? 4.125 45.375 13.859 1 94.5 62 LEU B CA 1
ATOM 5757 C C . LEU B 1 62 ? 3.17 46.25 13.078 1 94.5 62 LEU B C 1
ATOM 5759 O O . LEU B 1 62 ? 3.277 47.5 13.133 1 94.5 62 LEU B O 1
ATOM 5763 N N . LEU B 1 63 ? 2.229 45.688 12.398 1 95 63 LEU B N 1
ATOM 5764 C CA . LEU B 1 63 ? 1.25 46.469 11.656 1 95 63 LEU B CA 1
ATOM 5765 C C . LEU B 1 63 ? 0.407 47.312 12.594 1 95 63 LEU B C 1
ATOM 5767 O O . LEU B 1 63 ? 0.181 48.5 12.336 1 95 63 LEU B O 1
ATOM 5771 N N . VAL B 1 64 ? 0.023 46.719 13.688 1 92.12 64 VAL B N 1
ATOM 5772 C CA . VAL B 1 64 ? -0.834 47.406 14.641 1 92.12 64 VAL B CA 1
ATOM 5773 C C . VAL B 1 64 ? -0.065 48.562 15.273 1 92.12 64 VAL B C 1
ATOM 5775 O O . VAL B 1 64 ? -0.62 49.656 15.484 1 92.12 64 VAL B O 1
ATOM 5778 N N . ILE B 1 65 ? 1.213 48.375 15.57 1 91.56 65 ILE B N 1
ATOM 5779 C CA . ILE B 1 65 ? 2.035 49.438 16.156 1 91.56 65 ILE B CA 1
ATOM 5780 C C . ILE B 1 65 ? 2.09 50.625 15.203 1 91.56 65 ILE B C 1
ATOM 5782 O O . ILE B 1 65 ? 1.913 51.781 15.625 1 91.56 65 ILE B O 1
ATOM 5786 N N . ILE B 1 66 ? 2.281 50.406 13.953 1 94.06 66 ILE B N 1
ATOM 5787 C CA . ILE B 1 66 ? 2.426 51.469 12.969 1 94.06 66 ILE B CA 1
ATOM 5788 C C . ILE B 1 66 ? 1.107 52.219 12.82 1 94.06 66 ILE B C 1
ATOM 5790 O O . ILE B 1 66 ? 1.079 53.438 12.898 1 94.06 66 ILE B O 1
ATOM 5794 N N . VAL B 1 67 ? 0.036 51.5 12.688 1 94.56 67 VAL B N 1
ATOM 5795 C CA . VAL B 1 67 ? -1.254 52.125 12.461 1 94.56 67 VAL B CA 1
ATOM 5796 C C . VAL B 1 67 ? -1.706 52.844 13.734 1 94.56 67 VAL B C 1
ATOM 5798 O O . VAL B 1 67 ? -2.35 53.906 13.672 1 94.56 67 VAL B O 1
ATOM 5801 N N . ALA B 1 68 ? -1.368 52.281 14.875 1 93.12 68 ALA B N 1
ATOM 5802 C CA . ALA B 1 68 ? -1.694 52.938 16.141 1 93.12 68 ALA B CA 1
ATOM 5803 C C . ALA B 1 68 ? -0.99 54.312 16.25 1 93.12 68 ALA B C 1
ATOM 5805 O O . ALA B 1 68 ? -1.584 55.281 16.703 1 93.12 68 ALA B O 1
ATOM 5806 N N . GLN B 1 69 ? 0.247 54.406 15.828 1 93.31 69 GLN B N 1
ATOM 5807 C CA . GLN B 1 69 ? 0.994 55.656 15.867 1 93.31 69 GLN B CA 1
ATOM 5808 C C . GLN B 1 69 ? 0.431 56.656 14.875 1 93.31 69 GLN B C 1
ATOM 5810 O O . GLN B 1 69 ? 0.401 57.875 15.148 1 93.31 69 GLN B O 1
ATOM 5815 N N . ILE B 1 70 ? -0.013 56.125 13.805 1 94.31 70 ILE B N 1
ATOM 5816 C CA . ILE B 1 70 ? -0.607 57 12.797 1 94.31 70 ILE B CA 1
ATOM 5817 C C . ILE B 1 70 ? -1.911 57.594 13.336 1 94.31 70 ILE B C 1
ATOM 5819 O O . ILE B 1 70 ? -2.143 58.812 13.234 1 94.31 70 ILE B O 1
ATOM 5823 N N . ILE B 1 71 ? -2.719 56.781 13.969 1 94.44 71 ILE B N 1
ATOM 5824 C CA . ILE B 1 71 ? -3.979 57.25 14.539 1 94.44 71 ILE B CA 1
ATOM 5825 C C . ILE B 1 71 ? -3.701 58.25 15.656 1 94.44 71 ILE B C 1
ATOM 5827 O O . ILE B 1 71 ? -4.379 59.281 15.766 1 94.44 71 ILE B O 1
ATOM 5831 N N . SER B 1 72 ? -2.656 57.938 16.438 1 93 72 SER B N 1
ATOM 5832 C CA . SER B 1 72 ? -2.309 58.812 17.562 1 93 72 SER B CA 1
ATOM 5833 C C . SER B 1 72 ? -1.826 60.188 17.062 1 93 72 SER B C 1
ATOM 5835 O O . SER B 1 72 ? -2.07 61.188 17.703 1 93 72 SER B O 1
ATOM 5837 N N . GLN B 1 73 ? -1.104 60.219 15.992 1 91.88 73 GLN B N 1
ATOM 5838 C CA . GLN B 1 73 ? -0.658 61.5 15.438 1 91.88 73 GLN B CA 1
ATOM 5839 C C . GLN B 1 73 ? -1.818 62.25 14.805 1 91.88 73 GLN B C 1
ATOM 5841 O O . GLN B 1 73 ? -1.878 63.5 14.883 1 91.88 73 GLN B O 1
ATOM 5846 N N . ARG B 1 74 ? -2.734 61.531 14.211 1 91.94 74 ARG B N 1
ATOM 5847 C CA . ARG B 1 74 ? -3.877 62.156 13.539 1 91.94 74 ARG B CA 1
ATOM 5848 C C . ARG B 1 74 ? -4.824 62.781 14.555 1 91.94 74 ARG B C 1
ATOM 5850 O O . ARG B 1 74 ? -5.594 63.688 14.219 1 91.94 74 ARG B O 1
ATOM 5857 N N . LYS B 1 75 ? -4.746 62.312 15.781 1 90.5 75 LYS B N 1
ATOM 5858 C CA . LYS B 1 75 ? -5.547 62.875 16.859 1 90.5 75 LYS B CA 1
ATOM 5859 C C . LYS B 1 75 ? -5.281 64.375 17 1 90.5 75 LYS B C 1
ATOM 5861 O O . LYS B 1 75 ? -6.211 65.125 17.234 1 90.5 75 LYS B O 1
ATOM 5866 N N . TRP B 1 76 ? -4.02 64.812 16.844 1 87.25 76 TRP B N 1
ATOM 5867 C CA . TRP B 1 76 ? -3.623 66.25 16.984 1 87.25 76 TRP B CA 1
ATOM 5868 C C . TRP B 1 76 ? -3.994 67.062 15.727 1 87.25 76 TRP B C 1
ATOM 5870 O O . TRP B 1 76 ? -4.375 68.188 15.812 1 87.25 76 TRP B O 1
ATOM 5880 N N . ASP B 1 77 ? -3.957 66.375 14.594 1 86.25 77 ASP B N 1
ATOM 5881 C CA . ASP B 1 77 ? -4.324 67 13.336 1 86.25 77 ASP B CA 1
ATOM 5882 C C . ASP B 1 77 ? -5.832 67.188 13.242 1 86.25 77 ASP B C 1
ATOM 5884 O O . ASP B 1 77 ? -6.301 68.125 12.547 1 86.25 77 ASP B O 1
ATOM 5888 N N . TRP B 1 78 ? -6.59 66.375 13.93 1 89 78 TRP B N 1
ATOM 5889 C CA . TRP B 1 78 ? -8.047 66.438 13.953 1 89 78 TRP B CA 1
ATOM 5890 C C . TRP B 1 78 ? -8.539 67.812 14.484 1 89 78 TRP B C 1
ATOM 5892 O O . TRP B 1 78 ? -9.539 68.312 14 1 89 78 TRP B O 1
ATOM 5902 N N . TYR B 1 79 ? -7.762 68.438 15.383 1 85.06 79 TYR B N 1
ATOM 5903 C CA . TYR B 1 79 ? -8.18 69.688 16 1 85.06 79 TYR B CA 1
ATOM 5904 C C . TYR B 1 79 ? -7.523 70.875 15.32 1 85.06 79 TYR B C 1
ATOM 5906 O O . TYR B 1 79 ? -7.801 72 15.672 1 85.06 79 TYR B O 1
ATOM 5914 N N . SER B 1 80 ? -6.684 70.625 14.383 1 78.19 80 SER B N 1
ATOM 5915 C CA . SER B 1 80 ? -5.984 71.75 13.711 1 78.19 80 SER B CA 1
ATOM 5916 C C . SER B 1 80 ? -6.836 72.312 12.602 1 78.19 80 SER B C 1
ATOM 5918 O O . SER B 1 80 ? -6.371 73.188 11.852 1 78.19 80 SER B O 1
ATOM 5920 N N . VAL B 1 81 ? -8.031 71.938 12.602 1 75.56 81 VAL B N 1
ATOM 5921 C CA . VAL B 1 81 ? -8.922 72.5 11.586 1 75.56 81 VAL B CA 1
ATOM 5922 C C . VAL B 1 81 ? -9.648 73.75 12.125 1 75.56 81 VAL B C 1
ATOM 5924 O O . VAL B 1 81 ? -9.68 73.938 13.344 1 75.56 81 VAL B O 1
ATOM 5927 N N . LYS B 1 82 ? -10.203 74.5 11.305 1 72.5 82 LYS B N 1
ATOM 5928 C CA . LYS B 1 82 ? -10.844 75.75 11.648 1 72.5 82 LYS B CA 1
ATOM 5929 C C . LYS B 1 82 ? -12.172 75.562 12.359 1 72.5 82 LYS B C 1
ATOM 5931 O O . LYS B 1 82 ? -12.578 76.312 13.211 1 72.5 82 LYS B O 1
ATOM 5936 N N . GLU B 1 83 ? -12.766 74.375 12.188 1 80.38 83 GLU B N 1
ATOM 5937 C CA . GLU B 1 83 ? -14.055 74.062 12.812 1 80.38 83 GLU B CA 1
ATOM 5938 C C . GLU B 1 83 ? -13.875 73.438 14.188 1 80.38 83 GLU B C 1
ATOM 5940 O O . GLU B 1 83 ? -13.078 72.5 14.344 1 80.38 83 GLU B O 1
ATOM 5945 N N . PRO B 1 84 ? -14.422 74.062 15.227 1 85.62 84 PRO B N 1
ATOM 5946 C CA . PRO B 1 84 ? -14.305 73.5 16.562 1 85.62 84 PRO B CA 1
ATOM 5947 C C . PRO B 1 84 ? -14.898 72.062 16.641 1 85.62 84 PRO B C 1
ATOM 5949 O O . PRO B 1 84 ? -15.922 71.812 16 1 85.62 84 PRO B O 1
ATOM 5952 N N . ARG B 1 85 ? -14.227 71.25 17.281 1 88.56 85 ARG B N 1
ATOM 5953 C CA . ARG B 1 85 ? -14.648 69.875 17.469 1 88.56 85 ARG B CA 1
ATOM 5954 C C . ARG B 1 85 ? -14.766 69.5 18.953 1 88.56 85 ARG B C 1
ATOM 5956 O O . ARG B 1 85 ? -14.125 70.125 19.797 1 88.56 85 ARG B O 1
ATOM 5963 N N . PRO B 1 86 ? -15.609 68.5 19.234 1 88.5 86 PRO B N 1
ATOM 5964 C CA . PRO B 1 86 ? -15.797 68.188 20.641 1 88.5 86 PRO B CA 1
ATOM 5965 C C . PRO B 1 86 ? -14.539 67.562 21.281 1 88.5 86 PRO B C 1
ATOM 5967 O O . PRO B 1 86 ? -13.805 66.812 20.625 1 88.5 86 PRO B O 1
ATOM 5970 N N . LEU B 1 87 ? -14.297 67.938 22.484 1 88.31 87 LEU B N 1
ATOM 5971 C CA . LEU B 1 87 ? -13.148 67.438 23.234 1 88.31 87 LEU B CA 1
ATOM 5972 C C . LEU B 1 87 ? -13.227 65.938 23.422 1 88.31 87 LEU B C 1
ATOM 5974 O O . LEU B 1 87 ? -12.195 65.25 23.594 1 88.31 87 LEU B O 1
ATOM 5978 N N . ALA B 1 88 ? -14.422 65.375 23.328 1 89.06 88 ALA B N 1
ATOM 5979 C CA . ALA B 1 88 ? -14.641 63.938 23.469 1 89.06 88 ALA B CA 1
ATOM 5980 C C . ALA B 1 88 ? -13.93 63.188 22.375 1 89.06 88 ALA B C 1
ATOM 5982 O O . ALA B 1 88 ? -13.586 62 22.547 1 89.06 88 ALA B O 1
ATOM 5983 N N . ASP B 1 89 ? -13.656 63.844 21.219 1 91.19 89 ASP B N 1
ATOM 5984 C CA . ASP B 1 89 ? -12.984 63.188 20.109 1 91.19 89 ASP B CA 1
ATOM 5985 C C . ASP B 1 89 ? -11.539 62.844 20.469 1 91.19 89 ASP B C 1
ATOM 5987 O O . ASP B 1 89 ? -10.961 61.906 19.922 1 91.19 89 ASP B O 1
ATOM 5991 N N . LEU B 1 90 ? -10.961 63.625 21.375 1 90 90 LEU B N 1
ATOM 5992 C CA . LEU B 1 90 ? -9.602 63.344 21.812 1 90 90 LEU B CA 1
ATOM 5993 C C . LEU B 1 90 ? -9.508 62 22.5 1 90 90 LEU B C 1
ATOM 5995 O O . LEU B 1 90 ? -8.594 61.219 22.219 1 90 90 LEU B O 1
ATOM 5999 N N . GLN B 1 91 ? -10.453 61.75 23.328 1 90.25 91 GLN B N 1
ATOM 6000 C CA . GLN B 1 91 ? -10.508 60.469 24.016 1 90.25 91 GLN B CA 1
ATOM 6001 C C . GLN B 1 91 ? -10.82 59.344 23.031 1 90.25 91 GLN B C 1
ATOM 6003 O O . GLN B 1 91 ? -10.297 58.219 23.172 1 90.25 91 GLN B O 1
ATOM 6008 N N . GLN B 1 92 ? -11.68 59.594 22.078 1 91.88 92 GLN B N 1
ATOM 6009 C CA . GLN B 1 92 ? -12.039 58.562 21.094 1 91.88 92 GLN B CA 1
ATOM 6010 C C . GLN B 1 92 ? -10.836 58.188 20.234 1 91.88 92 GLN B C 1
ATOM 6012 O O . GLN B 1 92 ? -10.625 57 19.938 1 91.88 92 GLN B O 1
ATOM 6017 N N . PHE B 1 93 ? -10.047 59.125 19.766 1 93.44 93 PHE B N 1
ATOM 6018 C CA . PHE B 1 93 ? -8.844 58.875 19 1 93.44 93 PHE B CA 1
ATOM 6019 C C . PHE B 1 93 ? -7.828 58.094 19.828 1 93.44 93 PHE B C 1
ATOM 6021 O O . PHE B 1 93 ? -7.164 57.188 19.328 1 93.44 93 PHE B O 1
ATOM 6028 N N . ASP B 1 94 ? -7.746 58.438 21.094 1 91.31 94 ASP B N 1
ATOM 6029 C CA . ASP B 1 94 ? -6.812 57.75 21.969 1 91.31 94 ASP B CA 1
ATOM 6030 C C . ASP B 1 94 ? -7.242 56.281 22.172 1 91.31 94 ASP B C 1
ATOM 6032 O O . ASP B 1 94 ? -6.414 55.375 22.125 1 91.31 94 ASP B O 1
ATOM 6036 N N . TYR B 1 95 ? -8.508 56.125 22.375 1 89.62 95 TYR B N 1
ATOM 6037 C CA . TYR B 1 95 ? -9.047 54.781 22.531 1 89.62 95 TYR B CA 1
ATOM 6038 C C . TYR B 1 95 ? -8.883 53.969 21.25 1 89.62 95 TYR B C 1
ATOM 6040 O O . TYR B 1 95 ? -8.609 52.781 21.281 1 89.62 95 TYR B O 1
ATOM 6048 N N . GLY B 1 96 ? -9.133 54.594 20.141 1 90.31 96 GLY B N 1
ATOM 6049 C CA . GLY B 1 96 ? -9.047 53.938 18.859 1 90.31 96 GLY B CA 1
ATOM 6050 C C . GLY B 1 96 ? -7.645 53.438 18.516 1 90.31 96 GLY B C 1
ATOM 6051 O O . GLY B 1 96 ? -7.477 52.469 17.781 1 90.31 96 GLY B O 1
ATOM 6052 N N . SER B 1 97 ? -6.605 54.031 19.078 1 91.06 97 SER B N 1
ATOM 6053 C CA . SER B 1 97 ? -5.223 53.656 18.797 1 91.06 97 SER B CA 1
ATOM 6054 C C . SER B 1 97 ? -4.758 52.531 19.719 1 91.06 97 SER B C 1
ATOM 6056 O O . SER B 1 97 ? -3.699 51.938 19.5 1 91.06 97 SER B O 1
ATOM 6058 N N . ARG B 1 98 ? -5.496 52.125 20.719 1 86.19 98 ARG B N 1
ATOM 6059 C CA . ARG B 1 98 ? -5.055 51.156 21.719 1 86.19 98 ARG B CA 1
ATOM 6060 C C . ARG B 1 98 ? -5.461 49.75 21.344 1 86.19 98 ARG B C 1
ATOM 6062 O O . ARG B 1 98 ? -4.812 48.781 21.75 1 86.19 98 ARG B O 1
ATOM 6069 N N . GLY B 1 99 ? -6.633 49.688 20.641 1 82.81 99 GLY B N 1
ATOM 6070 C CA . GLY B 1 99 ? -7.062 48.312 20.344 1 82.81 99 GLY B CA 1
ATOM 6071 C C . GLY B 1 99 ? -8.195 48.281 19.328 1 82.81 99 GLY B C 1
ATOM 6072 O O . GLY B 1 99 ? -8.602 49.312 18.797 1 82.81 99 GLY B O 1
ATOM 6073 N N . ALA B 1 100 ? -8.633 47 19.141 1 84.06 100 ALA B N 1
ATOM 6074 C CA . ALA B 1 100 ? -9.641 46.75 18.109 1 84.06 100 ALA B CA 1
ATOM 6075 C C . ALA B 1 100 ? -11 47.312 18.531 1 84.06 100 ALA B C 1
ATOM 6077 O O . ALA B 1 100 ? -11.727 47.875 17.703 1 84.06 100 ALA B O 1
ATOM 6078 N N . TYR B 1 101 ? -11.289 47.219 19.719 1 82.75 101 TYR B N 1
ATOM 6079 C CA . TYR B 1 101 ? -12.578 47.719 20.188 1 82.75 101 TYR B CA 1
ATOM 6080 C C . TYR B 1 101 ? -12.648 49.25 20.062 1 82.75 101 TYR B C 1
ATOM 6082 O O . TYR B 1 101 ? -13.648 49.781 19.578 1 82.75 101 TYR B O 1
ATOM 6090 N N . GLY B 1 102 ? -11.617 49.938 20.562 1 87.94 102 GLY B N 1
ATOM 6091 C CA . GLY B 1 102 ? -11.562 51.375 20.406 1 87.94 102 GLY B CA 1
ATOM 6092 C C . GLY B 1 102 ? -11.594 51.812 18.953 1 87.94 102 GLY B C 1
ATOM 6093 O O . GLY B 1 102 ? -12.234 52.812 18.609 1 87.94 102 GLY B O 1
ATOM 6094 N N . ALA B 1 103 ? -10.984 50.938 18.125 1 91.5 103 ALA B N 1
ATOM 6095 C CA . ALA B 1 103 ? -10.945 51.25 16.703 1 91.5 103 ALA B CA 1
ATOM 6096 C C . ALA B 1 103 ? -12.336 51.156 16.078 1 91.5 103 ALA B C 1
ATOM 6098 O O . ALA B 1 103 ? -12.703 51.969 15.219 1 91.5 103 ALA B O 1
ATOM 6099 N N . MET B 1 104 ? -13.078 50.219 16.516 1 91.12 104 MET B N 1
ATOM 6100 C CA . MET B 1 104 ? -14.43 50.062 15.992 1 91.12 104 MET B CA 1
ATOM 6101 C C . MET B 1 104 ? -15.312 51.25 16.359 1 91.12 104 MET B C 1
ATOM 6103 O O . MET B 1 104 ? -16.141 51.688 15.562 1 91.12 104 MET B O 1
ATOM 6107 N N . LEU B 1 105 ? -15.102 51.844 17.547 1 90.88 105 LEU B N 1
ATOM 6108 C CA . LEU B 1 105 ? -15.898 52.969 18.031 1 90.88 105 LEU B CA 1
ATOM 6109 C C . LEU B 1 105 ? -15.477 54.25 17.328 1 90.88 105 LEU B C 1
ATOM 6111 O O . LEU B 1 105 ? -16.25 55.219 17.281 1 90.88 105 LEU B O 1
ATOM 6115 N N . LEU B 1 106 ? -14.273 54.281 16.812 1 94.25 106 LEU B N 1
ATOM 6116 C CA . LEU B 1 106 ? -13.734 55.469 16.156 1 94.25 106 LEU B CA 1
ATOM 6117 C C . LEU B 1 106 ? -14.227 55.562 14.711 1 94.25 106 LEU B C 1
ATOM 6119 O O . LEU B 1 106 ? -14.281 56.656 14.141 1 94.25 106 LEU B O 1
ATOM 6123 N N . VAL B 1 107 ? -14.711 54.531 14.094 1 93.5 107 VAL B N 1
ATOM 6124 C CA . VAL B 1 107 ? -15.047 54.438 12.68 1 93.5 107 VAL B CA 1
ATOM 6125 C C . VAL B 1 107 ? -16.188 55.406 12.367 1 93.5 107 VAL B C 1
ATOM 6127 O O . VAL B 1 107 ? -16.094 56.219 11.438 1 93.5 107 VAL B O 1
ATOM 6130 N N . PRO B 1 108 ? -17.266 55.469 13.219 1 92.56 108 PRO B N 1
ATOM 6131 C CA . PRO B 1 108 ? -18.359 56.375 12.883 1 92.56 108 PRO B CA 1
ATOM 6132 C C . PRO B 1 108 ? -17.969 57.844 12.992 1 92.56 108 PRO B C 1
ATOM 6134 O O . PRO B 1 108 ? -18.5 58.688 12.273 1 92.56 108 PRO B O 1
ATOM 6137 N N . THR B 1 109 ? -17.016 58.219 13.898 1 90.81 109 THR B N 1
ATOM 6138 C CA . THR B 1 109 ? -16.578 59.625 14.102 1 90.81 109 THR B CA 1
ATOM 6139 C C . THR B 1 109 ? -15.758 60.094 12.914 1 90.81 109 THR B C 1
ATOM 6141 O O . THR B 1 109 ? -15.883 61.25 12.5 1 90.81 109 THR B O 1
ATOM 6144 N N . VAL B 1 110 ? -15.008 59.188 12.336 1 92.56 110 VAL B N 1
ATOM 6145 C CA . VAL B 1 110 ? -14.07 59.625 11.305 1 92.56 110 VAL B CA 1
ATOM 6146 C C . VAL B 1 110 ? -14.609 59.281 9.922 1 92.56 110 VAL B C 1
ATOM 6148 O O . VAL B 1 110 ? -14.062 59.719 8.906 1 92.56 110 VAL B O 1
ATOM 6151 N N . LEU B 1 111 ? -15.75 58.656 9.953 1 91.62 111 LEU B N 1
ATOM 6152 C CA . LEU B 1 111 ? -16.328 58.219 8.688 1 91.62 111 LEU B CA 1
ATOM 6153 C C . LEU B 1 111 ? -16.562 59.406 7.758 1 91.62 111 LEU B C 1
ATOM 6155 O O . LEU B 1 111 ? -17.203 60.375 8.141 1 91.62 111 LEU B O 1
ATOM 6159 N N . PHE B 1 112 ? -16 59.625 6.59 1 87.81 112 PHE B N 1
ATOM 6160 C CA . PHE B 1 112 ? -16.141 60.562 5.496 1 87.81 112 PHE B CA 1
ATOM 6161 C C . PHE B 1 112 ? -15.477 61.906 5.848 1 87.81 112 PHE B C 1
ATOM 6163 O O . PHE B 1 112 ? -15.664 62.906 5.148 1 87.81 112 PHE B O 1
ATOM 6170 N N . LYS B 1 113 ? -14.805 62.031 7.008 1 88.38 113 LYS B N 1
ATOM 6171 C CA . LYS B 1 113 ? -14.133 63.281 7.398 1 88.38 113 LYS B CA 1
ATOM 6172 C C . LYS B 1 113 ? -12.617 63.125 7.309 1 88.38 113 LYS B C 1
ATOM 6174 O O . LYS B 1 113 ? -11.93 64.062 6.906 1 88.38 113 LYS B O 1
ATOM 6179 N N . ASP B 1 114 ? -12.117 61.906 7.699 1 92.38 114 ASP B N 1
ATOM 6180 C CA . ASP B 1 114 ? -10.68 61.656 7.68 1 92.38 114 ASP B CA 1
ATOM 6181 C C . ASP B 1 114 ? -10.367 60.281 7.105 1 92.38 114 ASP B C 1
ATOM 6183 O O . ASP B 1 114 ? -10.398 59.281 7.824 1 92.38 114 ASP B O 1
ATOM 6187 N N . TYR B 1 115 ? -9.883 60.219 5.938 1 92.94 115 TYR B N 1
ATOM 6188 C CA . TYR B 1 115 ? -9.664 58.969 5.223 1 92.94 115 TYR B CA 1
ATOM 6189 C C . TYR B 1 115 ? -8.406 58.281 5.723 1 92.94 115 TYR B C 1
ATOM 6191 O O . TYR B 1 115 ? -8.305 57.031 5.66 1 92.94 115 TYR B O 1
ATOM 6199 N N . ILE B 1 116 ? -7.41 59 6.184 1 93.56 116 ILE B N 1
ATOM 6200 C CA . ILE B 1 116 ? -6.172 58.406 6.676 1 93.56 116 ILE B CA 1
ATOM 6201 C C . ILE B 1 116 ? -6.453 57.625 7.949 1 93.56 116 ILE B C 1
ATOM 6203 O O . ILE B 1 116 ? -6.047 56.469 8.062 1 93.56 116 ILE B O 1
ATOM 6207 N N . THR B 1 117 ? -7.211 58.219 8.859 1 94.81 117 THR B N 1
ATOM 6208 C CA . THR B 1 117 ? -7.559 57.531 10.102 1 94.81 117 THR B CA 1
ATOM 6209 C C . THR B 1 117 ? -8.5 56.375 9.836 1 94.81 117 THR B C 1
ATOM 6211 O O . THR B 1 117 ? -8.391 55.312 10.484 1 94.81 117 THR B O 1
ATOM 6214 N N . LEU B 1 118 ? -9.359 56.531 8.891 1 95.62 118 LEU B N 1
ATOM 6215 C CA . LEU B 1 118 ? -10.281 55.469 8.539 1 95.62 118 LEU B CA 1
ATOM 6216 C C . LEU B 1 118 ? -9.523 54.25 8.008 1 95.62 118 LEU B C 1
ATOM 6218 O O . LEU B 1 118 ? -9.789 53.125 8.414 1 95.62 118 LEU B O 1
ATOM 6222 N N . THR B 1 119 ? -8.625 54.469 7.051 1 95.81 119 THR B N 1
ATOM 6223 C CA . THR B 1 119 ? -7.848 53.375 6.484 1 95.81 119 THR B CA 1
ATOM 6224 C C . THR B 1 119 ? -6.992 52.688 7.559 1 95.81 119 THR B C 1
ATOM 6226 O O . THR B 1 119 ? -6.855 51.469 7.582 1 95.81 119 THR B O 1
ATOM 6229 N N . ALA B 1 120 ? -6.406 53.5 8.406 1 95.69 120 ALA B N 1
ATOM 6230 C CA . ALA B 1 120 ? -5.594 52.938 9.492 1 95.69 120 ALA B CA 1
ATOM 6231 C C . ALA B 1 120 ? -6.434 52.062 10.422 1 95.69 120 ALA B C 1
ATOM 6233 O O . ALA B 1 120 ? -5.996 51 10.844 1 95.69 120 ALA B O 1
ATOM 6234 N N . THR B 1 121 ? -7.645 52.531 10.758 1 95.44 121 THR B N 1
ATOM 6235 C CA . THR B 1 121 ? -8.531 51.75 11.617 1 95.44 121 THR B CA 1
ATOM 6236 C C . THR B 1 121 ? -8.977 50.469 10.93 1 95.44 121 THR B C 1
ATOM 6238 O O . THR B 1 121 ? -9.102 49.438 11.578 1 95.44 121 THR B O 1
ATOM 6241 N N . LEU B 1 122 ? -9.172 50.469 9.711 1 95.25 122 LEU B N 1
ATOM 6242 C CA . LEU B 1 122 ? -9.555 49.281 8.977 1 95.25 122 LEU B CA 1
ATOM 6243 C C . LEU B 1 122 ? -8.414 48.281 8.945 1 95.25 122 LEU B C 1
ATOM 6245 O O . LEU B 1 122 ? -8.641 47.062 9.023 1 95.25 122 LEU B O 1
ATOM 6249 N N . VAL B 1 123 ? -7.195 48.781 8.75 1 95.25 123 VAL B N 1
ATOM 6250 C CA . VAL B 1 123 ? -6.035 47.875 8.781 1 95.25 123 VAL B CA 1
ATOM 6251 C C . VAL B 1 123 ? -5.938 47.219 10.156 1 95.25 123 VAL B C 1
ATOM 6253 O O . VAL B 1 123 ? -5.648 46.031 10.25 1 95.25 123 VAL B O 1
ATOM 6256 N N . LEU B 1 124 ? -6.199 47.969 11.188 1 94.25 124 LEU B N 1
ATOM 6257 C CA . LEU B 1 124 ? -6.156 47.438 12.539 1 94.25 124 LEU B CA 1
ATOM 6258 C C . LEU B 1 124 ? -7.199 46.344 12.727 1 94.25 124 LEU B C 1
ATOM 6260 O O . LEU B 1 124 ? -6.906 45.281 13.289 1 94.25 124 LEU B O 1
ATOM 6264 N N . LEU B 1 125 ? -8.352 46.469 12.188 1 93.5 125 LEU B N 1
ATOM 6265 C CA . LEU B 1 125 ? -9.438 45.5 12.336 1 93.5 125 LEU B CA 1
ATOM 6266 C C . LEU B 1 125 ? -9.211 44.281 11.453 1 93.5 125 LEU B C 1
ATOM 6268 O O . LEU B 1 125 ? -9.406 43.156 11.891 1 93.5 125 LEU B O 1
ATOM 6272 N N . THR B 1 126 ? -8.734 44.469 10.289 1 94.81 126 THR B N 1
ATOM 6273 C CA . THR B 1 126 ? -8.539 43.375 9.352 1 94.81 126 THR B CA 1
ATOM 6274 C C . THR B 1 126 ? -7.262 42.594 9.672 1 94.81 126 THR B C 1
ATOM 6276 O O . THR B 1 126 ? -7.066 41.469 9.188 1 94.81 126 THR B O 1
ATOM 6279 N N . SER B 1 127 ? -6.422 43.188 10.492 1 93.88 127 SER B N 1
ATOM 6280 C CA . SER B 1 127 ? -5.164 42.531 10.836 1 93.88 127 SER B CA 1
ATOM 6281 C C . SER B 1 127 ? -5.402 41.25 11.633 1 93.88 127 SER B C 1
ATOM 6283 O O . SER B 1 127 ? -4.523 40.375 11.711 1 93.88 127 SER B O 1
ATOM 6285 N N . PHE B 1 128 ? -6.648 41.031 12.164 1 91.56 128 PHE B N 1
ATOM 6286 C CA . PHE B 1 128 ? -7.004 39.781 12.875 1 91.56 128 PHE B CA 1
ATOM 6287 C C . PHE B 1 128 ? -6.965 38.594 11.938 1 91.56 128 PHE B C 1
ATOM 6289 O O . PHE B 1 128 ? -6.793 37.469 12.383 1 91.56 128 PHE B O 1
ATOM 6296 N N . LEU B 1 129 ? -7.02 38.906 10.688 1 94.31 129 LEU B N 1
ATOM 6297 C CA . LEU B 1 129 ? -7.121 37.812 9.711 1 94.31 129 LEU B CA 1
ATOM 6298 C C . LEU B 1 129 ? -5.742 37.406 9.188 1 94.31 129 LEU B C 1
ATOM 6300 O O . LEU B 1 129 ? -5.617 36.469 8.422 1 94.31 129 LEU B O 1
ATOM 6304 N N . VAL B 1 130 ? -4.711 38.094 9.648 1 95.69 130 VAL B N 1
ATOM 6305 C CA . VAL B 1 130 ? -3.371 37.781 9.164 1 95.69 130 VAL B CA 1
ATOM 6306 C C . VAL B 1 130 ? -2.988 36.344 9.57 1 95.69 130 VAL B C 1
ATOM 6308 O O . VAL B 1 130 ? -2.555 35.562 8.734 1 95.69 130 VAL B O 1
ATOM 6311 N N . GLY B 1 131 ? -3.197 35.969 10.789 1 93.75 131 GLY B N 1
ATOM 6312 C CA . GLY B 1 131 ? -2.867 34.625 11.273 1 93.75 131 GLY B CA 1
ATOM 6313 C C . GLY B 1 131 ? -3.594 33.531 10.531 1 93.75 131 GLY B C 1
ATOM 6314 O O . GLY B 1 131 ? -2.961 32.656 9.938 1 93.75 131 GLY B O 1
ATOM 6315 N N . PRO B 1 132 ? -4.922 33.625 10.508 1 93.75 132 PRO B N 1
ATOM 6316 C CA . PRO B 1 132 ? -5.695 32.594 9.812 1 93.75 132 PRO B CA 1
ATOM 6317 C C . PRO B 1 132 ? -5.344 32.5 8.328 1 93.75 132 PRO B C 1
ATOM 6319 O O . PRO B 1 132 ? -5.305 31.391 7.77 1 93.75 132 PRO B O 1
ATOM 6322 N N . CYS B 1 133 ? -5.098 33.594 7.703 1 95 133 CYS B N 1
ATOM 6323 C CA . CYS B 1 133 ? -4.773 33.562 6.281 1 95 133 CYS B CA 1
ATOM 6324 C C . CYS B 1 133 ? -3.422 32.906 6.039 1 95 133 CYS B C 1
ATOM 6326 O O . CYS B 1 133 ? -3.246 32.188 5.059 1 95 133 CYS B O 1
ATOM 6328 N N . VAL B 1 134 ? -2.514 33.188 6.898 1 95.5 134 VAL B N 1
ATOM 6329 C CA . VAL B 1 134 ? -1.212 32.531 6.77 1 95.5 134 VAL B CA 1
ATOM 6330 C C . VAL B 1 134 ? -1.354 31.031 7 1 95.5 134 VAL B C 1
ATOM 6332 O O . VAL B 1 134 ? -0.738 30.234 6.297 1 95.5 134 VAL B O 1
ATOM 6335 N N . GLN B 1 135 ? -2.178 30.688 7.945 1 93.19 135 GLN B N 1
ATOM 6336 C CA . GLN B 1 135 ? -2.389 29.266 8.203 1 93.19 135 GLN B CA 1
ATOM 6337 C C . GLN B 1 135 ? -3.15 28.594 7.059 1 93.19 135 GLN B C 1
ATOM 6339 O O . GLN B 1 135 ? -2.928 27.422 6.754 1 93.19 135 GLN B O 1
ATOM 6344 N N . GLN B 1 136 ? -4.012 29.359 6.477 1 91.62 136 GLN B N 1
ATOM 6345 C CA . GLN B 1 136 ? -4.727 28.844 5.316 1 91.62 136 GLN B CA 1
ATOM 6346 C C . GLN B 1 136 ? -3.787 28.641 4.133 1 91.62 136 GLN B C 1
ATOM 6348 O O . GLN B 1 136 ? -4.02 27.781 3.285 1 91.62 136 GLN B O 1
ATOM 6353 N N . ALA B 1 137 ? -2.832 29.422 4.102 1 93.31 137 ALA B N 1
ATOM 6354 C CA . ALA B 1 137 ? -1.866 29.312 3.01 1 93.31 137 ALA B CA 1
ATOM 6355 C C . ALA B 1 137 ? -1.005 28.062 3.158 1 93.31 137 ALA B C 1
ATOM 6357 O O . ALA B 1 137 ? -0.431 27.578 2.18 1 93.31 137 ALA B O 1
ATOM 6358 N N . SER B 1 138 ? -0.912 27.609 4.375 1 90.44 138 SER B N 1
ATOM 6359 C CA . SER B 1 138 ? -0.152 26.391 4.629 1 90.44 138 SER B CA 1
ATOM 6360 C C . SER B 1 138 ? -1.056 25.172 4.605 1 90.44 138 SER B C 1
ATOM 6362 O O . SER B 1 138 ? -1.432 24.641 5.66 1 90.44 138 SER B O 1
ATOM 6364 N N . GLY B 1 139 ? -1.368 24.688 3.488 1 84 139 GLY B N 1
ATOM 6365 C CA . GLY B 1 139 ? -2.211 23.516 3.348 1 84 139 GLY B CA 1
ATOM 6366 C C . GLY B 1 139 ? -1.432 22.219 3.387 1 84 139 GLY B C 1
ATOM 6367 O O . GLY B 1 139 ? -0.199 22.219 3.422 1 84 139 GLY B O 1
ATOM 6368 N N . ILE B 1 140 ? -2.26 21.156 3.625 1 80.56 140 ILE B N 1
ATOM 6369 C CA . ILE B 1 140 ? -1.649 19.828 3.639 1 80.56 140 ILE B CA 1
ATOM 6370 C C . ILE B 1 140 ? -2.271 18.953 2.547 1 80.56 140 ILE B C 1
ATOM 6372 O O . ILE B 1 140 ? -3.465 19.078 2.26 1 80.56 140 ILE B O 1
ATOM 6376 N N . ALA B 1 141 ? -1.407 18.172 1.865 1 78.5 141 ALA B N 1
ATOM 6377 C CA . ALA B 1 141 ? -1.85 17.234 0.837 1 78.5 141 ALA B CA 1
ATOM 6378 C C . ALA B 1 141 ? -1.028 15.945 0.878 1 78.5 141 ALA B C 1
ATOM 6380 O O . ALA B 1 141 ? 0.132 15.961 1.294 1 78.5 141 ALA B O 1
ATOM 6381 N N . PRO B 1 142 ? -1.764 14.836 0.605 1 77.62 142 PRO B N 1
ATOM 6382 C CA . PRO B 1 142 ? -0.985 13.602 0.511 1 77.62 142 PRO B CA 1
ATOM 6383 C C . PRO B 1 142 ? -0.02 13.602 -0.673 1 77.62 142 PRO B C 1
ATOM 6385 O O . PRO B 1 142 ? -0.346 14.125 -1.74 1 77.62 142 PRO B O 1
ATOM 6388 N N . CYS B 1 143 ? 1.164 13.156 -0.412 1 78.06 143 CYS B N 1
ATOM 6389 C CA . CYS B 1 143 ? 2.154 13.039 -1.477 1 78.06 143 CYS B CA 1
ATOM 6390 C C . CYS B 1 143 ? 2.896 11.711 -1.39 1 78.06 143 CYS B C 1
ATOM 6392 O O . CYS B 1 143 ? 2.895 11.062 -0.342 1 78.06 143 CYS B O 1
ATOM 6394 N N . SER B 1 144 ? 3.355 11.273 -2.562 1 77.75 144 SER B N 1
ATOM 6395 C CA . SER B 1 144 ? 4.098 10.016 -2.625 1 77.75 144 SER B CA 1
ATOM 6396 C C . SER B 1 144 ? 5.602 10.258 -2.562 1 77.75 144 SER B C 1
ATOM 6398 O O . SER B 1 144 ? 6.141 11.039 -3.35 1 77.75 144 SER B O 1
ATOM 6400 N N . VAL B 1 145 ? 6.219 9.688 -1.563 1 79.25 145 VAL B N 1
ATOM 6401 C CA . VAL B 1 145 ? 7.664 9.812 -1.411 1 79.25 145 VAL B CA 1
ATOM 6402 C C . VAL B 1 145 ? 8.297 8.422 -1.378 1 79.25 145 VAL B C 1
ATOM 6404 O O . VAL B 1 145 ? 7.695 7.469 -0.875 1 79.25 145 VAL B O 1
ATOM 6407 N N . PRO B 1 146 ? 9.422 8.312 -2.043 1 79.44 146 PRO B N 1
ATOM 6408 C CA . PRO B 1 146 ? 10.094 7.012 -1.991 1 79.44 146 PRO B CA 1
ATOM 6409 C C . PRO B 1 146 ? 10.5 6.613 -0.574 1 79.44 146 PRO B C 1
ATOM 6411 O O . PRO B 1 146 ? 11.031 7.438 0.172 1 79.44 146 PRO B O 1
ATOM 6414 N N . GLY B 1 147 ? 10.023 5.422 -0.187 1 72.81 147 GLY B N 1
ATOM 6415 C CA . GLY B 1 147 ? 10.359 4.938 1.144 1 72.81 147 GLY B CA 1
ATOM 6416 C C . GLY B 1 147 ? 11.828 4.59 1.302 1 72.81 147 GLY B C 1
ATOM 6417 O O . GLY B 1 147 ? 12.438 4.035 0.387 1 72.81 147 GLY B O 1
ATOM 6418 N N . SER B 1 148 ? 12.492 5.102 2.314 1 65.06 148 SER B N 1
ATOM 6419 C CA . SER B 1 148 ? 13.906 4.84 2.537 1 65.06 148 SER B CA 1
ATOM 6420 C C . SER B 1 148 ? 14.141 3.408 3.008 1 65.06 148 SER B C 1
ATOM 6422 O O . SER B 1 148 ? 15.188 2.816 2.721 1 65.06 148 SER B O 1
ATOM 6424 N N . LYS B 1 149 ? 13.234 2.797 3.654 1 66.44 149 LYS B N 1
ATOM 6425 C CA . LYS B 1 149 ? 13.516 1.513 4.293 1 66.44 149 LYS B CA 1
ATOM 6426 C C . LYS B 1 149 ? 12.797 0.374 3.57 1 66.44 149 LYS B C 1
ATOM 6428 O O . LYS B 1 149 ? 12.961 -0.794 3.928 1 66.44 149 LYS B O 1
ATOM 6433 N N . ILE B 1 150 ? 12.039 0.727 2.613 1 65.44 150 ILE B N 1
ATOM 6434 C CA . ILE B 1 150 ? 11.242 -0.323 1.986 1 65.44 150 ILE B CA 1
ATOM 6435 C C . ILE B 1 150 ? 11.719 -0.55 0.555 1 65.44 150 ILE B C 1
ATOM 6437 O O . ILE B 1 150 ? 11.836 0.397 -0.226 1 65.44 150 ILE B O 1
ATOM 6441 N N . SER B 1 151 ? 12.211 -1.678 0.409 1 75.19 151 SER B N 1
ATOM 6442 C CA . SER B 1 151 ? 12.711 -1.965 -0.932 1 75.19 151 SER B CA 1
ATOM 6443 C C . SER B 1 151 ? 11.766 -2.893 -1.687 1 75.19 151 SER B C 1
ATOM 6445 O O . SER B 1 151 ? 11.047 -3.686 -1.075 1 75.19 151 SER B O 1
ATOM 6447 N N . ALA B 1 152 ? 11.492 -2.506 -2.896 1 83.81 152 ALA B N 1
ATOM 6448 C CA . ALA B 1 152 ? 10.766 -3.334 -3.857 1 83.81 152 ALA B CA 1
ATOM 6449 C C . ALA B 1 152 ? 11.734 -4.125 -4.734 1 83.81 152 ALA B C 1
ATOM 6451 O O . ALA B 1 152 ? 12.852 -3.684 -4.992 1 83.81 152 ALA B O 1
ATOM 6452 N N . SER B 1 153 ? 11.375 -5.367 -4.965 1 86.25 153 SER B N 1
ATOM 6453 C CA . SER B 1 153 ? 12.25 -6.18 -5.801 1 86.25 153 SER B CA 1
ATOM 6454 C C . SER B 1 153 ? 11.445 -6.996 -6.812 1 86.25 153 SER B C 1
ATOM 6456 O O . SER B 1 153 ? 10.297 -7.355 -6.555 1 86.25 153 SER B O 1
ATOM 6458 N N . LEU B 1 154 ? 11.984 -7.172 -8 1 87.56 154 LEU B N 1
ATOM 6459 C CA . LEU B 1 154 ? 11.469 -8 -9.086 1 87.56 154 LEU B CA 1
ATOM 6460 C C . LEU B 1 154 ? 12.539 -8.961 -9.594 1 87.56 154 LEU B C 1
ATOM 6462 O O . LEU B 1 154 ? 13.703 -8.57 -9.758 1 87.56 154 LEU B O 1
ATOM 6466 N N . PRO B 1 155 ? 12.195 -10.164 -9.82 1 88.19 155 PRO B N 1
ATOM 6467 C CA . PRO B 1 155 ? 13.195 -11.133 -10.289 1 88.19 155 PRO B CA 1
ATOM 6468 C C . PRO B 1 155 ? 13.492 -11 -11.781 1 88.19 155 PRO B C 1
ATOM 6470 O O . PRO B 1 155 ? 12.578 -11.117 -12.609 1 88.19 155 PRO B O 1
ATOM 6473 N N . PHE B 1 156 ? 14.711 -10.75 -12.102 1 89.5 156 PHE B N 1
ATOM 6474 C CA . PHE B 1 156 ? 15.25 -10.727 -13.461 1 89.5 156 PHE B CA 1
ATOM 6475 C C . PHE B 1 156 ? 16.547 -11.516 -13.539 1 89.5 156 PHE B C 1
ATOM 6477 O O . PHE B 1 156 ? 17.641 -10.938 -13.609 1 89.5 156 PHE B O 1
ATOM 6484 N N . PRO B 1 157 ? 16.422 -12.812 -13.656 1 90 157 PRO B N 1
ATOM 6485 C CA . PRO B 1 157 ? 17.625 -13.641 -13.617 1 90 157 PRO B CA 1
ATOM 6486 C C . PRO B 1 157 ? 18.469 -13.508 -14.883 1 90 157 PRO B C 1
ATOM 6488 O O . PRO B 1 157 ? 17.922 -13.406 -15.984 1 90 157 PRO B O 1
ATOM 6491 N N . HIS B 1 158 ? 19.844 -13.555 -14.672 1 89.75 158 HIS B N 1
ATOM 6492 C CA . HIS B 1 158 ? 20.812 -13.523 -15.766 1 89.75 158 HIS B CA 1
ATOM 6493 C C . HIS B 1 158 ? 21.188 -14.93 -16.219 1 89.75 158 HIS B C 1
ATOM 6495 O O . HIS B 1 158 ? 21.688 -15.117 -17.328 1 89.75 158 HIS B O 1
ATOM 6501 N N . ARG B 1 159 ? 20.906 -15.781 -15.297 1 89.88 159 ARG B N 1
ATOM 6502 C CA . ARG B 1 159 ? 21.219 -17.172 -15.594 1 89.88 159 ARG B CA 1
ATOM 6503 C C . ARG B 1 159 ? 20.078 -18.094 -15.148 1 89.88 159 ARG B C 1
ATOM 6505 O O . ARG B 1 159 ? 19.547 -17.953 -14.047 1 89.88 159 ARG B O 1
ATOM 6512 N N . VAL B 1 160 ? 19.703 -18.906 -16.078 1 90.44 160 VAL B N 1
ATOM 6513 C CA . VAL B 1 160 ? 18.688 -19.906 -15.781 1 90.44 160 VAL B CA 1
ATOM 6514 C C . VAL B 1 160 ? 19.188 -21.281 -16.172 1 90.44 160 VAL B C 1
ATOM 6516 O O . VAL B 1 160 ? 19.531 -21.516 -17.344 1 90.44 160 VAL B O 1
ATOM 6519 N N . PRO B 1 161 ? 19.203 -22.312 -15.297 1 87.81 161 PRO B N 1
ATOM 6520 C CA . PRO B 1 161 ? 18.828 -22.234 -13.883 1 87.81 161 PRO B CA 1
ATOM 6521 C C . PRO B 1 161 ? 19.891 -21.547 -13.023 1 87.81 161 PRO B C 1
ATOM 6523 O O . PRO B 1 161 ? 21.062 -21.516 -13.406 1 87.81 161 PRO B O 1
ATOM 6526 N N . GLY B 1 162 ? 19.406 -21.062 -11.883 1 79.5 162 GLY B N 1
ATOM 6527 C CA . GLY B 1 162 ? 20.328 -20.391 -10.977 1 79.5 162 GLY B CA 1
ATOM 6528 C C . GLY B 1 162 ? 21.312 -21.344 -10.328 1 79.5 162 GLY B C 1
ATOM 6529 O O . GLY B 1 162 ? 21.203 -22.562 -10.477 1 79.5 162 GLY B O 1
ATOM 6530 N N . ASP B 1 163 ? 22.438 -20.922 -9.758 1 63.94 163 ASP B N 1
ATOM 6531 C CA . ASP B 1 163 ? 23.594 -21.656 -9.242 1 63.94 163 ASP B CA 1
ATOM 6532 C C . ASP B 1 163 ? 23.172 -22.703 -8.219 1 63.94 163 ASP B C 1
ATOM 6534 O O . ASP B 1 163 ? 23.797 -23.75 -8.094 1 63.94 163 ASP B O 1
ATOM 6538 N N . GLY B 1 164 ? 21.938 -22.844 -7.895 1 59.06 164 GLY B N 1
ATOM 6539 C CA . GLY B 1 164 ? 21.562 -23.766 -6.84 1 59.06 164 GLY B CA 1
ATOM 6540 C C . GLY B 1 164 ? 20.766 -24.953 -7.344 1 59.06 164 GLY B C 1
ATOM 6541 O O . GLY B 1 164 ? 20.547 -25.922 -6.609 1 59.06 164 GLY B O 1
ATOM 6542 N N . MET B 1 165 ? 20.422 -25 -8.5 1 59.09 165 MET B N 1
ATOM 6543 C CA . MET B 1 165 ? 19.625 -26.141 -8.93 1 59.09 165 MET B CA 1
ATOM 6544 C C . MET B 1 165 ? 20.5 -27.203 -9.578 1 59.09 165 MET B C 1
ATOM 6546 O O . MET B 1 165 ? 21.297 -26.906 -10.477 1 59.09 165 MET B O 1
ATOM 6550 N N . VAL B 1 166 ? 20.781 -28.281 -8.797 1 54.19 166 VAL B N 1
ATOM 6551 C CA . VAL B 1 166 ? 21.594 -29.391 -9.281 1 54.19 166 VAL B CA 1
ATOM 6552 C C . VAL B 1 166 ? 20.797 -30.219 -10.289 1 54.19 166 VAL B C 1
ATOM 6554 O O . VAL B 1 166 ? 19.672 -30.641 -10 1 54.19 166 VAL B O 1
ATOM 6557 N N . PHE B 1 167 ? 21.125 -30.109 -11.555 1 56.12 167 PHE B N 1
ATOM 6558 C CA . PHE B 1 167 ? 20.516 -30.969 -12.562 1 56.12 167 PHE B CA 1
ATOM 6559 C C . PHE B 1 167 ? 21.281 -32.281 -12.695 1 56.12 167 PHE B C 1
ATOM 6561 O O . PHE B 1 167 ? 22.516 -32.281 -12.664 1 56.12 167 PHE B O 1
ATOM 6568 N N . PRO B 1 168 ? 20.547 -33.344 -12.367 1 53.88 168 PRO B N 1
ATOM 6569 C CA . PRO B 1 168 ? 21.266 -34.625 -12.539 1 53.88 168 PRO B CA 1
ATOM 6570 C C . PRO B 1 168 ? 21.938 -34.75 -13.914 1 53.88 168 PRO B C 1
ATOM 6572 O O . PRO B 1 168 ? 21.484 -34.125 -14.875 1 53.88 168 PRO B O 1
ATOM 6575 N N . GLU B 1 169 ? 23.172 -35.188 -14.031 1 51.72 169 GLU B N 1
ATOM 6576 C CA . GLU B 1 169 ? 24.016 -35.406 -15.195 1 51.72 169 GLU B CA 1
ATOM 6577 C C . GLU B 1 169 ? 23.234 -36.062 -16.344 1 51.72 169 GLU B C 1
ATOM 6579 O O . GLU B 1 169 ? 23.578 -35.875 -17.5 1 51.72 169 GLU B O 1
ATOM 6584 N N . SER B 1 170 ? 22.109 -36.875 -16 1 52.94 170 SER B N 1
ATOM 6585 C CA . SER B 1 170 ? 21.5 -37.688 -17.031 1 52.94 170 SER B CA 1
ATOM 6586 C C . SER B 1 170 ? 20.547 -36.906 -17.922 1 52.94 170 SER B C 1
ATOM 6588 O O . SER B 1 170 ? 20.109 -37.375 -18.953 1 52.94 170 SER B O 1
ATOM 6590 N N . GLY B 1 171 ? 20.562 -35.562 -17.828 1 57.78 171 GLY B N 1
ATOM 6591 C CA . GLY B 1 171 ? 19.641 -34.781 -18.656 1 57.78 171 GLY B CA 1
ATOM 6592 C C . GLY B 1 171 ? 18.188 -35.156 -18.422 1 57.78 171 GLY B C 1
ATOM 6593 O O . GLY B 1 171 ? 17.328 -34.875 -19.266 1 57.78 171 GLY B O 1
ATOM 6594 N N . ILE B 1 172 ? 17.891 -36.031 -17.438 1 66.06 172 ILE B N 1
ATOM 6595 C CA . ILE B 1 172 ? 16.516 -36.406 -17.141 1 66.06 172 ILE B CA 1
ATOM 6596 C C . ILE B 1 172 ? 15.766 -35.25 -16.516 1 66.06 172 ILE B C 1
ATOM 6598 O O . ILE B 1 172 ? 16.25 -34.625 -15.57 1 66.06 172 ILE B O 1
ATOM 6602 N N . PRO B 1 173 ? 14.68 -35 -17.281 1 78.5 173 PRO B N 1
ATOM 6603 C CA . PRO B 1 173 ? 13.914 -33.844 -16.766 1 78.5 173 PRO B CA 1
ATOM 6604 C C . PRO B 1 173 ? 13.461 -34.031 -15.328 1 78.5 173 PRO B C 1
ATOM 6606 O O . PRO B 1 173 ? 12.922 -35.094 -14.977 1 78.5 173 PRO B O 1
ATOM 6609 N N . GLN B 1 174 ? 13.812 -33.125 -14.484 1 78.81 174 GLN B N 1
ATOM 6610 C CA . GLN B 1 174 ? 13.375 -33.125 -13.094 1 78.81 174 GLN B CA 1
ATOM 6611 C C . GLN B 1 174 ? 11.867 -32.906 -13 1 78.81 174 GLN B C 1
ATOM 6613 O O . GLN B 1 174 ? 11.281 -32.219 -13.836 1 78.81 174 GLN B O 1
ATOM 6618 N N . PRO B 1 175 ? 11.25 -33.438 -12.008 1 78.56 175 PRO B N 1
ATOM 6619 C CA . PRO B 1 175 ? 9.797 -33.312 -11.859 1 78.56 175 PRO B CA 1
ATOM 6620 C C . PRO B 1 175 ? 9.344 -31.859 -11.781 1 78.56 175 PRO B C 1
ATOM 6622 O O . PRO B 1 175 ? 8.258 -31.531 -12.266 1 78.56 175 PRO B O 1
ATOM 6625 N N . GLU B 1 176 ? 10.18 -31.047 -11.203 1 79.88 176 GLU B N 1
ATOM 6626 C CA . GLU B 1 176 ? 9.789 -29.656 -11.07 1 79.88 176 GLU B CA 1
ATOM 6627 C C . GLU B 1 176 ? 9.688 -28.984 -12.438 1 79.88 176 GLU B C 1
ATOM 6629 O O . GLU B 1 176 ? 8.82 -28.125 -12.648 1 79.88 176 GLU B O 1
ATOM 6634 N N . ILE B 1 177 ? 10.562 -29.344 -13.281 1 85.88 177 ILE B N 1
ATOM 6635 C CA . ILE B 1 177 ? 10.547 -28.781 -14.625 1 85.88 177 ILE B CA 1
ATOM 6636 C C . ILE B 1 177 ? 9.312 -29.281 -15.375 1 85.88 177 ILE B C 1
ATOM 6638 O O . ILE B 1 177 ? 8.641 -28.5 -16.062 1 85.88 177 ILE B O 1
ATOM 6642 N N . ILE B 1 178 ? 9.008 -30.516 -15.219 1 87 178 ILE B N 1
ATOM 6643 C CA . ILE B 1 178 ? 7.844 -31.094 -15.883 1 87 178 ILE B CA 1
ATOM 6644 C C . ILE B 1 178 ? 6.57 -30.422 -15.383 1 87 178 ILE B C 1
ATOM 6646 O O . ILE B 1 178 ? 5.699 -30.047 -16.172 1 87 178 ILE B O 1
ATOM 6650 N N . ALA B 1 179 ? 6.512 -30.234 -14.07 1 84.12 179 ALA B N 1
ATOM 6651 C CA . ALA B 1 179 ? 5.348 -29.562 -13.492 1 84.12 179 ALA B CA 1
ATOM 6652 C C . ALA B 1 179 ? 5.219 -28.141 -14.016 1 84.12 179 ALA B C 1
ATOM 6654 O O . ALA B 1 179 ? 4.109 -27.672 -14.281 1 84.12 179 ALA B O 1
ATOM 6655 N N . GLY B 1 180 ? 6.316 -27.531 -14.109 1 88.12 180 GLY B N 1
ATOM 6656 C CA . GLY B 1 180 ? 6.301 -26.172 -14.641 1 88.12 180 GLY B CA 1
ATOM 6657 C C . GLY B 1 180 ? 5.836 -26.109 -16.094 1 88.12 180 GLY B C 1
ATOM 6658 O O . GLY B 1 180 ? 5.07 -25.219 -16.453 1 88.12 180 GLY B O 1
ATOM 6659 N N . ILE B 1 181 ? 6.32 -27.016 -16.891 1 91.69 181 ILE B N 1
ATOM 6660 C CA . ILE B 1 181 ? 5.941 -27.047 -18.312 1 91.69 181 ILE B CA 1
ATOM 6661 C C . ILE B 1 181 ? 4.445 -27.328 -18.438 1 91.69 181 ILE B C 1
ATOM 6663 O O . ILE B 1 181 ? 3.742 -26.641 -19.172 1 91.69 181 ILE B O 1
ATOM 6667 N N . ILE B 1 182 ? 3.961 -28.281 -17.703 1 89.12 182 ILE B N 1
ATOM 6668 C CA . ILE B 1 182 ? 2.555 -28.656 -17.797 1 89.12 182 ILE B CA 1
ATOM 6669 C C . ILE B 1 182 ? 1.677 -27.484 -17.359 1 89.12 182 ILE B C 1
ATOM 6671 O O . ILE B 1 182 ? 0.671 -27.172 -18 1 89.12 182 ILE B O 1
ATOM 6675 N N . SER B 1 183 ? 2.045 -26.906 -16.297 1 87.69 183 SER B N 1
ATOM 6676 C CA . SER B 1 183 ? 1.279 -25.766 -15.828 1 87.69 183 SER B CA 1
ATOM 6677 C C . SER B 1 183 ? 1.26 -24.641 -16.859 1 87.69 183 SER B C 1
ATOM 6679 O O . SER B 1 183 ? 0.239 -23.984 -17.031 1 87.69 183 SER B O 1
ATOM 6681 N N . SER B 1 184 ? 2.352 -24.406 -17.516 1 91.88 184 SER B N 1
ATOM 6682 C CA . SER B 1 184 ? 2.459 -23.344 -18.5 1 91.88 184 SER B CA 1
ATOM 6683 C C . SER B 1 184 ? 1.657 -23.656 -19.75 1 91.88 184 SER B C 1
ATOM 6685 O O . SER B 1 184 ? 1.216 -22.75 -20.469 1 91.88 184 SER B O 1
ATOM 6687 N N . VAL B 1 185 ? 1.456 -24.906 -19.984 1 91.75 185 VAL B N 1
ATOM 6688 C CA . VAL B 1 185 ? 0.762 -25.328 -21.203 1 91.75 185 VAL B CA 1
ATOM 6689 C C . VAL B 1 185 ? -0.74 -25.391 -20.938 1 91.75 185 VAL B C 1
ATOM 6691 O O . VAL B 1 185 ? -1.544 -24.953 -21.766 1 91.75 185 VAL B O 1
ATOM 6694 N N . VAL B 1 186 ? -1.106 -25.906 -19.812 1 86.69 186 VAL B N 1
ATOM 6695 C CA . VAL B 1 186 ? -2.514 -26.125 -19.5 1 86.69 186 VAL B CA 1
ATOM 6696 C C . VAL B 1 186 ? -3.184 -24.812 -19.141 1 86.69 186 VAL B C 1
ATOM 6698 O O . VAL B 1 186 ? -4.32 -24.547 -19.547 1 86.69 186 VAL B O 1
ATOM 6701 N N . SER B 1 187 ? -2.455 -24.031 -18.406 1 83.94 187 SER B N 1
ATOM 6702 C CA . SER B 1 187 ? -2.99 -22.734 -17.984 1 83.94 187 SER B CA 1
ATOM 6703 C C . SER B 1 187 ? -1.941 -21.641 -18.109 1 83.94 187 SER B C 1
ATOM 6705 O O . SER B 1 187 ? -1.497 -21.078 -17.094 1 83.94 187 SER B O 1
ATOM 6707 N N . PRO B 1 188 ? -1.693 -21.25 -19.281 1 87.56 188 PRO B N 1
ATOM 6708 C CA . PRO B 1 188 ? -0.631 -20.266 -19.484 1 87.56 188 PRO B CA 1
ATOM 6709 C C . PRO B 1 188 ? -0.954 -18.906 -18.828 1 87.56 188 PRO B C 1
ATOM 6711 O O . PRO B 1 188 ? -0.045 -18.188 -18.406 1 87.56 188 PRO B O 1
ATOM 6714 N N . ASN B 1 189 ? -2.225 -18.578 -18.719 1 81.5 189 ASN B N 1
ATOM 6715 C CA . ASN B 1 189 ? -2.602 -17.297 -18.141 1 81.5 189 ASN B CA 1
ATOM 6716 C C . ASN B 1 189 ? -3.1 -17.453 -16.703 1 81.5 189 ASN B C 1
ATOM 6718 O O . ASN B 1 189 ? -3.754 -16.547 -16.172 1 81.5 189 ASN B O 1
ATOM 6722 N N . GLY B 1 190 ? -2.781 -18.562 -16.172 1 76.56 190 GLY B N 1
ATOM 6723 C CA . GLY B 1 190 ? -3.197 -18.812 -14.797 1 76.56 190 GLY B CA 1
ATOM 6724 C C . GLY B 1 190 ? -2.422 -17.984 -13.781 1 76.56 190 GLY B C 1
ATOM 6725 O O . GLY B 1 190 ? -1.283 -17.594 -14.039 1 76.56 190 GLY B O 1
ATOM 6726 N N . ILE B 1 191 ? -2.984 -17.766 -12.625 1 72.56 191 ILE B N 1
ATOM 6727 C CA . ILE B 1 191 ? -2.371 -16.984 -11.555 1 72.56 191 ILE B CA 1
ATOM 6728 C C . ILE B 1 191 ? -1.093 -17.672 -11.086 1 72.56 191 ILE B C 1
ATOM 6730 O O . ILE B 1 191 ? -0.148 -17.016 -10.648 1 72.56 191 ILE B O 1
ATOM 6734 N N . GLU B 1 192 ? -1.072 -18.922 -11.312 1 76.56 192 GLU B N 1
ATOM 6735 C CA . GLU B 1 192 ? 0.086 -19.688 -10.859 1 76.56 192 GLU B CA 1
ATOM 6736 C C . GLU B 1 192 ? 1.321 -19.375 -11.695 1 76.56 192 GLU B C 1
ATOM 6738 O O . GLU B 1 192 ? 2.447 -19.672 -11.289 1 76.56 192 GLU B O 1
ATOM 6743 N N . ASN B 1 193 ? 1.085 -18.844 -12.852 1 83.31 193 ASN B N 1
ATOM 6744 C CA . ASN B 1 193 ? 2.201 -18.531 -13.734 1 83.31 193 ASN B CA 1
ATOM 6745 C C . ASN B 1 193 ? 2.51 -17.031 -13.742 1 83.31 193 ASN B C 1
ATOM 6747 O O . ASN B 1 193 ? 3.227 -16.547 -14.617 1 83.31 193 ASN B O 1
ATOM 6751 N N . GLN B 1 194 ? 2.014 -16.359 -12.781 1 82 194 GLN B N 1
ATOM 6752 C CA . GLN B 1 194 ? 2.301 -14.93 -12.688 1 82 194 GLN B CA 1
ATOM 6753 C C . GLN B 1 194 ? 3.525 -14.672 -11.82 1 82 194 GLN B C 1
ATOM 6755 O O . GLN B 1 194 ? 3.793 -15.414 -10.875 1 82 194 GLN B O 1
ATOM 6760 N N . VAL B 1 195 ? 4.238 -13.594 -12.188 1 84.19 195 VAL B N 1
ATOM 6761 C CA . VAL B 1 195 ? 5.48 -13.266 -11.492 1 84.19 195 VAL B CA 1
ATOM 6762 C C . VAL B 1 195 ? 5.164 -12.742 -10.094 1 84.19 195 VAL B C 1
ATOM 6764 O O . VAL B 1 195 ? 4.246 -11.938 -9.922 1 84.19 195 VAL B O 1
ATOM 6767 N N . ASN B 1 196 ? 5.93 -13.289 -9.117 1 75.25 196 ASN B N 1
ATOM 6768 C CA . ASN B 1 196 ? 5.809 -12.797 -7.75 1 75.25 196 ASN B CA 1
ATOM 6769 C C . ASN B 1 196 ? 6.695 -11.578 -7.512 1 75.25 196 ASN B C 1
ATOM 6771 O O . ASN B 1 196 ? 7.859 -11.562 -7.91 1 75.25 196 ASN B O 1
ATOM 6775 N N . MET B 1 197 ? 6.109 -10.539 -7.102 1 80.06 197 MET B N 1
ATOM 6776 C CA . MET B 1 197 ? 6.852 -9.312 -6.812 1 80.06 197 MET B CA 1
ATOM 6777 C C . MET B 1 197 ? 6.746 -8.945 -5.336 1 80.06 197 MET B C 1
ATOM 6779 O O . MET B 1 197 ? 5.836 -9.406 -4.641 1 80.06 197 MET B O 1
ATOM 6783 N N . THR B 1 198 ? 7.859 -8.281 -4.875 1 80.81 198 THR B N 1
ATOM 6784 C CA . THR B 1 198 ? 7.824 -7.719 -3.531 1 80.81 198 THR B CA 1
ATOM 6785 C C . THR B 1 198 ? 7.617 -6.207 -3.584 1 80.81 198 THR B C 1
ATOM 6787 O O . THR B 1 198 ? 8.477 -5.477 -4.074 1 80.81 198 THR B O 1
ATOM 6790 N N . CYS B 1 199 ? 6.449 -5.805 -3.234 1 83.38 199 CYS B N 1
ATOM 6791 C CA . CYS B 1 199 ? 6.094 -4.395 -3.164 1 83.38 199 CYS B CA 1
ATOM 6792 C C . CYS B 1 199 ? 5.195 -4.117 -1.967 1 83.38 199 CYS B C 1
ATOM 6794 O O . CYS B 1 199 ? 3.969 -4.176 -2.08 1 83.38 199 CYS B O 1
ATOM 6796 N N . PRO B 1 200 ? 5.738 -3.754 -0.802 1 78.75 200 PRO B N 1
ATOM 6797 C CA . PRO B 1 200 ? 4.977 -3.625 0.441 1 78.75 200 PRO B CA 1
ATOM 6798 C C . PRO B 1 200 ? 3.953 -2.49 0.39 1 78.75 200 PRO B C 1
ATOM 6800 O O . PRO B 1 200 ? 2.941 -2.535 1.095 1 78.75 200 PRO B O 1
ATOM 6803 N N . THR B 1 201 ? 4.152 -1.456 -0.39 1 78.12 201 THR B N 1
ATOM 6804 C CA . THR B 1 201 ? 3.254 -0.306 -0.412 1 78.12 201 THR B CA 1
ATOM 6805 C C . THR B 1 201 ? 2.205 -0.461 -1.509 1 78.12 201 THR B C 1
ATOM 6807 O O . THR B 1 201 ? 1.218 0.277 -1.539 1 78.12 201 THR B O 1
ATOM 6810 N N . GLY B 1 202 ? 2.393 -1.357 -2.371 1 78.75 202 GLY B N 1
ATOM 6811 C CA . GLY B 1 202 ? 1.476 -1.567 -3.48 1 78.75 202 GLY B CA 1
ATOM 6812 C C . GLY B 1 202 ? 1.793 -0.706 -4.688 1 78.75 202 GLY B C 1
ATOM 6813 O O . GLY B 1 202 ? 1.23 -0.907 -5.766 1 78.75 202 GLY B O 1
ATOM 6814 N N . ASN B 1 203 ? 2.619 0.287 -4.516 1 81.62 203 ASN B N 1
ATOM 6815 C CA . ASN B 1 203 ? 3.07 1.141 -5.609 1 81.62 203 ASN B CA 1
ATOM 6816 C C . ASN B 1 203 ? 4.594 1.223 -5.664 1 81.62 203 ASN B C 1
ATOM 6818 O O . ASN B 1 203 ? 5.215 1.867 -4.82 1 81.62 203 ASN B O 1
ATOM 6822 N N . CYS B 1 204 ? 5.164 0.539 -6.676 1 84.81 204 CYS B N 1
ATOM 6823 C CA . CYS B 1 204 ? 6.617 0.462 -6.777 1 84.81 204 CYS B CA 1
ATOM 6824 C C . CYS B 1 204 ? 7.078 0.733 -8.203 1 84.81 204 CYS B C 1
ATOM 6826 O O . CYS B 1 204 ? 6.336 0.495 -9.156 1 84.81 204 CYS B O 1
ATOM 6828 N N . THR B 1 205 ? 8.219 1.31 -8.344 1 84.44 205 THR B N 1
ATOM 6829 C CA . THR B 1 205 ? 8.867 1.532 -9.633 1 84.44 205 THR B CA 1
ATOM 6830 C C . THR B 1 205 ? 10.258 0.895 -9.648 1 84.44 205 THR B C 1
ATOM 6832 O O . THR B 1 205 ? 10.906 0.777 -8.609 1 84.44 205 THR B O 1
ATOM 6835 N N . PHE B 1 206 ? 10.594 0.378 -10.844 1 82.94 206 PHE B N 1
ATOM 6836 C CA . PHE B 1 206 ? 11.859 -0.321 -10.977 1 82.94 206 PHE B CA 1
ATOM 6837 C C . PHE B 1 206 ? 12.773 0.392 -11.969 1 82.94 206 PHE B C 1
ATOM 6839 O O . PHE B 1 206 ? 12.438 0.505 -13.156 1 82.94 206 PHE B O 1
ATOM 6846 N N . GLY B 1 207 ? 13.656 1.191 -11.617 1 71.06 207 GLY B N 1
ATOM 6847 C CA . GLY B 1 207 ? 14.586 1.92 -12.461 1 71.06 207 GLY B CA 1
ATOM 6848 C C . GLY B 1 207 ? 15.031 3.24 -11.859 1 71.06 207 GLY B C 1
ATOM 6849 O O . GLY B 1 207 ? 14.617 3.594 -10.75 1 71.06 207 GLY B O 1
ATOM 6850 N N . ASP B 1 208 ? 16.078 3.826 -12.406 1 54.81 208 ASP B N 1
ATOM 6851 C CA . ASP B 1 208 ? 16.625 5.109 -11.961 1 54.81 208 ASP B CA 1
ATOM 6852 C C . ASP B 1 208 ? 15.617 6.234 -12.195 1 54.81 208 ASP B C 1
ATOM 6854 O O . ASP B 1 208 ? 15.227 6.5 -13.336 1 54.81 208 ASP B O 1
ATOM 6858 N N . LEU B 1 209 ? 14.602 6.227 -11.43 1 45.66 209 LEU B N 1
ATOM 6859 C CA . LEU B 1 209 ? 13.695 7.371 -11.523 1 45.66 209 LEU B CA 1
ATOM 6860 C C . LEU B 1 209 ? 14.461 8.68 -11.406 1 45.66 209 LEU B C 1
ATOM 6862 O O . LEU B 1 209 ? 15.398 8.789 -10.609 1 45.66 209 LEU B O 1
ATOM 6866 N N . ILE B 1 210 ? 14.492 9.383 -12.445 1 39.31 210 ILE B N 1
ATOM 6867 C CA . ILE B 1 210 ? 14.93 10.758 -12.234 1 39.31 210 ILE B CA 1
ATOM 6868 C C . ILE B 1 210 ? 14.258 11.328 -10.984 1 39.31 210 ILE B C 1
ATOM 6870 O O . ILE B 1 210 ? 13.039 11.25 -10.836 1 39.31 210 ILE B O 1
ATOM 6874 N N . SER B 1 211 ? 14.922 11.609 -10.094 1 39.97 211 SER B N 1
ATOM 6875 C CA . SER B 1 211 ? 14.617 12.398 -8.906 1 39.97 211 SER B CA 1
ATOM 6876 C C . SER B 1 211 ? 13.719 13.586 -9.25 1 39.97 211 SER B C 1
ATOM 6878 O O . SER B 1 211 ? 13.938 14.258 -10.258 1 39.97 211 SER B O 1
ATOM 6880 N N . GLY B 1 212 ? 12.508 13.844 -8.586 1 42.28 212 GLY B N 1
ATOM 6881 C CA . GLY B 1 212 ? 11.68 15.031 -8.617 1 42.28 212 GLY B CA 1
ATOM 6882 C C . GLY B 1 212 ? 10.375 14.836 -9.367 1 42.28 212 GLY B C 1
ATOM 6883 O O . GLY B 1 212 ? 9.602 15.781 -9.531 1 42.28 212 GLY B O 1
ATOM 6884 N N . ARG B 1 213 ? 10.367 13.82 -10.133 1 46.16 213 ARG B N 1
ATOM 6885 C CA . ARG B 1 213 ? 9.172 13.82 -10.961 1 46.16 213 ARG B CA 1
ATOM 6886 C C . ARG B 1 213 ? 7.957 13.336 -10.18 1 46.16 213 ARG B C 1
ATOM 6888 O O . ARG B 1 213 ? 8.094 12.531 -9.25 1 46.16 213 ARG B O 1
ATOM 6895 N N . SER B 1 214 ? 6.855 14.031 -10.383 1 46.84 214 SER B N 1
ATOM 6896 C CA . SER B 1 214 ? 5.574 13.703 -9.758 1 46.84 214 SER B CA 1
ATOM 6897 C C . SER B 1 214 ? 5.18 12.258 -10.031 1 46.84 214 SER B C 1
ATOM 6899 O O . SER B 1 214 ? 5.617 11.664 -11.016 1 46.84 214 SER B O 1
ATOM 6901 N N . GLN B 1 215 ? 4.52 11.531 -9.18 1 51.34 215 GLN B N 1
ATOM 6902 C CA . GLN B 1 215 ? 3.994 10.172 -9.258 1 51.34 215 GLN B CA 1
ATOM 6903 C C . GLN B 1 215 ? 3.434 9.883 -10.648 1 51.34 215 GLN B C 1
ATOM 6905 O O . GLN B 1 215 ? 3.705 8.82 -11.227 1 51.34 215 GLN B O 1
ATOM 6910 N N . ASP B 1 216 ? 2.564 10.805 -10.977 1 51.22 216 ASP B N 1
ATOM 6911 C CA . ASP B 1 216 ? 1.839 10.594 -12.227 1 51.22 216 ASP B CA 1
ATOM 6912 C C . ASP B 1 216 ? 2.799 10.477 -13.406 1 51.22 216 ASP B C 1
ATOM 6914 O O . ASP B 1 216 ? 2.578 9.68 -14.32 1 51.22 216 ASP B O 1
ATOM 6918 N N . THR B 1 217 ? 3.811 11.234 -13.172 1 53.41 217 THR B N 1
ATOM 6919 C CA . THR B 1 217 ? 4.711 11.25 -14.32 1 53.41 217 THR B CA 1
ATOM 6920 C C . THR B 1 217 ? 5.57 9.992 -14.352 1 53.41 217 THR B C 1
ATOM 6922 O O . THR B 1 217 ? 5.914 9.492 -15.422 1 53.41 217 THR B O 1
ATOM 6925 N N . ILE B 1 218 ? 5.863 9.625 -13.219 1 55.38 218 ILE B N 1
ATOM 6926 C CA . ILE B 1 218 ? 6.746 8.461 -13.172 1 55.38 218 ILE B CA 1
ATOM 6927 C C . ILE B 1 218 ? 5.992 7.223 -13.648 1 55.38 218 ILE B C 1
ATOM 6929 O O . ILE B 1 218 ? 6.543 6.395 -14.375 1 55.38 218 ILE B O 1
ATOM 6933 N N . PHE B 1 219 ? 4.816 7.16 -13.164 1 56.16 219 PHE B N 1
ATOM 6934 C CA . PHE B 1 219 ? 4.027 5.984 -13.516 1 56.16 219 PHE B CA 1
ATOM 6935 C C . PHE B 1 219 ? 3.562 6.062 -14.961 1 56.16 219 PHE B C 1
ATOM 6937 O O . PHE B 1 219 ? 3.299 5.031 -15.586 1 56.16 219 PHE B O 1
ATOM 6944 N N . ASN B 1 220 ? 3.545 7.293 -15.484 1 47.91 220 ASN B N 1
ATOM 6945 C CA . ASN B 1 220 ? 3.121 7.465 -16.875 1 47.91 220 ASN B CA 1
ATOM 6946 C C . ASN B 1 220 ? 4.312 7.688 -17.797 1 47.91 220 ASN B C 1
ATOM 6948 O O . ASN B 1 220 ? 4.141 7.895 -19 1 47.91 220 ASN B O 1
ATOM 6952 N N . ASP B 1 221 ? 5.438 7.777 -17.234 1 50.66 221 ASP B N 1
ATOM 6953 C CA . ASP B 1 221 ? 6.57 8.141 -18.078 1 50.66 221 ASP B CA 1
ATOM 6954 C C . ASP B 1 221 ? 7.039 6.953 -18.906 1 50.66 221 ASP B C 1
ATOM 6956 O O . ASP B 1 221 ? 7.16 5.84 -18.406 1 50.66 221 ASP B O 1
ATOM 6960 N N . ASP B 1 222 ? 7.035 7.227 -20.141 1 48.84 222 ASP B N 1
ATOM 6961 C CA . ASP B 1 222 ? 7.496 6.355 -21.219 1 48.84 222 ASP B CA 1
ATOM 6962 C C . ASP B 1 222 ? 8.977 6.012 -21.047 1 48.84 222 ASP B C 1
ATOM 6964 O O . ASP B 1 222 ? 9.484 5.09 -21.688 1 48.84 222 ASP B O 1
ATOM 6968 N N . ASN B 1 223 ? 9.836 6.875 -20.328 1 49.16 223 ASN B N 1
ATOM 6969 C CA . ASN B 1 223 ? 11.273 6.645 -20.328 1 49.16 223 ASN B CA 1
ATOM 6970 C C . ASN B 1 223 ? 11.695 5.734 -19.172 1 49.16 223 ASN B C 1
ATOM 6972 O O . ASN B 1 223 ? 12.781 5.895 -18.609 1 49.16 223 ASN B O 1
ATOM 6976 N N . ARG B 1 224 ? 11.062 4.852 -18.969 1 61.12 224 ARG B N 1
ATOM 6977 C CA . ARG B 1 224 ? 11.328 3.896 -17.891 1 61.12 224 ARG B CA 1
ATOM 6978 C C . ARG B 1 224 ? 12.484 2.969 -18.25 1 61.12 224 ARG B C 1
ATOM 6980 O O . ARG B 1 224 ? 12.641 2.594 -19.422 1 61.12 224 ARG B O 1
ATOM 6987 N N . THR B 1 225 ? 13.297 2.738 -17.156 1 73.81 225 THR B N 1
ATOM 6988 C CA . THR B 1 225 ? 14.398 1.803 -17.359 1 73.81 225 THR B CA 1
ATOM 6989 C C . THR B 1 225 ? 13.867 0.384 -17.562 1 73.81 225 THR B C 1
ATOM 6991 O O . THR B 1 225 ? 12.984 -0.065 -16.828 1 73.81 225 THR B O 1
ATOM 6994 N N . ALA B 1 226 ? 14.32 -0.155 -18.641 1 84.19 226 ALA B N 1
ATOM 6995 C CA . ALA B 1 226 ? 13.938 -1.522 -18.969 1 84.19 226 ALA B CA 1
ATOM 6996 C C . ALA B 1 226 ? 14.977 -2.523 -18.469 1 84.19 226 ALA B C 1
ATOM 6998 O O . ALA B 1 226 ? 16.172 -2.221 -18.438 1 84.19 226 ALA B O 1
ATOM 6999 N N . HIS B 1 227 ? 14.539 -3.557 -17.984 1 88.31 227 HIS B N 1
ATOM 7000 C CA . HIS B 1 227 ? 15.398 -4.637 -17.516 1 88.31 227 HIS B CA 1
ATOM 7001 C C . HIS B 1 227 ? 15.195 -5.902 -18.344 1 88.31 227 HIS B C 1
ATOM 7003 O O . HIS B 1 227 ? 14.086 -6.176 -18.812 1 88.31 227 HIS B O 1
ATOM 7009 N N . SER B 1 228 ? 16.281 -6.602 -18.516 1 92.25 228 SER B N 1
ATOM 7010 C CA . SER B 1 228 ? 16.234 -7.812 -19.328 1 92.25 228 SER B CA 1
ATOM 7011 C C . SER B 1 228 ? 16.297 -9.062 -18.469 1 92.25 228 SER B C 1
ATOM 7013 O O . SER B 1 228 ? 16.781 -9.016 -17.328 1 92.25 228 SER B O 1
ATOM 7015 N N . THR B 1 229 ? 15.75 -10.156 -18.969 1 93.44 229 THR B N 1
ATOM 7016 C CA . THR B 1 229 ? 15.766 -11.445 -18.281 1 93.44 229 THR B CA 1
ATOM 7017 C C . THR B 1 229 ? 15.859 -12.594 -19.281 1 93.44 229 THR B C 1
ATOM 7019 O O . THR B 1 229 ? 15.578 -12.414 -20.469 1 93.44 229 THR B O 1
ATOM 7022 N N . VAL B 1 230 ? 16.391 -13.711 -18.797 1 95.31 230 VAL B N 1
ATOM 7023 C CA . VAL B 1 230 ? 16.328 -14.938 -19.578 1 95.31 230 VAL B CA 1
ATOM 7024 C C . VAL B 1 230 ? 14.867 -15.336 -19.797 1 95.31 230 VAL B C 1
ATOM 7026 O O . VAL B 1 230 ? 14.055 -15.312 -18.875 1 95.31 230 VAL B O 1
ATOM 7029 N N . ALA B 1 231 ? 14.523 -15.633 -21.094 1 97.06 231 ALA B N 1
ATOM 7030 C CA . ALA B 1 231 ? 13.125 -15.867 -21.422 1 97.06 231 ALA B CA 1
ATOM 7031 C C . ALA B 1 231 ? 12.992 -16.906 -22.531 1 97.06 231 ALA B C 1
ATOM 7033 O O . ALA B 1 231 ? 13.984 -17.5 -22.969 1 97.06 231 ALA B O 1
ATOM 7034 N N . MET B 1 232 ? 11.812 -17.344 -22.672 1 97.31 232 MET B N 1
ATOM 7035 C CA . MET B 1 232 ? 11.398 -18.156 -23.812 1 97.31 232 MET B CA 1
ATOM 7036 C C . MET B 1 232 ? 10.609 -17.328 -24.812 1 97.31 232 MET B C 1
ATOM 7038 O O . MET B 1 232 ? 9.742 -16.547 -24.438 1 97.31 232 MET B O 1
ATOM 7042 N N . CYS B 1 233 ? 10.984 -17.438 -26.094 1 97.25 233 CYS B N 1
ATOM 7043 C CA . CYS B 1 233 ? 10.289 -16.734 -27.156 1 97.25 233 CYS B CA 1
ATOM 7044 C C . CYS B 1 233 ? 9.672 -17.719 -28.156 1 97.25 233 CYS B C 1
ATOM 7046 O O . CYS B 1 233 ? 9.852 -18.922 -28.016 1 97.25 233 CYS B O 1
ATOM 7048 N N . ASN B 1 234 ? 8.805 -17.188 -29.062 1 96.5 234 ASN B N 1
ATOM 7049 C CA . ASN B 1 234 ? 8.156 -18.047 -30.047 1 96.5 234 ASN B CA 1
ATOM 7050 C C . ASN B 1 234 ? 8.125 -17.391 -31.422 1 96.5 234 ASN B C 1
ATOM 7052 O O . ASN B 1 234 ? 8.25 -16.172 -31.531 1 96.5 234 ASN B O 1
ATOM 7056 N N . THR B 1 235 ? 8.164 -18.141 -32.438 1 95.44 235 THR B N 1
ATOM 7057 C CA . THR B 1 235 ? 7.906 -17.734 -33.812 1 95.44 235 THR B CA 1
ATOM 7058 C C . THR B 1 235 ? 7.047 -18.766 -34.531 1 95.44 235 THR B C 1
ATOM 7060 O O . THR B 1 235 ? 7.273 -19.969 -34.375 1 95.44 235 THR B O 1
ATOM 7063 N N . CYS B 1 236 ? 5.922 -18.281 -35.094 1 95.56 236 CYS B N 1
ATOM 7064 C CA . CYS B 1 236 ? 5.02 -19.172 -35.812 1 95.56 236 CYS B CA 1
ATOM 7065 C C . CYS B 1 236 ? 4.867 -18.719 -37.281 1 95.56 236 CYS B C 1
ATOM 7067 O O . CYS B 1 236 ? 4.773 -17.531 -37.562 1 95.56 236 CYS B O 1
ATOM 7069 N N . THR B 1 237 ? 4.984 -19.703 -38.219 1 95.5 237 THR B N 1
ATOM 7070 C CA . THR B 1 237 ? 4.836 -19.438 -39.625 1 95.5 237 THR B CA 1
ATOM 7071 C C . THR B 1 237 ? 3.629 -20.188 -40.188 1 95.5 237 THR B C 1
ATOM 7073 O O . THR B 1 237 ? 3.441 -21.375 -39.906 1 95.5 237 THR B O 1
ATOM 7076 N N . ASP B 1 238 ? 2.807 -19.453 -40.938 1 94.06 238 ASP B N 1
ATOM 7077 C CA . ASP B 1 238 ? 1.652 -20.062 -41.594 1 94.06 238 ASP B CA 1
ATOM 7078 C C . ASP B 1 238 ? 2.078 -20.859 -42.844 1 94.06 238 ASP B C 1
ATOM 7080 O O . ASP B 1 238 ? 2.555 -20.297 -43.812 1 94.06 238 ASP B O 1
ATOM 7084 N N . VAL B 1 239 ? 1.885 -22.172 -42.812 1 94 239 VAL B N 1
ATOM 7085 C CA . VAL B 1 239 ? 2.299 -23.031 -43.938 1 94 239 VAL B CA 1
ATOM 7086 C C . VAL B 1 239 ? 1.07 -23.656 -44.594 1 94 239 VAL B C 1
ATOM 7088 O O . VAL B 1 239 ? 1.16 -24.734 -45.188 1 94 239 VAL B O 1
ATOM 7091 N N . THR B 1 240 ? -0.008 -23.062 -44.406 1 90.31 240 THR B N 1
ATOM 7092 C CA . THR B 1 240 ? -1.247 -23.594 -44.969 1 90.31 240 THR B CA 1
ATOM 7093 C C . THR B 1 240 ? -1.14 -23.734 -46.469 1 90.31 240 THR B C 1
ATOM 7095 O O . THR B 1 240 ? -1.711 -24.656 -47.062 1 90.31 240 THR B O 1
ATOM 7098 N N . SER B 1 241 ? -0.381 -22.844 -47.188 1 89.44 241 SER B N 1
ATOM 7099 C CA . SER B 1 241 ? -0.24 -22.875 -48.625 1 89.44 241 SER B CA 1
ATOM 7100 C C . SER B 1 241 ? 0.503 -24.125 -49.094 1 89.44 241 SER B C 1
ATOM 7102 O O . SER B 1 241 ? 0.408 -24.5 -50.25 1 89.44 241 SER B O 1
ATOM 7104 N N . LEU B 1 242 ? 1.163 -24.797 -48.219 1 90.56 242 LEU B N 1
ATOM 7105 C CA . LEU B 1 242 ? 1.968 -25.953 -48.594 1 90.56 242 LEU B CA 1
ATOM 7106 C C . LEU B 1 242 ? 1.185 -27.25 -48.375 1 90.56 242 LEU B C 1
ATOM 7108 O O . LEU B 1 242 ? 1.684 -28.328 -48.688 1 90.56 242 LEU B O 1
ATOM 7112 N N . VAL B 1 243 ? 0.021 -27.141 -47.875 1 87.75 243 VAL B N 1
ATOM 7113 C CA . VAL B 1 243 ? -0.776 -28.344 -47.625 1 87.75 243 VAL B CA 1
ATOM 7114 C C . VAL B 1 243 ? -1.334 -28.875 -48.969 1 87.75 243 VAL B C 1
ATOM 7116 O O . VAL B 1 243 ? -1.965 -28.125 -49.719 1 87.75 243 VAL B O 1
ATOM 7119 N N . LEU B 1 244 ? -0.952 -30.109 -49.219 1 82.94 244 LEU B N 1
ATOM 7120 C CA . LEU B 1 244 ? -1.491 -30.766 -50.406 1 82.94 244 LEU B CA 1
ATOM 7121 C C . LEU B 1 244 ? -2.721 -31.594 -50.062 1 82.94 244 LEU B C 1
ATOM 7123 O O . LEU B 1 244 ? -2.676 -32.406 -49.125 1 82.94 244 LEU B O 1
ATOM 7127 N N . GLN B 1 245 ? -3.811 -31.234 -50.625 1 75.69 245 GLN B N 1
ATOM 7128 C CA . GLN B 1 245 ? -5.047 -31.984 -50.438 1 75.69 245 GLN B CA 1
ATOM 7129 C C . GLN B 1 245 ? -5.277 -32.969 -51.562 1 75.69 245 GLN B C 1
ATOM 7131 O O . GLN B 1 245 ? -5.191 -32.625 -52.75 1 75.69 245 GLN B O 1
ATOM 7136 N N . ALA B 1 246 ? -5.012 -34.281 -51.156 1 64.75 246 ALA B N 1
ATOM 7137 C CA . ALA B 1 246 ? -5.34 -35.25 -52.188 1 64.75 246 ALA B CA 1
ATOM 7138 C C . ALA B 1 246 ? -6.613 -36.031 -51.844 1 64.75 246 ALA B C 1
ATOM 7140 O O . ALA B 1 246 ? -6.867 -36.312 -50.656 1 64.75 246 ALA B O 1
ATOM 7141 N N . GLY B 1 247 ? -7.719 -35.75 -52.438 1 58.94 247 GLY B N 1
ATOM 7142 C CA . GLY B 1 247 ? -8.984 -36.438 -52.25 1 58.94 247 GLY B CA 1
ATOM 7143 C C . GLY B 1 247 ? -8.969 -37.875 -52.844 1 58.94 247 GLY B C 1
ATOM 7144 O O . GLY B 1 247 ? -8.508 -38.094 -53.938 1 58.94 247 GLY B O 1
ATOM 7145 N N . ILE B 1 248 ? -8.641 -38.938 -52.062 1 51.88 248 ILE B N 1
ATOM 7146 C CA . ILE B 1 248 ? -8.859 -40.219 -52.688 1 51.88 248 ILE B CA 1
ATOM 7147 C C . ILE B 1 248 ? -10.25 -40.75 -52.344 1 51.88 248 ILE B C 1
ATOM 7149 O O . ILE B 1 248 ? -10.461 -41.281 -51.25 1 51.88 248 ILE B O 1
ATOM 7153 N N . PRO B 1 249 ? -11.258 -40.406 -53.125 1 52.38 249 PRO B N 1
ATOM 7154 C CA . PRO B 1 249 ? -12.594 -40.969 -52.906 1 52.38 249 PRO B CA 1
ATOM 7155 C C . PRO B 1 249 ? -12.609 -42.469 -52.906 1 52.38 249 PRO B C 1
ATOM 7157 O O . PRO B 1 249 ? -12.008 -43.094 -53.781 1 52.38 249 PRO B O 1
ATOM 7160 N N . THR B 1 250 ? -12.516 -43.156 -51.719 1 52.53 250 THR B N 1
ATOM 7161 C CA . THR B 1 250 ? -12.781 -44.594 -51.844 1 52.53 250 THR B CA 1
ATOM 7162 C C . THR B 1 250 ? -14.281 -44.844 -51.844 1 52.53 250 THR B C 1
ATOM 7164 O O . THR B 1 250 ? -15.078 -44 -51.469 1 52.53 250 THR B O 1
ATOM 7167 N N . SER B 1 251 ? -14.703 -45.938 -52.562 1 55.44 251 SER B N 1
ATOM 7168 C CA . SER B 1 251 ? -16.094 -46.375 -52.688 1 55.44 251 SER B CA 1
ATOM 7169 C C . SER B 1 251 ? -16.828 -46.25 -51.344 1 55.44 251 SER B C 1
ATOM 7171 O O . SER B 1 251 ? -17.984 -45.844 -51.312 1 55.44 251 SER B O 1
ATOM 7173 N N . ASP B 1 252 ? -16.25 -46.562 -50.281 1 54.25 252 ASP B N 1
ATOM 7174 C CA . ASP B 1 252 ? -16.906 -46.688 -49 1 54.25 252 ASP B CA 1
ATOM 7175 C C . ASP B 1 252 ? -16.828 -45.375 -48.219 1 54.25 252 ASP B C 1
ATOM 7177 O O . ASP B 1 252 ? -17.578 -45.188 -47.25 1 54.25 252 ASP B O 1
ATOM 7181 N N . HIS B 1 253 ? -15.789 -44.625 -48.469 1 54.72 253 HIS B N 1
ATOM 7182 C CA . HIS B 1 253 ? -15.664 -43.344 -47.781 1 54.72 253 HIS B CA 1
ATOM 7183 C C . HIS B 1 253 ? -15.414 -42.219 -48.75 1 54.72 253 HIS B C 1
ATOM 7185 O O . HIS B 1 253 ? -14.266 -41.812 -49 1 54.72 253 HIS B O 1
ATOM 7191 N N . PRO B 1 254 ? -16.344 -41.75 -49.5 1 54.09 254 PRO B N 1
ATOM 7192 C CA . PRO B 1 254 ? -16.219 -40.812 -50.594 1 54.09 254 PRO B CA 1
ATOM 7193 C C . PRO B 1 254 ? -15.531 -39.5 -50.188 1 54.09 254 PRO B C 1
ATOM 7195 O O . PRO B 1 254 ? -14.977 -38.781 -51.031 1 54.09 254 PRO B O 1
ATOM 7198 N N . SER B 1 255 ? -15.523 -39.094 -49 1 53.84 255 SER B N 1
ATOM 7199 C CA . SER B 1 255 ? -15.086 -37.75 -48.625 1 53.84 255 SER B CA 1
ATOM 7200 C C . SER B 1 255 ? -13.758 -37.781 -47.875 1 53.84 255 SER B C 1
ATOM 7202 O O . SER B 1 255 ? -13.422 -36.844 -47.156 1 53.84 255 SER B O 1
ATOM 7204 N N . LEU B 1 256 ? -13.039 -38.844 -48.156 1 56.56 256 LEU B N 1
ATOM 7205 C CA . LEU B 1 256 ? -11.758 -38.969 -47.469 1 56.56 256 LEU B CA 1
ATOM 7206 C C . LEU B 1 256 ? -10.727 -38 -48.062 1 56.56 256 LEU B C 1
ATOM 7208 O O . LEU B 1 256 ? -10.539 -37.969 -49.281 1 56.56 256 LEU B O 1
ATOM 7212 N N . ALA B 1 257 ? -10.406 -36.969 -47.344 1 65.25 257 ALA B N 1
ATOM 7213 C CA . ALA B 1 257 ? -9.344 -36.062 -47.781 1 65.25 257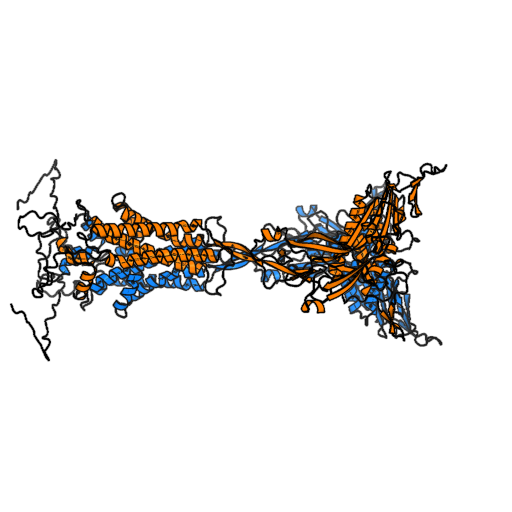 ALA B CA 1
ATOM 7214 C C . ALA B 1 257 ? -8.039 -36.375 -47.031 1 65.25 257 ALA B C 1
ATOM 7216 O O . ALA B 1 257 ? -8.062 -36.719 -45.844 1 65.25 257 ALA B O 1
ATOM 7217 N N . PHE B 1 258 ? -7.027 -36.75 -47.906 1 72.75 258 PHE B N 1
ATOM 7218 C CA . PHE B 1 258 ? -5.676 -36.906 -47.375 1 72.75 258 PHE B CA 1
ATOM 7219 C C . PHE B 1 258 ? -4.914 -35.594 -47.438 1 72.75 258 PHE B C 1
ATOM 7221 O O . PHE B 1 258 ? -4.875 -34.938 -48.469 1 72.75 258 PHE B O 1
ATOM 7228 N N . LEU B 1 259 ? -4.613 -35.094 -46.281 1 79.06 259 LEU B N 1
ATOM 7229 C CA . LEU B 1 259 ? -3.783 -33.906 -46.188 1 79.06 259 LEU B CA 1
ATOM 7230 C C . LEU B 1 259 ? -2.324 -34.281 -45.938 1 79.06 259 LEU B C 1
ATOM 7232 O O . LEU B 1 259 ? -2.031 -35.156 -45.125 1 79.06 259 LEU B O 1
ATOM 7236 N N . LYS B 1 260 ? -1.512 -33.781 -46.844 1 84.06 260 LYS B N 1
ATOM 7237 C CA . LYS B 1 260 ? -0.093 -34.094 -46.719 1 84.06 260 LYS B CA 1
ATOM 7238 C C . LYS B 1 260 ? 0.757 -32.812 -46.75 1 84.06 260 LYS B C 1
ATOM 7240 O O . LYS B 1 260 ? 0.487 -31.906 -47.5 1 84.06 260 LYS B O 1
ATOM 7245 N N . LEU B 1 261 ? 1.71 -32.812 -45.844 1 88.31 261 LEU B N 1
ATOM 7246 C CA . LEU B 1 261 ? 2.729 -31.766 -45.844 1 88.31 261 LEU B CA 1
ATOM 7247 C C . LEU B 1 261 ? 4.055 -32.312 -46.375 1 88.31 261 LEU B C 1
ATOM 7249 O O . LEU B 1 261 ? 4.301 -33.5 -46.344 1 88.31 261 LEU B O 1
ATOM 7253 N N . PRO B 1 262 ? 4.871 -31.422 -46.875 1 87.12 262 PRO B N 1
ATOM 7254 C CA . PRO B 1 262 ? 6.137 -31.875 -47.438 1 87.12 262 PRO B CA 1
ATOM 7255 C C . PRO B 1 262 ? 7.035 -32.562 -46.438 1 87.12 262 PRO B C 1
ATOM 7257 O O . PRO B 1 262 ? 7.953 -33.312 -46.812 1 87.12 262 PRO B O 1
ATOM 7260 N N . ASN B 1 263 ? 6.871 -32.344 -45.156 1 85.38 263 ASN B N 1
ATOM 7261 C CA . ASN B 1 263 ? 7.711 -32.969 -44.125 1 85.38 263 ASN B CA 1
ATOM 7262 C C . ASN B 1 263 ? 7.289 -34.406 -43.844 1 85.38 263 ASN B C 1
ATOM 7264 O O . ASN B 1 263 ? 7.918 -35.094 -43.031 1 85.38 263 ASN B O 1
ATOM 7268 N N . GLY B 1 264 ? 6.266 -34.844 -44.406 1 80.19 264 GLY B N 1
ATOM 7269 C CA . GLY B 1 264 ? 5.828 -36.219 -44.25 1 80.19 264 GLY B CA 1
ATOM 7270 C C . GLY B 1 264 ? 4.633 -36.375 -43.344 1 80.19 264 GLY B C 1
ATOM 7271 O O . GLY B 1 264 ? 4.098 -37.469 -43.188 1 80.19 264 GLY B O 1
ATOM 7272 N N . LEU B 1 265 ? 4.262 -35.25 -42.719 1 83.62 265 LEU B N 1
ATOM 7273 C CA . LEU B 1 265 ? 3.072 -35.312 -41.875 1 83.62 265 LEU B CA 1
ATOM 7274 C C . LEU B 1 265 ? 1.818 -35.5 -42.719 1 83.62 265 LEU B C 1
ATOM 7276 O O . LEU B 1 265 ? 1.577 -34.75 -43.656 1 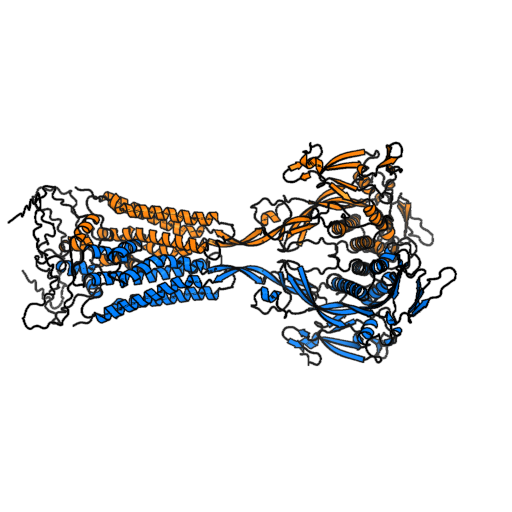83.62 265 LEU B O 1
ATOM 7280 N N . ASN B 1 266 ? 1.14 -36.688 -42.5 1 77.25 266 ASN B N 1
ATOM 7281 C CA . ASN B 1 266 ? -0.07 -37 -43.25 1 77.25 266 ASN B CA 1
ATOM 7282 C C . ASN B 1 266 ? -1.237 -37.312 -42.344 1 77.25 266 ASN B C 1
ATOM 7284 O O . ASN B 1 266 ? -1.039 -37.875 -41.25 1 77.25 266 ASN B O 1
ATOM 7288 N N . PHE B 1 267 ? -2.258 -36.781 -42.688 1 73.31 267 PHE B N 1
ATOM 7289 C CA . PHE B 1 267 ? -3.451 -37.031 -41.906 1 73.31 267 PHE B CA 1
ATOM 7290 C C . PHE B 1 267 ? -4.66 -37.281 -42.781 1 73.31 267 PHE B C 1
ATOM 7292 O O . PHE B 1 267 ? -4.781 -36.688 -43.875 1 73.31 267 PHE B O 1
ATOM 7299 N N . SER B 1 268 ? -5.27 -38.5 -42.531 1 67.81 268 SER B N 1
ATOM 7300 C CA . SER B 1 268 ? -6.438 -38.844 -43.312 1 67.81 268 SER B CA 1
ATOM 7301 C C . SER B 1 268 ? -7.73 -38.5 -42.562 1 67.81 268 SER B C 1
ATOM 7303 O O . SER B 1 268 ? -7.812 -38.656 -41.344 1 67.81 268 SER B O 1
ATOM 7305 N N . THR B 1 269 ? -8.531 -37.75 -43.156 1 62.91 269 THR B N 1
ATOM 7306 C CA . THR B 1 269 ? -9.82 -37.438 -42.531 1 62.91 269 THR B CA 1
ATOM 7307 C C . THR B 1 269 ? -10.961 -38.094 -43.312 1 62.91 269 THR B C 1
ATOM 7309 O O . THR B 1 269 ? -10.914 -38.156 -44.562 1 62.91 269 THR B O 1
ATOM 7312 N N . ILE B 1 270 ? -11.664 -39.062 -42.656 1 57.75 270 ILE B N 1
ATOM 7313 C CA . ILE B 1 270 ? -12.789 -39.688 -43.312 1 57.75 270 ILE B CA 1
ATOM 7314 C C . ILE B 1 270 ? -13.828 -38.656 -43.719 1 57.75 270 ILE B C 1
ATOM 7316 O O . ILE B 1 270 ? -14.523 -38.812 -44.719 1 57.75 270 ILE B O 1
ATOM 7320 N N . SER B 1 271 ? -14.289 -37.656 -42.812 1 54.91 271 SER B N 1
ATOM 7321 C CA . SER B 1 271 ? -15.25 -36.625 -43.219 1 54.91 271 SER B CA 1
ATOM 7322 C C . SER B 1 271 ? -14.695 -35.25 -42.938 1 54.91 271 SER B C 1
ATOM 7324 O O . SER B 1 271 ? -14.133 -35 -41.875 1 54.91 271 SER B O 1
ATOM 7326 N N . LEU B 1 272 ? -14.57 -34.5 -44.125 1 51.88 272 LEU B N 1
ATOM 7327 C CA . LEU B 1 272 ? -14.117 -33.094 -44.062 1 51.88 272 LEU B CA 1
ATOM 7328 C C . LEU B 1 272 ? -14.914 -32.312 -43.031 1 51.88 272 LEU B C 1
ATOM 7330 O O . LEU B 1 272 ? -14.539 -31.188 -42.688 1 51.88 272 LEU B O 1
ATOM 7334 N N . ASN B 1 273 ? -16.031 -32.906 -42.625 1 53.31 273 ASN B N 1
ATOM 7335 C CA . ASN B 1 273 ? -16.859 -32.156 -41.688 1 53.31 273 ASN B CA 1
ATOM 7336 C C . ASN B 1 273 ? -16.422 -32.406 -40.25 1 53.31 273 ASN B C 1
ATOM 7338 O O . ASN B 1 273 ? -17.078 -31.922 -39.312 1 53.31 273 ASN B O 1
ATOM 7342 N N . LEU B 1 274 ? -15.305 -33.156 -40.188 1 59.06 274 LEU B N 1
ATOM 7343 C CA . LEU B 1 274 ? -14.969 -33.5 -38.812 1 59.06 274 LEU B CA 1
ATOM 7344 C C . LEU B 1 274 ? -13.758 -32.719 -38.344 1 59.06 274 LEU B C 1
ATOM 7346 O O . LEU B 1 274 ? -12.898 -32.344 -39.156 1 59.06 274 LEU B O 1
ATOM 7350 N N . SER B 1 275 ? -13.82 -32.125 -37.188 1 69.25 275 SER B N 1
ATOM 7351 C CA . SER B 1 275 ? -12.742 -31.375 -36.562 1 69.25 275 SER B CA 1
ATOM 7352 C C . SER B 1 275 ? -11.609 -32.281 -36.094 1 69.25 275 SER B C 1
ATOM 7354 O O . SER B 1 275 ? -11.828 -33.219 -35.312 1 69.25 275 SER B O 1
ATOM 7356 N N . MET B 1 276 ? -10.523 -32.406 -36.906 1 76.94 276 MET B N 1
ATOM 7357 C CA . MET B 1 276 ? -9.344 -33.156 -36.531 1 76.94 276 MET B CA 1
ATOM 7358 C C . MET B 1 276 ? -8.109 -32.281 -36.469 1 76.94 276 MET B C 1
ATOM 7360 O O . MET B 1 276 ? -8.008 -31.281 -37.188 1 76.94 276 MET B O 1
ATOM 7364 N N . SER B 1 277 ? -7.277 -32.594 -35.531 1 83.38 277 SER B N 1
ATOM 7365 C CA . SER B 1 277 ? -6.027 -31.859 -35.375 1 83.38 277 SER B CA 1
ATOM 7366 C C . SER B 1 277 ? -4.867 -32.781 -35.062 1 83.38 277 SER B C 1
ATOM 7368 O O . SER B 1 277 ? -5.055 -33.812 -34.406 1 83.38 277 SER B O 1
ATOM 7370 N N . THR B 1 278 ? -3.766 -32.531 -35.688 1 86.56 278 THR B N 1
ATOM 7371 C CA . THR B 1 278 ? -2.555 -33.281 -35.375 1 86.56 278 THR B CA 1
ATOM 7372 C C . THR B 1 278 ? -1.369 -32.344 -35.188 1 86.56 278 THR B C 1
ATOM 7374 O O . THR B 1 278 ? -1.336 -31.266 -35.75 1 86.56 278 THR B O 1
ATOM 7377 N N . MET B 1 279 ? -0.565 -32.75 -34.312 1 90.88 279 MET B N 1
ATOM 7378 C CA . MET B 1 279 ? 0.665 -32 -34.031 1 90.88 279 MET B CA 1
ATOM 7379 C C . MET B 1 279 ? 1.848 -32.938 -33.875 1 90.88 279 MET B C 1
ATOM 7381 O O . MET B 1 279 ? 1.716 -34.031 -33.281 1 90.88 279 MET B O 1
ATOM 7385 N N . ARG B 1 280 ? 2.998 -32.562 -34.438 1 92 280 ARG B N 1
ATOM 7386 C CA . ARG B 1 280 ? 4.219 -33.375 -34.344 1 92 280 ARG B CA 1
ATOM 7387 C C . ARG B 1 280 ? 5.453 -32.469 -34.312 1 92 280 ARG B C 1
ATOM 7389 O O . ARG B 1 280 ? 5.512 -31.453 -35 1 92 280 ARG B O 1
ATOM 7396 N N . PRO B 1 281 ? 6.375 -32.906 -33.438 1 92.75 281 PRO B N 1
ATOM 7397 C CA . PRO B 1 281 ? 7.656 -32.219 -33.5 1 92.75 281 PRO B CA 1
ATOM 7398 C C . PRO B 1 281 ? 8.391 -32.438 -34.812 1 92.75 281 PRO B C 1
ATOM 7400 O O . PRO B 1 281 ? 8.453 -33.562 -35.312 1 92.75 281 PRO B O 1
ATOM 7403 N N . THR B 1 282 ? 8.797 -31.344 -35.438 1 90.94 282 THR B N 1
ATOM 7404 C CA . THR B 1 282 ? 9.539 -31.391 -36.688 1 90.94 282 THR B CA 1
ATOM 7405 C C . THR B 1 282 ? 10.891 -30.688 -36.531 1 90.94 282 THR B C 1
ATOM 7407 O O . THR B 1 282 ? 10.984 -29.469 -36.719 1 90.94 282 THR B O 1
ATOM 7410 N N . PRO B 1 283 ? 11.922 -31.438 -36.25 1 85.06 283 PRO B N 1
ATOM 7411 C CA . PRO B 1 283 ? 13.211 -30.797 -36 1 85.06 283 PRO B CA 1
ATOM 7412 C C . PRO B 1 283 ? 13.773 -30.109 -37.25 1 85.06 283 PRO B C 1
ATOM 7414 O O . PRO B 1 283 ? 14.445 -29.078 -37.156 1 85.06 283 PRO B O 1
ATOM 7417 N N . ASP B 1 284 ? 13.523 -30.672 -38.469 1 83.12 284 ASP B N 1
ATOM 7418 C CA . ASP B 1 284 ? 14.023 -30.094 -39.719 1 83.12 284 ASP B CA 1
ATOM 7419 C C . ASP B 1 284 ? 12.93 -29.297 -40.406 1 83.12 284 ASP B C 1
ATOM 7421 O O . ASP B 1 284 ? 11.914 -29.859 -40.844 1 83.12 284 ASP B O 1
ATOM 7425 N N . LEU B 1 285 ? 13.211 -27.953 -40.562 1 90.38 285 LEU B N 1
ATOM 7426 C CA . LEU B 1 285 ? 12.188 -27.094 -41.156 1 90.38 285 LEU B CA 1
ATOM 7427 C C . LEU B 1 285 ? 12.578 -26.672 -42.562 1 90.38 285 LEU B C 1
ATOM 7429 O O . LEU B 1 285 ? 11.961 -25.781 -43.125 1 90.38 285 LEU B O 1
ATOM 7433 N N . THR B 1 286 ? 13.508 -27.344 -43.156 1 86.56 286 THR B N 1
ATOM 7434 C CA . THR B 1 286 ? 13.977 -26.984 -44.469 1 86.56 286 THR B CA 1
ATOM 7435 C C . THR B 1 286 ? 12.891 -27.219 -45.531 1 86.56 286 THR B C 1
ATOM 7437 O O . THR B 1 286 ? 12.898 -26.594 -46.594 1 86.56 286 THR B O 1
ATOM 7440 N N . TRP B 1 287 ? 11.938 -28.016 -45.219 1 90.88 287 TRP B N 1
ATOM 7441 C CA . TRP B 1 287 ? 10.852 -28.328 -46.156 1 90.88 287 TRP B CA 1
ATOM 7442 C C . TRP B 1 287 ? 9.945 -27.125 -46.375 1 90.88 287 TRP B C 1
ATOM 7444 O O . TRP B 1 287 ? 9.148 -27.109 -47.312 1 90.88 287 TRP B O 1
ATOM 7454 N N . MET B 1 288 ? 10.102 -26.062 -45.5 1 92 288 MET B N 1
ATOM 7455 C CA . MET B 1 288 ? 9.258 -24.875 -45.625 1 92 288 MET B CA 1
ATOM 7456 C C . MET B 1 288 ? 9.68 -24.031 -46.812 1 92 288 MET B C 1
ATOM 7458 O O . MET B 1 288 ? 8.938 -23.141 -47.25 1 92 288 MET B O 1
ATOM 7462 N N . GLY B 1 289 ? 10.812 -24.234 -47.312 1 87.5 289 GLY B N 1
ATOM 7463 C CA . GLY B 1 289 ? 11.289 -23.516 -48.5 1 87.5 289 GLY B CA 1
ATOM 7464 C C . GLY B 1 289 ? 11.391 -22.016 -48.281 1 87.5 289 GLY B C 1
ATOM 7465 O O . GLY B 1 289 ? 12.023 -21.562 -47.312 1 87.5 289 GLY B O 1
ATOM 7466 N N . GLY B 1 290 ? 10.688 -21.25 -49.094 1 87.12 290 GLY B N 1
ATOM 7467 C CA . GLY B 1 290 ? 10.734 -19.797 -49.062 1 87.12 290 GLY B CA 1
ATOM 7468 C C . GLY B 1 290 ? 10.062 -19.203 -47.844 1 87.12 290 GLY B C 1
ATOM 7469 O O . GLY B 1 290 ? 10.312 -18.047 -47.469 1 87.12 290 GLY B O 1
ATOM 7470 N N . LEU B 1 291 ? 9.289 -20.016 -47.156 1 92.5 291 LEU B N 1
ATOM 7471 C CA . LEU B 1 291 ? 8.578 -19.516 -45.969 1 92.5 291 LEU B CA 1
ATOM 7472 C C . LEU B 1 291 ? 9.5 -19.5 -44.75 1 92.5 291 LEU B C 1
ATOM 7474 O O . LEU B 1 291 ? 9.18 -18.875 -43.75 1 92.5 291 LEU B O 1
ATOM 7478 N N . LEU B 1 292 ? 10.602 -20.234 -44.844 1 91.62 292 LEU B N 1
ATOM 7479 C CA . LEU B 1 292 ? 11.586 -20.219 -43.75 1 91.62 292 LEU B CA 1
ATOM 7480 C C . LEU B 1 292 ? 12.461 -18.969 -43.844 1 91.62 292 LEU B C 1
ATOM 7482 O O . LEU B 1 292 ? 13.5 -18.969 -44.5 1 91.62 292 LEU B O 1
ATOM 7486 N N . THR B 1 293 ? 12.078 -17.953 -43.125 1 90.12 293 THR B N 1
ATOM 7487 C CA . THR B 1 293 ? 12.844 -16.719 -43.094 1 90.12 293 THR B CA 1
ATOM 7488 C C . THR B 1 293 ? 14.148 -16.906 -42.312 1 90.12 293 THR B C 1
ATOM 7490 O O . THR B 1 293 ? 14.305 -17.891 -41.594 1 90.12 293 THR B O 1
ATOM 7493 N N . ASP B 1 294 ? 15.086 -16.016 -42.438 1 86.75 294 ASP B N 1
ATOM 7494 C CA . ASP B 1 294 ? 16.359 -16.094 -41.719 1 86.75 294 ASP B CA 1
ATOM 7495 C C . ASP B 1 294 ? 16.172 -16.078 -40.219 1 86.75 294 ASP B C 1
ATOM 7497 O O . ASP B 1 294 ? 16.844 -16.797 -39.5 1 86.75 294 ASP B O 1
ATOM 7501 N N . SER B 1 295 ? 15.25 -15.289 -39.844 1 88 295 SER B N 1
ATOM 7502 C CA . SER B 1 295 ? 14.984 -15.203 -38.406 1 88 295 SER B CA 1
ATOM 7503 C C . SER B 1 295 ? 14.383 -16.5 -37.875 1 88 295 SER B C 1
ATOM 7505 O O . SER B 1 295 ? 14.727 -16.953 -36.781 1 88 295 SER B O 1
ATOM 7507 N N . ALA B 1 296 ? 13.5 -17.078 -38.688 1 90.62 296 ALA B N 1
ATOM 7508 C CA . ALA B 1 296 ? 12.898 -18.344 -38.281 1 90.62 296 ALA B CA 1
ATOM 7509 C C . ALA B 1 296 ? 13.922 -19.469 -38.312 1 90.62 296 ALA B C 1
ATOM 7511 O O . ALA B 1 296 ? 13.867 -20.391 -37.469 1 90.62 296 ALA B O 1
ATOM 7512 N N . ARG B 1 297 ? 14.805 -19.375 -39.219 1 89.56 297 ARG B N 1
ATOM 7513 C CA . ARG B 1 297 ? 15.875 -20.375 -39.312 1 89.56 297 ARG B CA 1
ATOM 7514 C C . ARG B 1 297 ? 16.781 -20.328 -38.062 1 89.56 297 ARG B C 1
ATOM 7516 O O . ARG B 1 297 ? 17.109 -21.359 -37.5 1 89.56 297 ARG B O 1
ATOM 7523 N N . GLU B 1 298 ? 17.109 -19.203 -37.719 1 88.5 298 GLU B N 1
ATOM 7524 C CA . GLU B 1 298 ? 17.953 -19.031 -36.562 1 88.5 298 GLU B CA 1
ATOM 7525 C C . GLU B 1 298 ? 17.234 -19.484 -35.281 1 88.5 298 GLU B C 1
ATOM 7527 O O . GLU B 1 298 ? 17.812 -20.156 -34.438 1 88.5 298 GLU B O 1
ATOM 7532 N N . ALA B 1 299 ? 16 -19.109 -35.188 1 90.75 299 ALA B N 1
ATOM 7533 C CA . ALA B 1 299 ? 15.211 -19.438 -34 1 90.75 299 ALA B CA 1
ATOM 7534 C C . ALA B 1 299 ? 14.977 -20.938 -33.906 1 90.75 299 ALA B C 1
ATOM 7536 O O . ALA B 1 299 ? 14.984 -21.5 -32.812 1 90.75 299 ALA B O 1
ATOM 7537 N N . SER B 1 300 ? 14.812 -21.625 -34.969 1 91.19 300 SER B N 1
ATOM 7538 C CA . SER B 1 300 ? 14.422 -23.031 -34.969 1 91.19 300 SER B CA 1
ATOM 7539 C C . SER B 1 300 ? 15.633 -23.938 -34.781 1 91.19 300 SER B C 1
ATOM 7541 O O . SER B 1 300 ? 15.477 -25.094 -34.375 1 91.19 300 SER B O 1
ATOM 7543 N N . ARG B 1 301 ? 16.812 -23.422 -35.031 1 85.31 301 ARG B N 1
ATOM 7544 C CA . ARG B 1 301 ? 18 -24.281 -35 1 85.31 301 ARG B CA 1
ATOM 7545 C C . ARG B 1 301 ? 18.234 -24.812 -33.594 1 85.31 301 ARG B C 1
ATOM 7547 O O . ARG B 1 301 ? 18.547 -25.984 -33.406 1 85.31 301 ARG B O 1
ATOM 7554 N N . TRP B 1 302 ? 18.062 -23.938 -32.625 1 85.38 302 TRP B N 1
ATOM 7555 C CA . TRP B 1 302 ? 18.328 -24.344 -31.234 1 85.38 302 TRP B CA 1
ATOM 7556 C C . TRP B 1 302 ? 17.078 -24.219 -30.375 1 85.38 302 TRP B C 1
ATOM 7558 O O . TRP B 1 302 ? 17.156 -23.906 -29.188 1 85.38 302 TRP B O 1
ATOM 7568 N N . ALA B 1 303 ? 15.984 -24.406 -31.062 1 94.19 303 ALA B N 1
ATOM 7569 C CA . ALA B 1 303 ? 14.703 -24.266 -30.375 1 94.19 303 ALA B CA 1
ATOM 7570 C C . ALA B 1 303 ? 14.469 -25.422 -29.406 1 94.19 303 ALA B C 1
ATOM 7572 O O . ALA B 1 303 ? 15.008 -26.516 -29.594 1 94.19 303 ALA B O 1
ATOM 7573 N N . TYR B 1 304 ? 13.742 -25.125 -28.344 1 95.44 304 TYR B N 1
ATOM 7574 C CA . TYR B 1 304 ? 13.273 -26.203 -27.484 1 95.44 304 TYR B CA 1
ATOM 7575 C C . TYR B 1 304 ? 12.453 -27.219 -28.281 1 95.44 304 TYR B C 1
ATOM 7577 O O . TYR B 1 304 ? 12.602 -28.422 -28.094 1 95.44 304 TYR B O 1
ATOM 7585 N N . VAL B 1 305 ? 11.609 -26.641 -29.078 1 95.88 305 VAL B N 1
ATOM 7586 C CA . VAL B 1 305 ? 10.742 -27.5 -29.875 1 95.88 305 VAL B CA 1
ATOM 7587 C C . VAL B 1 305 ? 10.328 -26.75 -31.141 1 95.88 305 VAL B C 1
ATOM 7589 O O . VAL B 1 305 ? 10.133 -25.531 -31.125 1 95.88 305 VAL B O 1
ATOM 7592 N N . ASN B 1 306 ? 10.383 -27.453 -32.219 1 95.5 306 ASN B N 1
ATOM 7593 C CA . ASN B 1 306 ? 9.711 -27.094 -33.469 1 95.5 306 ASN B CA 1
ATOM 7594 C C . ASN B 1 306 ? 8.508 -28 -33.75 1 95.5 306 ASN B C 1
ATOM 7596 O O . ASN B 1 306 ? 8.664 -29.203 -33.938 1 95.5 306 ASN B O 1
ATOM 7600 N N . ALA B 1 307 ? 7.395 -27.375 -33.719 1 94.56 307 ALA B N 1
ATOM 7601 C CA . ALA B 1 307 ? 6.188 -28.188 -33.844 1 94.56 307 ALA B CA 1
ATOM 7602 C C . ALA B 1 307 ? 5.371 -27.766 -35.062 1 94.56 307 ALA B C 1
ATOM 7604 O O . ALA B 1 307 ? 5.23 -26.578 -35.344 1 94.56 307 ALA B O 1
ATOM 7605 N N . THR B 1 308 ? 4.906 -28.766 -35.781 1 93.38 308 THR B N 1
ATOM 7606 C CA . THR B 1 308 ? 4.008 -28.547 -36.906 1 93.38 308 THR B CA 1
ATOM 7607 C C . THR B 1 308 ? 2.578 -28.938 -36.531 1 93.38 308 THR B C 1
ATOM 7609 O O . THR B 1 308 ? 2.344 -30 -35.969 1 93.38 308 THR B O 1
ATOM 7612 N N . PHE B 1 309 ? 1.683 -28.016 -36.812 1 90.5 309 PHE B N 1
ATOM 7613 C CA . PHE B 1 309 ? 0.267 -28.203 -36.531 1 90.5 309 PHE B CA 1
ATOM 7614 C C . PHE B 1 309 ? -0.555 -28.234 -37.812 1 90.5 309 PHE B C 1
ATOM 7616 O O . PHE B 1 309 ? -0.322 -27.438 -38.719 1 90.5 309 PHE B O 1
ATOM 7623 N N . VAL B 1 310 ? -1.455 -29.188 -37.812 1 86.62 310 VAL B N 1
ATOM 7624 C CA . VAL B 1 310 ? -2.453 -29.203 -38.875 1 86.62 310 VAL B CA 1
ATOM 7625 C C . VAL B 1 310 ? -3.844 -29.406 -38.281 1 86.62 310 VAL B C 1
ATOM 7627 O O . VAL B 1 310 ? -4.055 -30.328 -37.5 1 86.62 310 VAL B O 1
ATOM 7630 N N . THR B 1 311 ? -4.648 -28.469 -38.469 1 82.94 311 THR B N 1
ATOM 7631 C CA . THR B 1 311 ? -6.02 -28.562 -37.969 1 82.94 311 THR B CA 1
ATOM 7632 C C . THR B 1 311 ? -7.016 -28.438 -39.125 1 82.94 311 THR B C 1
ATOM 7634 O O . THR B 1 311 ? -6.809 -27.656 -40.062 1 82.94 311 THR B O 1
ATOM 7637 N N . SER B 1 312 ? -7.91 -29.359 -39.125 1 75.88 312 SER B N 1
ATOM 7638 C CA . SER B 1 312 ? -9.008 -29.297 -40.094 1 75.88 312 SER B CA 1
ATOM 7639 C C . SER B 1 312 ? -10.352 -29.172 -39.375 1 75.88 312 SER B C 1
ATOM 7641 O O . SER B 1 312 ? -10.648 -29.922 -38.438 1 75.88 312 SER B O 1
ATOM 7643 N N . PHE B 1 313 ? -10.969 -27.969 -39.344 1 65.5 313 PHE B N 1
ATOM 7644 C CA . PHE B 1 313 ? -12.312 -27.781 -38.812 1 65.5 313 PHE B CA 1
ATOM 7645 C C . PHE B 1 313 ? -13.328 -27.562 -39.906 1 65.5 313 PHE B C 1
ATOM 7647 O O . PHE B 1 313 ? -13.461 -26.469 -40.438 1 65.5 313 PHE B O 1
ATOM 7654 N N . ASN B 1 314 ? -14.445 -28.484 -40.125 1 58.88 314 ASN B N 1
ATOM 7655 C CA . ASN B 1 314 ? -15.484 -28.438 -41.156 1 58.88 314 ASN B CA 1
ATOM 7656 C C . ASN B 1 314 ? -15.016 -27.672 -42.406 1 58.88 314 ASN B C 1
ATOM 7658 O O . ASN B 1 314 ? -15.766 -26.875 -42.969 1 58.88 314 ASN B O 1
ATOM 7662 N N . LEU B 1 315 ? -14.008 -27.562 -42.781 1 59.25 315 LEU B N 1
ATOM 7663 C CA . LEU B 1 315 ? -13.375 -26.969 -43.938 1 59.25 315 LEU B CA 1
ATOM 7664 C C . LEU B 1 315 ? -13.008 -25.516 -43.688 1 59.25 315 LEU B C 1
ATOM 7666 O O . LEU B 1 315 ? -13.836 -24.734 -43.219 1 59.25 315 LEU B O 1
ATOM 7670 N N . PRO B 1 316 ? -11.969 -24.859 -43.531 1 73.56 316 PRO B N 1
ATOM 7671 C CA . PRO B 1 316 ? -10.617 -24.359 -43.781 1 73.56 316 PRO B CA 1
ATOM 7672 C C . PRO B 1 316 ? -9.555 -25.094 -42.969 1 73.56 316 PRO B C 1
ATOM 7674 O O . PRO B 1 316 ? -9.836 -25.562 -41.844 1 73.56 316 PRO B O 1
ATOM 7677 N N . ILE B 1 317 ? -8.523 -25.594 -43.75 1 79.94 317 ILE B N 1
ATOM 7678 C CA . ILE B 1 317 ? -7.336 -26.234 -43.188 1 79.94 317 ILE B CA 1
ATOM 7679 C C . ILE B 1 317 ? -6.336 -25.156 -42.75 1 79.94 317 ILE B C 1
ATOM 7681 O O . ILE B 1 317 ? -6.125 -24.172 -43.469 1 79.94 317 ILE B O 1
ATOM 7685 N N . THR B 1 318 ? -5.969 -25.281 -41.562 1 86.5 318 THR B N 1
ATOM 7686 C CA . THR B 1 318 ? -4.906 -24.406 -41.094 1 86.5 318 THR B CA 1
ATOM 7687 C C . THR B 1 318 ? -3.674 -25.219 -40.719 1 86.5 318 THR B C 1
ATOM 7689 O O . THR B 1 318 ? -3.785 -26.234 -40.031 1 86.5 318 THR B O 1
ATOM 7692 N N . ALA B 1 319 ? -2.553 -24.875 -41.312 1 90.75 319 ALA B N 1
ATOM 7693 C CA . ALA B 1 319 ? -1.275 -25.484 -40.969 1 90.75 319 ALA B CA 1
ATOM 7694 C C . ALA B 1 319 ? -0.264 -24.438 -40.5 1 90.75 319 ALA B C 1
ATOM 7696 O O . ALA B 1 319 ? -0.124 -23.391 -41.156 1 90.75 319 ALA B O 1
ATOM 7697 N N . SER B 1 320 ? 0.294 -24.688 -39.406 1 93.38 320 SER B N 1
ATOM 7698 C CA . SER B 1 320 ? 1.272 -23.75 -38.844 1 93.38 320 SER B CA 1
ATOM 7699 C C . SER B 1 320 ? 2.484 -24.484 -38.281 1 93.38 320 SER B C 1
ATOM 7701 O O . SER B 1 320 ? 2.367 -25.609 -37.812 1 93.38 320 SER B O 1
ATOM 7703 N N . VAL B 1 321 ? 3.645 -23.938 -38.438 1 95.75 321 VAL B N 1
ATOM 7704 C CA . VAL B 1 321 ? 4.871 -24.391 -37.812 1 95.75 321 VAL B CA 1
ATOM 7705 C C . VAL B 1 321 ? 5.316 -23.375 -36.75 1 95.75 321 VAL B C 1
ATOM 7707 O O . VAL B 1 321 ? 5.5 -22.203 -37.062 1 95.75 321 VAL B O 1
ATOM 7710 N N . CYS B 1 322 ? 5.379 -23.812 -35.562 1 95.81 322 CYS B N 1
ATOM 7711 C CA . CYS B 1 322 ? 5.762 -22.922 -34.469 1 95.81 322 CYS B CA 1
ATOM 7712 C C . CYS B 1 322 ? 7.012 -23.422 -33.75 1 95.81 322 CYS B C 1
ATOM 7714 O O . CYS B 1 322 ? 7.211 -24.641 -33.625 1 95.81 322 CYS B O 1
ATOM 7716 N N . SER B 1 323 ? 7.895 -22.5 -33.375 1 96.56 323 SER B N 1
ATOM 7717 C CA . SER B 1 323 ? 9.125 -22.812 -32.656 1 96.56 323 SER B CA 1
ATOM 7718 C C . SER B 1 323 ? 9.188 -22.062 -31.344 1 96.56 323 SER B C 1
ATOM 7720 O O . SER B 1 323 ? 8.828 -20.875 -31.266 1 96.56 323 SER B O 1
ATOM 7722 N N . LEU B 1 324 ? 9.445 -22.781 -30.25 1 97.31 324 LEU B N 1
ATOM 7723 C CA . LEU B 1 324 ? 9.812 -22.172 -28.969 1 97.31 324 LEU B CA 1
ATOM 7724 C C . LEU B 1 324 ? 11.32 -22.203 -28.781 1 97.31 324 LEU B C 1
ATOM 7726 O O . LEU B 1 324 ? 11.953 -23.25 -28.859 1 97.31 324 LEU B O 1
ATOM 7730 N N . TYR B 1 325 ? 11.93 -21.031 -28.547 1 96.56 325 TYR B N 1
ATOM 7731 C CA . TYR B 1 325 ? 13.383 -20.969 -28.484 1 96.56 325 TYR B CA 1
ATOM 7732 C C . TYR B 1 325 ? 13.852 -20.062 -27.359 1 96.56 325 TYR B C 1
ATOM 7734 O O . TYR B 1 325 ? 13.094 -19.203 -26.891 1 96.56 325 TYR B O 1
ATOM 7742 N N . PRO B 1 326 ? 15.078 -20.328 -26.844 1 96.81 326 PRO B N 1
ATOM 7743 C CA . PRO B 1 326 ? 15.617 -19.469 -25.781 1 96.81 326 PRO B CA 1
ATOM 7744 C C . PRO B 1 326 ? 15.938 -18.062 -26.281 1 96.81 326 PRO B C 1
ATOM 7746 O O . PRO B 1 326 ? 16.484 -17.906 -27.375 1 96.81 326 PRO B O 1
ATOM 7749 N N . CYS B 1 327 ? 15.539 -17.109 -25.469 1 97.06 327 CYS B N 1
ATOM 7750 C CA . CYS B 1 327 ? 15.789 -15.719 -25.828 1 97.06 327 CYS B CA 1
ATOM 7751 C C . CYS B 1 327 ? 15.922 -14.852 -24.578 1 97.06 327 CYS B C 1
ATOM 7753 O O . CYS B 1 327 ? 15.883 -15.367 -23.453 1 97.06 327 CYS B O 1
ATOM 7755 N N . MET B 1 328 ? 16.297 -13.648 -24.812 1 96.44 328 MET B N 1
ATOM 7756 C CA . MET B 1 328 ? 16.312 -12.602 -23.797 1 96.44 328 MET B CA 1
ATOM 7757 C C . MET B 1 328 ? 15.188 -11.602 -24.047 1 96.44 328 MET B C 1
ATOM 7759 O O . MET B 1 328 ? 15.055 -11.07 -25.156 1 96.44 328 MET B O 1
ATOM 7763 N N . ARG B 1 329 ? 14.328 -11.43 -23.078 1 95.5 329 ARG B N 1
ATOM 7764 C CA . ARG B 1 329 ? 13.25 -10.445 -23.172 1 95.5 329 ARG B CA 1
ATOM 7765 C C . ARG B 1 329 ? 13.492 -9.266 -22.25 1 95.5 329 ARG B C 1
ATOM 7767 O O . ARG B 1 329 ? 14 -9.445 -21.141 1 95.5 329 ARG B O 1
ATOM 7774 N N . THR B 1 330 ? 13.242 -8.094 -22.75 1 92.94 330 THR B N 1
ATOM 7775 C CA . THR B 1 330 ? 13.398 -6.871 -21.969 1 92.94 330 THR B CA 1
ATOM 7776 C C . THR B 1 330 ? 12.039 -6.25 -21.656 1 92.94 330 THR B C 1
ATOM 7778 O O . THR B 1 330 ? 11.211 -6.074 -22.562 1 92.94 330 THR B O 1
ATOM 7781 N N . TYR B 1 331 ? 11.844 -5.98 -20.344 1 90.62 331 TYR B N 1
ATOM 7782 C CA . TYR B 1 331 ? 10.562 -5.449 -19.891 1 90.62 331 TYR B CA 1
ATOM 7783 C C . TYR B 1 331 ? 10.742 -4.117 -19.172 1 90.62 331 TYR B C 1
ATOM 7785 O O . TYR B 1 331 ? 11.75 -3.9 -18.5 1 90.62 331 TYR B O 1
ATOM 7793 N N . SER B 1 332 ? 9.773 -3.229 -19.375 1 88.06 332 SER B N 1
ATOM 7794 C CA . SER B 1 332 ? 9.562 -2.109 -18.469 1 88.06 332 SER B CA 1
ATOM 7795 C C . SER B 1 332 ? 8.461 -2.422 -17.453 1 88.06 332 SER B C 1
ATOM 7797 O O . SER B 1 332 ? 7.34 -2.764 -17.844 1 88.06 332 SER B O 1
ATOM 7799 N N . SER B 1 333 ? 8.82 -2.416 -16.172 1 88.5 333 SER B N 1
ATOM 7800 C CA . SER B 1 333 ? 7.891 -2.904 -15.164 1 88.5 333 SER B CA 1
ATOM 7801 C C . SER B 1 333 ? 7.492 -1.791 -14.195 1 88.5 333 SER B C 1
ATOM 7803 O O . SER B 1 333 ? 8.312 -0.945 -13.844 1 88.5 333 SER B O 1
ATOM 7805 N N . ILE B 1 334 ? 6.211 -1.75 -13.867 1 85.25 334 ILE B N 1
ATOM 7806 C CA . ILE B 1 334 ? 5.664 -0.871 -12.844 1 85.25 334 ILE B CA 1
ATOM 7807 C C . ILE B 1 334 ? 4.617 -1.623 -12.023 1 85.25 334 ILE B C 1
ATOM 7809 O O . ILE B 1 334 ? 3.885 -2.459 -12.555 1 85.25 334 ILE B O 1
ATOM 7813 N N . VAL B 1 335 ? 4.645 -1.433 -10.719 1 85.56 335 VAL B N 1
ATOM 7814 C CA . VAL B 1 335 ? 3.602 -1.98 -9.859 1 85.56 335 VAL B CA 1
ATOM 7815 C C . VAL B 1 335 ? 2.664 -0.864 -9.406 1 85.56 335 VAL B C 1
ATOM 7817 O O . VAL B 1 335 ? 3.098 0.102 -8.773 1 85.56 335 VAL B O 1
ATOM 7820 N N . LYS B 1 336 ? 1.418 -0.969 -9.852 1 81.56 336 LYS B N 1
ATOM 7821 C CA . LYS B 1 336 ? 0.383 -0.013 -9.469 1 81.56 336 LYS B CA 1
ATOM 7822 C C . LYS B 1 336 ? -0.802 -0.718 -8.812 1 81.56 336 LYS B C 1
ATOM 7824 O O . LYS B 1 336 ? -1.316 -1.702 -9.352 1 81.56 336 LYS B O 1
ATOM 7829 N N . ASP B 1 337 ? -1.199 -0.28 -7.664 1 76 337 ASP B N 1
ATOM 7830 C CA . ASP B 1 337 ? -2.346 -0.845 -6.961 1 76 337 ASP B CA 1
ATOM 7831 C C . ASP B 1 337 ? -2.18 -2.35 -6.762 1 76 337 ASP B C 1
ATOM 7833 O O . ASP B 1 337 ? -3.102 -3.123 -7.027 1 76 337 ASP B O 1
ATOM 7837 N N . ASN B 1 338 ? -0.911 -2.688 -6.512 1 78.88 338 ASN B N 1
ATOM 7838 C CA . ASN B 1 338 ? -0.532 -4.062 -6.199 1 78.88 338 ASN B CA 1
ATOM 7839 C C . ASN B 1 338 ? -0.655 -4.969 -7.418 1 78.88 338 ASN B C 1
ATOM 7841 O O . ASN B 1 338 ? -0.824 -6.18 -7.285 1 78.88 338 ASN B O 1
ATOM 7845 N N . GLN B 1 339 ? -0.7 -4.379 -8.547 1 81.44 339 GLN B N 1
ATOM 7846 C CA . GLN B 1 339 ? -0.71 -5.137 -9.789 1 81.44 339 GLN B CA 1
ATOM 7847 C C . GLN B 1 339 ? 0.522 -4.828 -10.633 1 81.44 339 GLN B C 1
ATOM 7849 O O . GLN B 1 339 ? 0.894 -3.662 -10.797 1 81.44 339 GLN B O 1
ATOM 7854 N N . LEU B 1 340 ? 1.127 -5.91 -11.117 1 86.5 340 LEU B N 1
ATOM 7855 C CA . LEU B 1 340 ? 2.326 -5.754 -11.938 1 86.5 340 LEU B CA 1
ATOM 7856 C C . LEU B 1 340 ? 1.963 -5.48 -13.391 1 86.5 340 LEU B C 1
ATOM 7858 O O . LEU B 1 340 ? 1.188 -6.227 -13.992 1 86.5 340 LEU B O 1
ATOM 7862 N N . HIS B 1 341 ? 2.408 -4.379 -13.93 1 85.88 341 HIS B N 1
ATOM 7863 C CA . HIS B 1 341 ? 2.262 -4.031 -15.336 1 85.88 341 HIS B CA 1
ATOM 7864 C C . HIS B 1 341 ? 3.611 -4.035 -16.047 1 85.88 341 HIS B C 1
ATOM 7866 O O . HIS B 1 341 ? 4.52 -3.289 -15.672 1 85.88 341 HIS B O 1
ATOM 7872 N N . GLU B 1 342 ? 3.684 -4.969 -16.969 1 89.25 342 GLU B N 1
ATOM 7873 C CA . GLU B 1 342 ? 4.934 -5.07 -17.719 1 89.25 342 GLU B CA 1
ATOM 7874 C C . GLU B 1 342 ? 4.699 -4.895 -19.219 1 89.25 342 GLU B C 1
ATOM 7876 O O . GLU B 1 342 ? 3.689 -5.363 -19.75 1 89.25 342 GLU B O 1
ATOM 7881 N N . GLU B 1 343 ? 5.578 -4.105 -19.828 1 87.38 343 GLU B N 1
ATOM 7882 C CA . GLU B 1 343 ? 5.574 -3.928 -21.281 1 87.38 343 GLU B CA 1
ATOM 7883 C C . GLU B 1 343 ? 6.895 -4.383 -21.891 1 87.38 343 GLU B C 1
ATOM 7885 O O . GLU B 1 343 ? 7.965 -3.926 -21.484 1 87.38 343 GLU B O 1
ATOM 7890 N N . GLU B 1 344 ? 6.773 -5.359 -22.812 1 91.06 344 GLU B N 1
ATOM 7891 C CA . GLU B 1 344 ? 7.973 -5.848 -23.484 1 91.06 344 GLU B CA 1
ATOM 7892 C C . GLU B 1 344 ? 8.5 -4.824 -24.484 1 91.06 344 GLU B C 1
ATOM 7894 O O . GLU B 1 344 ? 7.746 -4.332 -25.328 1 91.06 344 GLU B O 1
ATOM 7899 N N . THR B 1 345 ? 9.797 -4.52 -24.406 1 85.75 345 THR B N 1
ATOM 7900 C CA . THR B 1 345 ? 10.391 -3.516 -25.281 1 85.75 345 THR B CA 1
ATOM 7901 C C . THR B 1 345 ? 11.203 -4.176 -26.391 1 85.75 345 THR B C 1
ATOM 7903 O O . THR B 1 345 ? 11.211 -3.713 -27.531 1 85.75 345 THR B O 1
ATOM 7906 N N . GLN B 1 346 ? 11.945 -5.164 -25.984 1 88.38 346 GLN B N 1
ATOM 7907 C CA . GLN B 1 346 ? 12.844 -5.812 -26.938 1 88.38 346 GLN B CA 1
ATOM 7908 C C . GLN B 1 346 ? 13.062 -7.277 -26.578 1 88.38 346 GLN B C 1
ATOM 7910 O O . GLN B 1 346 ? 12.953 -7.664 -25.406 1 88.38 346 GLN B O 1
ATOM 7915 N N . SER B 1 347 ? 13.258 -8.078 -27.656 1 92.94 347 SER B N 1
ATOM 7916 C CA . SER B 1 347 ? 13.633 -9.477 -27.469 1 92.94 347 SER B CA 1
ATOM 7917 C C . SER B 1 347 ? 14.805 -9.852 -28.375 1 92.94 347 SER B C 1
ATOM 7919 O O . SER B 1 347 ? 14.891 -9.391 -29.516 1 92.94 347 SER B O 1
ATOM 7921 N N . ASN B 1 348 ? 15.766 -10.539 -27.797 1 94 348 ASN B N 1
ATOM 7922 C CA . ASN B 1 348 ? 16.922 -11.016 -28.547 1 94 348 ASN B CA 1
ATOM 7923 C C . ASN B 1 348 ? 17.094 -12.523 -28.422 1 94 348 ASN B C 1
ATOM 7925 O O . ASN B 1 348 ? 16.969 -13.078 -27.312 1 94 348 ASN B O 1
ATOM 7929 N N . ILE B 1 349 ? 17.391 -13.148 -29.5 1 94.44 349 ILE B N 1
ATOM 7930 C CA . ILE B 1 349 ? 17.562 -14.594 -29.531 1 94.44 349 ILE B CA 1
ATOM 7931 C C . ILE B 1 349 ? 18.859 -14.969 -28.797 1 94.44 349 ILE B C 1
ATOM 7933 O O . ILE B 1 349 ? 19.844 -14.227 -28.859 1 94.44 349 ILE B O 1
ATOM 7937 N N . MET B 1 350 ? 18.812 -16.125 -28.125 1 95 350 MET B N 1
ATOM 7938 C CA . MET B 1 350 ? 20.031 -16.672 -27.547 1 95 350 MET B CA 1
ATOM 7939 C C . MET B 1 350 ? 20.75 -17.594 -28.531 1 95 350 MET B C 1
ATOM 7941 O O . MET B 1 350 ? 20.094 -18.359 -29.25 1 95 350 MET B O 1
ATOM 7945 N N . ARG B 1 351 ? 22.062 -17.438 -28.516 1 92.12 351 ARG B N 1
ATOM 7946 C CA . ARG B 1 351 ? 22.891 -18.266 -29.391 1 92.12 351 ARG B CA 1
ATOM 7947 C C . ARG B 1 351 ? 23.812 -19.156 -28.562 1 92.12 351 ARG B C 1
ATOM 7949 O O . ARG B 1 351 ? 24.031 -18.922 -27.375 1 92.12 351 ARG B O 1
ATOM 7956 N N . ILE B 1 352 ? 24.25 -20.125 -29.219 1 90.06 352 ILE B N 1
ATOM 7957 C CA . ILE B 1 352 ? 25.172 -21.047 -28.562 1 90.06 352 ILE B CA 1
ATOM 7958 C C . ILE B 1 352 ? 26.531 -20.375 -28.375 1 90.06 352 ILE B C 1
ATOM 7960 O O . ILE B 1 352 ? 27.062 -19.75 -29.297 1 90.06 352 ILE B O 1
ATOM 7964 N N . ASP B 1 353 ? 27 -20.531 -27.156 1 89.94 353 ASP B N 1
ATOM 7965 C CA . ASP B 1 353 ? 28.328 -20.016 -26.844 1 89.94 353 ASP B CA 1
ATOM 7966 C C . ASP B 1 353 ? 29.375 -21.109 -26.953 1 89.94 353 ASP B C 1
ATOM 7968 O O . ASP B 1 353 ? 29.562 -21.906 -26.016 1 89.94 353 ASP B O 1
ATOM 7972 N N . SER B 1 354 ? 30.188 -21.062 -27.938 1 82.12 354 SER B N 1
ATOM 7973 C CA . SER B 1 354 ? 31.203 -22.078 -28.172 1 82.12 354 SER B CA 1
ATOM 7974 C C . SER B 1 354 ? 32.406 -21.891 -27.266 1 82.12 354 SER B C 1
ATOM 7976 O O . SER B 1 354 ? 33.25 -22.781 -27.156 1 82.12 354 SER B O 1
ATOM 7978 N N . ALA B 1 355 ? 32.438 -20.734 -26.609 1 75.88 355 ALA B N 1
ATOM 7979 C CA . ALA B 1 355 ? 33.531 -20.469 -25.688 1 75.88 355 ALA B CA 1
ATOM 7980 C C . ALA B 1 355 ? 33.438 -21.344 -24.453 1 75.88 355 ALA B C 1
ATOM 7982 O O . ALA B 1 355 ? 34.438 -21.547 -23.75 1 75.88 355 ALA B O 1
ATOM 7983 N N . THR B 1 356 ? 32.312 -21.812 -24.141 1 67.19 356 THR B N 1
ATOM 7984 C CA . THR B 1 356 ? 32.125 -22.625 -22.938 1 67.19 356 THR B CA 1
ATOM 7985 C C . THR B 1 356 ? 32.531 -24.078 -23.188 1 67.19 356 THR B C 1
ATOM 7987 O O . THR B 1 356 ? 32.375 -24.922 -22.312 1 67.19 356 THR B O 1
ATOM 7990 N N . ARG B 1 357 ? 33.031 -24.375 -24.266 1 61.72 357 ARG B N 1
ATOM 7991 C CA . ARG B 1 357 ? 33.531 -25.703 -24.609 1 61.72 357 ARG B CA 1
ATOM 7992 C C . ARG B 1 357 ? 34.656 -26.125 -23.672 1 61.72 357 ARG B C 1
ATOM 7994 O O . ARG B 1 357 ? 35.562 -25.344 -23.391 1 61.72 357 ARG B O 1
ATOM 8001 N N . SER B 1 358 ? 34.281 -27.109 -22.781 1 56.56 358 SER B N 1
ATOM 8002 C CA . SER B 1 358 ? 35.375 -27.641 -21.969 1 56.56 358 SER B CA 1
ATOM 8003 C C . SER B 1 358 ? 36.531 -28.156 -22.844 1 56.56 358 SER B C 1
ATOM 8005 O O . SER B 1 358 ? 36.281 -28.828 -23.844 1 56.56 358 SER B O 1
ATOM 8007 N N . VAL B 1 359 ? 37.719 -27.469 -22.766 1 50.47 359 VAL B N 1
ATOM 8008 C CA . VAL B 1 359 ? 38.938 -27.875 -23.453 1 50.47 359 VAL B CA 1
ATOM 8009 C C . VAL B 1 359 ? 39.688 -28.891 -22.594 1 50.47 359 VAL B C 1
ATOM 8011 O O . VAL B 1 359 ? 39.875 -28.672 -21.391 1 50.47 359 VAL B O 1
ATOM 8014 N N . TYR B 1 360 ? 39.594 -30.141 -22.969 1 49.44 360 TYR B N 1
ATOM 8015 C CA . TYR B 1 360 ? 40.594 -30.969 -22.297 1 49.44 360 TYR B CA 1
ATOM 8016 C C . TYR B 1 360 ? 41.844 -31.062 -23.141 1 49.44 360 TYR B C 1
ATOM 8018 O O . TYR B 1 360 ? 41.812 -30.984 -24.359 1 49.44 360 TYR B O 1
ATOM 8026 N N . PHE B 1 361 ? 42.875 -30.797 -22.422 1 50.97 361 PHE B N 1
ATOM 8027 C CA . PHE B 1 361 ? 44.188 -30.922 -23.031 1 50.97 361 PHE B CA 1
ATOM 8028 C C . PHE B 1 361 ? 44.688 -32.375 -22.969 1 50.97 361 PHE B C 1
ATOM 8030 O O . PHE B 1 361 ? 44.625 -33 -21.922 1 50.97 361 PHE B O 1
ATOM 8037 N N . ASP B 1 362 ? 44.844 -32.969 -24.125 1 46.16 362 ASP B N 1
ATOM 8038 C CA . ASP B 1 362 ? 45.469 -34.281 -24.125 1 46.16 362 ASP B CA 1
ATOM 8039 C C . ASP B 1 362 ? 46.906 -34.219 -23.641 1 46.16 362 ASP B C 1
ATOM 8041 O O . ASP B 1 362 ? 47.406 -33.156 -23.328 1 46.16 362 ASP B O 1
ATOM 8045 N N . GLU B 1 363 ? 47.531 -35.406 -23.422 1 56.62 363 GLU B N 1
ATOM 8046 C CA . GLU B 1 363 ? 48.875 -35.594 -22.922 1 56.62 363 GLU B CA 1
ATOM 8047 C C . GLU B 1 363 ? 49.844 -34.656 -23.625 1 56.62 363 GLU B C 1
ATOM 8049 O O . GLU B 1 363 ? 50.844 -34.188 -23.031 1 56.62 363 GLU B O 1
ATOM 8054 N N . ASN B 1 364 ? 49.594 -34.281 -24.875 1 56.5 364 ASN B N 1
ATOM 8055 C CA . ASN B 1 364 ? 50.469 -33.438 -25.672 1 56.5 364 ASN B CA 1
ATOM 8056 C C . ASN B 1 364 ? 50.062 -31.953 -25.594 1 56.5 364 ASN B C 1
ATOM 8058 O O . ASN B 1 364 ? 50.5 -31.141 -26.422 1 56.5 364 ASN B O 1
ATOM 8062 N N . LYS B 1 365 ? 49.281 -31.641 -24.656 1 59.88 365 LYS B N 1
ATOM 8063 C CA . LYS B 1 365 ? 48.844 -30.266 -24.359 1 59.88 365 LYS B CA 1
ATOM 8064 C C . LYS B 1 365 ? 48.031 -29.703 -25.5 1 59.88 365 LYS B C 1
ATOM 8066 O O . LYS B 1 365 ? 48.031 -28.484 -25.734 1 59.88 365 LYS B O 1
ATOM 8071 N N . THR B 1 366 ? 47.625 -30.5 -26.375 1 51.59 366 THR B N 1
ATOM 8072 C CA . THR B 1 366 ? 46.719 -30.062 -27.406 1 51.59 366 THR B CA 1
ATOM 8073 C C . THR B 1 366 ? 45.281 -29.938 -26.844 1 51.59 366 THR B C 1
ATOM 8075 O O . THR B 1 366 ? 44.812 -30.828 -26.141 1 51.59 366 THR B O 1
ATOM 8078 N N . ALA B 1 367 ? 44.781 -28.781 -26.844 1 50.94 367 ALA B N 1
ATOM 8079 C CA . ALA B 1 367 ? 43.438 -28.5 -26.375 1 50.94 367 ALA B CA 1
ATOM 8080 C C . ALA B 1 367 ? 42.406 -29.297 -27.172 1 50.94 367 ALA B C 1
ATOM 8082 O O . ALA B 1 367 ? 42.406 -29.281 -28.406 1 50.94 367 ALA B O 1
ATOM 8083 N N . HIS B 1 368 ? 41.938 -30.453 -26.641 1 50.25 368 HIS B N 1
ATOM 8084 C CA . HIS B 1 368 ? 40.844 -31.188 -27.25 1 50.25 368 HIS B CA 1
ATOM 8085 C C . HIS B 1 368 ? 39.5 -30.688 -26.734 1 50.25 368 HIS B C 1
ATOM 8087 O O . HIS B 1 368 ? 39.375 -30.359 -25.547 1 50.25 368 HIS B O 1
ATOM 8093 N N . TYR B 1 369 ? 38.844 -30.094 -27.641 1 50.09 369 TYR B N 1
ATOM 8094 C CA . TYR B 1 369 ? 37.469 -29.703 -27.281 1 50.09 369 TYR B CA 1
ATOM 8095 C C . TYR B 1 369 ? 36.594 -30.922 -27.109 1 50.09 369 TYR B C 1
ATOM 8097 O O . TYR B 1 369 ? 36.719 -31.891 -27.844 1 50.09 369 TYR B O 1
ATOM 8105 N N . ASN B 1 370 ? 36.281 -31.328 -26 1 48.84 370 ASN B N 1
ATOM 8106 C CA . ASN B 1 370 ? 35.406 -32.469 -25.781 1 48.84 370 ASN B CA 1
ATOM 8107 C C . ASN B 1 370 ? 34.25 -32.5 -26.781 1 48.84 370 ASN B C 1
ATOM 8109 O O . ASN B 1 370 ? 33.375 -33.344 -26.688 1 48.84 370 ASN B O 1
ATOM 8113 N N . PHE B 1 371 ? 33.938 -31.516 -27.469 1 49.75 371 PHE B N 1
ATOM 8114 C CA . PHE B 1 371 ? 32.844 -31.625 -28.406 1 49.75 371 PHE B CA 1
ATOM 8115 C C . PHE B 1 371 ? 33.25 -32.312 -29.688 1 49.75 371 PHE B C 1
ATOM 8117 O O . PHE B 1 371 ? 34 -31.734 -30.5 1 49.75 371 PHE B O 1
ATOM 8124 N N . GLU B 1 372 ? 33.625 -33.469 -29.688 1 46.75 372 GLU B N 1
ATOM 8125 C CA . GLU B 1 372 ? 34 -34.156 -30.906 1 46.75 372 GLU B CA 1
ATOM 8126 C C . GLU B 1 372 ? 32.969 -33.969 -32 1 46.75 372 GLU B C 1
ATOM 8128 O O . GLU B 1 372 ? 33.281 -34.156 -33.188 1 46.75 372 GLU B O 1
ATOM 8133 N N . GLY B 1 373 ? 31.656 -33.688 -31.766 1 50.84 373 GLY B N 1
ATOM 8134 C CA . GLY B 1 373 ? 30.734 -33.812 -32.875 1 50.84 373 GLY B CA 1
ATOM 8135 C C . GLY B 1 373 ? 30.578 -32.531 -33.688 1 50.84 373 GLY B C 1
ATOM 8136 O O . GLY B 1 373 ? 31.078 -31.484 -33.281 1 50.84 373 GLY B O 1
ATOM 8137 N N . ASN B 1 374 ? 30.25 -32.656 -35 1 57.53 374 ASN B N 1
ATOM 8138 C CA . ASN B 1 374 ? 29.922 -31.594 -35.969 1 57.53 374 ASN B CA 1
ATOM 8139 C C . ASN B 1 374 ? 28.812 -30.703 -35.438 1 57.53 374 ASN B C 1
ATOM 8141 O O . ASN B 1 374 ? 27.688 -31.156 -35.219 1 57.53 374 ASN B O 1
ATOM 8145 N N . ILE B 1 375 ? 29.219 -29.469 -34.875 1 61.53 375 ILE B N 1
ATOM 8146 C CA . ILE B 1 375 ? 28.297 -28.453 -34.375 1 61.53 375 ILE B CA 1
ATOM 8147 C C . ILE B 1 375 ? 27.078 -28.375 -35.281 1 61.53 375 ILE B C 1
ATOM 8149 O O . ILE B 1 375 ? 25.984 -28.031 -34.812 1 61.53 375 ILE B O 1
ATOM 8153 N N . GLU B 1 376 ? 27.375 -28.766 -36.562 1 60.53 376 GLU B N 1
ATOM 8154 C CA . GLU B 1 376 ? 26.266 -28.656 -37.5 1 60.53 376 GLU B CA 1
ATOM 8155 C C . GLU B 1 376 ? 25.156 -29.641 -37.188 1 60.53 376 GLU B C 1
ATOM 8157 O O . GLU B 1 376 ? 24 -29.438 -37.562 1 60.53 376 GLU B O 1
ATOM 8162 N N . THR B 1 377 ? 25.531 -30.594 -36.344 1 61.47 377 THR B N 1
ATOM 8163 C CA . THR B 1 377 ? 24.516 -31.609 -36.062 1 61.47 377 THR B CA 1
ATOM 8164 C C . THR B 1 377 ? 23.906 -31.406 -34.688 1 61.47 377 THR B C 1
ATOM 8166 O O . THR B 1 377 ? 22.984 -32.125 -34.312 1 61.47 377 THR B O 1
ATOM 8169 N N . PHE B 1 378 ? 24.359 -30.328 -34.062 1 69.88 378 PHE B N 1
ATOM 8170 C CA . PHE B 1 378 ? 23.875 -30.094 -32.688 1 69.88 378 PHE B CA 1
ATOM 8171 C C . PHE B 1 378 ? 22.453 -29.516 -32.719 1 69.88 378 PHE B C 1
ATOM 8173 O O . PHE B 1 378 ? 22.109 -28.75 -33.625 1 69.88 378 PHE B O 1
ATOM 8180 N N . ASN B 1 379 ? 21.641 -30.078 -31.969 1 75.44 379 ASN B N 1
ATOM 8181 C CA . ASN B 1 379 ? 20.328 -29.5 -31.656 1 75.44 379 ASN B CA 1
ATOM 8182 C C . ASN B 1 379 ? 20.078 -29.453 -30.156 1 75.44 379 ASN B C 1
ATOM 8184 O O . ASN B 1 379 ? 20.953 -29.766 -29.359 1 75.44 379 ASN B O 1
ATOM 8188 N N . ALA B 1 380 ? 19.062 -28.922 -29.781 1 78.69 380 ALA B N 1
ATOM 8189 C CA . ALA B 1 380 ? 18.734 -28.75 -28.375 1 78.69 380 ALA B CA 1
ATOM 8190 C C . ALA B 1 380 ? 18.75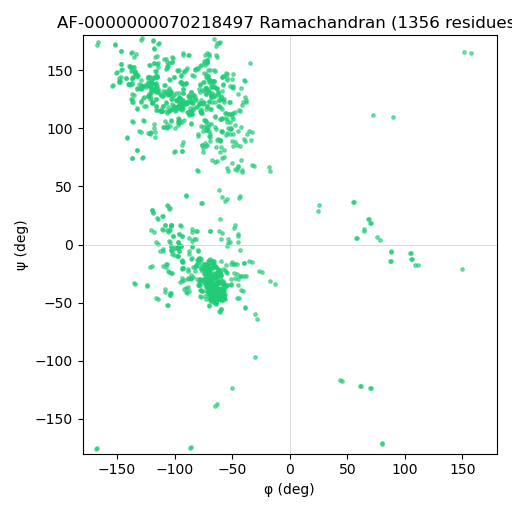 -30.094 -27.641 1 78.69 380 ALA B C 1
ATOM 8192 O O . ALA B 1 380 ? 19 -30.156 -26.438 1 78.69 380 ALA B O 1
ATOM 8193 N N . HIS B 1 381 ? 18.594 -31.25 -28.328 1 78.38 381 HIS B N 1
ATOM 8194 C CA . HIS B 1 381 ? 18.516 -32.562 -27.719 1 78.38 381 HIS B CA 1
ATOM 8195 C C . HIS B 1 381 ? 19.906 -33.188 -27.547 1 78.38 381 HIS B C 1
ATOM 8197 O O . HIS B 1 381 ? 20.109 -34.062 -26.703 1 78.38 381 HIS B O 1
ATOM 8203 N N . THR B 1 382 ? 20.766 -32.688 -28.344 1 78.94 382 THR B N 1
ATOM 8204 C CA . THR B 1 382 ? 22.078 -33.344 -28.328 1 78.94 382 THR B CA 1
ATOM 8205 C C . THR B 1 382 ? 23.109 -32.469 -27.625 1 78.94 382 THR B C 1
ATOM 8207 O O . THR B 1 382 ? 24.172 -32.938 -27.219 1 78.94 382 THR B O 1
ATOM 8210 N N . ASN B 1 383 ? 22.75 -31.234 -27.5 1 80.88 383 ASN B N 1
ATOM 8211 C CA . ASN B 1 383 ? 23.672 -30.312 -26.859 1 80.88 383 ASN B CA 1
ATOM 8212 C C . ASN B 1 383 ? 23.672 -30.484 -25.344 1 80.88 383 ASN B C 1
ATOM 8214 O O . ASN B 1 383 ? 22.672 -30.234 -24.688 1 80.88 383 ASN B O 1
ATOM 8218 N N . ASN B 1 384 ? 24.781 -30.938 -24.734 1 77.94 384 ASN B N 1
ATOM 8219 C CA . ASN B 1 384 ? 24.875 -31.109 -23.281 1 77.94 384 ASN B CA 1
ATOM 8220 C C . ASN B 1 384 ? 25.922 -30.188 -22.672 1 77.94 384 ASN B C 1
ATOM 8222 O O . ASN B 1 384 ? 26.094 -30.156 -21.453 1 77.94 384 ASN B O 1
ATOM 8226 N N . ASN B 1 385 ? 26.516 -29.406 -23.453 1 76.56 385 ASN B N 1
ATOM 8227 C CA . ASN B 1 385 ? 27.703 -28.75 -22.906 1 76.56 385 ASN B CA 1
ATOM 8228 C C . ASN B 1 385 ? 27.719 -27.266 -23.219 1 76.56 385 ASN B C 1
ATOM 8230 O O . ASN B 1 385 ? 28.203 -26.469 -22.406 1 76.56 385 ASN B O 1
ATOM 8234 N N . LEU B 1 386 ? 27.188 -26.922 -24.375 1 82.88 386 LEU B N 1
ATOM 8235 C CA . LEU B 1 386 ? 27.297 -25.531 -24.781 1 82.88 386 LEU B CA 1
ATOM 8236 C C . LEU B 1 386 ? 26.109 -24.703 -24.281 1 82.88 386 LEU B C 1
ATOM 8238 O O . LEU B 1 386 ? 24.969 -24.984 -24.641 1 82.88 386 LEU B O 1
ATOM 8242 N N . SER B 1 387 ? 26.422 -23.703 -23.547 1 88.38 387 SER B N 1
ATOM 8243 C CA . SER B 1 387 ? 25.375 -22.859 -23 1 88.38 387 SER B CA 1
ATOM 8244 C C . SER B 1 387 ? 24.828 -21.906 -24.047 1 88.38 387 SER B C 1
ATOM 8246 O O . SER B 1 387 ? 25.484 -21.625 -25.047 1 88.38 387 SER B O 1
ATOM 8248 N N . TYR B 1 388 ? 23.625 -21.516 -23.875 1 93.12 388 TYR B N 1
ATOM 8249 C CA . TYR B 1 388 ? 23 -20.469 -24.688 1 93.12 388 TYR B CA 1
ATOM 8250 C C . TYR B 1 388 ? 23.203 -19.109 -24.062 1 93.12 388 TYR B C 1
ATOM 8252 O O . TYR B 1 388 ? 23.125 -18.953 -22.828 1 93.12 388 TYR B O 1
ATOM 8260 N N . ALA B 1 389 ? 23.5 -18.156 -24.891 1 94.5 389 ALA B N 1
ATOM 8261 C CA . ALA B 1 389 ? 23.75 -16.828 -24.312 1 94.5 389 ALA B CA 1
ATOM 8262 C C . ALA B 1 389 ? 23.281 -15.719 -25.234 1 94.5 389 ALA B C 1
ATOM 8264 O O . ALA B 1 389 ? 23.125 -15.938 -26.438 1 94.5 389 ALA B O 1
ATOM 8265 N N . SER B 1 390 ? 22.922 -14.68 -24.688 1 94.81 390 SER B N 1
ATOM 8266 C CA . SER B 1 390 ? 22.609 -13.414 -25.359 1 94.81 390 SER B CA 1
ATOM 8267 C C . SER B 1 390 ? 23.172 -12.227 -24.578 1 94.81 390 SER B C 1
ATOM 8269 O O . SER B 1 390 ? 23.469 -12.352 -23.391 1 94.81 390 SER B O 1
ATOM 8271 N N . ILE B 1 391 ? 23.469 -11.156 -25.25 1 93 391 ILE B N 1
ATOM 8272 C CA . ILE B 1 391 ? 24.016 -9.969 -24.594 1 93 391 ILE B CA 1
ATOM 8273 C C . ILE B 1 391 ? 23.031 -8.805 -24.719 1 93 391 ILE B C 1
ATOM 8275 O O . ILE B 1 391 ? 22.328 -8.695 -25.719 1 93 391 ILE B O 1
ATOM 8279 N N . LYS B 1 392 ? 23 -8.086 -23.75 1 91.69 392 LYS B N 1
ATOM 8280 C CA . LYS B 1 392 ? 22.203 -6.859 -23.781 1 91.69 392 LYS B CA 1
ATOM 8281 C C . LYS B 1 392 ? 23.062 -5.672 -24.219 1 91.69 392 LYS B C 1
ATOM 8283 O O . LYS B 1 392 ? 24.109 -5.402 -23.625 1 91.69 392 LYS B O 1
ATOM 8288 N N . GLU B 1 393 ? 22.688 -5.031 -25.281 1 88.06 393 GLU B N 1
ATOM 8289 C CA . GLU B 1 393 ? 23.312 -3.814 -25.781 1 88.06 393 GLU B CA 1
ATOM 8290 C C . GLU B 1 393 ? 22.328 -2.664 -25.859 1 88.06 393 GLU B C 1
ATOM 8292 O O . GLU B 1 393 ? 21.25 -2.811 -26.438 1 88.06 393 GLU B O 1
ATOM 8297 N N . PRO B 1 394 ? 22.594 -1.492 -25.266 1 87.69 394 PRO B N 1
ATOM 8298 C CA . PRO B 1 394 ? 23.797 -1.101 -24.531 1 87.69 394 PRO B CA 1
ATOM 8299 C C . PRO B 1 394 ? 23.828 -1.643 -23.094 1 87.69 394 PRO B C 1
ATOM 8301 O O . PRO B 1 394 ? 22.781 -1.951 -22.531 1 87.69 394 PRO B O 1
ATOM 8304 N N . CYS B 1 395 ? 25.047 -1.84 -22.625 1 87.94 395 CYS B N 1
ATOM 8305 C CA . CYS B 1 395 ? 25.234 -2.326 -21.25 1 87.94 395 CYS B CA 1
ATOM 8306 C C . CYS B 1 395 ? 25.469 -1.169 -20.297 1 87.94 395 CYS B C 1
ATOM 8308 O O . CYS B 1 395 ? 26.359 -0.337 -20.516 1 87.94 395 CYS B O 1
ATOM 8310 N N . GLN B 1 396 ? 24.625 -1.123 -19.359 1 78.75 396 GLN B N 1
ATOM 8311 C CA . GLN B 1 396 ? 24.797 -0.113 -18.312 1 78.75 396 GLN B CA 1
ATOM 8312 C C . GLN B 1 396 ? 25.516 -0.689 -17.109 1 78.75 396 GLN B C 1
ATOM 8314 O O . GLN B 1 396 ? 25 -1.577 -16.422 1 78.75 396 GLN B O 1
ATOM 8319 N N . ALA B 1 397 ? 26.656 -0.368 -16.922 1 75.88 397 ALA B N 1
ATOM 8320 C CA . ALA B 1 397 ? 27.422 -0.763 -15.75 1 75.88 397 ALA B CA 1
ATOM 8321 C C . ALA B 1 397 ? 27.688 0.432 -14.836 1 75.88 397 ALA B C 1
ATOM 8323 O O . ALA B 1 397 ? 28.594 1.218 -15.078 1 75.88 397 ALA B O 1
ATOM 8324 N N . GLY B 1 398 ? 26.859 0.44 -13.797 1 66.62 398 GLY B N 1
ATOM 8325 C CA . GLY B 1 398 ? 26.938 1.619 -12.953 1 66.62 398 GLY B CA 1
ATOM 8326 C C . GLY B 1 398 ? 26.391 2.869 -13.617 1 66.62 398 GLY B C 1
ATOM 8327 O O . GLY B 1 398 ? 25.25 2.889 -14.062 1 66.62 398 GLY B O 1
ATOM 8328 N N . GLU B 1 399 ? 27.312 3.945 -13.68 1 70.12 399 GLU B N 1
ATOM 8329 C CA . GLU B 1 399 ? 26.922 5.215 -14.289 1 70.12 399 GLU B CA 1
ATOM 8330 C C . GLU B 1 399 ? 27.359 5.289 -15.742 1 70.12 399 GLU B C 1
ATOM 8332 O O . GLU B 1 399 ? 27.062 6.254 -16.438 1 70.12 399 GLU B O 1
ATOM 8337 N N . ARG B 1 400 ? 28.125 4.258 -16.234 1 80.12 400 ARG B N 1
ATOM 8338 C CA . ARG B 1 400 ? 28.672 4.254 -17.578 1 80.12 400 ARG B CA 1
ATOM 8339 C C . ARG B 1 400 ? 27.891 3.312 -18.484 1 80.12 400 ARG B C 1
ATOM 8341 O O . ARG B 1 400 ? 27.391 2.277 -18.047 1 80.12 400 ARG B O 1
ATOM 8348 N N . THR B 1 401 ? 27.672 3.65 -19.766 1 85.25 401 THR B N 1
ATOM 8349 C CA . THR B 1 401 ? 27.016 2.848 -20.781 1 85.25 401 THR B CA 1
ATOM 8350 C C . THR B 1 401 ? 28.031 2.375 -21.828 1 85.25 401 THR B C 1
ATOM 8352 O O . THR B 1 401 ? 28.859 3.158 -22.297 1 85.25 401 THR B O 1
ATOM 8355 N N . PHE B 1 402 ? 28.016 1.151 -22.141 1 86.62 402 PHE B N 1
ATOM 8356 C CA . PHE B 1 402 ? 28.953 0.573 -23.078 1 86.62 402 PHE B CA 1
ATOM 8357 C C . PHE B 1 402 ? 28.234 0.013 -24.297 1 86.62 402 PHE B C 1
ATOM 8359 O O . PHE B 1 402 ? 27.141 -0.526 -24.188 1 86.62 402 PHE B O 1
ATOM 8366 N N . TYR B 1 403 ? 28.828 0.152 -25.422 1 89.81 403 TYR B N 1
ATOM 8367 C CA . TYR B 1 403 ? 28.375 -0.442 -26.672 1 89.81 403 TYR B CA 1
ATOM 8368 C C . TYR B 1 403 ? 29.375 -1.474 -27.172 1 89.81 403 TYR B C 1
ATOM 8370 O O . TYR B 1 403 ? 30.562 -1.439 -26.812 1 89.81 403 TYR B O 1
ATOM 8378 N N . VAL B 1 404 ? 28.797 -2.367 -27.969 1 89.38 404 VAL B N 1
ATOM 8379 C CA . VAL B 1 404 ? 29.688 -3.375 -28.547 1 89.38 404 VAL B CA 1
ATOM 8380 C C . VAL B 1 404 ? 30.766 -2.699 -29.391 1 89.38 404 VAL B C 1
ATOM 8382 O O . VAL B 1 404 ? 30.469 -1.857 -30.234 1 89.38 404 VAL B O 1
ATOM 8385 N N . GLY B 1 405 ? 32 -2.951 -29.188 1 83.94 405 GLY B N 1
ATOM 8386 C CA . GLY B 1 405 ? 33.125 -2.342 -29.875 1 83.94 405 GLY B CA 1
ATOM 8387 C C . GLY B 1 405 ? 33.875 -1.334 -29.016 1 83.94 405 GLY B C 1
ATOM 8388 O O . GLY B 1 405 ? 35 -0.938 -29.359 1 83.94 405 GLY B O 1
ATOM 8389 N N . ASP B 1 406 ? 33.25 -0.973 -27.906 1 85.25 406 ASP B N 1
ATOM 8390 C CA . ASP B 1 406 ? 33.875 -0.018 -27 1 85.25 406 ASP B CA 1
ATOM 8391 C C . ASP B 1 406 ? 35.031 -0.665 -26.25 1 85.25 406 ASP B C 1
ATOM 8393 O O . ASP B 1 406 ? 35.031 -1.878 -26.031 1 85.25 406 ASP B O 1
ATOM 8397 N N . LYS B 1 407 ? 36.125 0.236 -25.953 1 84.81 407 LYS B N 1
ATOM 8398 C CA . LYS B 1 407 ? 37.188 -0.228 -25.094 1 84.81 407 LYS B CA 1
ATOM 8399 C C . LYS B 1 407 ? 36.75 -0.223 -23.625 1 84.81 407 LYS B C 1
ATOM 8401 O O . LYS B 1 407 ? 36.375 0.823 -23.094 1 84.81 407 LYS B O 1
ATOM 8406 N N . LEU B 1 408 ? 36.656 -1.404 -23.062 1 88.31 408 LEU B N 1
ATOM 8407 C CA . LEU B 1 408 ? 36.219 -1.546 -21.672 1 88.31 408 LEU B CA 1
ATOM 8408 C C . LEU B 1 408 ? 37.344 -1.156 -20.719 1 88.31 4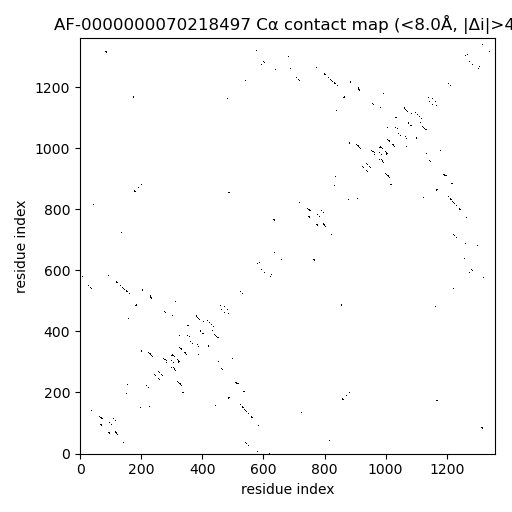08 LEU B C 1
ATOM 8410 O O . LEU B 1 408 ? 38.5 -1.542 -20.906 1 88.31 408 LEU B O 1
ATOM 8414 N N . PRO B 1 409 ? 37.031 -0.336 -19.703 1 87.06 409 PRO B N 1
ATOM 8415 C CA . PRO B 1 409 ? 38.031 0.027 -18.703 1 87.06 409 PRO B CA 1
ATOM 8416 C C . PRO B 1 409 ? 38.531 -1.173 -17.906 1 87.06 409 PRO B C 1
ATOM 8418 O O . PRO B 1 409 ? 37.875 -2.221 -17.891 1 87.06 409 PRO B O 1
ATOM 8421 N N . GLU B 1 410 ? 39.688 -1.043 -17.25 1 83.19 410 GLU B N 1
ATOM 8422 C CA . GLU B 1 410 ? 40.344 -2.135 -16.531 1 83.19 410 GLU B CA 1
ATOM 8423 C C . GLU B 1 410 ? 39.469 -2.641 -15.391 1 83.19 410 GLU B C 1
ATOM 8425 O O . GLU B 1 410 ? 39.469 -3.838 -15.094 1 83.19 410 GLU B O 1
ATOM 8430 N N . ASP B 1 411 ? 38.688 -1.808 -14.742 1 82.06 411 ASP B N 1
ATOM 8431 C CA . ASP B 1 411 ? 37.875 -2.191 -13.602 1 82.06 411 ASP B CA 1
ATOM 8432 C C . ASP B 1 411 ? 36.75 -3.119 -14.023 1 82.06 411 ASP B C 1
ATOM 8434 O O . ASP B 1 411 ? 36.312 -3.973 -13.25 1 82.06 411 ASP B O 1
ATOM 8438 N N . ILE B 1 412 ? 36.312 -2.889 -15.266 1 81.81 412 ILE B N 1
ATOM 8439 C CA . ILE B 1 412 ? 35.219 -3.697 -15.781 1 81.81 412 ILE B CA 1
ATOM 8440 C C . ILE B 1 412 ? 35.781 -4.965 -16.438 1 81.81 412 ILE B C 1
ATOM 8442 O O . ILE B 1 412 ? 35.125 -6.016 -16.406 1 81.81 412 ILE B O 1
ATOM 8446 N N . MET B 1 413 ? 37.031 -4.855 -16.969 1 82.19 413 MET B N 1
ATOM 8447 C CA . MET B 1 413 ? 37.625 -5.969 -17.688 1 82.19 413 MET B CA 1
ATOM 8448 C C . MET B 1 413 ? 37.75 -7.195 -16.797 1 82.19 413 MET B C 1
ATOM 8450 O O . MET B 1 413 ? 37.688 -8.328 -17.281 1 82.19 413 MET B O 1
ATOM 8454 N N . ASN B 1 414 ? 37.844 -7 -15.5 1 79.75 414 ASN B N 1
ATOM 8455 C CA . ASN B 1 414 ? 37.969 -8.117 -14.578 1 79.75 414 ASN B CA 1
ATOM 8456 C C . ASN B 1 414 ? 36.625 -8.82 -14.359 1 79.75 414 ASN B C 1
ATOM 8458 O O . ASN B 1 414 ? 36.594 -9.945 -13.844 1 79.75 414 ASN B O 1
ATOM 8462 N N . LYS B 1 415 ? 35.625 -8.211 -14.781 1 84.62 415 LYS B N 1
ATOM 8463 C CA . LYS B 1 415 ? 34.281 -8.781 -14.586 1 84.62 415 LYS B CA 1
ATOM 8464 C C . LYS B 1 415 ? 33.594 -9.062 -15.922 1 84.62 415 LYS B C 1
ATOM 8466 O O . LYS B 1 415 ? 32.375 -8.906 -16.047 1 84.62 415 LYS B O 1
ATOM 8471 N N . THR B 1 416 ? 34.438 -9.297 -16.922 1 87.75 416 THR B N 1
ATOM 8472 C CA . THR B 1 416 ? 33.875 -9.57 -18.234 1 87.75 416 THR B CA 1
ATOM 8473 C C . THR B 1 416 ? 33.906 -11.07 -18.547 1 87.75 416 THR B C 1
ATOM 8475 O O . THR B 1 416 ? 34.594 -11.836 -17.844 1 87.75 416 THR B O 1
ATOM 8478 N N . ALA B 1 417 ? 33.062 -11.445 -19.406 1 88.81 417 ALA B N 1
ATOM 8479 C CA . ALA B 1 417 ? 33.062 -12.797 -19.969 1 88.81 417 ALA B CA 1
ATOM 8480 C C . ALA B 1 417 ? 33.344 -12.766 -21.469 1 88.81 417 ALA B C 1
ATOM 8482 O O . ALA B 1 417 ? 32.906 -11.859 -22.172 1 88.81 417 ALA B O 1
ATOM 8483 N N . ASN B 1 418 ? 34.156 -13.734 -21.875 1 89.5 418 ASN B N 1
ATOM 8484 C CA . ASN B 1 418 ? 34.406 -13.922 -23.297 1 89.5 418 ASN B CA 1
ATOM 8485 C C . ASN B 1 418 ? 33.375 -14.859 -23.922 1 89.5 418 ASN B C 1
ATOM 8487 O O . ASN B 1 418 ? 33.219 -16 -23.484 1 89.5 418 ASN B O 1
ATOM 8491 N N . LEU B 1 419 ? 32.719 -14.289 -24.938 1 92.19 419 LEU B N 1
ATOM 8492 C CA . LEU B 1 419 ? 31.656 -15.07 -25.578 1 92.19 419 LEU B CA 1
ATOM 8493 C C . LEU B 1 419 ? 31.969 -15.273 -27.062 1 92.19 419 LEU B C 1
ATOM 8495 O O . LEU B 1 419 ? 32.5 -14.383 -27.719 1 92.19 419 LEU B O 1
ATOM 8499 N N . SER B 1 420 ? 31.719 -16.453 -27.547 1 90.5 420 SER B N 1
ATOM 8500 C CA . SER B 1 420 ? 31.719 -16.781 -28.969 1 90.5 420 SER B CA 1
ATOM 8501 C C . SER B 1 420 ? 30.359 -17.328 -29.406 1 90.5 420 SER B C 1
ATOM 8503 O O . SER B 1 420 ? 30.109 -18.531 -29.359 1 90.5 420 SER B O 1
ATOM 8505 N N . LEU B 1 421 ? 29.562 -16.438 -29.922 1 90.38 421 LEU B N 1
ATOM 8506 C CA . LEU B 1 421 ? 28.172 -16.766 -30.234 1 90.38 421 LEU B CA 1
ATOM 8507 C C . LEU B 1 421 ? 28.031 -17.188 -31.688 1 90.38 421 LEU B C 1
ATOM 8509 O O . LEU B 1 421 ? 28.375 -16.438 -32.594 1 90.38 421 LEU B O 1
ATOM 8513 N N . LEU B 1 422 ? 27.469 -18.344 -31.844 1 87.5 422 LEU B N 1
ATOM 8514 C CA . LEU B 1 422 ? 27.312 -18.906 -33.188 1 87.5 422 LEU B CA 1
ATOM 8515 C C . LEU B 1 422 ? 26.016 -18.422 -33.812 1 87.5 422 LEU B C 1
ATOM 8517 O O . LEU B 1 422 ? 24.969 -18.406 -33.188 1 87.5 422 LEU B O 1
ATOM 8521 N N . ASP B 1 423 ? 26.156 -17.906 -35 1 83.06 423 ASP B N 1
ATOM 8522 C CA . ASP B 1 423 ? 25 -17.453 -35.781 1 83.06 423 ASP B CA 1
ATOM 8523 C C . ASP B 1 423 ? 24.641 -18.469 -36.875 1 83.06 423 ASP B C 1
ATOM 8525 O O . ASP B 1 423 ? 25.422 -18.703 -37.781 1 83.06 423 ASP B O 1
ATOM 8529 N N . PHE B 1 424 ? 23.453 -19.031 -36.75 1 72.88 424 PHE B N 1
ATOM 8530 C CA . PHE B 1 424 ? 23.016 -20.031 -37.719 1 72.88 424 PHE B CA 1
ATOM 8531 C C . PHE B 1 424 ? 21.953 -19.469 -38.656 1 72.88 424 PHE B C 1
ATOM 8533 O O . PHE B 1 424 ? 21.203 -20.219 -39.281 1 72.88 424 PHE B O 1
ATOM 8540 N N . GLY B 1 425 ? 21.797 -18.203 -38.625 1 72.69 425 GLY B N 1
ATOM 8541 C CA . GLY B 1 425 ? 20.812 -17.594 -39.469 1 72.69 425 GLY B CA 1
ATOM 8542 C C . GLY B 1 425 ? 21.078 -17.797 -40.938 1 72.69 425 GLY B C 1
ATOM 8543 O O . GLY B 1 425 ? 20.141 -17.859 -41.75 1 72.69 425 GLY B O 1
ATOM 8544 N N . GLN B 1 426 ? 22.391 -17.859 -41.281 1 70.44 426 GLN B N 1
ATOM 8545 C CA . GLN B 1 426 ? 22.75 -18.047 -42.688 1 70.44 426 GLN B CA 1
ATOM 8546 C C . GLN B 1 426 ? 23.312 -19.438 -42.938 1 70.44 426 GLN B C 1
ATOM 8548 O O . GLN B 1 426 ? 23.547 -20.203 -41.969 1 70.44 426 GLN B O 1
ATOM 8553 N N . GLU B 1 427 ? 23.312 -19.922 -44.188 1 63.31 427 GLU B N 1
ATOM 8554 C CA . GLU B 1 427 ? 23.781 -21.234 -44.562 1 63.31 427 GLU B CA 1
ATOM 8555 C C . GLU B 1 427 ? 25.172 -21.531 -44.031 1 63.31 427 GLU B C 1
ATOM 8557 O O . GLU B 1 427 ? 25.469 -22.641 -43.594 1 63.31 427 GLU B O 1
ATOM 8562 N N . LYS B 1 428 ? 26.016 -20.406 -43.969 1 69.44 428 LYS B N 1
ATOM 8563 C CA . LYS B 1 428 ? 27.344 -20.562 -43.375 1 69.44 428 LYS B CA 1
ATOM 8564 C C . LYS B 1 428 ? 27.359 -20.047 -41.969 1 69.44 428 LYS B C 1
ATOM 8566 O O . LYS B 1 428 ? 26.875 -18.938 -41.688 1 69.44 428 LYS B O 1
ATOM 8571 N N . THR B 1 429 ? 27.844 -20.875 -41.031 1 76.06 429 THR B N 1
ATOM 8572 C CA . THR B 1 429 ? 27.875 -20.531 -39.594 1 76.06 429 THR B CA 1
ATOM 8573 C C . THR B 1 429 ? 28.953 -19.469 -39.344 1 76.06 429 THR B C 1
ATOM 8575 O O . THR B 1 429 ? 30.094 -19.609 -39.781 1 76.06 429 THR B O 1
ATOM 8578 N N . THR B 1 430 ? 28.484 -18.312 -38.844 1 81.25 430 THR B N 1
ATOM 8579 C CA . THR B 1 430 ? 29.422 -17.266 -38.406 1 81.25 430 THR B CA 1
ATOM 8580 C C . THR B 1 430 ? 29.453 -17.156 -36.906 1 81.25 430 THR B C 1
ATOM 8582 O O . THR B 1 430 ? 28.562 -17.688 -36.219 1 81.25 430 THR B O 1
ATOM 8585 N N . SER B 1 431 ? 30.625 -16.734 -36.438 1 85.06 431 SER B N 1
ATOM 8586 C CA . SER B 1 431 ? 30.766 -16.547 -35 1 85.06 431 SER B CA 1
ATOM 8587 C C . SER B 1 431 ? 30.922 -15.078 -34.625 1 85.06 431 SER B C 1
ATOM 8589 O O . SER B 1 431 ? 31.594 -14.328 -35.344 1 85.06 431 SER B O 1
ATOM 8591 N N . PHE B 1 432 ? 30.109 -14.719 -33.719 1 87.5 432 PHE B N 1
ATOM 8592 C CA . PHE B 1 432 ? 30.219 -13.391 -33.125 1 87.5 432 PHE B CA 1
ATOM 8593 C C . PHE B 1 432 ? 31 -13.445 -31.828 1 87.5 432 PHE B C 1
ATOM 8595 O O . PHE B 1 432 ? 30.5 -13.953 -30.828 1 87.5 432 PHE B O 1
ATOM 8602 N N . ASN B 1 433 ? 32.281 -12.984 -31.828 1 89.25 433 ASN B N 1
ATOM 8603 C CA . ASN B 1 433 ? 33.125 -12.969 -30.625 1 89.25 433 ASN B CA 1
ATOM 8604 C C . ASN B 1 433 ? 33.094 -11.609 -29.938 1 89.25 433 ASN B C 1
ATOM 8606 O O . ASN B 1 433 ? 33.281 -10.578 -30.578 1 89.25 433 ASN B O 1
ATOM 8610 N N . VAL B 1 434 ? 32.781 -11.703 -28.719 1 90.38 434 VAL B N 1
ATOM 8611 C CA . VAL B 1 434 ? 32.656 -10.445 -2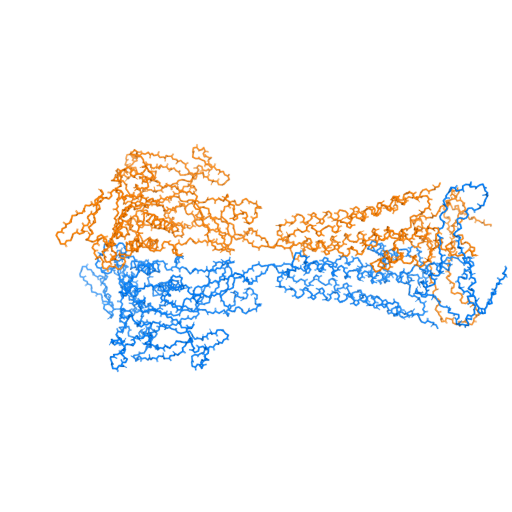8 1 90.38 434 VAL B CA 1
ATOM 8612 C C . VAL B 1 434 ? 33.062 -10.641 -26.531 1 90.38 434 VAL B C 1
ATOM 8614 O O . VAL B 1 434 ? 32.844 -11.711 -25.953 1 90.38 434 VAL B O 1
ATOM 8617 N N . THR B 1 435 ? 33.781 -9.664 -25.984 1 90.5 435 THR B N 1
ATOM 8618 C CA . THR B 1 435 ? 34.062 -9.562 -24.547 1 90.5 435 THR B CA 1
ATOM 8619 C C . THR B 1 435 ? 33.094 -8.555 -23.906 1 90.5 435 THR B C 1
ATOM 8621 O O . THR B 1 435 ? 33.094 -7.375 -24.25 1 90.5 435 THR B O 1
ATOM 8624 N N . TRP B 1 436 ? 32.312 -9.086 -23.078 1 91.44 436 TRP B N 1
ATOM 8625 C CA . TRP B 1 436 ? 31.219 -8.289 -22.562 1 91.44 436 TRP B CA 1
ATOM 8626 C C . TRP B 1 436 ? 31.125 -8.406 -21.031 1 91.44 436 TRP B C 1
ATOM 8628 O O . TRP B 1 436 ? 31.484 -9.445 -20.469 1 91.44 436 TRP B O 1
ATOM 8638 N N . PRO B 1 437 ? 30.719 -7.344 -20.406 1 89.38 437 PRO B N 1
ATOM 8639 C CA . PRO B 1 437 ? 30.531 -7.453 -18.953 1 89.38 437 PRO B CA 1
ATOM 8640 C C . PRO B 1 437 ? 29.531 -8.531 -18.562 1 89.38 437 PRO B C 1
ATOM 8642 O O . PRO B 1 437 ? 28.484 -8.656 -19.188 1 89.38 437 PRO B O 1
ATOM 8645 N N . LYS B 1 438 ? 29.766 -9.219 -17.469 1 87.38 438 LYS B N 1
ATOM 8646 C CA . LYS B 1 438 ? 28.953 -10.352 -17.031 1 87.38 438 LYS B CA 1
ATOM 8647 C C . LYS B 1 438 ? 27.547 -9.898 -16.641 1 87.38 438 LYS B C 1
ATOM 8649 O O . LYS B 1 438 ? 26.578 -10.656 -16.797 1 87.38 438 LYS B O 1
ATOM 8654 N N . GLN B 1 439 ? 27.422 -8.672 -16.234 1 85.44 439 GLN B N 1
ATOM 8655 C CA . GLN B 1 439 ? 26.125 -8.188 -15.781 1 85.44 439 GLN B CA 1
ATOM 8656 C C . GLN B 1 439 ? 25.172 -8.008 -16.953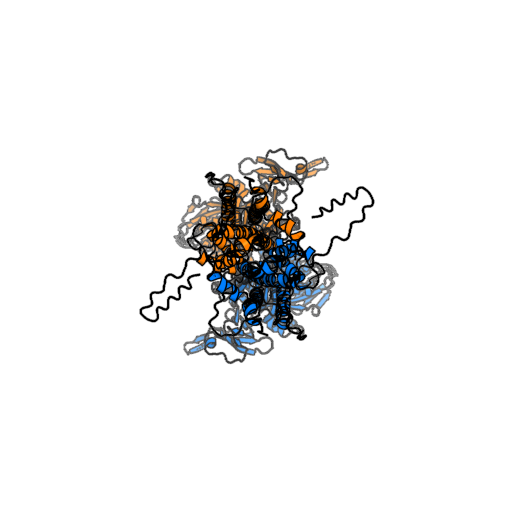 1 85.44 439 GLN B C 1
ATOM 8658 O O . GLN B 1 439 ? 23.953 -7.926 -16.766 1 85.44 439 GLN B O 1
ATOM 8663 N N . CYS B 1 440 ? 25.672 -7.945 -18.125 1 89.88 440 CYS B N 1
ATOM 8664 C CA . CYS B 1 440 ? 24.844 -7.758 -19.312 1 89.88 440 CYS B CA 1
ATOM 8665 C C . CYS B 1 440 ? 24.828 -9.023 -20.156 1 89.88 440 CYS B C 1
ATOM 8667 O O . CYS B 1 440 ? 24.5 -8.969 -21.344 1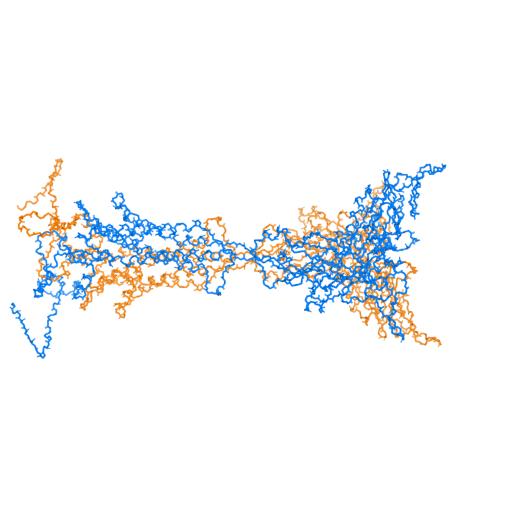 89.88 440 CYS B O 1
ATOM 8669 N N . VAL B 1 441 ? 25.297 -10.062 -19.578 1 92.31 441 VAL B N 1
ATOM 8670 C CA . VAL B 1 441 ? 25.266 -11.352 -20.266 1 92.31 441 VAL B CA 1
ATOM 8671 C C . VAL B 1 441 ? 24.172 -12.234 -19.672 1 92.31 441 VAL B C 1
ATOM 8673 O O . VAL B 1 441 ? 24.078 -12.383 -18.453 1 92.31 441 VAL B O 1
ATOM 8676 N N . TYR B 1 442 ? 23.406 -12.727 -20.516 1 93.12 442 TYR B N 1
ATOM 8677 C CA . TYR B 1 442 ? 22.328 -13.633 -20.125 1 93.12 442 TYR B CA 1
ATOM 8678 C C . TYR B 1 442 ? 22.562 -15.031 -20.672 1 93.12 442 TYR B C 1
ATOM 8680 O O . TYR B 1 442 ? 22.844 -15.203 -21.859 1 93.12 442 TYR B O 1
ATOM 8688 N N . ARG B 1 443 ? 22.406 -16.016 -19.734 1 92.69 443 ARG B N 1
ATOM 8689 C CA . ARG B 1 443 ? 22.781 -17.375 -20.125 1 92.69 443 ARG B CA 1
ATOM 8690 C C . ARG B 1 443 ? 21.719 -18.375 -19.688 1 92.69 443 ARG B C 1
ATOM 8692 O O . ARG B 1 443 ? 21.031 -18.172 -18.688 1 92.69 443 ARG B O 1
ATOM 8699 N N . GLN B 1 444 ? 21.625 -19.391 -20.484 1 92.06 444 GLN B N 1
ATOM 8700 C CA . GLN B 1 444 ? 20.844 -20.562 -20.125 1 92.06 444 GLN B CA 1
ATOM 8701 C C . GLN B 1 444 ? 21.656 -21.844 -20.281 1 92.06 444 GLN B C 1
ATOM 8703 O O . GLN B 1 444 ? 22.344 -22.031 -21.297 1 92.06 444 GLN B O 1
ATOM 8708 N N . ASP B 1 445 ? 21.547 -22.656 -19.297 1 88.81 445 ASP B N 1
ATOM 8709 C CA . ASP B 1 445 ? 22.344 -23.891 -19.25 1 88.81 445 ASP B CA 1
ATOM 8710 C C . ASP B 1 445 ? 21.859 -24.891 -20.312 1 88.81 445 ASP B C 1
ATOM 8712 O O . ASP B 1 445 ? 20.656 -25.031 -20.547 1 88.81 445 ASP B O 1
ATOM 8716 N N . ALA B 1 446 ? 22.844 -25.594 -20.938 1 87.75 446 ALA B N 1
ATOM 8717 C CA . ALA B 1 446 ? 22.547 -26.531 -22.016 1 87.75 446 ALA B CA 1
ATOM 8718 C C . ALA B 1 446 ? 21.703 -27.703 -21.516 1 87.75 446 ALA B C 1
ATOM 8720 O O . ALA B 1 446 ? 20.75 -28.109 -22.188 1 87.75 446 ALA B O 1
ATOM 8721 N N . LYS B 1 447 ? 22.031 -28.234 -20.391 1 84.25 447 LYS B N 1
ATOM 8722 C CA . LYS B 1 447 ? 21.312 -29.375 -19.844 1 84.25 447 LYS B CA 1
ATOM 8723 C C . LYS B 1 447 ? 19.875 -29 -19.484 1 84.25 447 LYS B C 1
ATOM 8725 O O . LYS B 1 447 ? 18.969 -29.812 -19.641 1 84.25 447 LYS B O 1
ATOM 8730 N N . PHE B 1 448 ? 19.766 -27.859 -19.016 1 89.12 448 PHE B N 1
ATOM 8731 C CA . PHE B 1 448 ? 18.438 -27.359 -18.688 1 89.12 448 PHE B CA 1
ATOM 8732 C C . PHE B 1 448 ? 17.578 -27.234 -19.938 1 89.12 448 PHE B C 1
ATOM 8734 O O . PHE B 1 448 ? 16.422 -27.641 -19.953 1 89.12 448 PHE B O 1
ATOM 8741 N N . VAL B 1 449 ? 18.156 -26.609 -20.953 1 91.31 449 VAL B N 1
ATOM 8742 C CA . VAL B 1 449 ? 17.438 -26.484 -22.234 1 91.31 449 VAL B CA 1
ATOM 8743 C C . VAL B 1 449 ? 17.094 -27.859 -22.781 1 91.31 449 VAL B C 1
ATOM 8745 O O . VAL B 1 449 ? 16 -28.078 -23.297 1 91.31 449 VAL B O 1
ATOM 8748 N N . LYS B 1 450 ? 17.953 -28.766 -22.656 1 88.94 450 LYS B N 1
ATOM 8749 C CA . LYS B 1 450 ? 17.734 -30.141 -23.125 1 88.94 450 LYS B CA 1
ATOM 8750 C C . LYS B 1 450 ? 16.578 -30.781 -22.375 1 88.94 450 LYS B C 1
ATOM 8752 O O . LYS B 1 450 ? 15.742 -31.469 -22.969 1 88.94 450 LYS B O 1
ATOM 8757 N N . ALA B 1 451 ? 16.578 -30.641 -21.109 1 87.25 451 ALA B N 1
ATOM 8758 C CA . ALA B 1 451 ? 15.508 -31.219 -20.281 1 87.25 451 ALA B CA 1
ATOM 8759 C C . ALA B 1 451 ? 14.141 -30.688 -20.734 1 87.25 451 ALA B C 1
ATOM 8761 O O . ALA B 1 451 ? 13.195 -31.469 -20.891 1 87.25 451 ALA B O 1
ATOM 8762 N N . ILE B 1 452 ? 14.055 -29.438 -20.938 1 91.88 452 ILE B N 1
ATOM 8763 C CA . ILE B 1 452 ? 12.797 -28.844 -21.391 1 91.88 452 ILE B CA 1
ATOM 8764 C C . ILE B 1 452 ? 12.453 -29.344 -22.781 1 91.88 452 ILE B C 1
ATOM 8766 O O . ILE B 1 452 ? 11.305 -29.703 -23.047 1 91.88 452 ILE B O 1
ATOM 8770 N N . ALA B 1 453 ? 13.469 -29.328 -23.625 1 92.44 453 ALA B N 1
ATOM 8771 C CA . ALA B 1 453 ? 13.258 -29.781 -25 1 92.44 453 ALA B CA 1
ATOM 8772 C C . ALA B 1 453 ? 12.766 -31.219 -25.031 1 92.44 453 ALA B C 1
ATOM 8774 O O . ALA B 1 453 ? 11.883 -31.562 -25.812 1 92.44 453 ALA B O 1
ATOM 8775 N N . THR B 1 454 ? 13.266 -32.031 -24.219 1 88.56 454 THR B N 1
ATOM 8776 C CA . THR B 1 454 ? 12.891 -33.438 -24.203 1 88.56 454 THR B CA 1
ATOM 8777 C C . THR B 1 454 ? 11.422 -33.594 -23.812 1 88.56 454 THR B C 1
ATOM 8779 O O . THR B 1 454 ? 10.68 -34.312 -24.484 1 88.56 454 THR B O 1
ATOM 8782 N N . VAL B 1 455 ? 11.039 -32.969 -22.844 1 88.56 455 VAL B N 1
ATOM 8783 C CA . VAL B 1 455 ? 9.664 -33.062 -22.375 1 88.56 455 VAL B CA 1
ATOM 8784 C C . VAL B 1 455 ? 8.719 -32.469 -23.438 1 88.56 455 VAL B C 1
ATOM 8786 O O . VAL B 1 455 ? 7.676 -33.062 -23.734 1 88.56 455 VAL B O 1
ATOM 8789 N N . MET B 1 456 ? 9.062 -31.359 -24.016 1 92.56 456 MET B N 1
ATOM 8790 C CA . MET B 1 456 ? 8.195 -30.688 -24.969 1 92.56 456 MET B CA 1
ATOM 8791 C C . MET B 1 456 ? 8.055 -31.531 -26.25 1 92.56 456 MET B C 1
ATOM 8793 O O . MET B 1 456 ? 6.973 -31.578 -26.828 1 92.56 456 MET B O 1
ATOM 8797 N N . ASN B 1 457 ? 9.094 -32.156 -26.672 1 90.62 457 ASN B N 1
ATOM 8798 C CA . ASN B 1 457 ? 9.047 -32.938 -27.891 1 90.62 457 ASN B CA 1
ATOM 8799 C C . ASN B 1 457 ? 8.383 -34.281 -27.672 1 90.62 457 ASN B C 1
ATOM 8801 O O . ASN B 1 457 ? 7.633 -34.781 -28.516 1 90.62 457 ASN B O 1
ATOM 8805 N N . ALA B 1 458 ? 8.602 -34.812 -26.5 1 84.94 458 ALA B N 1
ATOM 8806 C CA . ALA B 1 458 ? 8.141 -36.188 -26.266 1 84.94 458 ALA B CA 1
ATOM 8807 C C . ALA B 1 458 ? 6.715 -36.188 -25.719 1 84.94 458 ALA B C 1
ATOM 8809 O O . ALA B 1 458 ? 5.914 -37.062 -26.078 1 84.94 458 ALA B O 1
ATOM 8810 N N . ASP B 1 459 ? 6.402 -35.25 -24.891 1 85.12 459 ASP B N 1
ATOM 8811 C CA . ASP B 1 459 ? 5.184 -35.406 -24.109 1 85.12 459 ASP B CA 1
ATOM 8812 C C . ASP B 1 459 ? 4.191 -34.281 -24.391 1 85.12 459 ASP B C 1
ATOM 8814 O O . ASP B 1 459 ? 2.996 -34.406 -24.125 1 85.12 459 ASP B O 1
ATOM 8818 N N . ILE B 1 460 ? 4.602 -33.219 -24.922 1 90.38 460 ILE B N 1
ATOM 8819 C CA . ILE B 1 460 ? 3.709 -32.062 -25 1 90.38 460 ILE B CA 1
ATOM 8820 C C . ILE B 1 460 ? 3.232 -31.875 -26.438 1 90.38 460 ILE B C 1
ATOM 8822 O O . ILE B 1 460 ? 2.031 -31.75 -26.688 1 90.38 460 ILE B O 1
ATOM 8826 N N . PHE B 1 461 ? 4.172 -31.828 -27.375 1 92.81 461 PHE B N 1
ATOM 8827 C CA . PHE B 1 461 ? 3.803 -31.406 -28.719 1 92.81 461 PHE B CA 1
ATOM 8828 C C . PHE B 1 461 ? 3.77 -32.594 -29.672 1 92.81 461 PHE B C 1
ATOM 8830 O O . PHE B 1 461 ? 4.156 -32.469 -30.844 1 92.81 461 PHE B O 1
ATOM 8837 N N . ASP B 1 462 ? 3.424 -33.656 -29.188 1 89.38 462 ASP B N 1
ATOM 8838 C CA . ASP B 1 462 ? 3.213 -34.875 -29.984 1 89.38 462 ASP B CA 1
ATOM 8839 C C . ASP B 1 462 ? 1.86 -35.5 -29.688 1 89.38 462 ASP B C 1
ATOM 8841 O O . ASP B 1 462 ? 1.733 -36.281 -28.719 1 89.38 462 ASP B O 1
ATOM 8845 N N . GLY B 1 463 ? 0.851 -35.188 -30.547 1 87.25 463 GLY B N 1
ATOM 8846 C CA . GLY B 1 463 ? -0.483 -35.688 -30.281 1 87.25 463 GLY B CA 1
ATOM 8847 C C . GLY B 1 463 ? -1.43 -35.531 -31.453 1 87.25 463 GLY B C 1
ATOM 8848 O O . GLY B 1 463 ? -1.046 -35.031 -32.5 1 87.25 463 GLY B O 1
ATOM 8849 N N . PHE B 1 464 ? -2.609 -36.125 -31.312 1 84.62 464 PHE B N 1
ATOM 8850 C CA . PHE B 1 464 ? -3.641 -36.031 -32.344 1 84.62 464 PHE B CA 1
ATOM 8851 C C . PHE B 1 464 ? -5.031 -36.031 -31.719 1 84.62 464 PHE B C 1
ATOM 8853 O O . PHE B 1 464 ? -5.215 -36.562 -30.609 1 84.62 464 PHE B O 1
ATOM 8860 N N . CYS B 1 465 ? -5.863 -35.281 -32.344 1 81 465 CYS B N 1
ATOM 8861 C CA . CYS B 1 465 ? -7.281 -35.344 -31.984 1 81 465 CYS B CA 1
ATOM 8862 C C . CYS B 1 465 ? -8.078 -36.031 -33.062 1 81 465 CYS B C 1
ATOM 8864 O O . CYS B 1 465 ? -8 -35.688 -34.25 1 81 465 CYS B O 1
ATOM 8866 N N . ASP B 1 466 ? -8.836 -37 -32.531 1 74.25 466 ASP B N 1
ATOM 8867 C CA . ASP B 1 466 ? -9.578 -37.781 -33.5 1 74.25 466 ASP B CA 1
ATOM 8868 C C . ASP B 1 466 ? -10.914 -37.125 -33.844 1 74.25 466 ASP B C 1
ATOM 8870 O O . ASP B 1 466 ? -11.164 -36 -33.438 1 74.25 466 ASP B O 1
ATOM 8874 N N . GLU B 1 467 ? -11.68 -37.844 -34.625 1 68.44 467 GLU B N 1
ATOM 8875 C CA . GLU B 1 467 ? -12.945 -37.344 -35.125 1 68.44 467 GLU B CA 1
ATOM 8876 C C . GLU B 1 467 ? -13.961 -37.156 -34 1 68.44 467 GLU B C 1
ATOM 8878 O O . GLU B 1 467 ? -14.914 -36.375 -34.125 1 68.44 467 GLU B O 1
ATOM 8883 N N . TYR B 1 468 ? -13.695 -37.844 -32.906 1 65.69 468 TYR B N 1
ATOM 8884 C CA . TYR B 1 468 ? -14.594 -37.75 -31.766 1 65.69 468 TYR B CA 1
ATOM 8885 C C . TYR B 1 468 ? -14.086 -36.719 -30.766 1 65.69 468 TYR B C 1
ATOM 8887 O O . TYR B 1 468 ? -14.578 -36.656 -29.641 1 65.69 468 TYR B O 1
ATOM 8895 N N . ARG B 1 469 ? -13.07 -35.969 -31.156 1 70.56 469 ARG B N 1
ATOM 8896 C CA . ARG B 1 469 ? -12.492 -34.906 -30.359 1 70.56 469 ARG B CA 1
ATOM 8897 C C . ARG B 1 469 ? -11.781 -35.469 -29.125 1 70.56 469 ARG B C 1
ATOM 8899 O O . ARG B 1 469 ? -11.789 -34.844 -28.062 1 70.56 469 ARG B O 1
ATOM 8906 N N . ILE B 1 470 ? -11.445 -36.719 -29.266 1 70.62 470 ILE B N 1
ATOM 8907 C CA . ILE B 1 470 ? -10.578 -37.281 -28.25 1 70.62 470 ILE B CA 1
ATOM 8908 C C . ILE B 1 470 ? -9.117 -37 -28.594 1 70.62 470 ILE B C 1
ATOM 8910 O O . ILE B 1 470 ? -8.633 -37.406 -29.656 1 70.62 470 ILE B O 1
ATOM 8914 N N . CYS B 1 471 ? -8.5 -36.219 -27.812 1 77.94 471 CYS B N 1
ATOM 8915 C CA . CYS B 1 471 ? -7.121 -35.812 -28.062 1 77.94 471 CYS B CA 1
ATOM 8916 C C . CYS B 1 471 ? -6.148 -36.594 -27.203 1 77.94 471 CYS B C 1
ATOM 8918 O O . CYS B 1 471 ? -6.293 -36.688 -25.984 1 77.94 471 CYS B O 1
ATOM 8920 N N . THR B 1 472 ? -5.258 -37.312 -27.844 1 77 472 THR B N 1
ATOM 8921 C CA . THR B 1 472 ? -4.297 -38.125 -27.141 1 77 472 THR B CA 1
ATOM 8922 C C . THR B 1 472 ? -2.895 -37.938 -27.703 1 77 472 THR B C 1
ATOM 8924 O O . THR B 1 472 ? -2.73 -37.375 -28.797 1 77 472 THR B O 1
ATOM 8927 N N . LYS B 1 473 ? -1.943 -38.375 -26.938 1 82.06 473 LYS B N 1
ATOM 8928 C CA . LYS B 1 473 ? -0.575 -38.438 -27.438 1 82.06 473 LYS B CA 1
ATOM 8929 C C . LYS B 1 473 ? -0.442 -39.5 -28.531 1 82.06 473 LYS B C 1
ATOM 8931 O O . LYS B 1 473 ? -1.189 -40.469 -28.531 1 82.06 473 LYS B O 1
ATOM 8936 N N . ASN B 1 474 ? 0.342 -39.312 -29.672 1 73.94 474 ASN B N 1
ATOM 8937 C CA . ASN B 1 474 ? 0.52 -40.25 -30.781 1 73.94 474 ASN B CA 1
ATOM 8938 C C . ASN B 1 474 ? 1.038 -41.594 -30.312 1 73.94 474 ASN B C 1
ATOM 8940 O O . ASN B 1 474 ? 0.723 -42.625 -30.906 1 73.94 474 ASN B O 1
ATOM 8944 N N . GLU B 1 475 ? 2.002 -41.656 -29.422 1 63.91 475 GLU B N 1
ATOM 8945 C CA . GLU B 1 475 ? 2.525 -43 -29.125 1 63.91 475 GLU B CA 1
ATOM 8946 C C . GLU B 1 475 ? 1.543 -43.812 -28.281 1 63.91 475 GLU B C 1
ATOM 8948 O O . GLU B 1 475 ? 0.669 -43.25 -27.625 1 63.91 475 GLU B O 1
ATOM 8953 N N . PRO B 1 476 ? 1.787 -45.219 -28.266 1 54.22 476 PRO B N 1
ATOM 8954 C CA . PRO B 1 476 ? 0.855 -46.219 -27.75 1 54.22 476 PRO B CA 1
ATOM 8955 C C . PRO B 1 476 ? 0.193 -45.781 -26.438 1 54.22 476 PRO B C 1
ATOM 8957 O O . PRO B 1 476 ? 0.781 -45 -25.672 1 54.22 476 PRO B O 1
ATOM 8960 N N . PRO B 1 477 ? -1.072 -46.031 -26.531 1 49.44 477 PRO B N 1
ATOM 8961 C CA . PRO B 1 477 ? -2.055 -45.625 -25.516 1 49.44 477 PRO B CA 1
ATOM 8962 C C . PRO B 1 477 ? -1.55 -45.844 -24.094 1 49.44 477 PRO B C 1
ATOM 8964 O O . PRO B 1 477 ? -1.248 -46.969 -23.703 1 49.44 477 PRO B O 1
ATOM 8967 N N . TYR B 1 478 ? -0.602 -45.219 -23.734 1 51.5 478 TYR B N 1
ATOM 8968 C CA . TYR B 1 478 ? -0.192 -45.406 -22.344 1 51.5 478 TYR B CA 1
ATOM 8969 C C . TYR B 1 478 ? -1.316 -45.031 -21.391 1 51.5 478 TYR B C 1
ATOM 8971 O O . TYR B 1 478 ? -2.182 -44.219 -21.734 1 51.5 478 TYR B O 1
ATOM 8979 N N . ASP B 1 479 ? -1.561 -45.875 -20.484 1 57.12 479 ASP B N 1
ATOM 8980 C CA . ASP B 1 479 ? -2.539 -46.062 -19.406 1 57.12 479 ASP B CA 1
ATOM 8981 C C . ASP B 1 479 ? -2.473 -44.938 -18.391 1 57.12 479 ASP B C 1
ATOM 8983 O O . ASP B 1 479 ? -2.959 -45.094 -17.266 1 57.12 479 ASP B O 1
ATOM 8987 N N . SER B 1 480 ? -1.741 -43.844 -18.734 1 70.12 480 SER B N 1
ATOM 8988 C CA . SER B 1 480 ? -1.748 -42.906 -17.641 1 70.12 480 SER B CA 1
ATOM 8989 C C . SER B 1 480 ? -2.467 -41.625 -18.031 1 70.12 480 SER B C 1
ATOM 8991 O O . SER B 1 480 ? -2.393 -41.188 -19.172 1 70.12 480 SER B O 1
ATOM 8993 N N . TYR B 1 481 ? -3.365 -41.094 -17.172 1 70.19 481 TYR B N 1
ATOM 8994 C CA . TYR B 1 481 ? -4.055 -39.844 -17.359 1 70.19 481 TYR B CA 1
ATOM 8995 C C . TYR B 1 481 ? -3.061 -38.688 -17.469 1 70.19 481 TYR B C 1
ATOM 8997 O O . TYR B 1 481 ? -3.352 -37.656 -18.109 1 70.19 481 TYR B O 1
ATOM 9005 N N . MET B 1 482 ? -1.881 -38.969 -17.094 1 75.69 482 MET B N 1
ATOM 9006 C CA . MET B 1 482 ? -0.878 -37.906 -17.078 1 75.69 482 MET B CA 1
ATOM 9007 C C . MET B 1 482 ? -0.213 -37.75 -18.438 1 75.69 482 MET B C 1
ATOM 9009 O O . MET B 1 482 ? 0.153 -36.656 -18.844 1 75.69 482 MET B O 1
ATOM 9013 N N . SER B 1 483 ? -0.158 -38.812 -19.109 1 74.5 483 SER B N 1
ATOM 9014 C CA . SER B 1 483 ? 0.575 -38.812 -20.375 1 74.5 483 SER B CA 1
ATOM 9015 C C . SER B 1 483 ? -0.153 -37.969 -21.438 1 74.5 483 SER B C 1
ATOM 9017 O O . SER B 1 483 ? 0.478 -37.406 -22.328 1 74.5 483 SER B O 1
ATOM 9019 N N . ASN B 1 484 ? -1.466 -37.812 -21.328 1 76.88 484 ASN B N 1
ATOM 9020 C CA . ASN B 1 484 ? -2.256 -37.125 -22.359 1 76.88 484 ASN B CA 1
ATOM 9021 C C . ASN B 1 484 ? -2.508 -35.688 -22.016 1 76.88 484 ASN B C 1
ATOM 9023 O O . ASN B 1 484 ? -3.021 -34.906 -22.828 1 76.88 484 ASN B O 1
ATOM 9027 N N . VAL B 1 485 ? -2.068 -35.344 -20.922 1 78.62 485 VAL B N 1
ATOM 9028 C CA . VAL B 1 485 ? -2.473 -34.031 -20.422 1 78.62 485 VAL B CA 1
ATOM 9029 C C . VAL B 1 485 ? -1.833 -32.938 -21.266 1 78.62 485 VAL B C 1
ATOM 9031 O O . VAL B 1 485 ? -2.5 -31.969 -21.656 1 78.62 485 VAL B O 1
ATOM 9034 N N . GLY B 1 486 ? -0.591 -33 -21.547 1 82 486 GLY B N 1
ATOM 9035 C CA . GLY B 1 486 ? 0.1 -31.969 -22.312 1 82 486 GLY B CA 1
ATOM 9036 C C . GLY B 1 486 ? -0.444 -31.797 -23.719 1 82 486 GLY B C 1
ATOM 9037 O O . GLY B 1 486 ? -1.008 -30.75 -24.047 1 82 486 GLY B O 1
ATOM 9038 N N . ALA B 1 487 ? -0.413 -32.875 -24.438 1 84.69 487 ALA B N 1
ATOM 9039 C CA . ALA B 1 487 ? -0.867 -32.844 -25.828 1 84.69 487 ALA B CA 1
ATOM 9040 C C . ALA B 1 487 ? -2.373 -32.594 -25.906 1 84.69 487 ALA B C 1
ATOM 9042 O O . ALA B 1 487 ? -2.848 -31.859 -26.781 1 84.69 487 ALA B O 1
ATOM 9043 N N . GLY B 1 488 ? -3.035 -33.188 -25.016 1 80.69 488 GLY B N 1
ATOM 9044 C CA . GLY B 1 488 ? -4.484 -33.062 -25 1 80.69 488 GLY B CA 1
ATOM 9045 C C . GLY B 1 488 ? -4.938 -31.625 -24.766 1 80.69 488 GLY B C 1
ATOM 9046 O O . GLY B 1 488 ? -5.871 -31.141 -25.406 1 80.69 488 GLY B O 1
ATOM 9047 N N . SER B 1 489 ? -4.285 -31.031 -23.938 1 83.25 489 SER B N 1
ATOM 9048 C CA . SER B 1 489 ? -4.668 -29.656 -23.594 1 83.25 489 SER B CA 1
ATOM 9049 C C . SER B 1 489 ? -4.449 -28.719 -24.781 1 83.25 489 SER B C 1
ATOM 9051 O O . SER B 1 489 ? -5.289 -27.859 -25.062 1 83.25 489 SER B O 1
ATOM 9053 N N . ILE B 1 490 ? -3.379 -28.797 -25.406 1 88.12 490 ILE B N 1
ATOM 9054 C CA . ILE B 1 490 ? -3.049 -27.953 -26.547 1 88.12 490 ILE B CA 1
ATOM 9055 C C . ILE B 1 490 ? -4.031 -28.203 -27.688 1 88.12 490 ILE B C 1
ATOM 9057 O O . ILE B 1 490 ? -4.613 -27.266 -28.234 1 88.12 490 ILE B O 1
ATOM 9061 N N . LEU B 1 491 ? -4.262 -29.438 -27.969 1 86.38 491 LEU B N 1
ATOM 9062 C CA . LEU B 1 491 ? -5.082 -29.797 -29.125 1 86.38 491 LEU B CA 1
ATOM 9063 C C . LEU B 1 491 ? -6.551 -29.484 -28.859 1 86.38 491 LEU B C 1
ATOM 9065 O O . LEU B 1 491 ? -7.277 -29.094 -29.781 1 86.38 491 LEU B O 1
ATOM 9069 N N . GLN B 1 492 ? -6.949 -29.688 -27.641 1 78.88 492 GLN B N 1
ATOM 9070 C CA . GLN B 1 492 ? -8.328 -29.359 -27.312 1 78.88 492 GLN B CA 1
ATOM 9071 C C . GLN B 1 492 ? -8.602 -27.859 -27.469 1 78.88 492 GLN B C 1
ATOM 9073 O O . GLN B 1 492 ? -9.688 -27.469 -27.891 1 78.88 492 GLN B O 1
ATOM 9078 N N . SER B 1 493 ? -7.652 -27.078 -27.125 1 78.75 493 SER B N 1
ATOM 9079 C CA . SER B 1 493 ? -7.805 -25.641 -27.25 1 78.75 493 SER B CA 1
ATOM 9080 C C . SER B 1 493 ? -7.906 -25.219 -28.719 1 78.75 493 SER B C 1
ATOM 9082 O O . SER B 1 493 ? -8.531 -24.203 -29.031 1 78.75 493 SER B O 1
ATOM 9084 N N . LEU B 1 494 ? -7.379 -26 -29.547 1 77.31 494 LEU B N 1
ATOM 9085 C CA . LEU B 1 494 ? -7.348 -25.641 -30.969 1 77.31 494 LEU B CA 1
ATOM 9086 C C . LEU B 1 494 ? -8.547 -26.234 -31.703 1 77.31 494 LEU B C 1
ATOM 9088 O O . LEU B 1 494 ? -8.898 -25.797 -32.781 1 77.31 494 LEU B O 1
ATOM 9092 N N . THR B 1 495 ? -9.203 -27.266 -31.188 1 72.81 495 THR B N 1
ATOM 9093 C CA . THR B 1 495 ? -10.258 -27.969 -31.922 1 72.81 495 THR B CA 1
ATOM 9094 C C . THR B 1 495 ? -11.633 -27.453 -31.516 1 72.81 495 THR B C 1
ATOM 9096 O O . THR B 1 495 ? -12.641 -27.812 -32.125 1 72.81 495 THR B O 1
ATOM 9099 N N . THR B 1 496 ? -11.734 -26.656 -30.484 1 67.88 496 THR B N 1
ATOM 9100 C CA . THR B 1 496 ? -13.039 -26.203 -30.016 1 67.88 496 THR B CA 1
ATOM 9101 C C . THR B 1 496 ? -13.641 -25.172 -30.969 1 67.88 496 THR B C 1
ATOM 9103 O O . THR B 1 496 ? -14.859 -25.031 -31.062 1 67.88 496 THR B O 1
ATOM 9106 N N . LYS B 1 497 ? -12.859 -24.391 -31.656 1 70.5 497 LYS B N 1
ATOM 9107 C CA . LYS B 1 497 ? -13.312 -23.391 -32.594 1 70.5 497 LYS B CA 1
ATOM 9108 C C . LYS B 1 497 ? -12.461 -23.422 -33.875 1 70.5 497 LYS B C 1
ATOM 9110 O O . LYS B 1 497 ? -11.547 -24.234 -34 1 70.5 497 LYS B O 1
ATOM 9115 N N . ILE B 1 498 ? -13.008 -22.734 -34.906 1 73.88 498 ILE B N 1
ATOM 9116 C CA . ILE B 1 498 ? -12.219 -22.609 -36.125 1 73.88 498 ILE B CA 1
ATOM 9117 C C . ILE B 1 498 ? -10.836 -22.031 -35.781 1 73.88 498 ILE B C 1
ATOM 9119 O O . ILE B 1 498 ? -10.734 -20.953 -35.219 1 73.88 498 ILE B O 1
ATOM 9123 N N . THR B 1 499 ? -9.875 -22.906 -35.969 1 83 499 THR B N 1
ATOM 9124 C CA . THR B 1 499 ? -8.508 -22.531 -35.594 1 83 499 THR B CA 1
ATOM 9125 C C . THR B 1 499 ? -7.871 -21.688 -36.688 1 83 499 THR B C 1
ATOM 9127 O O . THR B 1 499 ? -7.902 -22.047 -37.875 1 83 499 THR B O 1
ATOM 9130 N N . THR B 1 500 ? -7.516 -20.5 -36.375 1 86.56 500 THR B N 1
ATOM 9131 C CA . THR B 1 500 ? -6.754 -19.625 -37.281 1 86.56 500 THR B CA 1
ATOM 9132 C C . THR B 1 500 ? -5.281 -19.609 -36.875 1 86.56 500 THR B C 1
ATOM 9134 O O . THR B 1 500 ? -4.922 -20.062 -35.781 1 86.56 500 THR B O 1
ATOM 9137 N N . HIS B 1 501 ? -4.473 -19.203 -37.844 1 90.88 501 HIS B N 1
ATOM 9138 C CA . HIS B 1 501 ? -3.047 -19.078 -37.562 1 90.88 501 HIS B CA 1
ATOM 9139 C C . HIS B 1 501 ? -2.795 -18.141 -36.375 1 90.88 501 HIS B C 1
ATOM 9141 O O . HIS B 1 501 ? -1.899 -18.391 -35.562 1 90.88 501 HIS B O 1
ATOM 9147 N N . ASP B 1 502 ? -3.598 -17.141 -36.312 1 90.25 502 ASP B N 1
ATOM 9148 C CA . ASP B 1 502 ? -3.438 -16.172 -35.219 1 90.25 502 ASP B CA 1
ATOM 9149 C C . ASP B 1 502 ? -3.727 -16.812 -33.875 1 90.25 502 ASP B C 1
ATOM 9151 O O . ASP B 1 502 ? -3.096 -16.469 -32.875 1 90.25 502 ASP B O 1
ATOM 9155 N N . MET B 1 503 ? -4.602 -17.688 -33.844 1 88.06 503 MET B N 1
ATOM 9156 C CA . MET B 1 503 ? -4.938 -18.375 -32.594 1 88.06 503 MET B CA 1
ATOM 9157 C C . MET B 1 503 ? -3.793 -19.266 -32.156 1 88.06 503 MET B C 1
ATOM 9159 O O . MET B 1 503 ? -3.488 -19.344 -30.969 1 88.06 503 MET B O 1
ATOM 9163 N N . VAL B 1 504 ? -3.213 -19.922 -33.156 1 91.38 504 VAL B N 1
ATOM 9164 C CA . VAL B 1 504 ? -2.07 -20.781 -32.844 1 91.38 504 VAL B CA 1
ATOM 9165 C C . VAL B 1 504 ? -0.916 -19.922 -32.312 1 91.38 504 VAL B C 1
ATOM 9167 O O . VAL B 1 504 ? -0.276 -20.266 -31.312 1 91.38 504 VAL B O 1
ATOM 9170 N N . THR B 1 505 ? -0.703 -18.812 -32.969 1 93.5 505 THR B N 1
ATOM 9171 C CA . THR B 1 505 ? 0.37 -17.906 -32.562 1 93.5 505 THR B CA 1
ATOM 9172 C C . THR B 1 505 ? 0.121 -17.359 -31.156 1 93.5 505 THR B C 1
ATOM 9174 O O . THR B 1 505 ? 1.045 -17.281 -30.344 1 93.5 505 THR B O 1
ATOM 9177 N N . SER B 1 506 ? -1.078 -17.062 -30.891 1 92.62 506 SER B N 1
ATOM 9178 C CA . SER B 1 506 ? -1.426 -16.531 -29.578 1 92.62 506 SER B CA 1
ATOM 9179 C C . SER B 1 506 ? -1.226 -17.578 -28.484 1 92.62 506 SER B C 1
ATOM 9181 O O . SER B 1 506 ? -0.815 -17.25 -27.375 1 92.62 506 SER B O 1
ATOM 9183 N N . MET B 1 507 ? -1.516 -18.766 -28.781 1 91.69 507 MET B N 1
ATOM 9184 C CA . MET B 1 507 ? -1.312 -19.844 -27.828 1 91.69 507 MET B CA 1
ATOM 9185 C C . MET B 1 507 ? 0.169 -20.016 -27.516 1 91.69 507 MET B C 1
ATOM 9187 O O . MET B 1 507 ? 0.548 -20.141 -26.344 1 91.69 507 MET B O 1
ATOM 9191 N N . PHE B 1 508 ? 0.988 -20.016 -28.5 1 94.94 508 PHE B N 1
ATOM 9192 C CA . PHE B 1 508 ? 2.424 -20.156 -28.281 1 94.94 508 PHE B CA 1
ATOM 9193 C C . PHE B 1 508 ? 2.992 -18.953 -27.547 1 94.94 508 PHE B C 1
ATOM 9195 O O . PHE B 1 508 ? 3.93 -19.078 -26.766 1 94.94 508 PHE B O 1
ATOM 9202 N N . ASP B 1 509 ? 2.396 -17.859 -27.828 1 95 509 ASP B N 1
ATOM 9203 C CA . ASP B 1 509 ? 2.811 -16.656 -27.109 1 95 509 ASP B CA 1
ATOM 9204 C C . ASP B 1 509 ? 2.506 -16.781 -25.609 1 95 509 ASP B C 1
ATOM 9206 O O . ASP B 1 509 ? 3.328 -16.406 -24.781 1 95 509 ASP B O 1
ATOM 9210 N N . SER B 1 510 ? 1.366 -17.281 -25.344 1 94.38 510 SER B N 1
ATOM 9211 C CA . SER B 1 510 ? 0.963 -17.453 -23.953 1 94.38 510 SER B CA 1
ATOM 9212 C C . SER B 1 510 ? 1.839 -18.484 -23.25 1 94.38 510 SER B C 1
ATOM 9214 O O . SER B 1 510 ? 2.217 -18.297 -22.094 1 94.38 510 SER B O 1
ATOM 9216 N N . ILE B 1 511 ? 2.137 -19.516 -23.906 1 95.19 511 ILE B N 1
ATOM 9217 C CA . ILE B 1 511 ? 2.988 -20.547 -23.328 1 95.19 511 ILE B CA 1
ATOM 9218 C C . ILE B 1 511 ? 4.391 -19.984 -23.094 1 95.19 511 ILE B C 1
ATOM 9220 O O . ILE B 1 511 ? 4.977 -20.203 -22.031 1 95.19 511 ILE B O 1
ATOM 9224 N N . ALA B 1 512 ? 4.883 -19.297 -24.047 1 97.19 512 ALA B N 1
ATOM 9225 C CA . ALA B 1 512 ? 6.207 -18.688 -23.922 1 97.19 512 ALA B CA 1
ATOM 9226 C C . ALA B 1 512 ? 6.25 -17.703 -22.766 1 97.19 512 ALA B C 1
ATOM 9228 O O . ALA B 1 512 ? 7.223 -17.672 -22 1 97.19 512 ALA B O 1
ATOM 9229 N N . SER B 1 513 ? 5.242 -16.938 -22.672 1 95 513 SER B N 1
ATOM 9230 C CA . SER B 1 513 ? 5.18 -15.961 -21.578 1 95 513 SER B CA 1
ATOM 9231 C C . SER B 1 513 ? 5.098 -16.656 -20.219 1 95 513 SER B C 1
ATOM 9233 O O . SER B 1 513 ? 5.734 -16.234 -19.266 1 95 513 SER B O 1
ATOM 9235 N N . ALA B 1 514 ? 4.293 -17.656 -20.125 1 94.25 514 ALA B N 1
ATOM 9236 C CA . ALA B 1 514 ? 4.172 -18.422 -18.875 1 94.25 514 ALA B CA 1
ATOM 9237 C C . ALA B 1 514 ? 5.508 -19.047 -18.484 1 94.25 514 ALA B C 1
ATOM 9239 O O . ALA B 1 514 ? 5.926 -18.969 -17.328 1 94.25 514 ALA B O 1
ATOM 9240 N N . MET B 1 515 ? 6.16 -19.641 -19.438 1 95.69 515 MET B N 1
ATOM 9241 C CA . MET B 1 515 ? 7.457 -20.25 -19.156 1 95.69 515 MET B CA 1
ATOM 9242 C C . MET B 1 515 ? 8.484 -19.203 -18.766 1 95.69 515 MET B C 1
ATOM 9244 O O . MET B 1 515 ? 9.336 -19.438 -17.906 1 95.69 515 MET B O 1
ATOM 9248 N N . THR B 1 516 ? 8.414 -18.078 -19.453 1 95.94 516 THR B N 1
ATOM 9249 C CA . THR B 1 516 ? 9.312 -16.984 -19.094 1 95.94 516 THR B CA 1
ATOM 9250 C C . THR B 1 516 ? 9.109 -16.578 -17.625 1 95.94 516 THR B C 1
ATOM 9252 O O . THR B 1 516 ? 10.078 -16.375 -16.891 1 95.94 516 THR B O 1
ATOM 9255 N N . ASN B 1 517 ? 7.898 -16.453 -17.25 1 92.31 517 ASN B N 1
ATOM 9256 C CA . ASN B 1 517 ? 7.602 -16.109 -15.867 1 92.31 517 ASN B CA 1
ATOM 9257 C C . ASN B 1 517 ? 8.125 -17.156 -14.906 1 92.31 517 ASN B C 1
ATOM 9259 O O . ASN B 1 517 ? 8.641 -16.828 -13.828 1 92.31 517 ASN B O 1
ATOM 9263 N N . ARG B 1 518 ? 8.031 -18.344 -15.273 1 90.94 518 ARG B N 1
ATOM 9264 C CA . ARG B 1 518 ? 8.562 -19.406 -14.43 1 90.94 518 ARG B CA 1
ATOM 9265 C C . ARG B 1 518 ? 10.078 -19.328 -14.336 1 90.94 518 ARG B C 1
ATOM 9267 O O . ARG B 1 518 ? 10.656 -19.594 -13.273 1 90.94 518 ARG B O 1
ATOM 9274 N N . PHE B 1 519 ? 10.727 -19 -15.422 1 92.19 519 PHE B N 1
ATOM 9275 C CA . PHE B 1 519 ? 12.164 -18.797 -15.391 1 92.19 519 PHE B CA 1
ATOM 9276 C C . PHE B 1 519 ? 12.539 -17.734 -14.367 1 92.19 519 PHE B C 1
ATOM 9278 O O . PHE B 1 519 ? 13.555 -17.844 -13.68 1 92.19 519 PHE B O 1
ATOM 9285 N N . ARG B 1 520 ? 11.727 -16.797 -14.273 1 90.25 520 ARG B N 1
ATOM 9286 C CA . ARG B 1 520 ? 12.023 -15.633 -13.438 1 90.25 520 ARG B CA 1
ATOM 9287 C C . ARG B 1 520 ? 11.812 -15.945 -11.961 1 90.25 520 ARG B C 1
ATOM 9289 O O . ARG B 1 520 ? 12.656 -15.625 -11.125 1 90.25 520 ARG B O 1
ATOM 9296 N N . PHE B 1 521 ? 10.742 -16.578 -11.625 1 84.12 521 PHE B N 1
ATOM 9297 C CA . PHE B 1 521 ? 10.453 -16.656 -10.203 1 84.12 521 PHE B CA 1
ATOM 9298 C C . PHE B 1 521 ? 10.812 -18.016 -9.641 1 84.12 521 PHE B C 1
ATOM 9300 O O . PHE B 1 521 ? 11.031 -18.172 -8.438 1 84.12 521 PHE B O 1
ATOM 9307 N N . GLN B 1 522 ? 10.844 -19.031 -10.469 1 78.19 522 GLN B N 1
ATOM 9308 C CA . GLN B 1 522 ? 11.047 -20.359 -9.922 1 78.19 522 GLN B CA 1
ATOM 9309 C C . GLN B 1 522 ? 12.477 -20.844 -10.156 1 78.19 522 GLN B C 1
ATOM 9311 O O . GLN B 1 522 ? 13.094 -21.422 -9.266 1 78.19 522 GLN B O 1
ATOM 9316 N N . TYR B 1 523 ? 13.008 -20.594 -11.32 1 81.75 523 TYR B N 1
ATOM 9317 C CA . TYR B 1 523 ? 14.258 -21.25 -11.68 1 81.75 523 TYR B CA 1
ATOM 9318 C C . TYR B 1 523 ? 15.43 -20.281 -11.609 1 81.75 523 TYR B C 1
ATOM 9320 O O . TYR B 1 523 ? 16.594 -20.688 -11.562 1 81.75 523 TYR B O 1
ATOM 9328 N N . GLY B 1 524 ? 15.117 -19.047 -11.711 1 74.69 524 GLY B N 1
ATOM 9329 C CA . GLY B 1 524 ? 16.188 -18.078 -11.844 1 74.69 524 GLY B CA 1
ATOM 9330 C C . GLY B 1 524 ? 16.625 -17.484 -10.516 1 74.69 524 GLY B C 1
ATOM 9331 O O . GLY B 1 524 ? 17.625 -16.766 -10.453 1 74.69 524 GLY B O 1
ATOM 9332 N N . ILE B 1 525 ? 15.891 -17.609 -9.422 1 64.25 525 ILE B N 1
ATOM 9333 C CA . ILE B 1 525 ? 16.234 -16.906 -8.195 1 64.25 525 ILE B CA 1
ATOM 9334 C C . ILE B 1 525 ? 17.406 -17.609 -7.508 1 64.25 525 ILE B C 1
ATOM 9336 O O . ILE B 1 525 ? 17.312 -18.781 -7.168 1 64.25 525 ILE B O 1
ATOM 9340 N N . SER B 1 526 ? 18.594 -17.203 -7.965 1 60.03 526 SER B N 1
ATOM 9341 C CA . SER B 1 526 ? 19.766 -17.625 -7.207 1 60.03 526 SER B CA 1
ATOM 9342 C C . SER B 1 526 ? 19.891 -16.859 -5.891 1 60.03 526 SER B C 1
ATOM 9344 O O . SER B 1 526 ? 19.312 -15.773 -5.75 1 60.03 526 SER B O 1
ATOM 9346 N N . ALA B 1 527 ? 20.188 -17.609 -4.762 1 50.12 527 ALA B N 1
ATOM 9347 C CA . ALA B 1 527 ? 20.469 -17 -3.463 1 50.12 527 ALA B CA 1
ATOM 9348 C C . ALA B 1 527 ? 21.219 -15.68 -3.627 1 50.12 527 ALA B C 1
ATOM 9350 O O . ALA B 1 527 ? 21.297 -14.891 -2.688 1 50.12 527 ALA B O 1
ATOM 9351 N N . GLN B 1 528 ? 21.734 -15.484 -4.859 1 48.69 528 GLN B N 1
ATOM 9352 C CA . GLN B 1 528 ? 22.578 -14.289 -4.906 1 48.69 528 GLN B CA 1
ATOM 9353 C C . GLN B 1 528 ? 21.781 -13.062 -5.336 1 48.69 528 GLN B C 1
ATOM 9355 O O . GLN B 1 528 ? 20.859 -13.172 -6.156 1 48.69 528 GLN B O 1
ATOM 9360 N N . ASP B 1 529 ? 21.812 -11.914 -4.773 1 56 529 ASP B N 1
ATOM 9361 C CA . ASP B 1 529 ? 21.234 -10.57 -4.801 1 56 529 ASP B CA 1
ATOM 9362 C C . ASP B 1 529 ? 21.234 -10.008 -6.219 1 56 529 ASP B C 1
ATOM 9364 O O . ASP B 1 529 ? 20.391 -9.172 -6.559 1 56 529 ASP B O 1
ATOM 9368 N N . VAL B 1 530 ? 22.047 -10.586 -7.23 1 56.59 530 VAL B N 1
ATOM 9369 C CA . VAL B 1 530 ? 22.234 -9.945 -8.523 1 56.59 530 VAL B CA 1
ATOM 9370 C C . VAL B 1 530 ? 21.016 -10.188 -9.406 1 56.59 530 VAL B C 1
ATOM 9372 O O . VAL B 1 530 ? 20.688 -9.375 -10.281 1 56.59 530 VAL B O 1
ATOM 9375 N N . ASP B 1 531 ? 20.141 -11.055 -9.078 1 74 531 ASP B N 1
ATOM 9376 C CA . ASP B 1 531 ? 19.047 -11.445 -9.961 1 74 531 ASP B CA 1
ATOM 9377 C C . ASP B 1 531 ? 17.75 -10.758 -9.562 1 74 531 ASP B C 1
ATOM 9379 O O . ASP B 1 531 ? 16.703 -11.008 -10.156 1 74 531 ASP B O 1
ATOM 9383 N N . LEU B 1 532 ? 17.953 -9.891 -8.656 1 79.12 532 LEU B N 1
ATOM 9384 C CA . LEU B 1 532 ? 16.797 -9.109 -8.234 1 79.12 532 LEU B CA 1
ATOM 9385 C C . LEU B 1 532 ? 16.984 -7.633 -8.562 1 79.12 532 LEU B C 1
ATOM 9387 O O . LEU B 1 532 ? 18 -7.035 -8.203 1 79.12 532 LEU B O 1
ATOM 9391 N N . VAL B 1 533 ? 16.109 -7.148 -9.359 1 82.5 533 VAL B N 1
ATOM 9392 C CA . VAL B 1 533 ? 16.109 -5.715 -9.625 1 82.5 533 VAL B CA 1
ATOM 9393 C C . VAL B 1 533 ? 15.469 -4.973 -8.461 1 82.5 533 VAL B C 1
ATOM 9395 O O . VAL B 1 533 ? 14.359 -5.309 -8.039 1 82.5 533 VAL B O 1
ATOM 9398 N N . GLN B 1 534 ? 16.25 -4.117 -7.938 1 82.56 534 GLN B N 1
ATOM 9399 C CA . GLN B 1 534 ? 15.742 -3.344 -6.812 1 82.56 534 GLN B CA 1
ATOM 9400 C C . GLN B 1 534 ? 14.969 -2.121 -7.293 1 82.56 534 GLN B C 1
ATOM 9402 O O . GLN B 1 534 ? 15.359 -1.474 -8.266 1 82.56 534 GLN B O 1
ATOM 9407 N N . GLY B 1 535 ? 13.789 -2.018 -6.68 1 82.62 535 GLY B N 1
ATOM 9408 C CA . GLY B 1 535 ? 12.961 -0.863 -6.988 1 82.62 535 GLY B CA 1
ATOM 9409 C C . GLY B 1 535 ? 12.68 0.007 -5.777 1 82.62 535 GLY B C 1
ATOM 9410 O O . GLY B 1 535 ? 13.289 -0.172 -4.723 1 82.62 535 GLY B O 1
ATOM 9411 N N . LYS B 1 536 ? 12.016 1.106 -6.047 1 82 536 LYS B N 1
ATOM 9412 C CA . LYS B 1 536 ? 11.602 2.027 -4.988 1 82 536 LYS B CA 1
ATOM 9413 C C . LYS B 1 536 ? 10.125 1.869 -4.664 1 82 536 LYS B C 1
ATOM 9415 O O . LYS B 1 536 ? 9.281 1.821 -5.566 1 82 536 LYS B O 1
ATOM 9420 N N . ALA B 1 537 ? 9.898 1.632 -3.428 1 83.69 537 ALA B N 1
ATOM 9421 C CA . ALA B 1 537 ? 8.516 1.591 -2.949 1 83.69 537 ALA B CA 1
ATOM 9422 C C . ALA B 1 537 ? 8.031 2.986 -2.57 1 83.69 537 ALA B C 1
ATOM 9424 O O . ALA B 1 537 ? 8.688 3.693 -1.803 1 83.69 537 ALA B O 1
ATOM 9425 N N . TRP B 1 538 ? 6.945 3.412 -3.094 1 80.5 538 TRP B N 1
ATOM 9426 C CA . TRP B 1 538 ? 6.398 4.742 -2.855 1 80.5 538 TRP B CA 1
ATOM 9427 C C . TRP B 1 538 ? 5.402 4.723 -1.699 1 80.5 538 TRP B C 1
ATOM 9429 O O . TRP B 1 538 ? 4.438 3.955 -1.718 1 80.5 538 TRP B O 1
ATOM 9439 N N . GLU B 1 539 ? 5.785 5.465 -0.678 1 77.62 539 GLU B N 1
ATOM 9440 C CA . GLU B 1 539 ? 4.906 5.598 0.478 1 77.62 539 GLU B CA 1
ATOM 9441 C C . GLU B 1 539 ? 4.145 6.918 0.444 1 77.62 539 GLU B C 1
ATOM 9443 O O . GLU B 1 539 ? 4.664 7.93 -0.031 1 77.62 539 GLU B O 1
ATOM 9448 N N . THR B 1 540 ? 2.912 6.895 0.893 1 75.06 540 THR B N 1
ATOM 9449 C CA . THR B 1 540 ? 2.117 8.117 0.981 1 75.06 540 THR B CA 1
ATOM 9450 C C . THR B 1 540 ? 2.395 8.852 2.291 1 75.06 540 THR B C 1
ATOM 9452 O O . THR B 1 540 ? 2.264 8.273 3.371 1 75.06 540 THR B O 1
ATOM 9455 N N . LYS B 1 541 ? 3.021 10.039 2.189 1 78.31 541 LYS B N 1
ATOM 9456 C CA . LYS B 1 541 ? 3.275 10.891 3.348 1 78.31 541 LYS B CA 1
ATOM 9457 C C . LYS B 1 541 ? 2.482 12.188 3.258 1 78.31 541 LYS B C 1
ATOM 9459 O O . LYS B 1 541 ? 1.77 12.422 2.279 1 78.31 541 LYS B O 1
ATOM 9464 N N . VAL B 1 542 ? 2.543 12.953 4.348 1 79.81 542 VAL B N 1
ATOM 9465 C CA . VAL B 1 542 ? 1.859 14.242 4.391 1 79.81 542 VAL B CA 1
ATOM 9466 C C . VAL B 1 542 ? 2.812 15.352 3.939 1 79.81 542 VAL B C 1
ATOM 9468 O O . VAL B 1 542 ? 3.9 15.508 4.5 1 79.81 542 VAL B O 1
ATOM 9471 N N . CYS B 1 543 ? 2.426 16.094 2.91 1 84.69 543 CYS B N 1
ATOM 9472 C CA . CYS B 1 543 ? 3.26 17.156 2.369 1 84.69 543 CYS B CA 1
ATOM 9473 C C . CYS B 1 543 ? 2.572 18.516 2.508 1 84.69 543 CYS B C 1
ATOM 9475 O O . CYS B 1 543 ? 1.354 18.578 2.672 1 84.69 543 CYS B O 1
ATOM 9477 N N . VAL B 1 544 ? 3.4 19.516 2.521 1 88.88 544 VAL B N 1
ATOM 9478 C CA . VAL B 1 544 ? 2.908 20.891 2.625 1 88.88 544 VAL B CA 1
ATOM 9479 C C . VAL B 1 544 ? 2.504 21.391 1.243 1 88.88 544 VAL B C 1
ATOM 9481 O O . VAL B 1 544 ? 3.215 21.172 0.26 1 88.88 544 VAL B O 1
ATOM 9484 N N . SER B 1 545 ? 1.298 21.922 1.126 1 88.56 545 SER B N 1
ATOM 9485 C CA . SER B 1 545 ? 0.817 22.531 -0.108 1 88.56 545 SER B CA 1
ATOM 9486 C C . SER B 1 545 ? 0.559 24.031 0.08 1 88.56 545 SER B C 1
ATOM 9488 O O . SER B 1 545 ? -0.322 24.422 0.85 1 88.56 545 SER B O 1
ATOM 9490 N N . MET B 1 546 ? 1.331 24.844 -0.639 1 91.56 546 MET B N 1
ATOM 9491 C CA . MET B 1 546 ? 1.217 26.297 -0.506 1 91.56 546 MET B CA 1
ATOM 9492 C C . MET B 1 546 ? 0.069 26.828 -1.354 1 91.56 546 MET B C 1
ATOM 9494 O O . MET B 1 546 ? 0.008 26.578 -2.559 1 91.56 546 MET B O 1
ATOM 9498 N N . ARG B 1 547 ? -0.815 27.547 -0.714 1 91.81 547 ARG B N 1
ATOM 9499 C CA . ARG B 1 547 ? -1.889 28.266 -1.396 1 91.81 547 ARG B CA 1
ATOM 9500 C C . ARG B 1 547 ? -1.626 29.766 -1.4 1 91.81 547 ARG B C 1
ATOM 9502 O O . ARG B 1 547 ? -2.01 30.469 -0.465 1 91.81 547 ARG B O 1
ATOM 9509 N N . ILE B 1 548 ? -1.16 30.312 -2.432 1 91.62 548 ILE B N 1
ATOM 9510 C CA . ILE B 1 548 ? -0.631 31.672 -2.518 1 91.62 548 ILE B CA 1
ATOM 9511 C C . ILE B 1 548 ? -1.779 32.688 -2.471 1 91.62 548 ILE B C 1
ATOM 9513 O O . ILE B 1 548 ? -1.602 33.812 -2.02 1 91.62 548 ILE B O 1
ATOM 9517 N N . LYS B 1 549 ? -2.994 32.281 -2.834 1 93 549 LYS B N 1
ATOM 9518 C CA . LYS B 1 549 ? -4.129 33.219 -2.861 1 93 549 LYS B CA 1
ATOM 9519 C C . LYS B 1 549 ? -4.418 33.75 -1.469 1 93 549 LYS B C 1
ATOM 9521 O O . LYS B 1 549 ? -4.832 34.906 -1.328 1 93 549 LYS B O 1
ATOM 9526 N N . TRP B 1 550 ? -4.121 33.031 -0.451 1 93.12 550 TRP B N 1
ATOM 9527 C CA . TRP B 1 550 ? -4.445 33.469 0.913 1 93.12 550 TRP B CA 1
ATOM 9528 C C . TRP B 1 550 ? -3.365 34.375 1.478 1 93.12 550 TRP B C 1
ATOM 9530 O O . TRP B 1 550 ? -3.578 35.031 2.492 1 93.12 550 TRP B O 1
ATOM 9540 N N . LEU B 1 551 ? -2.18 34.469 0.814 1 95.44 551 LEU B N 1
ATOM 9541 C CA . LEU B 1 551 ? -1.119 35.344 1.258 1 95.44 551 LEU B CA 1
ATOM 9542 C C . LEU B 1 551 ? -1.337 36.781 0.717 1 95.44 551 LEU B C 1
ATOM 9544 O O . LEU B 1 551 ? -0.667 37.719 1.144 1 95.44 551 LEU B O 1
ATOM 9548 N N . LEU B 1 552 ? -2.354 37 -0.056 1 96.44 552 LEU B N 1
ATOM 9549 C CA . LEU B 1 552 ? -2.615 38.281 -0.655 1 96.44 552 LEU B CA 1
ATOM 9550 C C . LEU B 1 552 ? -3.102 39.281 0.396 1 96.44 552 LEU B C 1
ATOM 9552 O O . LEU B 1 552 ? -2.789 40.469 0.323 1 96.44 552 LEU B O 1
ATOM 9556 N N . LEU B 1 553 ? -3.789 38.781 1.339 1 96.5 553 LEU B N 1
ATOM 9557 C CA . LEU B 1 553 ? -4.309 39.688 2.363 1 96.5 553 LEU B CA 1
ATOM 9558 C C . LEU B 1 553 ? -3.178 40.219 3.23 1 96.5 553 LEU B C 1
ATOM 9560 O O . LEU B 1 553 ? -3.014 41.438 3.354 1 96.5 553 LEU B O 1
ATOM 9564 N N . PRO B 1 554 ? -2.33 39.312 3.803 1 96.81 554 PRO B N 1
ATOM 9565 C CA . PRO B 1 554 ? -1.224 39.875 4.59 1 96.81 554 PRO B CA 1
ATOM 9566 C C . PRO B 1 554 ? -0.284 40.75 3.756 1 96.81 554 PRO B C 1
ATOM 9568 O O . PRO B 1 554 ? 0.226 41.75 4.246 1 96.81 554 PRO B O 1
ATOM 9571 N N . ILE B 1 555 ? -0.068 40.469 2.533 1 96.94 555 ILE B N 1
ATOM 9572 C CA . ILE B 1 555 ? 0.771 41.25 1.656 1 96.94 555 ILE B CA 1
ATOM 9573 C C . ILE B 1 555 ? 0.077 42.594 1.358 1 96.94 555 ILE B C 1
ATOM 9575 O O . ILE B 1 555 ? 0.708 43.656 1.393 1 96.94 555 ILE B O 1
ATOM 9579 N N . GLY B 1 556 ? -1.193 42.5 1.074 1 97.12 556 GLY B N 1
ATOM 9580 C CA . GLY B 1 556 ? -1.97 43.719 0.833 1 97.12 556 GLY B CA 1
ATOM 9581 C C . GLY B 1 556 ? -2.018 44.656 2.031 1 97.12 556 GLY B C 1
ATOM 9582 O O . GLY B 1 556 ? -1.856 45.844 1.891 1 97.12 556 GLY B O 1
ATOM 9583 N N . LEU B 1 557 ? -2.213 44.062 3.225 1 97.62 557 LEU B N 1
ATOM 9584 C CA . LEU B 1 557 ? -2.26 44.875 4.438 1 97.62 557 LEU B CA 1
ATOM 9585 C C . LEU B 1 557 ? -0.911 45.562 4.699 1 97.62 557 LEU B C 1
ATOM 9587 O O . LEU B 1 557 ? -0.855 46.719 5.105 1 97.62 557 LEU B O 1
ATOM 9591 N N . THR B 1 558 ? 0.175 44.844 4.5 1 97.44 558 THR B N 1
ATOM 9592 C CA . THR B 1 558 ? 1.511 45.406 4.691 1 97.44 558 THR B CA 1
ATOM 9593 C C . THR B 1 558 ? 1.781 46.5 3.686 1 97.44 558 THR B C 1
ATOM 9595 O O . THR B 1 558 ? 2.352 47.531 4.039 1 97.44 558 THR B O 1
ATOM 9598 N N . SER B 1 559 ? 1.306 46.375 2.473 1 97.38 559 SER B N 1
ATOM 9599 C CA . SER B 1 559 ? 1.484 47.375 1.444 1 97.38 559 SER B CA 1
ATOM 9600 C C . SER B 1 559 ? 0.689 48.656 1.771 1 97.38 559 SER B C 1
ATOM 9602 O O . SER B 1 559 ? 1.199 49.75 1.638 1 97.38 559 SER B O 1
ATOM 9604 N N . VAL B 1 560 ? -0.521 48.469 2.207 1 97.5 560 VAL B N 1
ATOM 9605 C CA . VAL B 1 560 ? -1.356 49.594 2.572 1 97.5 560 VAL B CA 1
ATOM 9606 C C . VAL B 1 560 ? -0.732 50.344 3.752 1 97.5 560 VAL B C 1
ATOM 9608 O O . VAL B 1 560 ? -0.726 51.562 3.785 1 97.5 560 VAL B O 1
ATOM 9611 N N . THR B 1 561 ? -0.239 49.562 4.719 1 97.06 561 THR B N 1
ATOM 9612 C CA . THR B 1 561 ? 0.404 50.156 5.875 1 97.06 561 THR B CA 1
ATOM 9613 C C . THR B 1 561 ? 1.656 50.938 5.457 1 97.06 561 THR B C 1
ATOM 9615 O O . THR B 1 561 ? 1.94 52 5.988 1 97.06 561 THR B O 1
ATOM 9618 N N . PHE B 1 562 ? 2.355 50.406 4.543 1 95.81 562 PHE B N 1
ATOM 9619 C CA . PHE B 1 562 ? 3.541 51.062 4.023 1 95.81 562 PHE B CA 1
ATOM 9620 C C . PHE B 1 562 ? 3.166 52.375 3.346 1 95.81 562 PHE B C 1
ATOM 9622 O O . PHE B 1 562 ? 3.791 53.406 3.592 1 95.81 562 PHE B O 1
ATOM 9629 N N . ILE B 1 563 ? 2.146 52.375 2.547 1 96.69 563 ILE B N 1
ATOM 9630 C CA . ILE B 1 563 ? 1.698 53.562 1.821 1 96.69 563 ILE B CA 1
ATOM 9631 C C . ILE B 1 563 ? 1.184 54.594 2.807 1 96.69 563 ILE B C 1
ATOM 9633 O O . ILE B 1 563 ? 1.499 55.781 2.686 1 96.69 563 ILE B O 1
ATOM 9637 N N . LEU B 1 564 ? 0.428 54.125 3.82 1 96.19 564 LEU B N 1
ATOM 9638 C CA . LEU B 1 564 ? -0.095 55.062 4.836 1 96.19 564 LEU B CA 1
ATOM 9639 C C . LEU B 1 564 ? 1.039 55.688 5.621 1 96.19 564 LEU B C 1
ATOM 9641 O O . LEU B 1 564 ? 0.98 56.875 5.938 1 96.19 564 LEU B O 1
ATOM 9645 N N . SER B 1 565 ? 2.053 54.875 5.941 1 95.06 565 SER B N 1
ATOM 9646 C CA . SER B 1 565 ? 3.189 55.375 6.695 1 95.06 565 SER B CA 1
ATOM 9647 C C . SER B 1 565 ? 3.969 56.406 5.879 1 95.06 565 SER B C 1
ATOM 9649 O O . SER B 1 565 ? 4.336 57.469 6.395 1 95.06 565 SER B O 1
ATOM 9651 N N . MET B 1 566 ? 4.117 56.188 4.645 1 94.12 566 MET B N 1
ATOM 9652 C CA . MET B 1 566 ? 4.828 57.125 3.77 1 94.12 566 MET B CA 1
ATOM 9653 C C . MET B 1 566 ? 4.031 58.406 3.582 1 94.12 566 MET B C 1
ATOM 9655 O O . MET B 1 566 ? 4.598 59.5 3.598 1 94.12 566 MET B O 1
ATOM 9659 N N . TRP B 1 567 ? 2.797 58.25 3.465 1 93.88 567 TRP B N 1
ATOM 9660 C CA . TRP B 1 567 ? 1.919 59.406 3.299 1 93.88 567 TRP B CA 1
ATOM 9661 C C . TRP B 1 567 ? 1.93 60.281 4.543 1 93.88 567 TRP B C 1
ATOM 9663 O O . TRP B 1 567 ? 1.981 61.5 4.445 1 93.88 567 TRP B O 1
ATOM 9673 N N . THR B 1 568 ? 1.871 59.625 5.738 1 92.38 568 THR B N 1
ATOM 9674 C CA . THR B 1 568 ? 1.865 60.375 6.996 1 92.38 568 THR B CA 1
ATOM 9675 C C . THR B 1 568 ? 3.197 61.094 7.207 1 92.38 568 THR B C 1
ATOM 9677 O O . THR B 1 568 ? 3.23 62.25 7.652 1 92.38 568 THR B O 1
ATOM 9680 N N . ILE B 1 569 ? 4.277 60.438 6.867 1 90.44 569 ILE B N 1
ATOM 9681 C CA . ILE B 1 569 ? 5.602 61.031 7.031 1 90.44 569 ILE B CA 1
ATOM 9682 C C . ILE B 1 569 ? 5.762 62.219 6.086 1 90.44 569 ILE B C 1
ATOM 9684 O O . ILE B 1 569 ? 6.254 63.281 6.488 1 90.44 569 ILE B O 1
ATOM 9688 N N . ILE B 1 570 ? 5.289 62.156 4.859 1 90.62 570 ILE B N 1
ATOM 9689 C CA . ILE B 1 570 ? 5.41 63.219 3.867 1 90.62 570 ILE B CA 1
ATOM 9690 C C . ILE B 1 570 ? 4.535 64.375 4.27 1 90.62 570 ILE B C 1
ATOM 9692 O O . ILE B 1 570 ? 4.953 65.562 4.16 1 90.62 570 ILE B O 1
ATOM 9696 N N . THR B 1 571 ? 3.342 64.125 4.762 1 88.94 571 THR B N 1
ATOM 9697 C CA . THR B 1 571 ? 2.443 65.188 5.18 1 88.94 571 THR B CA 1
ATOM 9698 C C . THR B 1 571 ? 3.008 65.875 6.391 1 88.94 571 THR B C 1
ATOM 9700 O O . THR B 1 571 ? 2.877 67.125 6.5 1 88.94 571 THR B O 1
ATOM 9703 N N . ASN B 1 572 ? 3.65 65.062 7.332 1 89.5 572 ASN B N 1
ATOM 9704 C CA . ASN B 1 572 ? 4.258 65.688 8.5 1 89.5 572 ASN B CA 1
ATOM 9705 C C . ASN B 1 572 ? 5.516 66.5 8.125 1 89.5 572 ASN B C 1
ATOM 9707 O O . ASN B 1 572 ? 5.848 67.5 8.766 1 89.5 572 ASN B O 1
ATOM 9711 N N . TRP B 1 573 ? 6.195 66.062 7.035 1 87.12 573 TRP B N 1
ATOM 9712 C CA . TRP B 1 573 ? 7.371 66.75 6.551 1 87.12 573 TRP B CA 1
ATOM 9713 C C . TRP B 1 573 ? 6.977 68.125 5.91 1 87.12 573 TRP B C 1
ATOM 9715 O O . TRP B 1 573 ? 7.664 69.125 6.082 1 87.12 573 TRP B O 1
ATOM 9725 N N . ARG B 1 574 ? 5.832 68.188 5.27 1 85.94 574 ARG B N 1
ATOM 9726 C CA . ARG B 1 574 ? 5.355 69.438 4.633 1 85.94 574 ARG B CA 1
ATOM 9727 C C . ARG B 1 574 ? 4.926 70.438 5.672 1 85.94 574 ARG B C 1
ATOM 9729 O O . ARG B 1 574 ? 5.066 71.625 5.461 1 85.94 574 ARG B O 1
ATOM 9736 N N . ARG B 1 575 ? 4.457 69.938 6.84 1 83.5 575 ARG B N 1
ATOM 9737 C CA . ARG B 1 575 ? 3.998 70.812 7.906 1 83.5 575 ARG B CA 1
ATOM 9738 C C . ARG B 1 575 ? 5.023 70.875 9.031 1 83.5 575 ARG B C 1
ATOM 9740 O O . ARG B 1 575 ? 4.668 71.125 10.188 1 83.5 575 ARG B O 1
ATOM 9747 N N . ARG B 1 576 ? 6.289 70.75 8.82 1 82.12 576 ARG B N 1
ATOM 9748 C CA . ARG B 1 576 ? 7.352 70.625 9.812 1 82.12 576 ARG B CA 1
ATOM 9749 C C . ARG B 1 576 ? 7.512 71.875 10.617 1 82.12 576 ARG B C 1
ATOM 9751 O O . ARG B 1 576 ? 8.016 71.875 11.742 1 82.12 576 ARG B O 1
ATOM 9758 N N . HIS B 1 577 ? 6.996 72.938 10.18 1 78 577 HIS B N 1
ATOM 9759 C CA . HIS B 1 577 ? 7.219 74.25 10.867 1 78 577 HIS B CA 1
ATOM 9760 C C . HIS B 1 577 ? 6.004 74.625 11.695 1 78 577 HIS B C 1
ATOM 9762 O O . HIS B 1 577 ? 6.09 75.562 12.531 1 78 577 HIS B O 1
ATOM 9768 N N . SER B 1 578 ? 4.93 73.938 11.617 1 75.81 578 SER B N 1
ATOM 9769 C CA . SER B 1 578 ? 3.711 74.375 12.266 1 75.81 578 SER B CA 1
ATOM 9770 C C . SER B 1 578 ? 3.277 73.438 13.375 1 75.81 578 SER B C 1
ATOM 9772 O O . SER B 1 578 ? 2.932 73.875 14.477 1 75.81 578 SER B O 1
ATOM 9774 N N . ILE B 1 579 ? 3.273 72.188 13.125 1 79.25 579 ILE B N 1
ATOM 9775 C CA . ILE B 1 579 ? 2.707 71.25 14.07 1 79.25 579 ILE B CA 1
ATOM 9776 C C . ILE B 1 579 ? 3.787 70.25 14.523 1 79.25 579 ILE B C 1
ATOM 9778 O O . ILE B 1 579 ? 4.434 69.625 13.703 1 79.25 579 ILE B O 1
ATOM 9782 N N . PRO B 1 580 ? 4.027 70.188 15.828 1 84.44 580 PRO B N 1
ATOM 9783 C CA . PRO B 1 580 ? 4.977 69.188 16.328 1 84.44 580 PRO B CA 1
ATOM 9784 C C . PRO B 1 580 ? 4.426 67.75 16.266 1 84.44 580 PRO B C 1
ATOM 9786 O O . PRO B 1 580 ? 3.213 67.562 16.125 1 84.44 580 PRO B O 1
ATOM 9789 N N . ILE B 1 581 ? 5.281 66.812 16.25 1 88.56 581 ILE B N 1
ATOM 9790 C CA . ILE B 1 581 ? 4.902 65.375 16.234 1 88.56 581 ILE B CA 1
ATOM 9791 C C . ILE B 1 581 ? 4.832 64.875 17.656 1 88.56 581 ILE B C 1
ATOM 9793 O O . ILE B 1 581 ? 5.867 64.625 18.297 1 88.56 581 ILE B O 1
ATOM 9797 N N . TRP B 1 582 ? 3.625 64.625 18.203 1 89.31 582 TRP B N 1
ATOM 9798 C CA . TRP B 1 582 ? 3.449 64.188 19.578 1 89.31 582 TRP B CA 1
ATOM 9799 C C . TRP B 1 582 ? 2.98 62.719 19.609 1 89.31 582 TRP B C 1
ATOM 9801 O O . TRP B 1 582 ? 3.213 62 20.578 1 89.31 582 TRP B O 1
ATOM 9811 N N . LYS B 1 583 ? 2.469 62.188 18.578 1 90.75 583 LYS B N 1
ATOM 9812 C CA . LYS B 1 583 ? 2.006 60.812 18.453 1 90.75 583 LYS B CA 1
ATOM 9813 C C . LYS B 1 583 ? 1.208 60.375 19.672 1 90.75 583 LYS B C 1
ATOM 9815 O O . LYS B 1 583 ? 0.208 61.031 20.031 1 90.75 583 LYS B O 1
ATOM 9820 N N . GLU B 1 584 ? 1.615 59.375 20.484 1 89.69 584 GLU B N 1
ATOM 9821 C CA . GLU B 1 584 ? 0.837 58.812 21.578 1 89.69 584 GLU B CA 1
ATOM 9822 C C . GLU B 1 584 ? 1.184 59.5 22.906 1 89.69 584 GLU B C 1
ATOM 9824 O O . GLU B 1 584 ? 0.635 59.156 23.953 1 89.69 584 GLU B O 1
ATOM 9829 N N . SER B 1 585 ? 1.965 60.562 22.953 1 88.75 585 SER B N 1
ATOM 9830 C CA . SER B 1 585 ? 2.391 61.219 24.188 1 88.75 585 SER B CA 1
ATOM 9831 C C . SER B 1 585 ? 1.23 61.938 24.859 1 88.75 585 SER B C 1
ATOM 9833 O O . SER B 1 585 ? 0.454 62.625 24.188 1 88.75 585 SER B O 1
ATOM 9835 N N . ILE B 1 586 ? 1.02 61.75 26.172 1 88.69 586 ILE B N 1
ATOM 9836 C CA . ILE B 1 586 ? -0.056 62.406 26.906 1 88.69 586 ILE B CA 1
ATOM 9837 C C . ILE B 1 586 ? 0.477 63.656 27.594 1 88.69 586 ILE B C 1
ATOM 9839 O O . ILE B 1 586 ? -0.296 64.5 28.125 1 88.69 586 ILE B O 1
ATOM 9843 N N . LEU B 1 587 ? 1.777 64 27.453 1 86.81 587 LEU B N 1
ATOM 9844 C CA . LEU B 1 587 ? 2.428 65.062 28.172 1 86.81 587 LEU B CA 1
ATOM 9845 C C . LEU B 1 587 ? 1.991 66.438 27.625 1 86.81 587 LEU B C 1
ATOM 9847 O O . LEU B 1 587 ? 1.892 67.438 28.375 1 86.81 587 LEU B O 1
ATOM 9851 N N . PRO B 1 588 ? 1.735 66.5 26.328 1 85 588 PRO B N 1
ATOM 9852 C CA . PRO B 1 588 ? 1.279 67.812 25.828 1 85 588 PRO B CA 1
ATOM 9853 C C . PRO B 1 588 ? -0.021 68.25 26.484 1 85 588 PRO B C 1
ATOM 9855 O O . PRO B 1 588 ? -0.274 69.438 26.578 1 85 588 PRO B O 1
ATOM 9858 N N . LEU B 1 589 ? -0.822 67.375 26.984 1 84.06 589 LEU B N 1
ATOM 9859 C CA . LEU B 1 589 ? -2.076 67.75 27.625 1 84.06 589 LEU B CA 1
ATOM 9860 C C . LEU B 1 589 ? -1.818 68.312 29.016 1 84.06 589 LEU B C 1
ATOM 9862 O O . LEU B 1 589 ? -2.615 69.125 29.5 1 84.06 589 LEU B O 1
ATOM 9866 N N . LEU B 1 590 ? -0.684 68 29.547 1 81.81 590 LEU B N 1
ATOM 9867 C CA . LEU B 1 590 ? -0.324 68.5 30.859 1 81.81 590 LEU B CA 1
ATOM 9868 C C . LEU B 1 590 ? 0.441 69.812 30.734 1 81.81 590 LEU B C 1
ATOM 9870 O O . LEU B 1 590 ? 0.215 70.75 31.5 1 81.81 590 LEU B O 1
ATOM 9874 N N . PHE B 1 591 ? 1.306 69.938 29.734 1 76.31 591 PHE B N 1
ATOM 9875 C CA . PHE B 1 591 ? 2.15 71.125 29.562 1 76.31 591 PHE B CA 1
ATOM 9876 C C . PHE B 1 591 ? 1.368 72.25 28.938 1 76.31 591 PHE B C 1
ATOM 9878 O O . PHE B 1 591 ? 1.591 73.438 29.266 1 76.31 591 PHE B O 1
ATOM 9885 N N . TYR B 1 592 ? 0.435 71.875 28.094 1 73.44 592 TYR B N 1
ATOM 9886 C CA . TYR B 1 592 ? -0.276 72.938 27.359 1 73.44 592 TYR B CA 1
ATOM 9887 C C . TYR B 1 592 ? -1.769 72.875 27.672 1 73.44 592 TYR B C 1
ATOM 9889 O O . TYR B 1 592 ? -2.57 73.5 26.953 1 73.44 592 TYR B O 1
ATOM 9897 N N . GLY B 1 593 ? -2.209 72.125 28.672 1 64.38 593 GLY B N 1
ATOM 9898 C CA . GLY B 1 593 ? -3.609 71.938 29.031 1 64.38 593 GLY B CA 1
ATOM 9899 C C . GLY B 1 593 ? -4.293 73.25 29.375 1 64.38 593 GLY B C 1
ATOM 9900 O O . GLY B 1 593 ? -5.477 73.438 29.078 1 64.38 593 GLY B O 1
ATOM 9901 N N . GLN B 1 594 ? -3.502 74.25 29.969 1 57.12 594 GLN B N 1
ATOM 9902 C CA . GLN B 1 594 ? -4.09 75.5 30.359 1 57.12 594 GLN B CA 1
ATOM 9903 C C . GLN B 1 594 ? -4.434 76.375 29.141 1 57.12 594 GLN B C 1
ATOM 9905 O O . GLN B 1 594 ? -5.359 77.188 29.188 1 57.12 594 GLN B O 1
ATOM 9910 N N . ASP B 1 595 ? -3.578 76.125 28.234 1 52.69 595 ASP B N 1
ATOM 9911 C CA . ASP B 1 595 ? -3.84 76.938 27.016 1 52.69 595 ASP B CA 1
ATOM 9912 C C . ASP B 1 595 ? -5 76.312 26.219 1 52.69 595 ASP B C 1
ATOM 9914 O O . ASP B 1 595 ? -5.641 77 25.422 1 52.69 595 ASP B O 1
ATOM 9918 N N . ILE B 1 596 ? -5.289 75.062 26.469 1 47.81 596 ILE B N 1
ATOM 9919 C CA . ILE B 1 596 ? -6.379 74.375 25.766 1 47.81 596 ILE B CA 1
ATOM 9920 C C . ILE B 1 596 ? -7.699 74.688 26.484 1 47.81 596 ILE B C 1
ATOM 9922 O O . ILE B 1 596 ? -8.75 74.812 25.844 1 47.81 596 ILE B O 1
ATOM 9926 N N . ALA B 1 597 ? -7.609 75 27.969 1 44.53 597 ALA B N 1
ATOM 9927 C CA . ALA B 1 597 ? -8.797 75.312 28.75 1 44.53 597 ALA B CA 1
ATOM 9928 C C . ALA B 1 597 ? -9.148 76.75 28.656 1 44.53 597 ALA B C 1
ATOM 9930 O O . ALA B 1 597 ? -8.273 77.625 28.422 1 44.53 597 ALA B O 1
ATOM 9931 N N . PRO B 1 598 ? -10.359 77.375 28.656 1 37.66 598 PRO B N 1
ATOM 9932 C CA . PRO B 1 598 ? -10.781 78.75 28.438 1 37.66 598 PRO B CA 1
ATOM 9933 C C . PRO B 1 598 ? -9.992 79.75 29.281 1 37.66 598 PRO B C 1
ATOM 9935 O O . PRO B 1 598 ? -9.477 79.375 30.344 1 37.66 598 PRO B O 1
ATOM 9938 N N . ARG B 1 599 ? -9.609 81.062 28.781 1 37.84 599 ARG B N 1
ATOM 9939 C CA . ARG B 1 599 ? -8.781 82.25 29 1 37.84 599 ARG B CA 1
ATOM 9940 C C . ARG B 1 599 ? -8.844 82.688 30.453 1 37.84 599 ARG B C 1
ATOM 9942 O O . ARG B 1 599 ? -8.188 83.688 30.828 1 37.84 599 ARG B O 1
ATOM 9949 N N . ASP B 1 600 ? -9.844 82.625 31.234 1 32.41 600 ASP B N 1
ATOM 9950 C CA . ASP B 1 600 ? -9.664 83.625 32.281 1 32.41 600 ASP B CA 1
ATOM 9951 C C . ASP B 1 600 ? -8.422 83.312 33.125 1 32.41 600 ASP B C 1
ATOM 9953 O O . ASP B 1 600 ? -8.133 84 34.094 1 32.41 600 ASP B O 1
ATOM 9957 N N . ALA B 1 601 ? -8.016 82.062 33.344 1 33.66 601 ALA B N 1
ATOM 9958 C CA . ALA B 1 601 ? -7.059 81.875 34.438 1 33.66 601 ALA B CA 1
ATOM 9959 C C . ALA B 1 601 ? -5.625 82 33.938 1 33.66 601 ALA B C 1
ATOM 9961 O O . ALA B 1 601 ? -5.328 81.625 32.812 1 33.66 601 ALA B O 1
ATOM 9962 N N . LYS B 1 602 ? -4.789 83 34.531 1 34.03 602 LYS B N 1
ATOM 9963 C CA . LYS B 1 602 ? -3.395 83.375 34.312 1 34.03 602 LYS B CA 1
ATOM 9964 C C . LYS B 1 602 ? -2.516 82.125 34.125 1 34.03 602 LYS B C 1
ATOM 9966 O O . LYS B 1 602 ? -2.668 81.125 34.812 1 34.03 602 LYS B O 1
ATOM 9971 N N . ALA B 1 603 ? -1.817 82 33.031 1 33.88 603 ALA B N 1
ATOM 9972 C CA . ALA B 1 603 ? -0.933 81 32.438 1 33.88 603 ALA B CA 1
ATOM 9973 C C . ALA B 1 603 ? 0.093 80.5 33.469 1 33.88 603 ALA B C 1
ATOM 9975 O O . ALA B 1 603 ? 0.652 81.312 34.219 1 33.88 603 ALA B O 1
ATOM 9976 N N . LEU B 1 604 ? 0.151 79.375 33.906 1 31.11 604 LEU B N 1
ATOM 9977 C CA . LEU B 1 604 ? 1.237 78.812 34.719 1 31.11 604 LEU B CA 1
ATOM 9978 C C . LEU B 1 604 ? 2.58 79 34 1 31.11 604 LEU B C 1
ATOM 9980 O O . LEU B 1 604 ? 2.717 78.688 32.812 1 31.11 604 LEU B O 1
ATOM 9984 N N . PRO B 1 605 ? 3.492 79.938 34.406 1 31.36 605 PRO B N 1
ATOM 9985 C CA . PRO B 1 605 ? 4.855 80 33.875 1 31.36 605 PRO B CA 1
ATOM 9986 C C . PRO B 1 605 ? 5.633 78.688 34 1 31.36 605 PRO B C 1
ATOM 9988 O O . PRO B 1 605 ? 6.309 78.5 35 1 31.36 605 PRO B O 1
ATOM 9991 N N . ILE B 1 606 ? 5.062 77.625 33.812 1 36.28 606 ILE B N 1
ATOM 9992 C CA . ILE B 1 606 ? 5.957 76.438 33.969 1 36.28 606 ILE B CA 1
ATOM 9993 C C . ILE B 1 606 ? 7.176 76.625 33.062 1 36.28 606 ILE B C 1
ATOM 9995 O O . ILE B 1 606 ? 7.891 75.625 32.812 1 36.28 606 ILE B O 1
ATOM 9999 N N . GLN B 1 607 ? 7.348 77.75 32.281 1 33.47 607 GLN B N 1
ATOM 10000 C CA . GLN B 1 607 ? 8.633 77.875 31.594 1 33.47 607 GLN B CA 1
ATOM 10001 C C . GLN B 1 607 ? 9.773 78 32.594 1 33.47 607 GLN B C 1
ATOM 10003 O O . GLN B 1 607 ? 9.727 78.812 33.5 1 33.47 607 GLN B O 1
ATOM 10008 N N . PRO B 1 608 ? 10.57 77 32.969 1 31.42 608 PRO B N 1
ATOM 10009 C CA . PRO B 1 608 ? 11.727 77.375 33.75 1 31.42 608 PRO B CA 1
ATOM 10010 C C . PRO B 1 608 ? 12.258 78.75 33.344 1 31.42 608 PRO B C 1
ATOM 10012 O O . PRO B 1 608 ? 12.367 79.062 32.156 1 31.42 608 PRO B O 1
ATOM 10015 N N . SER B 1 609 ? 11.883 79.812 34.062 1 30.23 609 SER B N 1
ATOM 10016 C CA . SER B 1 609 ? 12.523 81.125 33.938 1 30.23 609 SER B CA 1
ATOM 10017 C C . SER B 1 609 ? 14.039 81 33.906 1 30.23 609 SER B C 1
ATOM 10019 O O . SER B 1 609 ? 14.727 81.375 34.844 1 30.23 609 SER B O 1
ATOM 10021 N N . GLY B 1 610 ? 14.656 79.812 33.844 1 30.58 610 GLY B N 1
ATOM 10022 C CA . GLY B 1 610 ? 16.078 80.125 33.875 1 30.58 610 GLY B CA 1
ATOM 10023 C C . GLY B 1 610 ? 16.453 81.188 32.875 1 30.58 610 GLY B C 1
ATOM 10024 O O . GLY B 1 610 ? 16.344 81 31.672 1 30.58 610 GLY B O 1
ATOM 10025 N N . LYS B 1 611 ? 16.297 82.5 33.25 1 35.94 611 LYS B N 1
ATOM 10026 C CA . LYS B 1 611 ? 16.859 83.688 32.688 1 35.94 611 LYS B CA 1
ATOM 10027 C C . LYS B 1 611 ? 18.219 83.438 32.062 1 35.94 611 LYS B C 1
ATOM 10029 O O . LYS B 1 611 ? 18.609 84.125 31.125 1 35.94 611 LYS B O 1
ATOM 10034 N N . ASP B 1 612 ? 19.219 82.938 32.938 1 30.78 612 ASP B N 1
ATOM 10035 C CA . ASP B 1 612 ? 20.609 83.312 32.625 1 30.78 612 ASP B CA 1
ATOM 10036 C C . ASP B 1 612 ? 21.062 82.75 31.297 1 30.78 612 ASP B C 1
ATOM 10038 O O . ASP B 1 612 ? 22.203 82.938 30.891 1 30.78 612 ASP B O 1
ATOM 10042 N N . THR B 1 613 ? 20.891 81.438 31.047 1 29 613 THR B N 1
ATOM 10043 C CA . THR B 1 613 ? 21.781 81.25 29.906 1 29 613 THR B CA 1
ATOM 10044 C C . THR B 1 613 ? 21.281 82.062 28.703 1 29 613 THR B C 1
ATOM 10046 O O . THR B 1 613 ? 20.062 82.125 28.453 1 29 613 THR B O 1
ATOM 10049 N N . GLY B 1 614 ? 21.875 83.125 28.234 1 31.16 614 GLY B N 1
ATOM 10050 C CA . GLY B 1 614 ? 21.844 83.938 27.047 1 31.16 614 GLY B CA 1
ATOM 10051 C C . GLY B 1 614 ? 21.094 83.312 25.891 1 31.16 614 GLY B C 1
ATOM 10052 O O . GLY B 1 614 ? 21.125 83.875 24.766 1 31.16 614 GLY B O 1
ATOM 10053 N N . GLY B 1 615 ? 21.203 82 25.828 1 29.88 615 GLY B N 1
ATOM 10054 C CA . GLY B 1 615 ? 20.797 81.562 24.484 1 29.88 615 GLY B CA 1
ATOM 10055 C C . GLY B 1 615 ? 19.359 81.938 24.172 1 29.88 615 GLY B C 1
ATOM 10056 O O . GLY B 1 615 ? 18.594 82.312 25.062 1 29.88 615 GLY B O 1
ATOM 10057 N N . ASP B 1 616 ? 18.922 81.688 22.891 1 31.69 616 ASP B N 1
ATOM 10058 C CA . ASP B 1 616 ? 17.797 82 22 1 31.69 616 ASP B CA 1
ATOM 10059 C C . ASP B 1 616 ? 16.484 81.562 22.656 1 31.69 616 ASP B C 1
ATOM 10061 O O . ASP B 1 616 ? 16.391 80.562 23.344 1 31.69 616 ASP B O 1
ATOM 10065 N N . GLN B 1 617 ? 15.555 82.375 23.141 1 34.75 617 GLN B N 1
ATOM 10066 C CA . GLN B 1 617 ? 14.117 82.312 23.375 1 34.75 617 GLN B CA 1
ATOM 10067 C C . GLN B 1 617 ? 13.484 81.188 22.562 1 34.75 617 GLN B C 1
ATOM 10069 O O . GLN B 1 617 ? 13.383 81.25 21.344 1 34.75 617 GLN B O 1
ATOM 10074 N N . VAL B 1 618 ? 13.734 79.938 22.781 1 39.5 618 VAL B N 1
ATOM 10075 C CA . VAL B 1 618 ? 13.172 78.812 22.047 1 39.5 618 VAL B CA 1
ATOM 10076 C C . VAL B 1 618 ? 11.656 79 21.922 1 39.5 618 VAL B C 1
ATOM 10078 O O . VAL B 1 618 ? 10.922 78.875 22.906 1 39.5 618 VAL B O 1
ATOM 10081 N N . GLU B 1 619 ? 10.93 79.938 21.266 1 47 619 GLU B N 1
ATOM 10082 C CA . GLU B 1 619 ? 9.578 80.375 20.938 1 47 619 GLU B CA 1
ATOM 10083 C C . GLU B 1 619 ? 8.711 79.188 20.469 1 47 619 GLU B C 1
ATOM 10085 O O . GLU B 1 619 ? 7.496 79.375 20.297 1 47 619 GLU B O 1
ATOM 10090 N N . GLY B 1 620 ? 9.102 77.938 20.047 1 60.06 620 GLY B N 1
ATOM 10091 C CA . GLY B 1 620 ? 8.266 76.875 19.422 1 60.06 620 GLY B CA 1
ATOM 10092 C C . GLY B 1 620 ? 7.793 75.812 20.406 1 60.06 620 GLY B C 1
ATOM 10093 O O . GLY B 1 620 ? 8.188 75.875 21.578 1 60.06 620 GLY B O 1
ATOM 10094 N N . LEU B 1 621 ? 6.531 75.125 20.172 1 75.19 621 LEU B N 1
ATOM 10095 C CA . LEU B 1 621 ? 6.012 74 21 1 75.19 621 LEU B CA 1
ATOM 10096 C C . LEU B 1 621 ? 7.07 72.938 21.203 1 75.19 621 LEU B C 1
ATOM 10098 O O . LEU B 1 621 ? 7.91 72.688 20.328 1 75.19 621 LEU B O 1
ATOM 10102 N N . MET B 1 622 ? 7.266 72.375 22.422 1 78.31 622 MET B N 1
ATOM 10103 C CA . MET B 1 622 ? 8.258 71.375 22.75 1 78.31 622 MET B CA 1
ATOM 10104 C C . MET B 1 622 ? 7.953 70.062 22.031 1 78.31 622 MET B C 1
ATOM 10106 O O . MET B 1 622 ? 6.785 69.688 21.844 1 78.31 622 MET B O 1
ATOM 10110 N N . GLU B 1 623 ? 9 69.438 21.562 1 83.94 623 GLU B N 1
ATOM 10111 C CA . GLU B 1 623 ? 8.867 68.125 20.984 1 83.94 623 GLU B CA 1
ATOM 10112 C C . GLU B 1 623 ? 8.602 67.062 22.062 1 83.94 623 GLU B C 1
ATOM 10114 O O . GLU B 1 623 ? 8.82 67.312 23.25 1 83.94 623 GLU B O 1
ATOM 10119 N N . ALA B 1 624 ? 8.07 66 21.688 1 85.25 624 ALA B N 1
ATOM 10120 C CA . ALA B 1 624 ? 7.703 64.938 22.641 1 85.25 624 ALA B CA 1
ATOM 10121 C C . ALA B 1 624 ? 8.914 64.5 23.438 1 85.25 624 ALA B C 1
ATOM 10123 O O . ALA B 1 624 ? 8.82 64.25 24.641 1 85.25 624 ALA B O 1
ATOM 10124 N N . SER B 1 625 ? 10.078 64.312 22.828 1 84.19 625 SER B N 1
ATOM 10125 C CA . SER B 1 625 ? 11.281 63.875 23.516 1 84.19 625 SER B CA 1
ATOM 10126 C C . SER B 1 625 ? 11.758 64.875 24.547 1 84.19 625 SER B C 1
ATOM 10128 O O . SER B 1 625 ? 12.219 64.5 25.625 1 84.19 625 SER B O 1
ATOM 10130 N N . THR B 1 626 ? 11.602 66.125 24.25 1 84.25 626 THR B N 1
ATOM 10131 C CA . THR B 1 626 ? 12.008 67.188 25.172 1 84.25 626 THR B CA 1
ATOM 10132 C C . THR B 1 626 ? 11.055 67.25 26.375 1 84.25 626 THR B C 1
ATOM 10134 O O . THR B 1 626 ? 11.477 67.5 27.5 1 84.25 626 THR B O 1
ATOM 10137 N N . MET B 1 627 ? 9.82 67 26.062 1 86.81 627 MET B N 1
ATOM 10138 C CA . MET B 1 627 ? 8.844 67 27.156 1 86.81 627 MET B CA 1
ATOM 10139 C C . MET B 1 627 ? 9.109 65.875 28.125 1 86.81 627 MET B C 1
ATOM 10141 O O . MET B 1 627 ? 8.953 66 29.328 1 86.81 627 MET B O 1
ATOM 10145 N N . VAL B 1 628 ? 9.531 64.75 27.594 1 87.5 628 VAL B N 1
ATOM 10146 C CA . VAL B 1 628 ? 9.82 63.625 28.438 1 87.5 628 VAL B CA 1
ATOM 10147 C C . VAL B 1 628 ? 11.047 63.906 29.297 1 87.5 628 VAL B C 1
ATOM 10149 O O . VAL B 1 628 ? 11.07 63.562 30.484 1 87.5 628 VAL B O 1
ATOM 10152 N N . ALA B 1 629 ? 12.016 64.5 28.766 1 86.88 629 ALA B N 1
ATOM 10153 C CA . ALA B 1 629 ? 13.211 64.875 29.531 1 86.88 629 ALA B CA 1
ATOM 10154 C C . ALA B 1 629 ? 12.875 65.875 30.641 1 86.88 629 ALA B C 1
ATOM 10156 O O . ALA B 1 629 ? 13.391 65.75 31.75 1 86.88 629 ALA B O 1
ATOM 10157 N N . ALA B 1 630 ? 11.938 66.812 30.328 1 84.56 630 ALA B N 1
ATOM 10158 C CA . ALA B 1 630 ? 11.5 67.75 31.328 1 84.56 630 ALA B CA 1
ATOM 10159 C C . ALA B 1 630 ? 10.672 67.125 32.406 1 84.56 630 ALA B C 1
ATOM 10161 O O . ALA B 1 630 ? 10.773 67.5 33.594 1 84.56 630 ALA B O 1
ATOM 10162 N N . SER B 1 631 ? 9.945 66.125 32.031 1 86.31 631 SER B N 1
ATOM 10163 C CA . SER B 1 631 ? 9.031 65.438 32.969 1 86.31 631 SER B CA 1
ATOM 10164 C C . SER B 1 631 ? 9.773 64.562 33.906 1 86.31 631 SER B C 1
ATOM 10166 O O . SER B 1 631 ? 9.258 64.188 34.969 1 86.31 631 SER B O 1
ATOM 10168 N N . ARG B 1 632 ? 10.969 64.188 33.594 1 88.31 632 ARG B N 1
ATOM 10169 C CA . ARG B 1 632 ? 11.766 63.375 34.5 1 88.31 632 ARG B CA 1
ATOM 10170 C C . ARG B 1 632 ? 12.211 64.188 35.719 1 88.31 632 ARG B C 1
ATOM 10172 O O . ARG B 1 632 ? 12.445 63.594 36.781 1 88.31 632 ARG B O 1
ATOM 10179 N N . LYS B 1 633 ? 12.141 65.438 35.562 1 82.75 633 LYS B N 1
ATOM 10180 C CA . LYS B 1 633 ? 12.625 66.312 36.656 1 82.75 633 LYS B CA 1
ATOM 10181 C C . LYS B 1 633 ? 11.477 66.812 37.531 1 82.75 633 LYS B C 1
ATOM 10183 O O . LYS B 1 633 ? 11.695 67.312 38.625 1 82.75 633 LYS B O 1
ATOM 10188 N N . ILE B 1 634 ? 10.305 66.562 37.062 1 80.88 634 ILE B N 1
ATOM 10189 C CA . ILE B 1 634 ? 9.133 67.062 37.812 1 80.88 634 ILE B CA 1
ATOM 10190 C C . ILE B 1 634 ? 8.586 65.875 38.688 1 80.88 634 ILE B C 1
ATOM 10192 O O . ILE B 1 634 ? 8.172 64.875 38.156 1 80.88 634 ILE B O 1
ATOM 10196 N N . MET B 1 635 ? 8.633 66.125 40.031 1 84.56 635 MET B N 1
ATOM 10197 C CA . MET B 1 635 ? 8.133 65.062 40.938 1 84.56 635 MET B CA 1
ATOM 10198 C C . MET B 1 635 ? 6.703 65.375 41.375 1 84.56 635 MET B C 1
ATOM 10200 O O . MET B 1 635 ? 6.379 66.562 41.688 1 84.56 635 MET B O 1
ATOM 10204 N N . VAL B 1 636 ? 5.828 64.312 41.219 1 81.19 636 VAL B N 1
ATOM 10205 C CA . VAL B 1 636 ? 4.41 64.562 41.469 1 81.19 636 VAL B CA 1
ATOM 10206 C C . VAL B 1 636 ? 3.883 63.5 42.438 1 81.19 636 VAL B C 1
ATOM 10208 O O . VAL B 1 636 ? 4.348 62.344 42.438 1 81.19 636 VAL B O 1
ATOM 10211 N N . THR B 1 637 ? 3.029 63.875 43.344 1 78.75 637 THR B N 1
ATOM 10212 C CA . THR B 1 637 ? 2.271 62.969 44.219 1 78.75 637 THR B CA 1
ATOM 10213 C C . THR B 1 637 ? 0.788 63.344 44.188 1 78.75 637 THR B C 1
ATOM 10215 O O . THR B 1 637 ? 0.428 64.5 44.188 1 78.75 637 THR B O 1
ATOM 10218 N N . PHE B 1 638 ? -0.084 62.312 44.062 1 76.19 638 PHE B N 1
ATOM 10219 C CA . PHE B 1 638 ? -1.525 62.531 44.094 1 76.19 638 PHE B CA 1
ATOM 10220 C C . PHE B 1 638 ? -2.074 62.312 45.5 1 76.19 638 PHE B C 1
ATOM 10222 O O . PHE B 1 638 ? -1.853 61.281 46.125 1 76.19 638 PHE B O 1
ATOM 10229 N N . ARG B 1 639 ? -2.631 63.281 46.188 1 70.5 639 ARG B N 1
ATOM 10230 C CA . ARG B 1 639 ? -3.246 63.156 47.5 1 70.5 639 ARG B CA 1
ATOM 10231 C C . ARG B 1 639 ? -4.766 63.062 47.406 1 70.5 639 ARG B C 1
ATOM 10233 O O . ARG B 1 639 ? -5.41 64.062 46.969 1 70.5 639 ARG B O 1
ATOM 10240 N N . PHE B 1 640 ? -5.254 61.844 47.5 1 66.81 640 PHE B N 1
ATOM 10241 C CA . PHE B 1 640 ? -6.695 61.625 47.469 1 66.81 640 PHE B CA 1
ATOM 10242 C C . PHE B 1 640 ? -7.301 61.781 48.875 1 66.81 640 PHE B C 1
ATOM 10244 O O . PHE B 1 640 ? -6.668 61.438 49.875 1 66.81 640 PHE B O 1
ATOM 10251 N N . ASP B 1 641 ? -8.18 62.812 49.281 1 56 641 ASP B N 1
ATOM 10252 C CA . ASP B 1 641 ? -8.758 63.125 50.594 1 56 641 ASP B CA 1
ATOM 10253 C C . ASP B 1 641 ? -9.414 61.875 51.188 1 56 641 ASP B C 1
ATOM 10255 O O . ASP B 1 641 ? -10.32 61.281 50.594 1 56 641 ASP B O 1
ATOM 10259 N N . ASP B 1 642 ? -8.734 61.219 52.062 1 51.75 642 ASP B N 1
ATOM 10260 C CA . ASP B 1 642 ? -9.398 60.219 52.906 1 51.75 642 ASP B CA 1
ATOM 10261 C C . ASP B 1 642 ? -10.32 60.875 53.938 1 51.75 642 ASP B C 1
ATOM 10263 O O . ASP B 1 642 ? -9.992 61.906 54.469 1 51.75 642 ASP B O 1
ATOM 10267 N N . GLY B 1 643 ? -11.609 60.969 53.844 1 41.62 643 GLY B N 1
ATOM 10268 C CA . GLY B 1 643 ? -12.633 61.469 54.75 1 41.62 643 GLY B CA 1
ATOM 10269 C C . GLY B 1 643 ? -12.227 61.438 56.219 1 41.62 643 GLY B C 1
ATOM 10270 O O . GLY B 1 643 ? -13.023 61.781 57.094 1 41.62 643 GLY B O 1
ATOM 10271 N N . LYS B 1 644 ? -11.359 60.719 56.875 1 43.34 644 LYS B N 1
ATOM 10272 C CA . LYS B 1 644 ? -11.547 60.594 58.312 1 43.34 644 LYS B CA 1
ATOM 10273 C C . LYS B 1 644 ? -11.188 61.906 59 1 43.34 644 LYS B C 1
ATOM 10275 O O . LYS B 1 644 ? -11.422 62.062 60.219 1 43.34 644 LYS B O 1
ATOM 10280 N N . THR B 1 645 ? -10.102 62.562 58.719 1 36.41 645 THR B N 1
ATOM 10281 C CA . THR B 1 645 ? -9.773 63.344 59.906 1 36.41 645 THR B CA 1
ATOM 10282 C C . THR B 1 645 ? -10.703 64.562 60.031 1 36.41 645 THR B C 1
ATOM 10284 O O . THR B 1 645 ? -10.68 65.438 59.188 1 36.41 645 THR B O 1
ATOM 10287 N N . HIS B 1 646 ? -11.898 64.312 60.531 1 33.25 646 HIS B N 1
ATOM 10288 C CA . HIS B 1 646 ? -12.766 65.375 61.125 1 33.25 646 HIS B CA 1
ATOM 10289 C C . HIS B 1 646 ? -11.992 66.25 62.094 1 33.25 646 HIS B C 1
ATOM 10291 O O . HIS B 1 646 ? -12.203 66.188 63.281 1 33.25 646 HIS B O 1
ATOM 10297 N N . ASP B 1 647 ? -10.719 66.438 62.281 1 31.33 647 ASP B N 1
ATOM 10298 C CA . ASP B 1 647 ? -10.508 67.5 63.281 1 31.33 647 ASP B CA 1
ATOM 10299 C C . ASP B 1 647 ? -11.242 68.75 62.875 1 31.33 647 ASP B C 1
ATOM 10301 O O . ASP B 1 647 ? -11.484 69 61.688 1 31.33 647 ASP B O 1
ATOM 10305 N N . THR B 1 648 ? -11.906 69.625 63.906 1 31.39 648 THR B N 1
ATOM 10306 C CA . THR B 1 648 ? -12.758 70.812 64.062 1 31.39 648 THR B CA 1
ATOM 10307 C C . THR B 1 648 ? -12.273 71.938 63.156 1 31.39 648 THR B C 1
ATOM 10309 O O . THR B 1 648 ? -12.914 73 63.062 1 31.39 648 THR B O 1
ATOM 10312 N N . ASP B 1 649 ? -10.977 72.25 63.094 1 28.89 649 ASP B N 1
ATOM 10313 C CA . ASP B 1 649 ? -10.773 73.625 62.594 1 28.89 649 ASP B CA 1
ATOM 10314 C C . ASP B 1 649 ? -11.312 73.75 61.156 1 28.89 649 ASP B C 1
ATOM 10316 O O . ASP B 1 649 ? -11.281 72.75 60.375 1 28.89 649 ASP B O 1
ATOM 10320 N N . ASP B 1 650 ? -12.172 74.75 60.812 1 29.83 650 ASP B N 1
ATOM 10321 C CA . ASP B 1 650 ? -12.961 75.188 59.688 1 29.83 650 ASP B CA 1
ATOM 10322 C C . ASP B 1 650 ? -12.164 75.125 58.375 1 29.83 650 ASP B C 1
ATOM 10324 O O . ASP B 1 650 ? -12.492 75.75 57.406 1 29.83 650 ASP B O 1
ATOM 10328 N N . GLN B 1 651 ? -10.852 74.625 58.438 1 25.84 651 GLN B N 1
ATOM 10329 C CA . GLN B 1 651 ? -10.086 74.938 57.25 1 25.84 651 GLN B CA 1
ATOM 10330 C C . GLN B 1 651 ? -10.625 74.188 56.031 1 25.84 651 GLN B C 1
ATOM 10332 O O . GLN B 1 651 ? -11.047 73 56.156 1 25.84 651 GLN B O 1
ATOM 10337 N N . VAL B 1 652 ? -10.992 74.875 55.031 1 27.69 652 VAL B N 1
ATOM 10338 C CA . VAL B 1 652 ? -11.445 74.562 53.688 1 27.69 652 VAL B CA 1
ATOM 10339 C C . VAL B 1 652 ? -10.625 73.375 53.156 1 27.69 652 VAL B C 1
ATOM 10341 O O . VAL B 1 652 ? -9.398 73.438 53.125 1 27.69 652 VAL B O 1
ATOM 10344 N N . MET B 1 653 ? -11.086 72.125 53.406 1 28.78 653 MET B N 1
ATOM 10345 C CA . MET B 1 653 ? -10.625 70.812 52.969 1 28.78 653 MET B CA 1
ATOM 10346 C C . MET B 1 653 ? -10.273 70.875 51.469 1 28.78 653 MET B C 1
ATOM 10348 O O . MET B 1 653 ? -11.141 70.625 50.625 1 28.78 653 MET B O 1
ATOM 10352 N N . SER B 1 654 ? -9.617 71.938 51 1 27.95 654 SER B N 1
ATOM 10353 C CA . SER B 1 654 ? -9.203 71.875 49.594 1 27.95 654 SER B CA 1
ATOM 10354 C C . SER B 1 654 ? -8.227 70.75 49.375 1 27.95 654 SER B C 1
ATOM 10356 O O . SER B 1 654 ? -7.273 70.562 50.156 1 27.95 654 SER B O 1
ATOM 10358 N N . SER B 1 655 ? -8.656 69.562 49.062 1 30.39 655 SER B N 1
ATOM 10359 C CA . SER B 1 655 ? -7.777 68.5 48.594 1 30.39 655 SER B CA 1
ATOM 10360 C C . SER B 1 655 ? -6.594 69.062 47.812 1 30.39 655 SER B C 1
ATOM 10362 O O . SER B 1 655 ? -6.766 69.562 46.719 1 30.39 655 SER B O 1
ATOM 10364 N N . THR B 1 656 ? -5.672 69.812 48.531 1 28.34 656 THR B N 1
ATOM 10365 C CA . THR B 1 656 ? -4.508 70.438 47.938 1 28.34 656 THR B CA 1
ATOM 10366 C C . THR B 1 656 ? -3.418 69.438 47.625 1 28.34 656 THR B C 1
ATOM 10368 O O . THR B 1 656 ? -3.143 68.562 48.406 1 28.34 656 THR B O 1
ATOM 10371 N N . VAL B 1 657 ? -3.234 69 46.406 1 32.56 657 VAL B N 1
ATOM 10372 C CA . VAL B 1 657 ? -2.021 68.312 45.906 1 32.56 657 VAL B CA 1
ATOM 10373 C C . VAL B 1 657 ? -0.8 69.188 46.312 1 32.56 657 VAL B C 1
ATOM 10375 O O . VAL B 1 657 ? -0.72 70.375 45.969 1 32.56 657 VAL B O 1
ATOM 10378 N N . SER B 1 658 ? -0.188 69 47.531 1 29.23 658 SER B N 1
ATOM 10379 C CA . SER B 1 658 ? 0.95 69.75 48 1 29.23 658 SER B CA 1
ATOM 10380 C C . SER B 1 658 ? 2.232 69.375 47.281 1 29.23 658 SER B C 1
ATOM 10382 O O . SER B 1 658 ? 2.557 68.188 47.156 1 29.23 658 SER B O 1
ATOM 10384 N N . LEU B 1 659 ? 2.707 70.062 46.312 1 30.09 659 LEU B N 1
ATOM 10385 C CA . LEU B 1 659 ? 4.047 70 45.719 1 30.09 659 LEU B CA 1
ATOM 10386 C C . LEU B 1 659 ? 5.105 70.312 46.75 1 30.09 659 LEU B C 1
ATOM 10388 O O . LEU B 1 659 ? 5.039 71.375 47.375 1 30.09 659 LEU B O 1
ATOM 10392 N N . LEU B 1 660 ? 5.66 69.5 47.625 1 27.05 660 LEU B N 1
ATOM 10393 C CA . LEU B 1 660 ? 6.758 69.875 48.5 1 27.05 660 LEU B CA 1
ATOM 10394 C C . LEU B 1 660 ? 7.977 70.312 47.719 1 27.05 660 LEU B C 1
ATOM 10396 O O . LEU B 1 660 ? 8.461 69.625 46.844 1 27.05 660 LEU B O 1
ATOM 10400 N N . ASP B 1 661 ? 8.18 71.625 47.531 1 27.81 661 ASP B N 1
ATOM 10401 C CA . ASP B 1 661 ? 9.438 72.188 47.094 1 27.81 661 ASP B CA 1
ATOM 10402 C C . ASP B 1 661 ? 10.578 71.812 48.031 1 27.81 661 ASP B C 1
ATOM 10404 O O . ASP B 1 661 ? 10.562 72.125 49.219 1 27.81 661 ASP B O 1
ATOM 10408 N N . GLN B 1 662 ? 11.109 70.625 48.031 1 26.98 662 GLN B N 1
ATOM 10409 C CA . GLN B 1 662 ? 12.336 70.438 48.781 1 26.98 662 GLN B CA 1
ATOM 10410 C C . GLN B 1 662 ? 13.367 71.5 48.469 1 26.98 662 GLN B C 1
ATOM 10412 O O . GLN B 1 662 ? 13.656 71.75 47.312 1 26.98 662 GLN B O 1
ATOM 10417 N N . ASP B 1 663 ? 13.672 72.5 49.406 1 24.17 663 ASP B N 1
ATOM 10418 C CA . ASP B 1 663 ? 14.734 73.5 49.594 1 24.17 663 ASP B CA 1
ATOM 10419 C C . ASP B 1 663 ? 16.094 72.875 49.219 1 24.17 663 ASP B C 1
ATOM 10421 O O . ASP B 1 663 ? 16.297 71.688 49.312 1 24.17 663 ASP B O 1
ATOM 10425 N N . SER B 1 664 ? 16.922 73.75 48.562 1 25.61 664 SER B N 1
ATOM 10426 C CA . SER B 1 664 ? 18.328 73.938 48.219 1 25.61 664 SER B CA 1
ATOM 10427 C C . SER B 1 664 ? 19.219 73.562 49.406 1 25.61 664 SER B C 1
ATOM 10429 O O . SER B 1 664 ? 19.312 74.375 50.344 1 25.61 664 SER B O 1
ATOM 10431 N N . THR B 1 665 ? 19.234 72.438 49.844 1 23.83 665 THR B N 1
ATOM 10432 C CA . THR B 1 665 ? 20.359 72.375 50.781 1 23.83 665 THR B CA 1
ATOM 10433 C C . THR B 1 665 ? 21.656 72.75 50.094 1 23.83 665 THR B C 1
ATOM 10435 O O . THR B 1 665 ? 21.891 72.312 48.938 1 23.83 665 THR B O 1
ATOM 10438 N N . PRO B 1 666 ? 22.391 73.75 50.562 1 24.73 666 PRO B N 1
ATOM 10439 C CA . PRO B 1 666 ? 23.672 74.312 50.125 1 24.73 666 PRO B CA 1
ATOM 10440 C C . PRO B 1 666 ? 24.703 73.25 49.812 1 24.73 666 PRO B C 1
ATOM 10442 O O . PRO B 1 666 ? 24.875 72.312 50.594 1 24.73 666 PRO B O 1
ATOM 10445 N N . LEU B 1 667 ? 24.812 72.938 48.5 1 25.06 667 LEU B N 1
ATOM 10446 C CA . LEU B 1 667 ? 26.016 72.188 48.125 1 25.06 667 LEU B CA 1
ATOM 10447 C C . LEU B 1 667 ? 27.266 72.875 48.719 1 25.06 667 LEU B C 1
ATOM 10449 O O . LEU B 1 667 ? 27.5 74.062 48.5 1 25.06 667 LEU B O 1
ATOM 10453 N N . ARG B 1 668 ? 27.641 72.438 49.75 1 23.36 668 ARG B N 1
ATOM 10454 C CA . ARG B 1 668 ? 28.969 72.812 50.219 1 23.36 668 ARG B CA 1
ATOM 10455 C C . ARG B 1 668 ? 30.031 72.688 49.156 1 23.36 668 ARG B C 1
ATOM 10457 O O . ARG B 1 668 ? 30.141 71.625 48.531 1 23.36 668 ARG B O 1
ATOM 10464 N N . ARG B 1 669 ? 30.516 74 48.469 1 21.09 669 ARG B N 1
ATOM 10465 C CA . ARG B 1 669 ? 31.812 74.062 47.812 1 21.09 669 ARG B CA 1
ATOM 10466 C C . ARG B 1 669 ? 32.844 73.188 48.531 1 21.09 669 ARG B C 1
ATOM 10468 O O . ARG B 1 669 ? 33.031 73.25 49.719 1 21.09 669 ARG B O 1
ATOM 10475 N N . GLN B 1 670 ? 33.219 72 48.438 1 22.31 670 GLN B N 1
ATOM 10476 C CA . GLN B 1 670 ? 34.688 72.062 48.344 1 22.31 670 GLN B CA 1
ATOM 10477 C C . GLN B 1 670 ? 35.094 73.062 47.281 1 22.31 670 GLN B C 1
ATOM 10479 O O . GLN B 1 670 ? 35.875 73.938 47.531 1 22.31 670 GLN B O 1
ATOM 10484 N N . ASP B 1 671 ? 35.938 72.812 46.125 1 21.81 671 ASP B N 1
ATOM 10485 C CA . ASP B 1 671 ? 36.594 73.875 45.312 1 21.81 671 ASP B CA 1
ATOM 10486 C C . ASP B 1 671 ? 35.531 74.75 44.656 1 21.81 671 ASP B C 1
ATOM 10488 O O . ASP B 1 671 ? 34.344 74.625 44.906 1 21.81 671 ASP B O 1
ATOM 10492 N N . SER B 1 672 ? 35.625 75.188 43.281 1 21.36 672 SER B N 1
ATOM 10493 C CA . SER B 1 672 ? 35.125 76.438 42.656 1 21.36 672 SER B CA 1
ATOM 10494 C C . SER B 1 672 ? 33.594 76.438 42.656 1 21.36 672 SER B C 1
ATOM 10496 O O . SER B 1 672 ? 32.969 75.688 41.906 1 21.36 672 SER B O 1
ATOM 10498 N N . ARG B 1 673 ? 33 76.625 43.844 1 25.52 673 ARG B N 1
ATOM 10499 C CA . ARG B 1 673 ? 31.703 76.688 44.531 1 25.52 673 ARG B CA 1
ATOM 10500 C C . ARG B 1 673 ? 30.812 77.812 43.969 1 25.52 673 ARG B C 1
ATOM 10502 O O . ARG B 1 673 ? 30.594 78.812 44.594 1 25.52 673 ARG B O 1
ATOM 10509 N N . VAL B 1 674 ? 31.156 78.25 42.625 1 19.62 674 VAL B N 1
ATOM 10510 C CA . VAL B 1 674 ? 30.547 79.562 42.375 1 19.62 674 VAL B CA 1
ATOM 10511 C C . VAL B 1 674 ? 29.031 79.438 42.406 1 19.62 674 VAL B C 1
ATOM 10513 O O . VAL B 1 674 ? 28.438 78.688 41.656 1 19.62 674 VAL B O 1
ATOM 10516 N N . SER B 1 675 ? 28.547 79.5 43.562 1 21.48 675 SER B N 1
ATOM 10517 C CA . SER B 1 675 ? 27.156 79.438 44.031 1 21.48 675 SER B CA 1
ATOM 10518 C C . SER B 1 675 ? 26.328 80.562 43.469 1 21.48 675 SER B C 1
ATOM 10520 O O . SER B 1 675 ? 26.281 81.625 44.062 1 21.48 675 SER B O 1
ATOM 10522 N N . SER B 1 676 ? 26.375 80.875 42.125 1 18.14 676 SER B N 1
ATOM 10523 C CA . SER B 1 676 ? 25.688 82.125 41.781 1 18.14 676 SER B CA 1
ATOM 10524 C C . SER B 1 676 ? 24.219 82.062 42.188 1 18.14 676 SER B C 1
ATOM 10526 O O . SER B 1 676 ? 23.469 81.188 41.688 1 18.14 676 SER B O 1
ATOM 10528 N N . MET B 1 677 ? 24.062 82.188 43.562 1 20.12 677 MET B N 1
ATOM 10529 C CA . MET B 1 677 ? 22.828 82.375 44.312 1 20.12 677 MET B CA 1
ATOM 10530 C C . MET B 1 677 ? 22.047 83.562 43.812 1 20.12 677 MET B C 1
ATOM 10532 O O . MET B 1 677 ? 22.516 84.688 43.906 1 20.12 677 MET B O 1
ATOM 10536 N N . VAL B 1 678 ? 21.516 83.562 42.562 1 17.28 678 VAL B N 1
ATOM 10537 C CA . VAL B 1 678 ? 20.844 84.75 42.062 1 17.28 678 VAL B CA 1
ATOM 10538 C C . VAL B 1 678 ? 19.703 85.125 43 1 17.28 678 VAL B C 1
ATOM 10540 O O . VAL B 1 678 ? 18.828 84.312 43.281 1 17.28 678 VAL B O 1
ATOM 10543 N N . GLU B 1 679 ? 20.172 85.875 44.156 1 18.75 679 GLU B N 1
ATOM 10544 C CA . GLU B 1 679 ? 19.344 86.688 45.062 1 18.75 679 GLU B CA 1
ATOM 10545 C C . GLU B 1 679 ? 18.359 87.562 44.25 1 18.75 679 GLU B C 1
ATOM 10547 O O . GLU B 1 679 ? 18.688 88.125 43.219 1 18.75 679 GLU B O 1
ATOM 10552 N N . PHE B 1 680 ? 17.047 87.625 44.5 1 17.31 680 PHE B N 1
ATOM 10553 C CA . PHE B 1 680 ? 16.422 88.875 44.25 1 17.31 680 PHE B CA 1
ATOM 10554 C C . PHE B 1 680 ? 16.906 89.938 45.219 1 17.31 680 PHE B C 1
ATOM 10556 O O . PHE B 1 680 ? 17.125 89.625 46.406 1 17.31 680 PHE B O 1
#

Solvent-accessible surface area (backbone atoms only — not comparable to full-atom values): 73454 Å² total; per-residue (Å²): 129,77,68,57,65,55,66,71,72,46,42,65,51,52,50,40,50,53,51,38,54,50,45,55,49,48,54,53,47,53,46,60,69,40,43,74,32,63,63,70,77,67,62,100,72,50,43,70,59,14,54,52,31,38,53,31,48,51,38,39,52,40,53,41,53,48,36,21,43,51,31,23,37,45,46,61,58,65,31,56,40,92,62,65,39,44,46,37,52,55,52,39,32,54,40,26,35,52,40,60,67,30,21,62,67,31,44,76,76,30,58,98,76,36,67,67,54,42,52,35,40,48,50,50,57,54,40,62,48,34,34,18,26,52,36,42,16,57,32,78,40,83,37,76,41,73,38,90,86,45,70,13,39,40,56,34,13,41,35,39,63,17,80,75,72,80,69,65,90,80,46,63,64,49,50,64,56,51,38,50,50,41,36,17,60,66,38,26,87,34,79,50,35,52,71,74,68,46,41,45,45,10,31,27,41,46,50,85,66,70,82,85,63,54,66,69,46,60,78,63,43,86,84,57,44,63,46,59,25,44,28,42,38,64,52,67,44,80,44,42,87,58,53,41,78,45,70,58,62,38,96,89,41,62,52,20,37,34,40,35,37,83,82,66,57,68,46,76,35,66,47,57,71,34,40,31,35,40,33,36,57,40,83,74,62,73,72,52,53,88,73,53,41,49,68,55,41,37,45,43,54,56,14,42,34,31,34,37,36,40,35,34,39,55,66,63,70,33,27,36,39,36,25,37,20,52,20,34,37,24,31,33,52,39,30,54,62,60,36,82,46,72,44,80,77,47,74,44,72,41,25,45,23,64,58,56,50,60,61,43,57,46,100,82,67,45,71,36,54,72,69,80,67,62,70,87,71,50,32,32,83,67,34,66,62,46,29,31,34,38,71,52,80,67,28,70,58,87,94,48,75,44,51,92,87,58,87,71,53,73,84,50,55,77,49,44,41,75,41,30,31,46,39,56,45,48,98,64,75,43,71,50,73,47,78,40,48,47,91,35,39,28,35,34,43,19,43,55,48,20,19,53,16,50,47,39,42,64,42,32,40,22,19,36,28,36,76,82,66,52,42,33,40,70,64,76,89,63,92,43,80,54,49,28,30,43,13,17,41,56,48,50,68,45,59,76,50,82,57,45,67,65,54,54,43,50,49,45,46,36,29,20,50,12,47,19,28,40,36,22,61,70,39,7,63,26,93,54,74,82,23,44,45,69,24,43,16,39,36,76,42,58,15,29,37,63,38,68,78,39,47,47,55,53,52,50,52,53,50,51,50,49,52,50,50,51,49,52,52,50,55,47,55,76,38,29,71,52,57,76,73,49,36,79,60,64,58,62,43,59,78,45,30,66,60,73,43,77,80,82,53,72,76,72,76,75,60,78,72,73,72,73,69,82,67,79,82,79,87,67,85,75,44,49,71,56,47,46,61,55,25,55,72,39,64,40,40,48,57,64,64,68,82,70,80,71,67,83,71,84,68,77,82,61,72,60,46,68,64,78,77,79,75,80,70,75,73,75,51,88,66,93,62,83,66,81,69,78,79,124,129,77,67,56,66,53,66,72,72,46,42,66,52,53,50,39,49,52,51,37,55,51,44,55,50,48,54,52,47,54,46,60,70,41,42,74,31,61,61,70,77,66,62,100,72,49,42,69,58,14,54,50,30,38,54,31,49,51,37,40,52,39,52,41,53,49,34,22,44,51,33,24,39,44,46,62,57,68,29,56,39,92,63,65,38,44,47,36,52,56,52,40,33,55,39,25,36,53,39,61,67,31,22,60,66,31,44,74,77,31,58,97,74,35,67,69,54,43,53,35,38,48,51,51,55,55,40,61,48,34,35,18,26,51,36,43,17,58,32,77,41,82,36,78,41,72,39,91,86,45,67,14,39,40,55,34,13,41,35,38,62,16,92,73,67,82,70,65,90,80,45,60,63,49,50,62,56,52,38,51,52,42,36,17,60,64,38,26,87,35,77,50,35,52,71,73,67,46,41,45,47,10,32,28,42,43,49,86,65,70,82,85,63,55,67,68,48,59,77,63,42,84,83,57,44,64,48,58,25,45,28,42,37,65,54,66,45,79,45,41,89,58,53,40,78,43,69,58,62,38,96,88,42,62,49,20,38,35,39,35,38,82,82,66,56,67,46,77,34,65,47,58,71,35,40,32,35,38,35,37,57,42,85,75,61,72,71,51,53,89,73,52,42,48,67,54,42,37,46,44,54,56,13,42,35,31,32,37,37,40,36,34,40,56,69,61,69,35,26,36,40,37,25,38,20,52,21,36,38,24,32,33,50,38,32,54,62,59,37,82,46,74,44,79,77,48,75,43,71,41,24,44,22,63,56,56,51,60,63,44,57,46,98,82,66,45,72,35,53,72,67,77,66,62,71,87,72,50,32,33,82,69,34,66,63,46,27,30,32,36,70,51,80,68,29,71,60,87,96,46,75,44,50,93,87,59,87,72,54,74,84,51,56,78,49,44,41,75,40,31,31,46,39,57,46,48,98,64,76,42,70,50,72,47,80,40,50,48,89,35,39,29,33,34,41,19,42,57,46,18,20,52,16,48,46,39,42,65,40,30,39,23,18,35,27,37,76,83,65,53,43,32,39,70,63,75,86,62,92,44,79,54,48,25,31,42,14,20,42,54,48,50,70,46,59,75,50,84,57,46,67,66,55,55,44,50,51,46,47,36,30,20,49,12,47,20,29,40,36,21,61,70,39,8,64,32,97,53,73,81,23,42,45,65,25,45,17,38,37,76,44,56,15,29,38,64,37,68,79,39,46,50,56,52,51,48,52,52,50,52,51,47,53,51,51,52,50,51,51,52,55,47,55,75,38,28,71,50,56,78,74,49,38,80,62,66,58,62,43,59,76,44,31,68,59,72,44,74,79,83,50,73,76,74,76,76,60,77,72,73,70,71,70,81,67,79,80,80,85,68,87,77,46,50,71,56,48,45,62,54,24,54,72,38,66,41,44,48,58,62,66,67,81,70,81,73,69,81,73,83,67,78,79,62,71,60,47,71,70,78,77,78,78,82,72,79,76,74,55,78,71,98,51,79,65,83,69,82,71,131

Secondary structure (DSSP, 8-state):
-----HHHHTHHHHHHHHHHHHHHHHHHHHHHHHBTSBPP---SS--HHHHHHHHHHHHHHHHHHHHHHHHHHHHHHHTSSSS-EETHHHHHHHHHTT-HHHHHHHHHHHTTT-HHHHHHHHHHHHGGGHHHHHHHHEEEEEEEEEEEEEEEEEE--SEES-TT----TT-PPPHHHHHHHHHHHH-TTSGGGSPP-B-TTS-EE-S---TT--HHHHHH-S-PPPEEEEEEEEEEEE-GGG-EEEE---SS-TT-EEEE-TTS-EEEES-TTS-EEEEEE-S--GGGGGG--HHHHHHHHT-SEEEEEEEESSS-EEEEEEEEEEEEEEEEEEEETTEEEEEEEEEEE-EEBGGG--EEE-TT--EEES--S-GGG--TTT-SSPPEEEE-SSEEETTEEE-TT----HHHHTTEEEEEEEE-SSSS-EEEEEEEEGGGEEEE-HHHHHHHHHHIIIIIS-EEE-TT--EEESSS--S-TTTTHHHHHHHHHHHSS---HHHHHHHHHHHHHHHHHHIIIIIS--SSGGGEEEEEEEEEEEEEEE-GGGGHHHHHHHHHHHHHHHHHHHHHHHTTTT----TT-SHHHHHSHHHHS-TTS-----S-----S------SPPPHHHHHHHHTS-EE------TT---S---------------------SS---------/-----HHHHTHHHHHHHHHHHHHHHHHHHHHHHHBTSBPP-BTTTB-HHHHHHHHHHHHHHHHHHHHHHHHHHHHHHTTSSSS-EETHHHHHHHHHTT-HHHHHHHHHHHTTT-HHHHHHHHHHHHGGGHHHHHHHHEEEEEEEEEEEEEEEEEE--SEES-TT----TT-PPPHHHHHHHHHHHH-TTSGGGSPP-B-TTS-EE-S---TT--HHHHHH-S-PPPEEEEEEEEEEEE-GGG-EEEE---SS-TT-EEEE-TTS-EEEES-TTS-EEEEEE-S--GGGGGG--HHHHHHHHT-SEEEEEEEE-SS-EEEEEEEEEEEEEEEEEEEETTEEEEEEEEEEE-EEBGGG--EEE-TT--EEES--S-GGG--TTT-SSPPEEEE-SSEEETTEEE-TT----HHHHTTEEEEEEEE-SSSS-EEEEEEEEGGGEEEE-HHHHHHHHHHIIIIIS-EEE-TT--EEESSS--S-TTTTHHHHHHHHHHHSS---HHHHHHHHHHHHHHHHHHIIIIIS--SSGGGEEEEEEEEEEEEEEE-GGGGHHHHHHHHHHHHHHHHHHHHHHHTTTT----TT-SHHHHHSHHHHS-TTS-----S-----S-S----SPPPHHHHHHHHTS-EE------TT---SS--------------------SSS--------

Organism: Alternaria alternata (NCBI:txid5599)

InterPro domains:
  IPR021514 Protein of unknown function DUF3176 [PF11374] (30-138)

Radius of gyration: 51.78 Å; Cα contacts (8 Å, |Δi|>4): 2535; chains: 2; bounding box: 96×164×117 Å

Foldseek 3Di:
DDFFPLCVVCVVLVVLLVVLVVLLVVLVVVLVVQAPHFFDCPDPPDGPLNVSLVSLVSSLVSLLLLLLLLLLQVLVVVCVDPDHDDPVSSVLSLQLSPALVSLVVCLVVCPPPPVLNNLSSVLRNCSVCSSVLSVVQWDKDKAWDFDPPAWKKFFAFQEFQFDPDDDPLPLAFDPVLLVLLLCCQQCLPDPVLFFDIDFPAQWWFFADPDPPDGPVCRVVPPPHDKDKHKFKDKDKFWQLVQWDWDQDQDPVQGRWTWTAGPQGDIDTDSHLQFKKKFKAFDLDPCSSPPRCALVNQQFSQAFLTWMWMWIRHSDDITIMIMTMAIKMWMWGWIGHNNDIDIDTDDIGGWFWWCVQQQFDQPPVRPGDRVPPDDVSPDYLQRFQTTKTKDFDPQDDDDPDTDGFPDDDDPVQQVQWDWTWGWGPSDVDIDTDIGIGGSLGMHIYHSSVSNNSSCCCNQQARAWMADRVRDIAGPPPDPPDPVSGSRRSSNSSQQRVDPHDSVNNVVSVRSSRSSVRSCSRRPRRDHPDPSRMRMITHIDIGMGIHGDCVSSCSSVVSSVSSVVSSVVSSVVCSVCSPPDARQRSPPLCCVQCVVVVPDPDDDDPCPVPPPPPDPDDPPVDDDHNVVSVVVVVPQDFDQQDDDPPPPDPDPPDPPSDRDRPPPDDPQPDDPPDRPPPPVPD/DDFFPLCVVCVVLVVLLVVLVVLLVVLVVVLVVQAPHFFDCPDPPDGPLNVSLVSLVSSLVSLLLLLLLLLLQVLVVVCPDPDHDDPVLSVLSLQLSPALVSLVVNLVVCPPPPVLNNLSSVLRNCSVCSSVLSVVQWDKDKAWDFDPPFWKKFFAFQEFQFPPDDDPLPLAFDPVLLVLLLCCQQCLPDPVLFFDIDFPAQWWFFADPDPPDGPVCRVVPPPFDKDKHKFKDKDKFWQLVQWDWDQPQDPVQGAWTWTAGPQGDIDIDSHLQFKKKFKAFDLDPCSSPPRCALVNQQFSQAFLTWMWMWIRHSDDITIMIMTMAIKMWMWGWIGHNNDIDIDTDDIGGWFWWPVQQQFDQPPVRPGDRVPPDDPSPDYLQRDQTTKTKDFDPQDDDDPDTDGFVDDDDPVQQVQWDWTWGWGPSDVDIDTDTGIGGSLGMHIYHSSNSNNSSVCCNQQARAWMADRVRDIAGPPPPDPDPVSGSRRSSNSSQQRPDPHDSVNNVVSVRSSRSSVRSCSRRPRRDHPDPSRMRMITHIDIGMGIHGDCVSSCSSVVSSVSSVVSSVVSSVVCSVCSPPDARQRSPPLCCVQCVVVVDDPDDDDPCPVPPPVPDPDDPPVDDDHNVVSVVVVVPQDFDQQDDDPPDPDPDPPDPPSDRDRPPPDDPQPDDPPPSPVPVVDD

Sequence (1360 aa):
MRSYHIFRSWALEALTVALAIILIALISGVLAFYNGKPVPNWGDNLNLNALLALLSTMLRALLVIIVAQIISQRKWDWYSVKEPRPLADLQQFDYGSRGAYGAMLLVPTVLFKDYITLTATLVLLTSFLVGPCVQQASGIAPCSVPGSKISASLPFPHRVPGDGMVFPESGIPQPEIIAGIISSVVSPNGIENQVNMTCPTGNCTFGDLISGRSQDTIFNDDNRTAHSTVAMCNTCTDVTSLVLQAGIPTSDHPSLAFLKLPNGLNFSTISLNLSMSTMRPTPDLTWMGGLLTDSAREASRWAYVNATFVTSFNLPITASVCSLYPCMRTYSSIVKDNQLHEEETQSNIMRIDSATRSVYFDENKTAHYNFEGNIETFNAHTNNNLSYASIKEPCQAGERTFYVGDKLPEDIMNKTANLSLLDFGQEKTTSFNVTWPKQCVYRQDAKFVKAIATVMNADIFDGFCDEYRICTKNEPPYDSYMSNVGAGSILQSLTTKITTHDMVTSMFDSIASAMTNRFRFQYGISAQDVDLVQGKAWETKVCVSMRIKWLLLPIGLTSVTFILSMWTIITNWRRRHSIPIWKESILPLLFYGQDIAPRDAKALPIQPSGKDTGGDQVEGLMEASTMVAASRKIMVTFRFDDGKTHDTDDQVMSSTVSLLDQDSTPLRRQDSRVSSMVEFMRSYHIFRSWALEALTVALAIILIALISGVLAFYNGKPVPNWGDNLNLNALLALLSTMLRALLVIIVAQIISQRKWDWYSVKEPRPLADLQQFDYGSRGAYGAMLLVPTVLFKDYITLTATLVLLTSFLVGPCVQQASGIAPCSVPGSKISASLPFPHRVPGDGMVFPESGIPQPEIIAGIISSVVSPNGIENQVNMTCPTGNCTFGDLISGRSQDTIFNDDNRTAHSTVAMCNTCTDVTSLVLQAGIPTSDHPSLAFLKLPNGLNFSTISLNLSMSTMRPTPDLTWMGGLLTDSAREASRWAYVNATFVTSFNLPITASVCSLYPCMRTYSSIVKDNQLHEEETQSNIMRIDSATRSVYFDENKTAHYNFEGNIETFNAHTNNNLSYASIKEPCQAGERTFYVGDKLPEDIMNKTANLSLLDFGQEKTTSFNVTWPKQCVYRQDAKFVKAIATVMNADIFDGFCDEYRICTKNEPPYDSYMSNVGAGSILQSLTTKITTHDMVTSMFDSIASAMTNRFRFQYGISAQDVDLVQGKAWETKVCVSMRIKWLLLPIGLTSVTFILSMWTIITNWRRRHSIPIWKESILPLLFYGQDIAPRDAKALPIQPSGKDTGGDQVEGLMEASTMVAASRKIMVTFRFDDGKTHDTDDQVMSSTVSLLDQDSTPLRRQDSRVSSMVEF

pLDDT: mean 77.33, std 19.92, range [17.28, 97.62]